Protein AF-A0A7C4AHN5-F1 (afdb_monomer_lite)

Foldseek 3Di:
DDQDPQQKDKDFALLLCLVQLCCLVVVPQFGWAQDPQEIETEGDDPDSNCRPVDRVLVCLQPPNDDPVSVVSNVVCVVVVVVGIHMDRCPPDTHYHYHYPDDDDDDDDDDDDDDDDDDDDDDDDDDDDDDDDDDPDPDQFAEEEEEEEDDPVVLCVQCVVPVVLLVDALVSVQVSVCLLAFVVLAVLQVVQVLFRYPGYYDHLPRVSNLVNVCVVVVPDPPPDDDDSLRSVLVVCQVSVGLEYEYACCQVCPVVSQVVHPDRHVAYEYEDDAEDEPPGQRQSHQEYEYQFPLVQVVSVVNHHNHYDYAAGFAALVLLVLQVPQAQQFLEFEAEEDDQQWQVVVLVLLVLVLVCVVVVLGGYAYAYDYQCVNHDPSSVVRHPYHAGGSRVLSRLNNYLEYEEEAIFHAYQYPVSDGDGSRVQHGRDCVLLSNLQNLHAYEYAHGPCVVVQPDDLQQHHYDPDSVSSSVVSSVCSVVVVSSSRNSVSSNVSSCVPRHSVNRSQVVQCVVCVSVVHDTGPDDDDDDDDDDDDDDDDDDDDDDDDDPDDLLVVLVVLLVVLLVVLVVDQDDQVVLQVSLVVLVVSLVVCLVVLVLLSSLSSLLSSLSNLHDDQCSLVSNLSSCVSVVNNLSSLVSLLLNCLVCVVPVVSVVVNVPDDDDPLPDDDDQPPLCVVLVVLLVSLDPDRSVVLSVLLVVLLVCQQVQPDAAAEDAQCLLQSSVLSSLSSCVPRHPDDHAYEYEDQLSADAAFDCVCDDSNHHCSSVSNGRRPSHHHVVSNQVSNVVSPRNVRYDYDHDDDD

pLDDT: mean 85.03, std 18.62, range [21.61, 98.75]

Organism: NCBI:txid270496

Radius of gyration: 33.11 Å; chains: 1; bounding box: 94×71×88 Å

Sequence (793 aa):
MRIARRGYIETPTKGKDALMGSARVSNHRWHVELLGRTLVFTEYEERDLAGFGVDILMNMHTSPQTDREKAFSALVWLRADQCNTMLAWDGGFDFQVRRPSVTQVPETVEKRAPGTAKADVSVSVAAPQSGPAAQPQGRPLRLMQVHTFYPNYLHYFYSRRPDMAHAPYAEQARALHQDGFSAVHMLAEHLAPLGYEAQLVVANNPAAQHAWAFEQGLDFRGRVPSPQDILQAQVEAFAPDVLYISDPIGFDSRFVRRLSRRPRLVLGWRAANIPESWDPTEFDLILSCLDGVRAKALEMGARDAAHFHPGFPDFLFQAVRDEQAVHDVAFCGQVNANQYRSRNARLHLLAEACAQGRFGLRMNLSGQLEAATPLTRAVNAGPCFGLDMYRALRSGRVVFDVRGDIGLVGPGGRAQDLAGRQTANMRIFEATGVGAFLLTEHFDNVEDYFRPGVEIETYADDAELLDKIAHYLKHEDRRREIAARGLERCRREHSMERRIGDFDRMVRGRLGLAQGVGAQDGARAPEISTQEIPAPEIQAAPQGSPTRRAAQLTDKLTRLASLGSLPRAQAAALVEGAMPLIKELIQANAFRPALSLVCAAKFLCVPVRNLDFLRALAFLGVGERPSAREALKEELRFFPDNGNARNMLDQFAEDPLGGFDAIPPGLAEILPVIRTYTMVVPKHLTSLFLLAKAVCDNDLPGDFAECGVAGGGTSALLAYVITRYSKRPRLLHCFDTFTGMPAPTQEDTHEGVGAQDSGWGQGTCAAPVDSLMRVCAELGVQDIIRPYPGLFA

InterPro domains:
  IPR008884 Macrocin-O-methyltransferase [PF05711] (676-748)
  IPR008884 Macrocin-O-methyltransferase [PTHR40036] (609-792)
  IPR029063 S-adenosyl-L-methionine-dependent methyltransferase superfamily [G3DSA:3.40.50.150] (668-793)
  IPR055259 Spore protein YkvP/CgeB, glycosyl transferase-like domain [PF13524] (359-502)

Secondary structure (DSSP, 8-state):
-EE-TTSEEEEE-HHHHHHH-HHHHTT--EEEEEETTEEEEEEPPHHHHHTTS--HHHHHHHS--SHHHHHHHHHHHHTHHHHEEEEE-SS--EEEEE----PPPPP-----PPPP---------PPPPPPP----PPPPEEEEEEE---HHHHHHHHHT-GGGGGS-HHHHHHHHHHT-TTGGG--GGG-GGGTEEEEEEETT-HHHHHHHHHHTT---TTPPPPHHHHHHHHHHHH--SEEEES-TTTT-HHHHTTSSS--SEEEEE--S-EETT---TT-SEEE-S-HHHHHHHHHTT-S-EE-----B-HHHHHHHTT----EEEEEEEEE-TTT-HHHHHHHHHHHHHHHTTSS-EEEEEEE-GGGS-HHHHHTB-----HHHHHHHHHTEEEEEE-PPP-EEE-TT--PEESSTT----THHHHHHHTTPPEEEE--TTSTTT--BTTTBEEESSHHHHHHHHHHHHH-HHHHHHHHHHHHHHHHHHSBHHHHHHHHHHHHHHHHT-PPPTT-----PPPP------PPPP-PPPPTT-HHHHHHHHHHHHHHHHHT----HHHHHHHHHHHHHHHHHHHHTT-HHHHHHHHHHHHTT----TTHHHHHHHHHHHTT-HHHHHHHHHHHHHH-TT-HHHHHHHTTSPPPP--SSSPPPHHHHHHHHHHTTS----HHHHHHHHHHHHHHHHTT-SS-EEEE--TTSHHHHHHHHHHHHH-SS---EEEEE-SS------SS-EETTEETTTTT--TT-S---HHHHHHHHHHTT-GGGEEEEESS--

Structure (mmCIF, N/CA/C/O backbone):
data_AF-A0A7C4AHN5-F1
#
_entry.id   AF-A0A7C4AHN5-F1
#
loop_
_atom_site.group_PDB
_atom_site.id
_atom_site.type_symbol
_atom_site.label_atom_id
_atom_site.label_alt_id
_atom_site.label_comp_id
_atom_site.label_asym_id
_atom_site.label_entity_id
_atom_site.label_seq_id
_atom_site.pdbx_PDB_ins_code
_atom_site.Cartn_x
_atom_site.Cartn_y
_atom_site.Cartn_z
_atom_site.occupancy
_atom_site.B_iso_or_equiv
_atom_site.auth_seq_id
_atom_site.auth_comp_id
_atom_site.auth_asym_id
_atom_site.auth_atom_id
_atom_site.pdbx_PDB_model_num
ATOM 1 N N . MET A 1 1 ? -36.817 -6.821 12.869 1.00 77.94 1 MET A N 1
ATOM 2 C CA . MET A 1 1 ? -38.069 -6.352 12.235 1.00 77.94 1 MET A CA 1
ATOM 3 C C . MET A 1 1 ? -37.908 -4.884 11.893 1.00 77.94 1 MET A C 1
ATOM 5 O O . MET A 1 1 ? -37.505 -4.121 12.762 1.00 77.94 1 MET A O 1
ATOM 9 N N . ARG A 1 2 ? -38.157 -4.508 10.641 1.00 80.88 2 ARG A N 1
ATOM 10 C CA . ARG A 1 2 ? -38.149 -3.123 10.153 1.00 80.88 2 ARG A CA 1
ATOM 11 C C . ARG A 1 2 ? -39.585 -2.714 9.841 1.00 80.88 2 ARG A C 1
ATOM 13 O O . ARG A 1 2 ? -40.384 -3.560 9.453 1.00 80.88 2 ARG A O 1
ATOM 20 N N . ILE A 1 3 ? -39.903 -1.435 10.009 1.00 76.25 3 ILE A N 1
ATOM 21 C CA . ILE A 1 3 ? -41.188 -0.865 9.595 1.00 76.25 3 ILE A CA 1
ATOM 22 C C . ILE A 1 3 ? -40.873 0.202 8.551 1.00 76.25 3 ILE A C 1
ATOM 24 O O . ILE A 1 3 ? -40.299 1.245 8.863 1.00 76.25 3 ILE A O 1
ATOM 28 N N . ALA A 1 4 ? -41.173 -0.091 7.290 1.00 68.38 4 ALA A N 1
ATOM 29 C CA . ALA A 1 4 ? -40.932 0.820 6.182 1.00 68.38 4 ALA A CA 1
ATOM 30 C C . ALA A 1 4 ? -41.868 2.037 6.266 1.00 68.38 4 ALA A C 1
ATOM 32 O O . ALA A 1 4 ? -43.000 1.931 6.742 1.00 68.38 4 ALA A O 1
ATOM 33 N N . ARG A 1 5 ? -41.443 3.180 5.704 1.00 54.56 5 ARG A N 1
ATOM 34 C CA . ARG A 1 5 ? -42.168 4.476 5.722 1.00 54.56 5 ARG A CA 1
ATOM 35 C C . ARG A 1 5 ? -43.618 4.451 5.196 1.00 54.56 5 ARG A C 1
ATOM 37 O O . ARG A 1 5 ? -44.309 5.456 5.304 1.00 54.56 5 ARG A O 1
ATOM 44 N N . ARG A 1 6 ? -44.077 3.342 4.608 1.00 65.19 6 ARG A N 1
ATOM 45 C CA . ARG A 1 6 ? -45.441 3.149 4.080 1.00 65.19 6 ARG A CA 1
ATOM 46 C C . ARG A 1 6 ? -46.269 2.128 4.874 1.00 65.19 6 ARG A C 1
ATOM 48 O O . ARG A 1 6 ? -47.247 1.620 4.343 1.00 65.19 6 ARG A O 1
ATOM 55 N N . GLY A 1 7 ? -45.849 1.795 6.097 1.00 71.62 7 GLY A N 1
ATOM 56 C CA . GLY A 1 7 ? -46.548 0.853 6.975 1.00 71.62 7 GLY A CA 1
ATOM 57 C C . GLY A 1 7 ? -46.271 -0.625 6.689 1.00 71.62 7 GLY A C 1
ATOM 58 O O . GLY A 1 7 ? -47.032 -1.466 7.134 1.00 71.62 7 GLY A O 1
ATOM 59 N N . TYR A 1 8 ? -45.210 -0.984 5.962 1.00 83.12 8 TYR A N 1
ATOM 60 C CA . TYR A 1 8 ? -44.878 -2.400 5.748 1.00 83.12 8 TYR A CA 1
ATOM 61 C C . TYR A 1 8 ? -43.930 -2.895 6.836 1.00 83.12 8 TYR A C 1
ATOM 63 O O . TYR A 1 8 ? -42.855 -2.328 7.028 1.00 83.12 8 TYR A O 1
ATOM 71 N N . ILE A 1 9 ? -44.324 -3.960 7.524 1.00 86.00 9 ILE A N 1
ATOM 72 C CA . ILE A 1 9 ? -43.466 -4.744 8.407 1.00 86.00 9 ILE A CA 1
ATOM 73 C C . ILE A 1 9 ? -42.619 -5.666 7.528 1.00 86.00 9 ILE A C 1
ATOM 75 O O . ILE A 1 9 ? -43.169 -6.428 6.738 1.00 86.00 9 ILE A O 1
ATOM 79 N N . GLU A 1 10 ? -41.297 -5.607 7.680 1.00 88.56 10 GLU A N 1
ATOM 80 C CA . GLU A 1 10 ? -40.328 -6.465 6.990 1.00 88.56 10 GLU A CA 1
ATOM 81 C C . GLU A 1 10 ? -39.453 -7.212 8.012 1.00 88.56 10 GLU A C 1
ATOM 83 O O . GLU A 1 10 ? -38.889 -6.633 8.953 1.00 88.56 10 GLU A O 1
ATOM 88 N N . THR A 1 11 ? -39.294 -8.514 7.803 1.00 89.25 11 THR A N 1
ATOM 89 C CA . THR A 1 11 ? -38.358 -9.383 8.530 1.00 89.25 11 THR A CA 1
ATOM 90 C C . THR A 1 11 ? -37.723 -10.370 7.557 1.00 89.25 11 THR A C 1
ATOM 92 O O . THR A 1 11 ? -38.446 -10.902 6.718 1.00 89.25 11 THR A O 1
ATOM 95 N N . PRO A 1 12 ? -36.418 -10.673 7.655 1.00 87.56 12 PRO A N 1
ATOM 96 C CA . PRO A 1 12 ? -35.832 -11.741 6.850 1.00 87.56 12 PRO A CA 1
ATOM 97 C C . PRO A 1 12 ? -36.494 -13.084 7.169 1.00 87.56 12 PRO A C 1
ATOM 99 O O . PRO A 1 12 ? -36.913 -13.334 8.304 1.00 87.56 12 PRO A O 1
ATOM 102 N N . THR A 1 13 ? -36.595 -13.953 6.164 1.00 91.19 13 THR A N 1
ATOM 103 C CA . THR A 1 13 ? -37.018 -15.340 6.383 1.00 91.19 13 THR A CA 1
ATOM 104 C C . THR A 1 13 ? -35.904 -16.134 7.065 1.00 91.19 13 THR A C 1
ATOM 106 O O . THR A 1 13 ? -34.721 -15.819 6.909 1.00 91.19 13 THR A O 1
ATOM 109 N N . LYS A 1 14 ? -36.264 -17.234 7.742 1.00 90.38 14 LYS A N 1
ATOM 110 C CA . LYS A 1 14 ? -35.288 -18.201 8.280 1.00 90.38 14 LYS A CA 1
ATOM 111 C C . LYS A 1 14 ? -34.293 -18.674 7.211 1.00 90.38 14 LYS A C 1
ATOM 113 O O . LYS A 1 14 ? -33.110 -18.817 7.496 1.00 90.38 14 LYS A O 1
ATOM 118 N N . GLY A 1 15 ? -34.762 -18.875 5.975 1.00 88.75 15 GLY A N 1
ATOM 119 C CA . GLY A 1 15 ? -33.918 -19.269 4.846 1.00 88.75 15 GLY A CA 1
ATOM 120 C C . GLY A 1 15 ? -32.874 -18.212 4.478 1.00 88.75 15 GLY A C 1
ATOM 121 O O . GLY A 1 15 ? -31.706 -18.555 4.321 1.00 88.75 15 GLY A O 1
ATOM 122 N N . LYS A 1 16 ? -33.263 -16.930 4.397 1.00 89.12 16 LYS A N 1
ATOM 123 C CA . LYS A 1 16 ? -32.330 -15.817 4.150 1.00 89.12 16 LYS A CA 1
ATOM 124 C C . LYS A 1 16 ? -31.303 -15.689 5.273 1.00 89.12 16 LYS A C 1
ATOM 126 O O . LYS A 1 16 ? -30.112 -15.624 4.990 1.00 89.12 16 LYS A O 1
ATOM 131 N N . ASP A 1 17 ? -31.758 -15.698 6.524 1.00 90.94 17 ASP A N 1
ATOM 132 C CA . ASP A 1 17 ? -30.880 -15.571 7.690 1.00 90.94 17 ASP A CA 1
ATOM 133 C C . ASP A 1 17 ? -29.890 -16.743 7.814 1.00 90.94 17 ASP A C 1
ATOM 135 O O . ASP A 1 17 ? -28.739 -16.516 8.183 1.00 90.94 17 ASP A O 1
ATOM 139 N N . ALA A 1 18 ? -30.290 -17.965 7.443 1.00 88.50 18 ALA A N 1
ATOM 140 C CA . ALA A 1 18 ? -29.394 -19.121 7.406 1.00 88.50 18 ALA A CA 1
ATOM 141 C C . ALA A 1 18 ? -28.396 -19.068 6.233 1.00 88.50 18 ALA A C 1
ATOM 143 O O . ALA A 1 18 ? -27.205 -19.295 6.443 1.00 88.50 18 ALA A O 1
ATOM 144 N N . LEU A 1 19 ? -28.864 -18.739 5.017 1.00 87.31 19 LEU A N 1
ATOM 145 C CA . LEU A 1 19 ? -28.039 -18.639 3.801 1.00 87.31 19 LEU A CA 1
ATOM 146 C C . LEU A 1 19 ? -27.017 -17.500 3.854 1.00 87.31 19 LEU A C 1
ATOM 148 O O . LEU A 1 19 ? -25.934 -17.639 3.295 1.00 87.31 19 LEU A O 1
ATOM 152 N N . MET A 1 20 ? -27.354 -16.383 4.501 1.00 88.06 20 MET A N 1
ATOM 153 C CA . MET A 1 20 ? -26.488 -15.202 4.608 1.00 88.06 20 MET A CA 1
ATOM 154 C C . MET A 1 20 ? -25.813 -15.057 5.982 1.00 88.06 20 MET A C 1
ATOM 156 O O . MET A 1 20 ? -25.084 -14.094 6.196 1.00 88.06 20 MET A O 1
ATOM 160 N N . GLY A 1 21 ? -26.083 -15.945 6.944 1.00 87.00 21 GLY A N 1
ATOM 161 C CA . GLY A 1 21 ? -25.558 -15.837 8.313 1.00 87.00 21 GLY A CA 1
ATOM 162 C C . GLY A 1 21 ? -26.008 -14.578 9.078 1.00 87.00 21 GLY A C 1
ATOM 163 O O . GLY A 1 21 ? -25.399 -14.210 10.083 1.00 87.00 21 GLY A O 1
ATOM 164 N N . SER A 1 22 ? -27.058 -13.880 8.625 1.00 87.06 22 SER A N 1
ATOM 165 C CA . SER A 1 22 ? -27.408 -12.542 9.125 1.00 87.06 22 SER A CA 1
ATOM 166 C C . SER A 1 22 ? -28.075 -12.510 10.499 1.00 87.06 22 SER A C 1
ATOM 168 O O . SER A 1 22 ? -28.105 -11.436 11.107 1.00 87.06 22 SER A O 1
ATOM 170 N N . ALA A 1 23 ? -28.568 -13.642 11.016 1.00 86.94 23 ALA A N 1
ATOM 171 C CA . ALA A 1 23 ? -29.309 -13.693 12.279 1.00 86.94 23 ALA A CA 1
ATOM 172 C C . ALA A 1 23 ? -28.483 -13.187 13.476 1.00 86.94 23 ALA A C 1
ATOM 174 O O . ALA A 1 23 ? -28.907 -12.249 14.153 1.00 86.94 23 ALA A O 1
ATOM 175 N N . ARG A 1 24 ? -27.283 -13.748 13.710 1.00 83.00 24 ARG A N 1
ATOM 176 C CA . ARG A 1 24 ? -26.372 -13.294 14.783 1.00 83.00 24 ARG A CA 1
ATOM 177 C C . ARG A 1 24 ? -25.916 -11.853 14.570 1.00 83.00 24 ARG A C 1
ATOM 179 O O . ARG A 1 24 ? -26.051 -11.041 15.478 1.00 83.00 24 ARG A O 1
ATOM 186 N N . VAL A 1 25 ? -25.447 -11.525 13.364 1.00 80.12 25 VAL A N 1
ATOM 187 C CA . VAL A 1 25 ? -24.928 -10.186 13.013 1.00 80.12 25 VAL A CA 1
ATOM 188 C C . VAL A 1 25 ? -25.974 -9.089 13.255 1.00 80.12 25 VAL A C 1
ATOM 190 O O . VAL A 1 25 ? -25.647 -7.999 13.718 1.00 80.12 25 VAL A O 1
ATOM 193 N N . SER A 1 26 ? -27.247 -9.391 12.994 1.00 79.88 26 SER A N 1
ATOM 194 C CA . SER A 1 26 ? -28.368 -8.453 13.140 1.00 79.88 26 SER A CA 1
ATOM 195 C C . SER A 1 26 ? -29.107 -8.576 14.482 1.00 79.88 26 SER A C 1
ATOM 197 O O . SER A 1 26 ? -30.150 -7.947 14.663 1.00 79.88 26 SER A O 1
ATOM 199 N N . ASN A 1 27 ? -28.593 -9.377 15.425 1.00 84.75 27 ASN A N 1
ATOM 200 C CA . ASN A 1 27 ? -29.206 -9.666 16.729 1.00 84.75 27 ASN A CA 1
ATOM 201 C C . ASN A 1 27 ? -30.669 -10.160 16.639 1.00 84.75 27 ASN A C 1
ATOM 203 O O . ASN A 1 27 ? -31.527 -9.799 17.451 1.00 84.75 27 ASN A O 1
ATOM 207 N N . HIS A 1 28 ? -30.989 -10.981 15.636 1.00 88.38 28 HIS A N 1
ATOM 208 C CA . HIS A 1 28 ? -32.324 -11.553 15.483 1.00 88.38 28 HIS A CA 1
ATOM 209 C C . HIS A 1 28 ? -32.561 -12.677 16.497 1.00 88.38 28 HIS A C 1
ATOM 211 O O . HIS A 1 28 ? -31.870 -13.689 16.501 1.00 88.38 28 HIS A O 1
ATOM 217 N N . ARG A 1 29 ? -33.598 -12.521 17.325 1.00 87.56 29 ARG A N 1
ATOM 218 C CA . ARG A 1 29 ? -34.057 -13.546 18.281 1.00 87.56 29 ARG A CA 1
ATOM 219 C C . ARG A 1 29 ? -35.110 -14.500 17.701 1.00 87.56 29 ARG A C 1
ATOM 221 O O . ARG A 1 29 ? -35.229 -15.636 18.146 1.00 87.56 29 ARG A O 1
ATOM 228 N N . TRP A 1 30 ? -35.875 -14.033 16.717 1.00 89.75 30 TRP A N 1
ATOM 229 C CA . TRP A 1 30 ? -37.011 -14.746 16.132 1.00 89.75 30 TRP A CA 1
ATOM 230 C C . TRP A 1 30 ? -36.859 -14.773 14.612 1.00 89.75 30 TRP A C 1
ATOM 232 O O . TRP A 1 30 ? -36.615 -13.712 14.029 1.00 89.75 30 TRP A O 1
ATOM 242 N N . HIS A 1 31 ? -37.093 -15.923 13.973 1.00 91.56 31 HIS A N 1
ATOM 243 C CA . HIS A 1 31 ? -37.592 -15.889 12.596 1.00 91.56 31 HIS A CA 1
ATOM 244 C C . HIS A 1 31 ? -39.089 -15.620 12.633 1.00 91.56 31 HIS A C 1
ATOM 246 O O . HIS A 1 31 ? -39.784 -16.014 13.575 1.00 91.56 31 HIS A O 1
ATOM 252 N N . VAL A 1 32 ? -39.576 -14.926 11.609 1.00 92.62 32 VAL A N 1
ATOM 253 C CA . VAL A 1 32 ? -40.979 -14.535 11.512 1.00 92.62 32 VAL A CA 1
ATOM 254 C C . VAL A 1 32 ? -41.540 -15.027 10.189 1.00 92.62 32 VAL A C 1
ATOM 256 O O . VAL A 1 32 ? -40.997 -14.725 9.127 1.00 92.62 32 VAL A O 1
ATOM 259 N N . GLU A 1 33 ? -42.628 -15.780 10.261 1.00 93.06 33 GLU A N 1
ATOM 260 C CA . GLU A 1 33 ? -43.389 -16.286 9.117 1.00 93.06 33 GLU A CA 1
ATOM 261 C C . GLU A 1 33 ? -44.762 -15.603 9.081 1.00 93.06 33 GLU A C 1
ATOM 263 O O . GLU A 1 33 ? -45.312 -15.262 10.128 1.00 93.06 33 GLU A O 1
ATOM 268 N N . LEU A 1 34 ? -45.335 -15.405 7.892 1.00 90.19 34 LEU A N 1
ATOM 269 C CA . LEU A 1 34 ? -46.703 -14.902 7.737 1.00 90.19 34 LEU A CA 1
ATOM 270 C C . LEU A 1 34 ? -47.620 -16.059 7.325 1.00 90.19 34 LEU A C 1
ATOM 272 O O . LEU A 1 34 ? -47.509 -16.574 6.214 1.00 90.19 34 LEU A O 1
ATOM 276 N N . LEU A 1 35 ? -48.538 -16.450 8.210 1.00 88.94 35 LEU A N 1
ATOM 277 C CA . LEU A 1 35 ? -49.568 -17.452 7.928 1.00 88.94 35 LEU A CA 1
ATOM 278 C C . LEU A 1 35 ? -50.933 -16.756 7.860 1.00 88.94 35 LEU A C 1
ATOM 280 O O . LEU A 1 35 ? -51.500 -16.357 8.877 1.00 88.94 35 LEU A O 1
ATOM 284 N N . GLY A 1 36 ? -51.457 -16.568 6.646 1.00 86.56 36 GLY A N 1
ATOM 285 C CA . GLY A 1 36 ? -52.672 -15.780 6.424 1.00 86.56 36 GLY A CA 1
ATOM 286 C C . GLY A 1 36 ? -52.443 -14.304 6.763 1.00 86.56 36 GLY A C 1
ATOM 287 O O . GLY A 1 36 ? -51.706 -13.622 6.057 1.00 86.56 36 GLY A O 1
ATOM 288 N N . ARG A 1 37 ? -53.065 -13.814 7.845 1.00 84.00 37 ARG A N 1
ATOM 289 C CA . ARG A 1 37 ? -52.824 -12.470 8.415 1.00 84.00 37 ARG A CA 1
ATOM 290 C C . ARG A 1 37 ? -52.050 -12.495 9.746 1.00 84.00 37 ARG A C 1
ATOM 292 O O . ARG A 1 37 ? -51.864 -11.444 10.353 1.00 84.00 37 ARG A O 1
ATOM 299 N N . THR A 1 38 ? -51.588 -13.667 10.188 1.00 90.19 38 THR A N 1
ATOM 300 C CA . THR A 1 38 ? -50.918 -13.857 11.482 1.00 90.19 38 THR A CA 1
ATOM 301 C C . THR A 1 38 ? -49.397 -13.915 11.322 1.00 90.19 38 THR A C 1
ATOM 303 O O . THR A 1 38 ? -48.886 -14.768 10.593 1.00 90.19 38 THR A O 1
ATOM 306 N N . LEU A 1 39 ? -48.659 -13.067 12.048 1.00 93.06 39 LEU A N 1
ATOM 307 C CA . LEU A 1 39 ? -47.200 -13.176 12.166 1.00 93.06 39 LEU A CA 1
ATOM 308 C C . LEU A 1 39 ? -46.822 -14.217 13.227 1.00 93.06 39 LEU A C 1
ATOM 310 O O . LEU A 1 39 ? -47.105 -14.056 14.415 1.00 93.06 39 LEU A O 1
ATOM 314 N N . VAL A 1 40 ? -46.160 -15.287 12.804 1.00 94.25 40 VAL A N 1
ATOM 315 C CA . VAL A 1 40 ? -45.667 -16.354 13.678 1.00 94.25 40 VAL A CA 1
ATOM 316 C C . VAL A 1 40 ? -44.192 -16.115 13.966 1.00 94.25 40 VAL A C 1
ATOM 318 O O . VAL A 1 40 ? -43.352 -16.236 13.080 1.00 94.25 40 VAL A O 1
ATOM 321 N N . PHE A 1 41 ? -43.881 -15.787 15.215 1.00 93.94 41 PHE A N 1
ATOM 322 C CA . PHE A 1 41 ? -42.530 -15.599 15.726 1.00 93.94 41 PHE A CA 1
ATOM 323 C C . PHE A 1 41 ? -42.053 -16.911 16.344 1.00 93.94 41 PHE A C 1
ATOM 325 O O . PHE A 1 41 ? -42.574 -17.322 17.381 1.00 93.94 41 PHE A O 1
ATOM 332 N N . THR A 1 42 ? -41.050 -17.547 15.752 1.00 92.12 42 THR A N 1
ATOM 333 C CA . THR A 1 42 ? -40.435 -18.760 16.304 1.00 92.12 42 THR A CA 1
ATOM 334 C C . THR A 1 42 ? -39.019 -18.429 16.761 1.00 92.12 42 THR A C 1
ATOM 336 O O . THR A 1 42 ? -38.239 -17.844 16.005 1.00 92.12 42 THR A O 1
ATOM 339 N N . GLU A 1 43 ? -38.702 -18.734 18.022 1.00 91.50 43 GLU A N 1
ATOM 340 C CA . GLU A 1 43 ? -37.376 -18.456 18.588 1.00 91.50 43 GLU A CA 1
ATOM 341 C C . GLU A 1 43 ? -36.322 -19.247 17.807 1.00 91.50 43 GLU A C 1
ATOM 343 O O . GLU A 1 43 ? -36.528 -20.425 17.506 1.00 91.50 43 GLU A O 1
ATOM 348 N N . TYR A 1 44 ? -35.221 -18.600 17.427 1.00 89.31 44 TYR A N 1
ATOM 349 C CA . TYR A 1 44 ? -34.137 -19.307 16.752 1.00 89.31 44 TYR A CA 1
ATOM 350 C C . TYR A 1 44 ? -33.443 -20.275 17.718 1.00 89.31 44 TYR A C 1
ATOM 352 O O . TYR A 1 44 ? -33.063 -19.894 18.824 1.00 89.31 44 TYR A O 1
ATOM 360 N N . GLU A 1 45 ? -33.219 -21.511 17.276 1.00 86.44 45 GLU A N 1
ATOM 361 C CA . GLU A 1 45 ? -32.310 -22.436 17.959 1.00 86.44 45 GLU A CA 1
ATOM 362 C C . GLU A 1 45 ? -30.849 -22.021 17.697 1.00 86.44 45 GLU A C 1
ATOM 364 O O . GLU A 1 45 ? -30.557 -21.369 16.691 1.00 86.44 45 GLU A O 1
ATOM 369 N N . GLU A 1 46 ? -29.892 -22.422 18.545 1.00 81.44 46 GLU A N 1
ATOM 370 C CA . GLU A 1 46 ? -28.479 -22.021 18.375 1.00 81.44 46 GLU A CA 1
ATOM 371 C C . GLU A 1 46 ? -27.893 -22.374 16.999 1.00 81.44 46 GLU A C 1
ATOM 373 O O . GLU A 1 46 ? -27.105 -21.596 16.448 1.00 81.44 46 GLU A O 1
ATOM 378 N N . ARG A 1 47 ? -28.316 -23.516 16.434 1.00 82.06 47 ARG A N 1
ATOM 379 C CA . ARG A 1 47 ? -27.956 -23.957 15.077 1.00 82.06 47 ARG A CA 1
ATOM 380 C C . ARG A 1 47 ? -28.503 -23.035 13.988 1.00 82.06 47 ARG A C 1
ATOM 382 O O . ARG A 1 47 ? -27.824 -22.802 12.998 1.00 82.06 47 ARG A O 1
ATOM 389 N N . ASP A 1 48 ? -29.698 -22.478 14.179 1.00 81.69 48 ASP A N 1
ATOM 390 C CA . ASP A 1 48 ? -30.303 -21.563 13.212 1.00 81.69 48 ASP A CA 1
ATOM 391 C C . ASP A 1 48 ? -29.635 -20.185 13.287 1.00 81.69 48 ASP A C 1
ATOM 393 O O . ASP A 1 48 ? -29.376 -19.566 12.258 1.00 81.69 48 ASP A O 1
ATOM 397 N N . LEU A 1 49 ? -29.290 -19.734 14.502 1.00 83.25 49 LEU A N 1
ATOM 398 C CA . LEU A 1 49 ? -28.504 -18.517 14.719 1.00 83.25 49 LEU A CA 1
ATOM 399 C C . LEU A 1 49 ? -27.121 -18.593 14.057 1.00 83.25 49 LEU A C 1
ATOM 401 O O . LEU A 1 49 ? -26.585 -17.563 13.658 1.00 83.25 49 LEU A O 1
ATOM 405 N N . ALA A 1 50 ? -26.512 -19.779 13.984 1.00 81.94 50 ALA A N 1
ATOM 406 C CA . ALA A 1 50 ? -25.216 -19.982 13.333 1.00 81.94 50 ALA A CA 1
ATOM 407 C C . ALA A 1 50 ? -25.287 -19.963 11.789 1.00 81.94 50 ALA A C 1
ATOM 409 O O . ALA A 1 50 ? -24.268 -19.732 11.136 1.00 81.94 50 ALA A O 1
ATOM 410 N N . GLY A 1 51 ? -26.468 -20.188 11.199 1.00 85.44 51 GLY A N 1
ATOM 411 C CA . GLY A 1 51 ? -26.628 -20.358 9.753 1.00 85.44 51 GLY A CA 1
ATOM 412 C C . GLY A 1 51 ? -25.748 -21.489 9.206 1.00 85.44 51 GLY A C 1
ATOM 413 O O . GLY A 1 51 ? -25.523 -22.491 9.881 1.00 85.44 51 GLY A O 1
ATOM 414 N N . PHE A 1 52 ? -25.208 -21.323 7.996 1.00 81.88 52 PHE A N 1
ATOM 415 C CA . PHE A 1 52 ? -24.216 -22.261 7.441 1.00 81.88 52 PHE A CA 1
ATOM 416 C C . PHE A 1 52 ? -22.776 -22.040 7.944 1.00 81.88 52 PHE A C 1
ATOM 418 O O . PHE A 1 52 ? -21.864 -22.697 7.450 1.00 81.88 52 PHE A O 1
ATOM 425 N N . GLY A 1 53 ? -22.541 -21.118 8.886 1.00 77.62 53 GLY A N 1
ATOM 426 C CA . GLY A 1 53 ? -21.198 -20.820 9.404 1.00 77.62 53 GLY A CA 1
ATOM 427 C C . GLY A 1 53 ? -20.242 -20.152 8.405 1.00 77.62 53 GLY A C 1
ATOM 428 O O . GLY A 1 53 ? -19.064 -20.004 8.709 1.00 77.62 53 GLY A O 1
ATOM 429 N N . VAL A 1 54 ? -20.731 -19.738 7.231 1.00 78.50 54 VAL A N 1
ATOM 430 C CA . VAL A 1 54 ? -19.960 -19.038 6.193 1.00 78.50 54 VAL A CA 1
ATOM 431 C C . VAL A 1 54 ? -20.710 -17.801 5.710 1.00 78.50 54 VAL A C 1
ATOM 433 O O . VAL A 1 54 ? -21.931 -17.818 5.554 1.00 78.50 54 VAL A O 1
ATOM 436 N N . ASP A 1 55 ? -19.973 -16.730 5.436 1.00 79.50 55 ASP A N 1
ATOM 437 C CA . ASP A 1 55 ? -20.493 -15.430 5.000 1.00 79.50 55 ASP A CA 1
ATOM 438 C C . ASP A 1 55 ? -20.415 -15.230 3.475 1.00 79.50 55 ASP A C 1
ATOM 440 O O . ASP A 1 55 ? -20.770 -14.166 2.977 1.00 79.50 55 ASP A O 1
ATOM 444 N N . ILE A 1 56 ? -20.000 -16.253 2.716 1.00 87.00 56 ILE A N 1
ATOM 445 C CA . ILE A 1 56 ? -19.766 -16.187 1.262 1.00 87.00 56 ILE A CA 1
ATOM 446 C C . ILE A 1 56 ? -20.952 -15.538 0.536 1.00 87.00 56 ILE A C 1
ATOM 448 O O . ILE A 1 56 ? -20.767 -14.558 -0.178 1.00 87.00 56 ILE A O 1
ATOM 452 N N . LEU A 1 57 ? -22.180 -16.023 0.752 1.00 89.81 57 LEU A N 1
ATOM 453 C CA . LEU A 1 57 ? -23.368 -15.453 0.105 1.00 89.81 57 LEU A CA 1
ATOM 454 C C . LEU A 1 57 ? -23.711 -14.045 0.614 1.00 89.81 57 LEU A C 1
ATOM 456 O O . LEU A 1 57 ? -24.263 -13.252 -0.144 1.00 89.81 57 LEU A O 1
ATOM 460 N N . MET A 1 58 ? -23.364 -13.697 1.856 1.00 90.31 58 MET A N 1
ATOM 461 C CA . MET A 1 58 ? -23.496 -12.319 2.334 1.00 90.31 58 MET A CA 1
ATOM 462 C C . MET A 1 58 ? -22.515 -11.403 1.602 1.00 90.31 58 MET A C 1
ATOM 464 O O . MET A 1 58 ? -22.940 -10.392 1.054 1.00 90.31 58 MET A O 1
ATOM 468 N N . ASN A 1 59 ? -21.242 -11.784 1.502 1.00 89.06 59 ASN A N 1
ATOM 469 C CA . ASN A 1 59 ? -20.209 -11.010 0.809 1.00 89.06 59 ASN A CA 1
ATOM 470 C C . ASN A 1 59 ? -20.503 -10.877 -0.694 1.00 89.06 59 ASN A C 1
ATOM 472 O O . ASN A 1 59 ? -20.379 -9.788 -1.251 1.00 89.06 59 ASN A O 1
ATOM 476 N N . MET A 1 60 ? -21.009 -11.936 -1.335 1.00 93.06 60 MET A N 1
ATOM 477 C CA . MET A 1 60 ? -21.518 -11.881 -2.711 1.00 93.06 60 MET A CA 1
ATOM 478 C C . MET A 1 60 ? -22.744 -10.963 -2.866 1.00 93.06 60 MET A C 1
ATOM 480 O O . MET A 1 60 ? -23.001 -10.481 -3.964 1.00 93.06 60 MET A O 1
ATOM 484 N N . HIS A 1 61 ? -23.520 -10.717 -1.806 1.00 92.19 61 HIS A N 1
ATOM 485 C CA . HIS A 1 61 ? -24.657 -9.793 -1.839 1.00 92.19 61 HIS A CA 1
ATOM 486 C C . HIS A 1 61 ? -24.240 -8.340 -1.558 1.00 92.19 61 HIS A C 1
ATOM 488 O O . HIS A 1 61 ? -24.675 -7.437 -2.277 1.00 92.19 61 HIS A O 1
ATOM 494 N N . THR A 1 62 ? -23.400 -8.113 -0.544 1.00 88.00 62 THR A N 1
ATOM 495 C CA . THR A 1 62 ? -23.014 -6.783 -0.037 1.00 88.00 62 THR A CA 1
ATOM 496 C C . THR A 1 62 ? -21.823 -6.163 -0.763 1.00 88.00 62 THR A C 1
ATOM 498 O O . THR A 1 62 ? -21.748 -4.940 -0.842 1.00 88.00 62 THR A O 1
ATOM 501 N N . SER A 1 63 ? -20.918 -6.978 -1.312 1.00 89.62 63 SER A N 1
ATOM 502 C CA . SER A 1 63 ? -19.720 -6.539 -2.038 1.00 89.62 63 SER A CA 1
ATOM 503 C C . SER A 1 63 ? -19.444 -7.413 -3.282 1.00 89.62 63 SER A C 1
ATOM 505 O O . SER A 1 63 ? -18.382 -8.032 -3.388 1.00 89.62 63 SER A O 1
ATOM 507 N N . PRO A 1 64 ? -20.390 -7.505 -4.241 1.00 91.50 64 PRO A N 1
ATOM 508 C CA . PRO A 1 64 ? -20.257 -8.362 -5.420 1.00 91.50 64 PRO A CA 1
ATOM 509 C C . PRO A 1 64 ? -19.123 -7.908 -6.354 1.00 91.50 64 PRO A C 1
ATOM 511 O O . PRO A 1 64 ? -19.193 -6.837 -6.964 1.00 91.50 64 PRO A O 1
ATOM 514 N N . GLN A 1 65 ? -18.113 -8.756 -6.538 1.00 90.00 65 GLN A N 1
ATOM 515 C CA . GLN A 1 65 ? -16.947 -8.484 -7.383 1.00 90.00 65 GLN A CA 1
ATOM 516 C C . GLN A 1 65 ? -17.171 -8.979 -8.819 1.00 90.00 65 GLN A C 1
ATOM 518 O O . GLN A 1 65 ? -16.905 -8.261 -9.790 1.00 90.00 65 GLN A O 1
ATOM 523 N N . THR A 1 66 ? -17.723 -10.184 -8.976 1.00 92.88 66 THR A N 1
ATOM 524 C CA . THR A 1 66 ? -17.959 -10.810 -10.290 1.00 92.88 66 THR A CA 1
ATOM 525 C C . THR A 1 66 ? -19.384 -10.594 -10.800 1.00 92.88 66 THR A C 1
ATOM 527 O O . THR A 1 66 ? -20.311 -10.333 -10.036 1.00 92.88 66 THR A O 1
ATOM 530 N N . ASP A 1 67 ? -19.608 -10.741 -12.106 1.00 87.44 67 ASP A N 1
ATOM 531 C CA . ASP A 1 67 ? -20.948 -10.544 -12.682 1.00 87.44 67 ASP A CA 1
ATOM 532 C C . ASP A 1 67 ? -21.954 -11.623 -12.242 1.00 87.44 67 ASP A C 1
ATOM 534 O O . ASP A 1 67 ? -23.147 -11.344 -12.126 1.00 87.44 67 ASP A O 1
ATOM 538 N N . ARG A 1 68 ? -21.479 -12.827 -11.883 1.00 89.25 68 ARG A N 1
ATOM 539 C CA . ARG A 1 68 ? -22.303 -13.865 -11.238 1.00 89.25 68 ARG A CA 1
ATOM 540 C C . ARG A 1 68 ? -22.759 -13.434 -9.839 1.00 89.25 68 ARG A C 1
ATOM 542 O O . ARG A 1 68 ? -23.901 -13.696 -9.471 1.00 89.25 68 ARG A O 1
ATOM 549 N N . GLU A 1 69 ? -21.901 -12.760 -9.080 1.00 92.62 69 GLU A N 1
ATOM 550 C CA . GLU A 1 69 ? -22.223 -12.247 -7.740 1.00 92.62 69 GLU A CA 1
ATOM 551 C C . GLU A 1 69 ? -23.165 -11.047 -7.821 1.00 92.62 69 GLU A C 1
ATOM 553 O O . GLU A 1 69 ? -24.146 -10.985 -7.086 1.00 92.62 69 GLU A O 1
ATOM 558 N N . LYS A 1 70 ? -22.955 -10.144 -8.789 1.00 88.62 70 LYS A N 1
ATOM 559 C CA . LYS A 1 70 ? -23.885 -9.038 -9.077 1.00 88.62 70 LYS A CA 1
ATOM 560 C C . LYS A 1 70 ? -25.265 -9.571 -9.464 1.00 88.62 70 LYS A C 1
ATOM 562 O O . LYS A 1 70 ? -26.265 -9.069 -8.960 1.00 88.62 70 LYS A O 1
ATOM 567 N N . ALA A 1 71 ? -25.329 -10.616 -10.295 1.00 91.19 71 ALA A N 1
ATOM 568 C CA . ALA A 1 71 ? -26.582 -11.279 -10.655 1.00 91.19 71 ALA A CA 1
ATOM 569 C C . ALA A 1 71 ? -27.259 -11.956 -9.448 1.00 91.19 71 ALA A C 1
ATOM 571 O O . ALA A 1 71 ? -28.473 -11.843 -9.289 1.00 91.19 71 ALA A O 1
ATOM 572 N N . PHE A 1 72 ? -26.491 -12.606 -8.566 1.00 92.12 72 PHE A N 1
ATOM 573 C CA . PHE A 1 72 ? -27.003 -13.153 -7.305 1.00 92.12 72 PHE A CA 1
ATOM 574 C C . PHE A 1 72 ? -27.550 -12.051 -6.381 1.00 92.12 72 PHE A C 1
ATOM 576 O O . PHE A 1 72 ? -28.679 -12.155 -5.904 1.00 92.12 72 PHE A O 1
ATOM 583 N N . SER A 1 73 ? -26.805 -10.960 -6.185 1.00 92.12 73 SER A N 1
ATOM 584 C CA . SER A 1 73 ? -27.245 -9.823 -5.373 1.00 92.12 73 SER A CA 1
ATOM 585 C C . SER A 1 73 ? -28.515 -9.177 -5.943 1.00 92.12 73 SER A C 1
ATOM 587 O O . SER A 1 73 ? -29.476 -8.940 -5.210 1.00 92.12 73 SER A O 1
ATOM 589 N N . ALA A 1 74 ? -28.578 -8.984 -7.264 1.00 91.31 74 ALA A N 1
ATOM 590 C CA . ALA A 1 74 ? -29.770 -8.495 -7.952 1.00 91.31 74 ALA A CA 1
ATOM 591 C C . ALA A 1 74 ? -30.974 -9.438 -7.783 1.00 91.31 74 ALA A C 1
ATOM 593 O O . ALA A 1 74 ? -32.087 -8.962 -7.570 1.00 91.31 74 ALA A O 1
ATOM 594 N N . LEU A 1 75 ? -30.773 -10.762 -7.814 1.00 90.50 75 LEU A N 1
ATOM 595 C CA . LEU A 1 75 ? -31.839 -11.744 -7.593 1.00 90.50 75 LEU A CA 1
ATOM 596 C C . LEU A 1 75 ? -32.462 -11.620 -6.192 1.00 90.50 75 LEU A C 1
ATOM 598 O O . LEU A 1 75 ? -33.685 -11.686 -6.076 1.00 90.50 75 LEU A O 1
ATOM 602 N N . VAL A 1 76 ? -31.652 -11.384 -5.151 1.00 89.19 76 VAL A N 1
ATOM 603 C CA . VAL A 1 76 ? -32.136 -11.156 -3.773 1.00 89.19 76 VAL A CA 1
ATOM 604 C C . VAL A 1 76 ? -33.051 -9.930 -3.700 1.00 89.19 76 VAL A C 1
ATOM 606 O O . VAL A 1 76 ? -34.084 -9.977 -3.034 1.00 89.19 76 VAL A O 1
ATOM 609 N N . TRP A 1 77 ? -32.702 -8.844 -4.397 1.00 84.62 77 TRP A N 1
ATOM 610 C CA . TRP A 1 77 ? -33.532 -7.635 -4.456 1.00 84.62 77 TRP A CA 1
ATOM 611 C C . TRP A 1 77 ? -34.801 -7.834 -5.295 1.00 84.62 77 TRP A C 1
ATOM 613 O O . TRP A 1 77 ? -35.886 -7.438 -4.873 1.00 84.62 77 TRP A O 1
ATOM 623 N N . LEU A 1 78 ? -34.687 -8.483 -6.457 1.00 87.06 78 LEU A N 1
ATOM 624 C CA . LEU A 1 78 ? -35.810 -8.751 -7.364 1.00 87.06 78 LEU A CA 1
ATOM 625 C C . LEU A 1 78 ? -36.829 -9.746 -6.788 1.00 87.06 78 LEU A C 1
ATOM 627 O O . LEU A 1 78 ? -37.986 -9.723 -7.199 1.00 87.06 78 LEU A O 1
ATOM 631 N N . ARG A 1 79 ? -36.410 -10.615 -5.858 1.00 88.94 79 ARG A N 1
ATOM 632 C CA . ARG A 1 79 ? -37.249 -11.615 -5.168 1.00 88.94 79 ARG A CA 1
ATOM 633 C C . ARG A 1 79 ? -37.286 -11.388 -3.656 1.00 88.94 79 ARG A C 1
ATOM 635 O O . ARG A 1 79 ? -37.314 -12.331 -2.862 1.00 88.94 79 ARG A O 1
ATOM 642 N N . ALA A 1 80 ? -37.295 -10.117 -3.250 1.00 84.62 80 ALA A N 1
ATOM 643 C CA . ALA A 1 80 ? -37.343 -9.717 -1.846 1.00 84.62 80 ALA A CA 1
ATOM 644 C C . ALA A 1 80 ? -38.573 -10.272 -1.096 1.00 84.62 80 ALA A C 1
ATOM 646 O O . ALA A 1 80 ? -38.489 -10.474 0.111 1.00 84.62 80 ALA A O 1
ATOM 647 N N . ASP A 1 81 ? -39.668 -10.571 -1.801 1.00 82.56 81 ASP A N 1
ATOM 648 C CA . ASP A 1 81 ? -40.878 -11.250 -1.310 1.00 82.56 81 ASP A CA 1
ATOM 649 C C . ASP A 1 81 ? -40.651 -12.712 -0.889 1.00 82.56 81 ASP A C 1
ATOM 651 O O . ASP A 1 81 ? -41.371 -13.235 -0.043 1.00 82.56 81 ASP A O 1
ATOM 655 N N . GLN A 1 82 ? -39.646 -13.375 -1.465 1.00 85.94 82 GLN A N 1
ATOM 656 C CA . GLN A 1 82 ? -39.272 -14.754 -1.126 1.00 85.94 82 GLN A CA 1
ATOM 657 C C . GLN A 1 82 ? -38.151 -14.801 -0.083 1.00 85.94 82 GLN A C 1
ATOM 659 O O . GLN A 1 82 ? -38.015 -15.768 0.668 1.00 85.94 82 GLN A O 1
ATOM 664 N N . CYS A 1 83 ? -37.340 -13.745 -0.024 1.00 88.38 83 CYS A N 1
ATOM 665 C CA . CYS A 1 83 ? -36.226 -13.622 0.909 1.00 88.38 83 CYS A CA 1
ATOM 666 C C . CYS A 1 83 ? -36.626 -12.940 2.236 1.00 88.38 83 CYS A C 1
ATOM 668 O O . CYS A 1 83 ? -35.977 -13.170 3.257 1.00 88.38 83 CYS A O 1
ATOM 670 N N . ASN A 1 84 ? -37.697 -12.143 2.261 1.00 90.81 84 ASN A N 1
ATOM 671 C CA . ASN A 1 84 ? -38.229 -11.485 3.455 1.00 90.81 84 ASN A CA 1
ATOM 672 C C . ASN A 1 84 ? -39.728 -11.774 3.630 1.00 90.81 84 ASN A C 1
ATOM 674 O O . ASN A 1 84 ? -40.513 -11.644 2.696 1.00 90.81 84 ASN A O 1
ATOM 678 N N . THR A 1 85 ? -40.141 -12.049 4.863 1.00 91.56 85 THR A N 1
ATOM 679 C CA . THR A 1 85 ? -41.545 -11.993 5.277 1.00 91.56 85 THR A CA 1
ATOM 680 C C . THR A 1 85 ? -41.982 -10.529 5.331 1.00 91.56 85 THR A C 1
ATOM 682 O O . THR A 1 85 ? -41.366 -9.725 6.040 1.00 91.56 85 THR A O 1
ATOM 685 N N . MET A 1 86 ? -43.042 -10.181 4.596 1.00 89.38 86 MET A N 1
ATOM 686 C CA . MET A 1 86 ? -43.590 -8.823 4.533 1.00 89.38 86 MET A CA 1
ATOM 687 C C . MET A 1 86 ? -45.088 -8.796 4.857 1.00 89.38 86 MET A C 1
ATOM 689 O O . MET A 1 86 ? -45.840 -9.630 4.359 1.00 89.38 86 MET A O 1
ATOM 693 N N . LEU A 1 87 ? -45.531 -7.809 5.640 1.00 89.56 87 LEU A N 1
ATOM 694 C CA . LEU A 1 87 ? -46.944 -7.571 5.961 1.00 89.56 87 LEU A CA 1
ATOM 695 C C . LEU A 1 87 ? -47.271 -6.074 5.874 1.00 89.56 87 LEU A C 1
ATOM 697 O O . LEU A 1 87 ? -46.562 -5.252 6.448 1.00 89.56 87 LEU A O 1
ATOM 701 N N . ALA A 1 88 ? -48.363 -5.714 5.197 1.00 86.81 88 ALA A N 1
ATOM 702 C CA . ALA A 1 88 ? -48.908 -4.358 5.248 1.00 86.81 88 ALA A CA 1
ATOM 703 C C . ALA A 1 88 ? -49.653 -4.145 6.578 1.00 86.81 88 ALA A C 1
ATOM 705 O O . ALA A 1 88 ? -50.590 -4.878 6.883 1.00 86.81 88 ALA A O 1
ATOM 706 N N . TRP A 1 89 ? -49.238 -3.153 7.364 1.00 82.75 89 TRP A N 1
ATOM 707 C CA . TRP A 1 89 ? -49.853 -2.795 8.641 1.00 82.75 89 TRP A CA 1
ATOM 708 C C . TRP A 1 89 ? -50.936 -1.733 8.419 1.00 82.75 89 TRP A C 1
ATOM 710 O O . TRP A 1 89 ? -50.648 -0.574 8.125 1.00 82.75 89 TRP A O 1
ATOM 720 N N . ASP A 1 90 ? -52.191 -2.147 8.575 1.00 78.81 90 ASP A N 1
ATOM 721 C CA . ASP A 1 90 ? -53.414 -1.356 8.379 1.00 78.81 90 ASP A CA 1
ATOM 722 C C . ASP A 1 90 ? -54.080 -0.945 9.713 1.00 78.81 90 ASP A C 1
ATOM 724 O O . ASP A 1 90 ? -55.261 -0.610 9.762 1.00 78.81 90 ASP A O 1
ATOM 728 N N . GLY A 1 91 ? -53.304 -0.939 10.805 1.00 78.44 91 GLY A N 1
ATOM 729 C CA . GLY A 1 91 ? -53.736 -0.571 12.160 1.00 78.44 91 GLY A CA 1
ATOM 730 C C . GLY A 1 91 ? -53.522 -1.678 13.197 1.00 78.44 91 GLY A C 1
ATOM 731 O O . GLY A 1 91 ? -53.233 -1.381 14.354 1.00 78.44 91 GLY A O 1
ATOM 732 N N . GLY A 1 92 ? -53.530 -2.949 12.788 1.00 83.25 92 GLY A N 1
ATOM 733 C CA . GLY A 1 92 ? -53.236 -4.089 13.665 1.00 83.25 92 GLY A CA 1
ATOM 734 C C . GLY A 1 92 ? -52.905 -5.367 12.892 1.00 83.25 92 GLY A C 1
ATOM 735 O O . GLY A 1 92 ? -53.088 -5.433 11.681 1.00 83.25 92 GLY A O 1
ATOM 736 N N . PHE A 1 93 ? -52.399 -6.380 13.591 1.00 88.31 93 PHE A N 1
ATOM 737 C CA . PHE A 1 93 ? -52.153 -7.714 13.041 1.00 88.31 93 PHE A CA 1
ATOM 738 C C . PHE A 1 93 ? -52.205 -8.767 14.151 1.00 88.31 93 PHE A C 1
ATOM 740 O O . PHE A 1 93 ? -51.861 -8.483 15.300 1.00 88.31 93 PHE A O 1
ATOM 747 N N . ASP A 1 94 ? -52.606 -9.987 13.799 1.00 91.94 94 ASP A N 1
ATOM 748 C CA . ASP A 1 94 ? -52.560 -11.124 14.716 1.00 91.94 94 ASP A CA 1
ATOM 749 C C . ASP A 1 94 ? -51.124 -11.642 14.836 1.00 91.94 94 ASP A C 1
ATOM 751 O O . ASP A 1 94 ? -50.362 -11.626 13.865 1.00 91.94 94 ASP A O 1
ATOM 755 N N . PHE A 1 95 ? -50.744 -12.164 16.003 1.00 93.75 95 PHE A N 1
ATOM 756 C CA . PHE A 1 95 ? -49.440 -12.803 16.167 1.00 93.75 95 PHE A CA 1
ATOM 757 C C . PHE A 1 95 ? -49.483 -14.056 17.042 1.00 93.75 95 PHE A C 1
ATOM 759 O O . PHE A 1 95 ? -50.305 -14.190 17.946 1.00 93.75 95 PHE A O 1
ATOM 766 N N . GLN A 1 96 ? -48.550 -14.970 16.784 1.00 94.69 96 GLN A N 1
ATOM 767 C CA . GLN A 1 96 ? -48.282 -16.148 17.606 1.00 94.69 96 GLN A CA 1
ATOM 768 C C . GLN A 1 96 ? -46.796 -16.168 17.968 1.00 94.69 96 GLN A C 1
ATOM 770 O O . GLN A 1 96 ? -45.956 -15.908 17.113 1.00 94.69 96 GLN A O 1
ATOM 775 N N . VAL A 1 97 ? -46.456 -16.521 19.210 1.00 92.69 97 VAL A N 1
ATOM 776 C CA . VAL A 1 97 ? -45.063 -16.744 19.630 1.00 92.69 97 VAL A CA 1
ATOM 777 C C . VAL A 1 97 ? -44.862 -18.221 19.952 1.00 92.69 97 VAL A C 1
ATOM 779 O O . VAL A 1 97 ? -45.607 -18.790 20.749 1.00 92.69 97 VAL A O 1
ATOM 782 N N . ARG A 1 98 ? -43.851 -18.839 19.341 1.00 91.06 98 ARG A N 1
ATOM 783 C CA . ARG A 1 98 ? -43.436 -20.229 19.549 1.00 91.06 98 ARG A CA 1
ATOM 784 C C . ARG A 1 98 ? -42.033 -20.241 20.147 1.00 91.06 98 ARG A C 1
ATOM 786 O O . ARG A 1 98 ? -41.118 -19.626 19.602 1.00 91.06 98 ARG A O 1
ATOM 793 N N . ARG A 1 99 ? -41.863 -20.947 21.264 1.00 86.44 99 ARG A N 1
ATOM 794 C CA . ARG A 1 99 ? -40.560 -21.179 21.902 1.00 86.44 99 ARG A CA 1
ATOM 795 C C . ARG A 1 99 ? -40.300 -22.683 21.957 1.00 86.44 99 ARG A C 1
ATOM 797 O O . ARG A 1 99 ? -41.244 -23.408 22.282 1.00 86.44 99 ARG A O 1
ATOM 804 N N . PRO A 1 100 ? -39.076 -23.159 21.679 1.00 67.88 100 PRO A N 1
ATOM 805 C CA . PRO A 1 100 ? -38.701 -24.539 21.959 1.00 67.88 100 PRO A CA 1
ATOM 806 C C . PRO A 1 100 ? -38.952 -24.854 23.438 1.00 67.88 100 PRO A C 1
ATOM 808 O O . PRO A 1 100 ? -38.554 -24.094 24.324 1.00 67.88 100 PRO A O 1
ATOM 811 N N . SER A 1 101 ? -39.641 -25.958 23.721 1.00 51.81 101 SER A N 1
ATOM 812 C CA . SER A 1 101 ? -39.843 -26.423 25.092 1.00 51.81 101 SER A CA 1
ATOM 813 C C . SER A 1 101 ? -38.502 -26.858 25.679 1.00 51.81 101 SER A C 1
ATOM 815 O O . SER A 1 101 ? -37.891 -27.792 25.164 1.00 51.81 101 SER A O 1
ATOM 817 N N . VAL A 1 102 ? -38.060 -26.198 26.752 1.00 47.66 102 VAL A N 1
ATOM 818 C CA . VAL A 1 102 ? -36.813 -26.539 27.449 1.00 47.66 102 VAL A CA 1
ATOM 819 C C . VAL A 1 102 ? -36.903 -27.968 27.980 1.00 47.66 102 VAL A C 1
ATOM 821 O O . VAL A 1 102 ? -37.644 -28.240 28.926 1.00 47.66 102 VAL A O 1
ATOM 824 N N . THR A 1 103 ? -36.136 -28.882 27.387 1.00 39.16 103 THR A N 1
ATOM 825 C CA . THR A 1 103 ? -35.919 -30.217 27.944 1.00 39.16 103 THR A CA 1
ATOM 826 C C . THR A 1 103 ? -35.211 -30.055 29.285 1.00 39.16 103 THR A C 1
ATOM 828 O O . THR A 1 103 ? -34.133 -29.466 29.354 1.00 39.16 103 THR A O 1
ATOM 831 N N . GLN A 1 104 ? -35.833 -30.532 30.362 1.00 35.34 104 GLN A N 1
ATOM 832 C CA . GLN A 1 104 ? -35.306 -30.375 31.716 1.00 35.34 104 GLN A CA 1
ATOM 833 C C . GLN A 1 104 ? -33.954 -31.088 31.862 1.00 35.34 104 GLN A C 1
ATOM 835 O O . GLN A 1 104 ? -33.883 -32.313 31.774 1.00 35.34 104 GLN A O 1
ATOM 840 N N . VAL A 1 105 ? -32.900 -30.325 32.149 1.00 34.06 105 VAL A N 1
ATOM 841 C CA . VAL A 1 105 ? -31.687 -30.850 32.792 1.00 34.06 105 VAL A CA 1
ATOM 842 C C . VAL A 1 105 ? -31.906 -30.731 34.311 1.00 34.06 105 VAL A C 1
ATOM 844 O O . VAL A 1 105 ? -32.351 -29.665 34.743 1.00 34.06 105 VAL A O 1
ATOM 847 N N . PRO A 1 106 ? -31.679 -31.783 35.126 1.00 31.25 106 PRO A N 1
ATOM 848 C CA . PRO A 1 106 ? -32.074 -31.774 36.538 1.00 31.25 106 PRO A CA 1
ATOM 849 C C . PRO A 1 106 ? -31.365 -30.716 37.394 1.00 31.25 106 PRO A C 1
ATOM 851 O O . PRO A 1 106 ? -30.171 -30.468 37.239 1.00 31.25 106 PRO A O 1
ATOM 854 N N . GLU A 1 107 ? -32.104 -30.136 38.342 1.00 37.78 107 GLU A N 1
ATOM 855 C CA . GLU A 1 107 ? -31.597 -29.160 39.313 1.00 37.78 107 GLU A CA 1
ATOM 856 C C . GLU A 1 107 ? -30.692 -29.788 40.386 1.00 37.78 107 GLU A C 1
ATOM 858 O O . GLU A 1 107 ? -30.978 -30.865 40.901 1.00 37.78 107 GLU A O 1
ATOM 863 N N . THR A 1 108 ? -29.639 -29.064 40.775 1.00 27.84 108 THR A N 1
ATOM 864 C CA . THR A 1 108 ? -28.992 -28.976 42.112 1.00 27.84 108 THR A CA 1
ATOM 865 C C . THR A 1 108 ? -27.749 -28.074 41.946 1.00 27.84 108 THR A C 1
ATOM 867 O O . THR A 1 108 ? -27.123 -28.127 40.895 1.00 27.84 108 THR A O 1
ATOM 870 N N . VAL A 1 109 ? -27.261 -27.219 42.855 1.00 28.69 109 VAL A N 1
ATOM 871 C CA . VAL A 1 109 ? -27.685 -26.589 44.133 1.00 28.69 109 VAL A CA 1
ATOM 872 C C . VAL A 1 109 ? -26.705 -25.390 44.293 1.00 28.69 109 VAL A C 1
ATOM 874 O O . VAL A 1 109 ? -25.541 -25.542 43.936 1.00 28.69 109 VAL A O 1
ATOM 877 N N . GLU A 1 110 ? -27.008 -24.163 44.734 1.00 27.06 110 GLU A N 1
ATOM 878 C CA . GLU A 1 110 ? -28.158 -23.520 45.402 1.00 27.06 110 GLU A CA 1
ATOM 879 C C . GLU A 1 110 ? -28.341 -22.066 44.849 1.00 27.06 110 GLU A C 1
ATOM 881 O O . GLU A 1 110 ? -27.779 -21.707 43.815 1.00 27.06 110 GLU A O 1
ATOM 886 N N . LYS A 1 111 ? -29.054 -21.180 45.563 1.00 29.05 111 LYS A N 1
ATOM 887 C CA . LYS A 1 111 ? -28.932 -19.708 45.483 1.00 29.05 111 LYS A CA 1
ATOM 888 C C . LYS A 1 111 ? -28.800 -19.132 46.895 1.00 29.05 111 LYS A C 1
ATOM 890 O O . LYS A 1 111 ? -29.637 -19.436 47.738 1.00 29.05 111 LYS A O 1
ATOM 895 N N . ARG A 1 112 ? -27.916 -18.144 47.090 1.00 26.42 112 ARG A N 1
ATOM 896 C CA . ARG A 1 112 ? -28.062 -17.148 48.172 1.00 26.42 112 ARG A CA 1
ATOM 897 C C . ARG A 1 112 ? -28.392 -15.757 47.628 1.00 26.42 112 ARG A C 1
ATOM 899 O O . ARG A 1 112 ? -28.043 -15.410 46.504 1.00 26.42 112 ARG A O 1
ATOM 906 N N . ALA A 1 113 ? -29.174 -15.025 48.419 1.00 29.56 113 ALA A N 1
ATOM 907 C CA . ALA A 1 113 ? -29.988 -13.882 48.002 1.00 29.56 113 ALA A CA 1
ATOM 908 C C . ALA A 1 113 ? -29.215 -12.542 47.914 1.00 29.56 113 ALA A C 1
ATOM 910 O O . ALA A 1 113 ? -28.154 -12.411 48.527 1.00 29.56 113 ALA A O 1
ATOM 911 N N . PRO A 1 114 ? -29.735 -11.535 47.178 1.00 33.06 114 PRO A N 1
ATOM 912 C CA . PRO A 1 114 ? -29.032 -10.274 46.936 1.00 33.06 114 PRO A CA 1
ATOM 913 C C . PRO A 1 114 ? -29.173 -9.270 48.092 1.00 33.06 114 PRO A C 1
ATOM 915 O O . PRO A 1 114 ? -30.268 -9.046 48.608 1.00 33.06 114 PRO A O 1
ATOM 918 N N . GLY A 1 115 ? -28.066 -8.609 48.444 1.00 28.20 115 GLY A N 1
ATOM 919 C CA . GLY A 1 115 ? -28.030 -7.462 49.357 1.00 28.20 115 GLY A CA 1
ATOM 920 C C . GLY A 1 115 ? -27.966 -6.128 48.603 1.00 28.20 115 GLY A C 1
ATOM 921 O O . GLY A 1 115 ? -27.244 -5.995 47.619 1.00 28.20 115 GLY A O 1
ATOM 922 N N . THR A 1 116 ? -28.721 -5.134 49.066 1.00 33.41 116 THR A N 1
ATOM 923 C CA . THR A 1 116 ? -28.857 -3.803 48.446 1.00 33.41 116 THR A CA 1
ATOM 924 C C . THR A 1 116 ? -27.847 -2.779 48.981 1.00 33.41 116 THR A C 1
ATOM 926 O O . THR A 1 116 ? -27.845 -2.532 50.185 1.00 33.41 116 THR A O 1
ATOM 929 N N . ALA A 1 117 ? -27.106 -2.081 48.109 1.00 25.81 117 ALA A N 1
ATOM 930 C CA . ALA A 1 117 ? -26.505 -0.763 48.390 1.00 25.81 117 ALA A CA 1
ATOM 931 C C . ALA A 1 117 ? -26.100 -0.026 47.090 1.00 25.81 117 ALA A C 1
ATOM 933 O O . ALA A 1 117 ? -26.003 -0.639 46.029 1.00 25.81 117 ALA A O 1
ATOM 934 N N . LYS A 1 118 ? -25.903 1.299 47.169 1.00 26.56 118 LYS A N 1
ATOM 935 C CA . LYS A 1 118 ? -25.585 2.198 46.038 1.00 26.56 118 LYS A CA 1
ATOM 936 C C . LYS A 1 118 ? -24.074 2.448 45.881 1.00 26.56 118 LYS A C 1
ATOM 938 O O . LYS A 1 118 ? -23.372 2.446 46.879 1.00 26.56 118 LYS A O 1
ATOM 943 N N . ALA A 1 119 ? -23.683 2.786 44.645 1.00 33.59 119 ALA A N 1
ATOM 944 C CA . ALA A 1 119 ? -22.570 3.661 44.229 1.00 33.59 119 ALA A CA 1
ATOM 945 C C . ALA A 1 119 ? -21.182 3.504 44.896 1.00 33.59 119 ALA A C 1
ATOM 947 O O . ALA A 1 119 ? -20.973 3.971 46.006 1.00 33.59 119 ALA A O 1
ATOM 948 N N . ASP A 1 120 ? -20.205 2.978 44.149 1.00 23.80 120 ASP A N 1
ATOM 949 C CA . ASP A 1 120 ? -19.106 3.782 43.571 1.00 23.80 120 ASP A CA 1
ATOM 950 C C . ASP A 1 120 ? -18.199 2.910 42.681 1.00 23.80 120 ASP A C 1
ATOM 952 O O . ASP A 1 120 ? -17.980 1.731 42.960 1.00 23.80 120 ASP A O 1
ATOM 956 N N . VAL A 1 121 ? -17.675 3.467 41.582 1.00 32.16 121 VAL A N 1
ATOM 957 C CA . VAL A 1 121 ? -16.801 2.721 40.656 1.00 32.16 121 VAL A CA 1
ATOM 958 C C . VAL A 1 121 ? -15.345 2.877 41.084 1.00 32.16 121 VAL A C 1
ATOM 960 O O . VAL A 1 121 ? -14.668 3.825 40.697 1.00 32.16 121 VAL A O 1
ATOM 963 N N . SER A 1 122 ? -14.849 1.902 41.845 1.00 24.39 122 SER A N 1
ATOM 964 C CA . SER A 1 122 ? -13.416 1.691 42.063 1.00 24.39 122 SER A CA 1
ATOM 965 C C . SER A 1 122 ? -13.056 0.238 41.750 1.00 24.39 122 SER A C 1
ATOM 967 O O . SER A 1 122 ? -13.736 -0.693 42.180 1.00 24.39 122 SER A O 1
ATOM 969 N N . VAL A 1 123 ? -12.008 0.035 40.949 1.00 30.55 123 VAL A N 1
ATOM 970 C CA . VAL A 1 123 ? -11.510 -1.303 40.604 1.00 30.55 123 VAL A CA 1
ATOM 971 C C . VAL A 1 123 ? -10.450 -1.690 41.628 1.00 30.55 123 VAL A C 1
ATOM 973 O O . VAL A 1 123 ? -9.364 -1.116 41.652 1.00 30.55 123 VAL A O 1
ATOM 976 N N . SER A 1 124 ? -10.777 -2.658 42.481 1.00 23.58 124 SER A N 1
ATOM 977 C CA . SER A 1 124 ? -9.855 -3.244 43.455 1.00 23.58 124 SER A CA 1
ATOM 978 C C . SER A 1 124 ? -9.442 -4.638 42.992 1.00 23.58 124 SER A C 1
ATOM 980 O O . SER A 1 124 ? -10.286 -5.524 42.861 1.00 23.58 124 SER A O 1
ATOM 982 N N . VAL A 1 125 ? -8.144 -4.834 42.755 1.00 31.09 125 VAL A N 1
ATOM 983 C CA . VAL A 1 125 ? -7.539 -6.155 42.533 1.00 31.09 125 VAL A CA 1
ATOM 984 C C . VAL A 1 125 ? -6.786 -6.534 43.804 1.00 31.09 125 VAL A C 1
ATOM 986 O O . VAL A 1 125 ? -5.943 -5.776 44.284 1.00 31.09 125 VAL A O 1
ATOM 989 N N . ALA A 1 126 ? -7.115 -7.690 44.380 1.00 25.17 126 ALA A N 1
ATOM 990 C CA . ALA A 1 126 ? -6.580 -8.113 45.669 1.00 25.17 126 ALA A CA 1
ATOM 991 C C . ALA A 1 126 ? -5.073 -8.423 45.604 1.00 25.17 126 ALA A C 1
ATOM 993 O O . ALA A 1 126 ? -4.613 -9.162 44.734 1.00 25.17 126 ALA A O 1
ATOM 994 N N . ALA A 1 127 ? -4.311 -7.903 46.569 1.00 29.92 127 ALA A N 1
ATOM 995 C CA . ALA A 1 127 ? -2.901 -8.238 46.742 1.00 29.92 127 ALA A CA 1
ATOM 996 C C . ALA A 1 127 ? -2.736 -9.596 47.465 1.00 29.92 127 ALA A C 1
ATOM 998 O O . ALA A 1 127 ? -3.430 -9.837 48.457 1.00 29.92 127 ALA A O 1
ATOM 999 N N . PRO A 1 128 ? -1.814 -10.476 47.029 1.00 32.19 128 PRO A N 1
ATOM 1000 C CA . PRO A 1 128 ? -1.541 -11.734 47.719 1.00 32.19 128 PRO A CA 1
ATOM 1001 C C . PRO A 1 128 ? -0.749 -11.507 49.017 1.00 32.19 128 PRO A C 1
ATOM 1003 O O . PRO A 1 128 ? 0.170 -10.689 49.072 1.00 32.19 128 PRO A O 1
ATOM 1006 N N . GLN A 1 129 ? -1.103 -12.249 50.069 1.00 28.55 129 GLN A N 1
ATOM 1007 C CA . GLN A 1 129 ? -0.469 -12.151 51.388 1.00 28.55 129 GLN A CA 1
ATOM 1008 C C . GLN A 1 129 ? 0.922 -12.806 51.426 1.00 28.55 129 GLN A C 1
ATOM 1010 O O . GLN A 1 129 ? 1.183 -13.810 50.767 1.00 28.55 129 GLN A O 1
ATOM 1015 N N . SER A 1 130 ? 1.813 -12.243 52.242 1.00 29.83 130 SER A N 1
ATOM 1016 C CA . SER A 1 130 ? 3.211 -12.658 52.384 1.00 29.83 130 SER A CA 1
ATOM 1017 C C . SER A 1 130 ? 3.408 -13.822 53.366 1.00 29.83 130 SER A C 1
ATOM 1019 O O . SER A 1 130 ? 3.190 -13.657 54.567 1.00 29.83 130 SER A O 1
ATOM 1021 N N . GLY A 1 131 ? 3.915 -14.957 52.872 1.00 27.88 131 GLY A N 1
ATOM 1022 C CA . GLY A 1 131 ? 4.568 -15.998 53.681 1.00 27.88 131 GLY A CA 1
ATOM 1023 C C . GLY A 1 131 ? 6.084 -15.750 53.835 1.00 27.88 131 GLY A C 1
ATOM 1024 O O . GLY A 1 131 ? 6.656 -14.985 53.055 1.00 27.88 131 GLY A O 1
ATOM 1025 N N . PRO A 1 132 ? 6.760 -16.352 54.834 1.00 34.03 132 PRO A N 1
ATOM 1026 C CA . PRO A 1 132 ? 8.124 -15.969 55.201 1.00 34.03 132 PRO A CA 1
ATOM 1027 C C . PRO A 1 132 ? 9.219 -16.523 54.270 1.00 34.03 132 PRO A C 1
ATOM 1029 O O . PRO A 1 132 ? 9.428 -17.726 54.167 1.00 34.03 132 PRO A O 1
ATOM 1032 N N . ALA A 1 133 ? 9.952 -15.587 53.661 1.00 40.12 133 ALA A N 1
ATOM 1033 C CA . ALA A 1 133 ? 11.356 -15.635 53.234 1.00 40.12 133 ALA A CA 1
ATOM 1034 C C . ALA A 1 133 ? 12.017 -17.005 52.935 1.00 40.12 133 ALA A C 1
ATOM 1036 O O . ALA A 1 133 ? 12.700 -17.586 53.780 1.00 40.12 133 ALA A O 1
ATOM 1037 N N . ALA A 1 134 ? 12.005 -17.387 51.655 1.00 30.77 134 ALA A N 1
ATOM 1038 C CA . ALA A 1 134 ? 13.156 -18.023 51.008 1.00 30.77 134 ALA A CA 1
ATOM 1039 C C . ALA A 1 134 ? 13.855 -16.985 50.105 1.00 30.77 134 ALA A C 1
ATOM 1041 O O . ALA A 1 134 ? 13.207 -16.064 49.605 1.00 30.77 134 ALA A O 1
ATOM 1042 N N . GLN A 1 135 ? 15.178 -17.085 49.936 1.00 31.89 135 GLN A N 1
ATOM 1043 C CA . GLN A 1 135 ? 15.989 -16.061 49.257 1.00 31.89 135 GLN A CA 1
ATOM 1044 C C . GLN A 1 135 ? 15.566 -15.876 47.782 1.00 31.89 135 GLN A C 1
ATOM 1046 O O . GLN A 1 135 ? 15.494 -16.867 47.052 1.00 31.89 135 GLN A O 1
ATOM 1051 N N . PRO A 1 136 ? 15.305 -14.641 47.308 1.00 39.41 136 PRO A N 1
ATOM 1052 C CA . PRO A 1 136 ? 14.785 -14.436 45.965 1.00 39.41 136 PRO A CA 1
ATOM 1053 C C . PRO A 1 136 ? 15.894 -14.527 44.911 1.00 39.41 136 PRO A C 1
ATOM 1055 O O . PRO A 1 136 ? 16.695 -13.606 44.744 1.00 39.41 136 PRO A O 1
ATOM 1058 N N . GLN A 1 137 ? 15.863 -15.591 44.108 1.00 44.88 137 GLN A N 1
ATOM 1059 C CA . GLN A 1 137 ? 16.264 -15.458 42.709 1.00 44.88 137 GLN A CA 1
ATOM 1060 C C . GLN A 1 137 ? 15.346 -14.392 42.088 1.00 44.88 137 GLN A C 1
ATOM 1062 O O . GLN A 1 137 ? 14.124 -14.465 42.228 1.00 44.88 137 GLN A O 1
ATOM 1067 N N . GLY A 1 138 ? 15.930 -13.345 41.499 1.00 60.25 138 GLY A N 1
ATOM 1068 C CA . GLY A 1 138 ? 15.162 -12.202 41.005 1.00 60.25 138 GLY A CA 1
ATOM 1069 C C . GLY A 1 138 ? 14.131 -12.623 39.957 1.00 60.25 138 GLY A C 1
ATOM 1070 O O . GLY A 1 138 ? 14.438 -13.439 39.090 1.00 60.25 138 GLY A O 1
ATOM 1071 N N . ARG A 1 139 ? 12.914 -12.060 40.027 1.00 81.31 139 ARG A N 1
ATOM 1072 C CA . ARG A 1 139 ? 11.858 -12.334 39.036 1.00 81.31 139 ARG A CA 1
ATOM 1073 C C . ARG A 1 139 ? 12.377 -12.086 37.605 1.00 81.31 139 ARG A C 1
ATOM 1075 O O . ARG A 1 139 ? 13.135 -11.126 37.423 1.00 81.31 139 ARG A O 1
ATOM 1082 N N . PRO A 1 140 ? 11.967 -12.889 36.605 1.00 88.88 140 PRO A N 1
ATOM 1083 C CA . PRO A 1 140 ? 12.393 -12.693 35.223 1.00 88.88 140 PRO A CA 1
ATOM 1084 C C . PRO A 1 140 ? 12.019 -11.294 34.722 1.00 88.88 140 PRO A C 1
ATOM 1086 O O . PRO A 1 140 ? 11.050 -10.677 35.184 1.00 88.88 140 PRO A O 1
ATOM 1089 N N . LEU A 1 141 ? 12.816 -10.777 33.785 1.00 95.25 141 LEU A N 1
ATOM 1090 C CA . LEU A 1 141 ? 12.586 -9.455 33.211 1.00 95.25 141 LEU A CA 1
ATOM 1091 C C . LEU A 1 141 ? 11.432 -9.547 32.206 1.00 95.25 141 LEU A C 1
ATOM 1093 O O . LEU A 1 141 ? 11.524 -10.296 31.234 1.00 95.25 141 LEU A O 1
ATOM 1097 N N . ARG A 1 142 ? 10.336 -8.820 32.449 1.00 98.12 142 ARG A N 1
ATOM 1098 C CA . ARG A 1 142 ? 9.112 -8.961 31.647 1.00 98.12 142 ARG A CA 1
ATOM 1099 C C . ARG A 1 142 ? 9.167 -8.033 30.439 1.00 98.12 142 ARG A C 1
ATOM 1101 O O . ARG A 1 142 ? 9.233 -6.814 30.618 1.00 98.12 142 ARG A O 1
ATOM 1108 N N . LEU A 1 143 ? 9.141 -8.585 29.228 1.00 98.31 143 LEU A N 1
ATOM 1109 C CA . LEU A 1 143 ? 9.204 -7.825 27.978 1.00 98.31 143 LEU A CA 1
ATOM 1110 C C . LEU A 1 143 ? 7.981 -8.090 27.102 1.00 98.31 143 LEU A C 1
ATOM 1112 O O . LEU A 1 143 ? 7.679 -9.234 26.780 1.00 98.31 143 LEU A O 1
ATOM 1116 N N . MET A 1 144 ? 7.312 -7.029 26.662 1.00 98.62 144 MET A N 1
ATOM 1117 C CA . MET A 1 144 ? 6.303 -7.123 25.608 1.00 98.62 144 MET A CA 1
ATOM 1118 C C . MET A 1 144 ? 6.850 -6.492 24.333 1.00 98.62 144 MET A C 1
ATOM 1120 O O . MET A 1 144 ? 7.212 -5.314 24.329 1.00 98.62 144 MET A O 1
ATOM 1124 N N . GLN A 1 145 ? 6.897 -7.269 23.253 1.00 98.50 145 GLN A N 1
ATOM 1125 C CA . GLN A 1 145 ? 7.153 -6.757 21.916 1.00 98.50 145 GLN A CA 1
ATOM 1126 C C . GLN A 1 145 ? 5.824 -6.521 21.199 1.00 98.50 145 GLN A C 1
ATOM 1128 O O . GLN A 1 145 ? 5.075 -7.458 20.932 1.00 98.50 145 GLN A O 1
ATOM 1133 N N . VAL A 1 146 ? 5.559 -5.268 20.847 1.00 98.12 146 VAL A N 1
ATOM 1134 C CA . VAL A 1 146 ? 4.413 -4.856 20.035 1.00 98.12 146 VAL A CA 1
ATOM 1135 C C . VAL A 1 146 ? 4.871 -4.729 18.590 1.00 98.12 146 VAL A C 1
ATOM 1137 O O . VAL A 1 146 ? 5.801 -3.977 18.293 1.00 98.12 146 VAL A O 1
ATOM 1140 N N . HIS A 1 147 ? 4.219 -5.450 17.685 1.00 96.56 147 HIS A N 1
ATOM 1141 C CA . HIS A 1 147 ? 4.539 -5.458 16.260 1.00 96.56 147 HIS A CA 1
ATOM 1142 C C . HIS A 1 147 ? 3.278 -5.306 15.404 1.00 96.56 147 HIS A C 1
ATOM 1144 O O . HIS A 1 147 ? 2.160 -5.551 15.866 1.00 96.56 147 HIS A O 1
ATOM 1150 N N . THR A 1 148 ? 3.451 -4.907 14.147 1.00 95.88 148 THR A N 1
ATOM 1151 C CA . THR A 1 148 ? 2.377 -4.835 13.149 1.00 95.88 148 THR A CA 1
ATOM 1152 C C . THR A 1 148 ? 2.801 -5.527 11.863 1.00 95.88 148 THR A C 1
ATOM 1154 O O . THR A 1 148 ? 3.972 -5.536 11.483 1.00 95.88 148 THR A O 1
ATOM 1157 N N . PHE A 1 149 ? 1.835 -6.134 11.178 1.00 94.50 149 PHE A N 1
ATOM 1158 C CA . PHE A 1 149 ? 2.050 -6.782 9.886 1.00 94.50 149 PHE A CA 1
ATOM 1159 C C . PHE A 1 149 ? 1.315 -6.054 8.763 1.00 94.50 149 PHE A C 1
ATOM 1161 O O . PHE A 1 149 ? 0.370 -5.303 9.000 1.00 94.50 149 PHE A O 1
ATOM 1168 N N . TYR A 1 150 ? 1.699 -6.306 7.512 1.00 89.75 150 TYR A N 1
ATOM 1169 C CA . TYR A 1 150 ? 0.934 -5.791 6.378 1.00 89.75 150 TYR A CA 1
ATOM 1170 C C . TYR A 1 150 ? -0.489 -6.384 6.383 1.00 89.75 150 TYR A C 1
ATOM 1172 O O . TYR A 1 150 ? -0.619 -7.605 6.502 1.00 89.75 150 TYR A O 1
ATOM 1180 N N . PRO A 1 151 ? -1.553 -5.580 6.181 1.00 87.06 151 PRO A N 1
ATOM 1181 C CA . PRO A 1 151 ? -2.921 -6.094 6.068 1.00 87.06 151 PRO A CA 1
ATOM 1182 C C . PRO A 1 151 ? -3.053 -7.205 5.015 1.00 87.06 151 PRO A C 1
ATOM 1184 O O . PRO A 1 151 ? -3.691 -8.226 5.263 1.00 87.06 151 PRO A O 1
ATOM 1187 N N . ASN A 1 152 ? -2.347 -7.067 3.887 1.00 85.06 152 ASN A N 1
ATOM 1188 C CA . ASN A 1 152 ? -2.302 -8.075 2.825 1.00 85.06 152 ASN A CA 1
ATOM 1189 C C . ASN A 1 152 ? -1.677 -9.405 3.285 1.00 85.06 152 ASN A C 1
ATOM 1191 O O . ASN A 1 152 ? -2.089 -10.454 2.798 1.00 85.06 152 ASN A O 1
ATOM 1195 N N . TYR A 1 153 ? -0.715 -9.384 4.219 1.00 92.81 153 TYR A N 1
ATOM 1196 C CA . TYR A 1 153 ? -0.181 -10.614 4.812 1.00 92.81 153 TYR A CA 1
ATOM 1197 C C . TYR A 1 153 ? -1.205 -11.264 5.742 1.00 92.81 153 TYR A C 1
ATOM 1199 O O . TYR A 1 153 ? -1.439 -12.460 5.625 1.00 92.81 153 TYR A O 1
ATOM 1207 N N . LEU A 1 154 ? -1.850 -10.498 6.627 1.00 92.06 154 LEU A N 1
ATOM 1208 C CA . LEU A 1 154 ? -2.866 -11.047 7.534 1.00 92.06 154 LEU A CA 1
ATOM 1209 C C . LEU A 1 154 ? -4.020 -11.685 6.744 1.00 92.06 154 LEU A C 1
ATOM 1211 O O . LEU A 1 154 ? -4.408 -12.818 7.022 1.00 92.06 154 LEU A O 1
ATOM 1215 N N . HIS A 1 155 ? -4.497 -11.017 5.691 1.00 87.00 155 HIS A N 1
ATOM 1216 C CA . HIS A 1 155 ? -5.489 -11.582 4.776 1.00 87.00 155 HIS A CA 1
ATOM 1217 C C . HIS A 1 155 ? -4.991 -12.868 4.087 1.00 87.00 155 HIS A C 1
ATOM 1219 O O . HIS A 1 155 ? -5.706 -13.870 4.057 1.00 87.00 155 HIS A O 1
ATOM 1225 N N . TYR A 1 156 ? -3.754 -12.884 3.582 1.00 86.50 156 TYR A N 1
ATOM 1226 C CA . TYR A 1 156 ? -3.132 -14.073 2.984 1.00 86.50 156 TYR A CA 1
ATOM 1227 C C . TYR A 1 156 ? -2.986 -15.239 3.981 1.00 86.50 156 TYR A C 1
ATOM 1229 O O . TYR A 1 156 ? -3.238 -16.392 3.636 1.00 86.50 156 TYR A O 1
ATOM 1237 N N . PHE A 1 157 ? -2.623 -14.945 5.230 1.00 93.31 157 PHE A N 1
ATOM 1238 C CA . PHE A 1 157 ? -2.430 -15.930 6.290 1.00 93.31 157 PHE A CA 1
ATOM 1239 C C . PHE A 1 157 ? -3.743 -16.632 6.665 1.00 93.31 157 PHE A C 1
ATOM 1241 O O . PHE A 1 157 ? -3.777 -17.864 6.707 1.00 93.31 157 PHE A O 1
ATOM 1248 N N . TYR A 1 158 ? -4.822 -15.870 6.891 1.00 89.94 158 TYR A N 1
ATOM 1249 C CA . TYR A 1 158 ? -6.124 -16.424 7.284 1.00 89.94 158 TYR A CA 1
ATOM 1250 C C . TYR A 1 158 ? -6.915 -17.011 6.109 1.00 89.94 158 TYR A C 1
ATOM 1252 O O . TYR A 1 158 ? -7.562 -18.037 6.281 1.00 89.94 158 TYR A O 1
ATOM 1260 N N . SER A 1 159 ? -6.828 -16.452 4.897 1.00 85.88 159 SER A N 1
ATOM 1261 C CA . SER A 1 159 ? -7.514 -17.030 3.721 1.00 85.88 159 SER A CA 1
ATOM 1262 C C . SER A 1 159 ? -7.022 -18.441 3.368 1.00 85.88 159 SER A C 1
ATOM 1264 O O . SER A 1 159 ? -7.791 -19.248 2.849 1.00 85.88 159 SER A O 1
ATOM 1266 N N . ARG A 1 160 ? -5.766 -18.773 3.697 1.00 85.69 160 ARG A N 1
ATOM 1267 C CA . ARG A 1 160 ? -5.199 -20.129 3.554 1.00 85.69 160 ARG A CA 1
ATOM 1268 C C . ARG A 1 160 ? -5.389 -21.011 4.794 1.00 85.69 160 ARG A C 1
ATOM 1270 O O . ARG A 1 160 ? -5.051 -22.191 4.743 1.00 85.69 160 ARG A O 1
ATOM 1277 N N . ARG A 1 161 ? -5.897 -20.453 5.899 1.00 88.00 161 ARG A N 1
ATOM 1278 C CA . ARG A 1 161 ? -6.129 -21.133 7.185 1.00 88.00 161 ARG A CA 1
ATOM 1279 C C . ARG A 1 161 ? -7.419 -20.610 7.854 1.00 88.00 161 ARG A C 1
ATOM 1281 O O . ARG A 1 161 ? -7.315 -19.997 8.916 1.00 88.00 161 ARG A O 1
ATOM 1288 N N . PRO A 1 162 ? -8.619 -20.803 7.265 1.00 80.62 162 PRO A N 1
ATOM 1289 C CA . PRO A 1 162 ? -9.840 -20.150 7.753 1.00 80.62 162 PRO A CA 1
ATOM 1290 C C . PRO A 1 162 ? -10.149 -20.463 9.223 1.00 80.62 162 PRO A C 1
ATOM 1292 O O . PRO A 1 162 ? -10.427 -19.553 10.001 1.00 80.62 162 PRO A O 1
ATOM 1295 N N . ASP A 1 163 ? -9.974 -21.723 9.629 1.00 84.25 163 ASP A N 1
ATOM 1296 C CA . ASP A 1 163 ? -10.199 -22.190 11.005 1.00 84.25 163 ASP A CA 1
ATOM 1297 C C . ASP A 1 163 ? -9.323 -21.453 12.038 1.00 84.25 163 A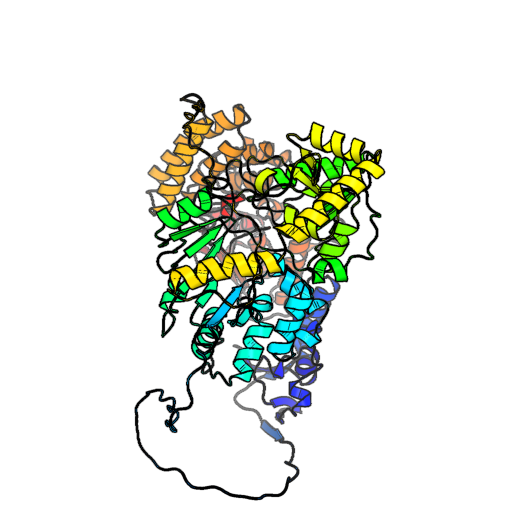SP A C 1
ATOM 1299 O O . ASP A 1 163 ? -9.731 -21.241 13.180 1.00 84.25 163 ASP A O 1
ATOM 1303 N N . MET A 1 164 ? -8.138 -20.981 11.626 1.00 90.88 164 MET A N 1
ATOM 1304 C CA . MET A 1 164 ? -7.207 -20.246 12.488 1.00 90.88 164 MET A CA 1
ATOM 1305 C C . MET A 1 164 ? -7.782 -18.901 12.953 1.00 90.88 164 MET A C 1
ATOM 1307 O O . MET A 1 164 ? -7.379 -18.406 13.999 1.00 90.88 164 MET A O 1
ATOM 1311 N N . ALA A 1 165 ? -8.741 -18.307 12.232 1.00 85.94 165 ALA A N 1
ATOM 1312 C CA . ALA A 1 165 ? -9.401 -17.071 12.669 1.00 85.94 165 ALA A CA 1
ATOM 1313 C C . ALA A 1 165 ? -10.286 -17.269 13.918 1.00 85.94 165 ALA A C 1
ATOM 1315 O O . ALA A 1 165 ? -10.612 -16.295 14.598 1.00 85.94 165 ALA A O 1
ATOM 1316 N N . HIS A 1 166 ? -10.653 -18.518 14.226 1.00 85.62 166 HIS A N 1
ATOM 1317 C CA . HIS A 1 166 ? -11.472 -18.907 15.377 1.00 85.62 166 HIS A CA 1
ATOM 1318 C C . HIS A 1 166 ? -10.684 -19.664 16.460 1.00 85.62 166 HIS A C 1
ATOM 1320 O O . HIS A 1 166 ? -11.246 -19.994 17.503 1.00 85.62 166 HIS A O 1
ATOM 1326 N N . ALA A 1 167 ? -9.395 -19.934 16.232 1.00 93.19 167 ALA A N 1
ATOM 1327 C CA . ALA A 1 167 ? -8.523 -20.589 17.201 1.00 93.19 167 ALA A CA 1
ATOM 1328 C C . ALA A 1 167 ? -8.211 -19.671 18.407 1.00 93.19 167 ALA A C 1
ATOM 1330 O O . ALA A 1 167 ? -8.271 -18.443 18.270 1.00 93.19 167 ALA A O 1
ATOM 1331 N N . PRO A 1 168 ? -7.823 -20.218 19.575 1.00 96.31 168 PRO A N 1
ATOM 1332 C CA . PRO A 1 168 ? -7.409 -19.416 20.729 1.00 96.31 168 PRO A CA 1
ATOM 1333 C C . PRO A 1 168 ? -6.223 -18.489 20.420 1.00 96.31 168 PRO A C 1
ATOM 1335 O O . PRO A 1 168 ? -5.365 -18.816 19.592 1.00 96.31 168 PRO A O 1
ATOM 1338 N N . TYR A 1 169 ? -6.107 -17.363 21.128 1.00 95.81 169 TYR A N 1
ATOM 1339 C CA . TYR A 1 169 ? -5.076 -16.340 20.903 1.00 95.81 169 TYR A CA 1
ATOM 1340 C C . TYR A 1 169 ? -3.659 -16.922 20.831 1.00 95.81 169 TYR A C 1
ATOM 1342 O O . TYR A 1 169 ? -2.902 -16.632 19.903 1.00 95.81 169 TYR A O 1
ATOM 1350 N N . ALA A 1 170 ? -3.311 -17.781 21.792 1.00 94.50 170 ALA A N 1
ATOM 1351 C CA . ALA A 1 170 ? -1.989 -18.398 21.880 1.00 94.50 170 ALA A CA 1
ATOM 1352 C C . ALA A 1 170 ? -1.685 -19.363 20.717 1.00 94.50 170 ALA A C 1
ATOM 1354 O O . ALA A 1 170 ? -0.519 -19.627 20.421 1.00 94.50 170 ALA A O 1
ATOM 1355 N N . GLU A 1 171 ? -2.710 -19.906 20.055 1.00 96.44 171 GLU A N 1
ATOM 1356 C CA . GLU A 1 171 ? -2.548 -20.723 18.853 1.00 96.44 171 GLU A CA 1
ATOM 1357 C C . GLU A 1 171 ? -2.332 -19.848 17.618 1.00 96.44 171 GLU A C 1
ATOM 1359 O O . GLU A 1 171 ? -1.365 -20.070 16.886 1.00 96.44 171 GLU A O 1
ATOM 1364 N N . GLN A 1 172 ? -3.134 -18.791 17.459 1.00 96.62 172 GLN A N 1
ATOM 1365 C CA . GLN A 1 172 ? -2.958 -17.808 16.388 1.00 96.62 172 GLN A CA 1
ATOM 1366 C C . GLN A 1 172 ? -1.566 -17.161 16.439 1.00 96.62 172 GLN A C 1
ATOM 1368 O O . GLN A 1 172 ? -0.863 -17.128 15.429 1.00 96.62 172 GLN A O 1
ATOM 1373 N N . ALA A 1 173 ? -1.129 -16.703 17.618 1.00 94.06 173 ALA A N 1
ATOM 1374 C CA . ALA A 1 173 ? 0.188 -16.097 17.822 1.00 94.06 173 ALA A CA 1
ATOM 1375 C C . ALA A 1 173 ? 1.333 -17.047 17.420 1.00 94.06 173 ALA A C 1
ATOM 1377 O O . ALA A 1 173 ? 2.228 -16.663 16.663 1.00 94.06 173 ALA A O 1
ATOM 1378 N N . ARG A 1 174 ? 1.260 -18.315 17.846 1.00 94.25 174 ARG A N 1
ATOM 1379 C CA . ARG A 1 174 ? 2.244 -19.350 17.495 1.00 94.25 174 ARG A CA 1
ATOM 1380 C C . ARG A 1 174 ? 2.271 -19.631 15.994 1.00 94.25 174 ARG A C 1
ATOM 1382 O O . ARG A 1 174 ? 3.350 -19.712 15.414 1.00 94.25 174 ARG A O 1
ATOM 1389 N N . ALA A 1 175 ? 1.105 -19.758 15.363 1.00 95.62 175 ALA A N 1
ATOM 1390 C CA . ALA A 1 175 ? 1.000 -20.029 13.933 1.00 95.62 175 ALA A CA 1
ATOM 1391 C C . ALA A 1 175 ? 1.546 -18.864 13.083 1.00 95.62 175 ALA A C 1
ATOM 1393 O O . ALA A 1 175 ? 2.212 -19.103 12.077 1.00 95.62 175 ALA A O 1
ATOM 1394 N N . LEU A 1 176 ? 1.336 -17.613 13.510 1.00 95.00 176 LEU A N 1
ATOM 1395 C CA . LEU A 1 176 ? 1.899 -16.419 12.866 1.00 95.00 176 LEU A CA 1
ATOM 1396 C C . LEU A 1 176 ? 3.429 -16.365 12.965 1.00 95.00 176 LEU A C 1
ATOM 1398 O O . LEU A 1 176 ? 4.081 -16.014 11.984 1.00 95.00 176 LEU A O 1
ATOM 1402 N N . HIS A 1 177 ? 4.002 -16.729 14.117 1.00 92.69 177 HIS A N 1
ATOM 1403 C CA . HIS A 1 177 ? 5.456 -16.835 14.281 1.00 92.69 177 HIS A CA 1
ATOM 1404 C C . HIS A 1 177 ? 6.043 -17.952 13.399 1.00 92.69 177 HIS A C 1
ATOM 1406 O O . HIS A 1 177 ? 7.022 -17.730 12.686 1.00 92.69 177 HIS A O 1
ATOM 1412 N N . GLN A 1 178 ? 5.409 -19.130 13.385 1.00 93.50 178 GLN A N 1
ATOM 1413 C CA . GLN A 1 178 ? 5.843 -20.291 12.595 1.00 93.50 178 GLN A CA 1
ATOM 1414 C C . GLN A 1 178 ? 5.745 -20.082 11.075 1.00 93.50 178 GLN A C 1
ATOM 1416 O O . GLN A 1 178 ? 6.522 -20.678 10.330 1.00 93.50 178 GLN A O 1
ATOM 1421 N N . ASP A 1 179 ? 4.837 -19.224 10.599 1.00 95.50 179 ASP A N 1
ATOM 1422 C CA . ASP A 1 179 ? 4.776 -18.809 9.189 1.00 95.50 179 ASP A CA 1
ATOM 1423 C C . ASP A 1 179 ? 5.992 -17.954 8.780 1.00 95.50 179 ASP A C 1
ATOM 1425 O O . ASP A 1 179 ? 6.314 -17.857 7.601 1.00 95.50 179 ASP A O 1
ATOM 1429 N N . GLY A 1 180 ? 6.725 -17.379 9.738 1.00 94.75 180 GLY A N 1
ATOM 1430 C CA . GLY A 1 180 ? 8.020 -16.737 9.511 1.00 94.75 180 GLY A CA 1
ATOM 1431 C C . GLY A 1 180 ? 7.962 -15.312 8.950 1.00 94.75 180 GLY A C 1
ATOM 1432 O O . GLY A 1 180 ? 9.003 -14.669 8.815 1.00 94.75 180 GLY A O 1
ATOM 1433 N N . PHE A 1 181 ? 6.782 -14.773 8.628 1.00 95.81 181 PHE A N 1
ATOM 1434 C CA . PHE A 1 181 ? 6.662 -13.405 8.116 1.00 95.81 181 PHE A CA 1
ATOM 1435 C C . PHE A 1 181 ? 7.187 -12.381 9.132 1.00 95.81 181 PHE A C 1
ATOM 1437 O O . PHE A 1 181 ? 6.725 -12.335 10.266 1.00 95.81 181 PHE A O 1
ATOM 1444 N N . SER A 1 182 ? 8.128 -11.523 8.720 1.00 94.06 182 SER A N 1
ATOM 1445 C CA . SER A 1 182 ? 8.787 -10.535 9.594 1.00 94.06 182 SER A CA 1
ATOM 1446 C C . SER A 1 182 ? 9.589 -11.143 10.765 1.00 94.06 182 SER A C 1
ATOM 1448 O O . SER A 1 182 ? 9.995 -10.416 11.673 1.00 94.06 182 SER A O 1
ATOM 1450 N N . ALA A 1 183 ? 9.873 -12.454 10.750 1.00 94.88 183 ALA A N 1
ATOM 1451 C CA . ALA A 1 183 ? 10.518 -13.153 11.868 1.00 94.88 183 ALA A CA 1
ATOM 1452 C C . ALA A 1 183 ? 11.900 -12.594 12.242 1.00 94.88 183 ALA A C 1
ATOM 1454 O O . ALA A 1 183 ? 12.280 -12.659 13.408 1.00 94.88 183 ALA A O 1
ATOM 1455 N N . VAL A 1 184 ? 12.611 -11.954 11.304 1.00 94.62 184 VAL A N 1
ATOM 1456 C CA . VAL A 1 184 ? 13.895 -11.289 11.591 1.00 94.62 184 VAL A CA 1
ATOM 1457 C C . VAL A 1 184 ? 13.799 -10.192 12.663 1.00 94.62 184 VAL A C 1
ATOM 1459 O O . VAL A 1 184 ? 14.788 -9.896 13.332 1.00 94.62 184 VAL A O 1
ATOM 1462 N N . HIS A 1 185 ? 12.611 -9.608 12.870 1.00 95.12 185 HIS A N 1
ATOM 1463 C CA . HIS A 1 185 ? 12.356 -8.590 13.895 1.00 95.12 185 HIS A CA 1
ATOM 1464 C C . HIS A 1 185 ? 11.846 -9.159 15.233 1.00 95.12 185 HIS A C 1
ATOM 1466 O O . HIS A 1 185 ? 11.793 -8.412 16.209 1.00 95.12 185 HIS A O 1
ATOM 1472 N N . MET A 1 186 ? 11.446 -10.434 15.312 1.00 95.06 186 MET A N 1
ATOM 1473 C CA . MET A 1 186 ? 10.703 -11.005 16.453 1.00 95.06 186 MET A CA 1
ATOM 1474 C C . MET A 1 186 ? 11.610 -11.444 17.609 1.00 95.06 186 MET A C 1
ATOM 1476 O O . MET A 1 186 ? 11.721 -12.628 17.909 1.00 95.06 186 MET A O 1
ATOM 1480 N N . LEU A 1 187 ? 12.260 -10.493 18.279 1.00 96.56 187 LEU A N 1
ATOM 1481 C CA . LEU A 1 187 ? 13.186 -10.786 19.379 1.00 96.56 187 LEU A CA 1
ATOM 1482 C C . LEU A 1 187 ? 12.509 -11.508 20.560 1.00 96.56 187 LEU A C 1
ATOM 1484 O O . LEU A 1 187 ? 13.139 -12.360 21.183 1.00 96.56 187 LEU A O 1
ATOM 1488 N N . ALA A 1 188 ? 11.243 -11.193 20.867 1.00 96.00 188 ALA A N 1
ATOM 1489 C CA . ALA A 1 188 ? 10.530 -11.729 22.034 1.00 96.00 188 ALA A CA 1
ATOM 1490 C C . ALA A 1 188 ? 10.549 -13.267 22.120 1.00 96.00 188 ALA A C 1
ATOM 1492 O O . ALA A 1 188 ? 10.880 -13.811 23.171 1.00 96.00 188 ALA A O 1
ATOM 1493 N N . GLU A 1 189 ? 10.297 -13.956 21.006 1.00 93.50 189 GLU A N 1
ATOM 1494 C CA . GLU A 1 189 ? 10.247 -15.428 20.922 1.00 93.50 189 GLU A CA 1
ATOM 1495 C C . GLU A 1 189 ? 11.609 -16.104 21.190 1.00 93.50 189 GLU A C 1
ATOM 1497 O O . GLU A 1 189 ? 11.686 -17.311 21.416 1.00 93.50 189 GLU A O 1
ATOM 1502 N N . HIS A 1 190 ? 12.698 -15.329 21.200 1.00 95.56 190 HIS A N 1
ATOM 1503 C CA . HIS A 1 190 ? 14.066 -15.819 21.361 1.00 95.56 190 HIS A CA 1
ATOM 1504 C C . HIS A 1 190 ? 14.741 -15.362 22.666 1.00 95.56 190 HIS A C 1
ATOM 1506 O O . HIS A 1 190 ? 15.846 -15.809 22.958 1.00 95.56 190 HIS A O 1
ATOM 1512 N N . LEU A 1 191 ? 14.108 -14.506 23.479 1.00 96.06 191 LEU A N 1
ATOM 1513 C CA . LEU A 1 191 ? 14.736 -13.908 24.671 1.00 96.06 191 LEU A CA 1
ATOM 1514 C C . LEU A 1 191 ? 14.708 -14.788 25.938 1.00 96.06 191 LEU A C 1
ATOM 1516 O O . LEU A 1 191 ? 15.437 -14.501 26.890 1.00 96.06 191 LEU A O 1
ATOM 1520 N N . ALA A 1 192 ? 13.917 -15.866 25.969 1.00 94.44 192 ALA A N 1
ATOM 1521 C CA . ALA A 1 192 ? 13.781 -16.729 27.150 1.00 94.44 192 ALA A CA 1
ATOM 1522 C C . ALA A 1 192 ? 15.119 -17.272 27.724 1.00 94.44 192 ALA A C 1
ATOM 1524 O O . ALA A 1 192 ? 15.289 -17.208 28.945 1.00 94.44 192 ALA A O 1
ATOM 1525 N N . PRO A 1 193 ? 16.116 -17.710 26.917 1.00 94.12 193 PRO A N 1
ATOM 1526 C CA . PRO A 1 193 ? 17.422 -18.154 27.424 1.00 94.12 193 PRO A CA 1
ATOM 1527 C C . PRO A 1 193 ? 18.218 -17.074 28.174 1.00 94.12 193 PRO A C 1
ATOM 1529 O O . PRO A 1 193 ? 19.099 -17.403 28.962 1.00 94.12 193 PRO A O 1
ATOM 1532 N N . LEU A 1 194 ? 17.904 -15.789 27.969 1.00 94.56 194 LEU A N 1
ATOM 1533 C CA . LEU A 1 194 ? 18.547 -14.655 28.646 1.00 94.56 194 LEU A CA 1
ATOM 1534 C C . LEU A 1 194 ? 17.784 -14.203 29.909 1.00 94.56 194 LEU A C 1
ATOM 1536 O O . LEU A 1 194 ? 18.049 -13.125 30.446 1.00 94.56 194 LEU A O 1
ATOM 1540 N N . GLY A 1 195 ? 16.842 -15.017 30.402 1.00 94.06 195 GLY A N 1
ATOM 1541 C CA . GLY A 1 195 ? 16.095 -14.769 31.642 1.00 94.06 195 GLY A CA 1
ATOM 1542 C C . GLY A 1 195 ? 14.923 -13.793 31.498 1.00 94.06 195 GLY A C 1
ATOM 1543 O O . GLY A 1 195 ? 14.572 -13.110 32.467 1.00 94.06 195 GLY A O 1
ATOM 1544 N N . TYR A 1 196 ? 14.338 -13.702 30.301 1.00 96.44 196 TYR A N 1
ATOM 1545 C CA . TYR A 1 196 ? 13.134 -12.912 30.046 1.00 96.44 196 TYR A CA 1
ATOM 1546 C C . TYR A 1 196 ? 11.866 -13.756 30.147 1.00 96.44 196 TYR A C 1
ATOM 1548 O O . TYR A 1 196 ? 11.810 -14.887 29.668 1.00 96.44 196 TYR A O 1
ATOM 1556 N N . GLU A 1 197 ? 10.813 -13.143 30.676 1.00 97.69 197 GLU A N 1
ATOM 1557 C CA . GLU A 1 197 ? 9.436 -13.530 30.384 1.00 97.69 197 GLU A CA 1
ATOM 1558 C C . GLU A 1 197 ? 8.979 -12.618 29.240 1.00 97.69 197 GLU A C 1
ATOM 1560 O O . GLU A 1 197 ? 8.751 -11.427 29.453 1.00 97.69 197 GLU A O 1
ATOM 1565 N N . ALA A 1 198 ? 8.939 -13.137 28.013 1.00 96.69 198 ALA A N 1
ATOM 1566 C CA . ALA A 1 198 ? 8.693 -12.337 26.818 1.00 96.69 198 ALA A CA 1
ATOM 1567 C C . ALA A 1 198 ? 7.365 -12.705 26.139 1.00 96.69 198 ALA A C 1
ATOM 1569 O O . ALA A 1 198 ? 6.979 -13.872 26.115 1.00 96.69 198 ALA A O 1
ATOM 1570 N N . GLN A 1 199 ? 6.678 -11.710 25.573 1.00 96.06 199 GLN A N 1
ATOM 1571 C CA . GLN A 1 199 ? 5.476 -11.896 24.754 1.00 96.06 199 GLN A CA 1
ATOM 1572 C C . GLN A 1 199 ? 5.551 -11.066 23.472 1.00 96.06 199 GLN A C 1
ATOM 1574 O O . GLN A 1 199 ? 5.811 -9.862 23.529 1.00 96.06 199 GLN A O 1
ATOM 1579 N N . LEU A 1 200 ? 5.272 -11.689 22.326 1.00 96.62 200 LEU A N 1
ATOM 1580 C CA . LEU A 1 200 ? 4.995 -10.997 21.070 1.00 96.62 200 LEU A CA 1
ATOM 1581 C C . LEU A 1 200 ? 3.491 -10.711 20.944 1.00 96.62 200 LEU A C 1
ATOM 1583 O O . LEU A 1 200 ? 2.652 -11.583 21.171 1.00 96.62 200 LEU A O 1
ATOM 1587 N N . VAL A 1 201 ? 3.152 -9.493 20.529 1.00 97.56 201 VAL A N 1
ATOM 1588 C CA . VAL A 1 201 ? 1.782 -9.071 20.228 1.00 97.56 201 VAL A CA 1
ATOM 1589 C C . VAL A 1 201 ? 1.735 -8.468 18.829 1.00 97.56 201 VAL A C 1
ATOM 1591 O O . VAL A 1 201 ? 2.361 -7.442 18.565 1.00 97.56 201 VAL A O 1
ATOM 1594 N N . VAL A 1 202 ? 0.947 -9.073 17.937 1.00 97.50 202 VAL A N 1
ATOM 1595 C CA . VAL A 1 202 ? 0.624 -8.493 16.624 1.00 97.50 202 VAL A CA 1
ATOM 1596 C C . VAL A 1 202 ? -0.613 -7.612 16.791 1.00 97.50 202 VAL A C 1
ATOM 1598 O O . VAL A 1 202 ? -1.749 -8.084 16.730 1.00 97.50 202 VAL A O 1
ATOM 1601 N N . ALA A 1 203 ? -0.393 -6.328 17.066 1.00 96.12 203 ALA A N 1
ATOM 1602 C CA . ALA A 1 203 ? -1.443 -5.425 17.536 1.00 96.12 203 ALA A CA 1
ATOM 1603 C C . ALA A 1 203 ? -2.507 -5.112 16.474 1.00 96.12 203 ALA A C 1
ATOM 1605 O O . ALA A 1 203 ? -3.652 -4.839 16.813 1.00 96.12 203 ALA A O 1
ATOM 1606 N N . ASN A 1 204 ? -2.161 -5.178 15.185 1.00 94.69 204 ASN A N 1
ATOM 1607 C CA . ASN A 1 204 ? -3.094 -4.919 14.087 1.00 94.69 204 ASN A CA 1
ATOM 1608 C C . ASN A 1 204 ? -3.742 -6.188 13.503 1.00 94.69 204 ASN A C 1
ATOM 1610 O O . ASN A 1 204 ? -4.198 -6.161 12.362 1.00 94.69 204 ASN A O 1
ATOM 1614 N N . ASN A 1 205 ? -3.787 -7.287 14.263 1.00 95.44 205 ASN A N 1
ATOM 1615 C CA . ASN A 1 205 ? -4.457 -8.529 13.878 1.00 95.44 205 ASN A CA 1
ATOM 1616 C C . ASN A 1 205 ? -5.823 -8.670 14.587 1.00 95.44 205 ASN A C 1
ATOM 1618 O O . ASN A 1 205 ? -5.851 -9.087 15.747 1.00 95.44 205 ASN A O 1
ATOM 1622 N N . PRO A 1 206 ? -6.961 -8.379 13.922 1.00 89.56 206 PRO A N 1
ATOM 1623 C CA . PRO A 1 206 ? -8.264 -8.362 14.586 1.00 89.56 206 PRO A CA 1
ATOM 1624 C C . PRO A 1 206 ? -8.704 -9.727 15.120 1.00 89.56 206 PRO A C 1
ATOM 1626 O O . PRO A 1 206 ? -9.291 -9.784 16.194 1.00 89.56 206 PRO A O 1
ATOM 1629 N N . ALA A 1 207 ? -8.408 -10.825 14.415 1.00 90.25 207 ALA A N 1
ATOM 1630 C CA . ALA A 1 207 ? -8.820 -12.165 14.838 1.00 90.25 207 ALA A CA 1
ATOM 1631 C C . ALA A 1 207 ? -8.133 -12.571 16.151 1.00 90.25 207 ALA A C 1
ATOM 1633 O O . ALA A 1 207 ? -8.802 -12.980 17.100 1.00 90.25 207 ALA A O 1
ATOM 1634 N N . ALA A 1 208 ? -6.817 -12.362 16.243 1.00 94.25 208 ALA A N 1
ATOM 1635 C CA . ALA A 1 208 ? -6.061 -12.645 17.459 1.00 94.25 208 ALA A CA 1
ATOM 1636 C C . ALA A 1 208 ? -6.447 -11.685 18.602 1.00 94.25 208 ALA A C 1
ATOM 1638 O O . ALA A 1 208 ? -6.693 -12.124 19.724 1.00 94.25 208 ALA A O 1
ATOM 1639 N N . GLN A 1 209 ? -6.555 -10.382 18.324 1.00 94.25 209 GLN A N 1
ATOM 1640 C CA . GLN A 1 209 ? -6.932 -9.380 19.329 1.00 94.25 209 GLN A CA 1
ATOM 1641 C C . GLN A 1 209 ? -8.338 -9.644 19.903 1.00 94.25 209 GLN A C 1
ATOM 1643 O O . GLN A 1 209 ? -8.519 -9.608 21.120 1.00 94.25 209 GLN A O 1
ATOM 1648 N N . HIS A 1 210 ? -9.325 -9.980 19.065 1.00 89.56 210 HIS A N 1
ATOM 1649 C CA . HIS A 1 210 ? -10.671 -10.334 19.529 1.00 89.56 210 HIS A CA 1
ATOM 1650 C C . HIS A 1 210 ? -10.705 -11.659 20.300 1.00 89.56 210 HIS A C 1
ATOM 1652 O O . HIS A 1 210 ? -11.393 -11.723 21.318 1.00 89.56 210 HIS A O 1
ATOM 1658 N N . ALA A 1 211 ? -9.953 -12.682 19.873 1.00 91.62 211 ALA A N 1
ATOM 1659 C CA . ALA A 1 211 ? -9.835 -13.938 20.619 1.00 91.62 211 ALA A CA 1
ATOM 1660 C C . ALA A 1 211 ? -9.290 -13.688 22.034 1.00 91.62 211 ALA A C 1
ATOM 1662 O O . ALA A 1 211 ? -9.916 -14.091 23.012 1.00 91.62 211 ALA A O 1
ATOM 1663 N N . TRP A 1 212 ? -8.204 -12.917 22.161 1.00 95.19 212 TRP A N 1
ATOM 1664 C CA . TRP A 1 212 ? -7.647 -12.553 23.466 1.00 95.19 212 TRP A CA 1
ATOM 1665 C C . TRP A 1 212 ? -8.641 -11.763 24.327 1.00 95.19 212 TRP A C 1
ATOM 1667 O O . TRP A 1 212 ? -8.832 -12.076 25.500 1.00 95.19 212 TRP A O 1
ATOM 1677 N N . ALA A 1 213 ? -9.311 -10.758 23.755 1.00 91.00 213 ALA A N 1
ATOM 1678 C CA . ALA A 1 213 ? -10.272 -9.940 24.493 1.00 91.00 213 ALA A CA 1
ATOM 1679 C C . ALA A 1 213 ? -11.477 -10.755 25.002 1.00 91.00 213 ALA A C 1
ATOM 1681 O O . ALA A 1 213 ? -11.955 -10.522 26.115 1.00 91.00 213 ALA A O 1
ATOM 1682 N N . PHE A 1 214 ? -11.935 -11.730 24.211 1.00 88.62 214 PHE A N 1
ATOM 1683 C CA . PHE A 1 214 ? -12.973 -12.685 24.596 1.00 88.62 214 PHE A CA 1
ATOM 1684 C C . PHE A 1 214 ? -12.490 -13.639 25.701 1.00 88.62 214 PHE A C 1
ATOM 1686 O O . PHE A 1 214 ? -13.182 -13.804 26.703 1.00 88.62 214 PHE A O 1
ATOM 1693 N N . GLU A 1 215 ? -11.285 -14.203 25.569 1.00 92.81 215 GLU A N 1
ATOM 1694 C CA . GLU A 1 215 ? -10.658 -15.080 26.573 1.00 92.81 215 GLU A CA 1
ATOM 1695 C C . GLU A 1 215 ? -10.462 -14.389 27.932 1.00 92.81 215 GLU A C 1
ATOM 1697 O O . GLU A 1 215 ? -10.606 -15.029 28.972 1.00 92.81 215 GLU A O 1
ATOM 1702 N N . GLN A 1 216 ? -10.169 -13.084 27.942 1.00 92.00 216 GLN A N 1
ATOM 1703 C CA . GLN A 1 216 ? -10.066 -12.281 29.169 1.00 92.00 216 GLN A CA 1
ATOM 1704 C C . GLN A 1 216 ? -11.420 -11.775 29.704 1.00 92.00 216 GLN A C 1
ATOM 1706 O O . GLN A 1 216 ? -11.454 -11.100 30.733 1.00 92.00 216 GLN A O 1
ATOM 1711 N N . GLY A 1 217 ? -12.537 -12.065 29.027 1.00 86.75 217 GLY A N 1
ATOM 1712 C CA . GLY A 1 217 ? -13.872 -11.633 29.450 1.00 86.75 217 GLY A CA 1
ATOM 1713 C C . GLY A 1 217 ? -14.075 -10.112 29.440 1.00 86.75 217 GLY A C 1
ATOM 1714 O O . GLY A 1 217 ? -14.815 -9.590 30.275 1.00 86.75 217 GLY A O 1
ATOM 1715 N N . LEU A 1 218 ? -13.412 -9.383 28.532 1.00 81.44 218 LEU A N 1
ATOM 1716 C CA . LEU A 1 218 ? -13.498 -7.921 28.473 1.00 81.44 218 LEU A CA 1
ATOM 1717 C C . LEU A 1 218 ? -14.870 -7.447 27.963 1.00 81.44 218 LEU A C 1
ATOM 1719 O O . LEU A 1 218 ? -15.167 -7.495 26.770 1.00 81.44 218 LEU A O 1
ATOM 1723 N N . ASP A 1 219 ? -15.693 -6.928 28.877 1.00 67.19 219 ASP A N 1
ATOM 1724 C CA . ASP A 1 219 ? -16.960 -6.269 28.553 1.00 67.19 219 ASP A CA 1
ATOM 1725 C C . ASP A 1 219 ? -16.749 -4.797 28.158 1.00 67.19 219 ASP A C 1
ATOM 1727 O O . ASP A 1 219 ? -16.610 -3.905 29.000 1.00 67.19 219 ASP A O 1
ATOM 1731 N N . PHE A 1 220 ? -16.790 -4.528 26.852 1.00 65.31 220 PHE A N 1
ATOM 1732 C CA . PHE A 1 220 ? -16.749 -3.174 26.288 1.00 65.31 220 PHE A CA 1
ATOM 1733 C C . PHE A 1 220 ? -18.120 -2.464 26.270 1.00 65.31 220 PHE A C 1
ATOM 1735 O O . PHE A 1 220 ? -18.275 -1.429 25.616 1.00 65.31 220 PHE A O 1
ATOM 1742 N N . ARG A 1 221 ? -19.128 -2.987 26.985 1.00 59.09 221 ARG A N 1
ATOM 1743 C CA . ARG A 1 221 ? -20.447 -2.370 27.232 1.00 59.09 221 ARG A CA 1
ATOM 1744 C C . ARG A 1 221 ? -21.182 -1.926 25.963 1.00 59.09 221 ARG A C 1
ATOM 1746 O O . ARG A 1 221 ? -21.800 -0.864 25.924 1.00 59.09 221 ARG A O 1
ATOM 1753 N N . GLY A 1 222 ? -21.096 -2.738 24.910 1.00 56.97 222 GLY A N 1
ATOM 1754 C CA . GLY A 1 222 ? -21.738 -2.481 23.614 1.00 56.97 222 GLY A CA 1
ATOM 1755 C C . GLY A 1 222 ? -20.945 -1.591 22.646 1.00 56.97 222 GLY A C 1
ATOM 1756 O O . GLY A 1 222 ? -21.427 -1.333 21.545 1.00 56.97 222 GLY A O 1
ATOM 1757 N N . ARG A 1 223 ? -19.731 -1.149 23.000 1.00 62.88 223 ARG A N 1
ATOM 1758 C CA . ARG A 1 223 ? -18.785 -0.536 22.054 1.00 62.88 223 ARG A CA 1
ATOM 1759 C C . ARG A 1 223 ? -17.909 -1.618 21.414 1.00 62.88 223 ARG A C 1
ATOM 1761 O O . ARG A 1 223 ? -17.417 -2.498 22.110 1.00 62.88 223 ARG A O 1
ATOM 1768 N N . VAL A 1 224 ? -17.655 -1.518 20.107 1.00 66.19 224 VAL A N 1
ATOM 1769 C CA . VAL A 1 224 ? -16.607 -2.321 19.453 1.00 66.19 224 VAL A CA 1
ATOM 1770 C C . VAL A 1 224 ? -15.237 -1.782 19.901 1.00 66.19 224 VAL A C 1
ATOM 1772 O O . VAL A 1 224 ? -14.979 -0.587 19.703 1.00 66.19 224 VAL A O 1
ATOM 1775 N N . PRO A 1 225 ? -14.373 -2.595 20.534 1.00 73.81 225 PRO A N 1
ATOM 1776 C CA . PRO A 1 225 ? -13.054 -2.148 20.970 1.00 73.81 225 PRO A CA 1
ATOM 1777 C C . PRO A 1 225 ? -12.153 -1.843 19.772 1.00 73.81 225 PRO A C 1
ATOM 1779 O O . PRO A 1 225 ? -12.163 -2.566 18.777 1.00 73.81 225 PRO A O 1
ATOM 1782 N N . SER A 1 226 ? -11.343 -0.786 19.859 1.00 82.81 226 SER A N 1
ATOM 1783 C CA . SER A 1 226 ? -10.285 -0.572 18.867 1.00 82.81 226 SER A CA 1
ATOM 1784 C C . SER A 1 226 ? -9.070 -1.462 19.172 1.00 82.81 226 SER A C 1
ATOM 1786 O O . SER A 1 226 ? -8.855 -1.818 20.334 1.00 82.81 226 SER A O 1
ATOM 1788 N N . PRO A 1 227 ? -8.208 -1.763 18.183 1.00 81.75 227 PRO A N 1
ATOM 1789 C CA . PRO A 1 227 ? -6.963 -2.494 18.428 1.00 81.75 227 PRO A CA 1
ATOM 1790 C C . PRO A 1 227 ? -6.053 -1.832 19.477 1.00 81.75 227 PRO A C 1
ATOM 1792 O O . PRO A 1 227 ? -5.346 -2.524 20.200 1.00 81.75 227 PRO A O 1
ATOM 1795 N N . GLN A 1 228 ? -6.103 -0.499 19.623 1.00 89.12 228 GLN A N 1
ATOM 1796 C CA . GLN A 1 228 ? -5.381 0.206 20.691 1.00 89.12 228 GLN A CA 1
ATOM 1797 C C . GLN A 1 228 ? -5.974 -0.046 22.084 1.00 89.12 228 GLN A C 1
ATOM 1799 O O . GLN A 1 228 ? -5.226 -0.047 23.056 1.00 89.12 228 GLN A O 1
ATOM 1804 N N . ASP A 1 229 ? -7.291 -0.241 22.196 1.00 90.62 229 ASP A N 1
ATOM 1805 C CA . ASP A 1 229 ? -7.957 -0.498 23.479 1.00 90.62 229 ASP A CA 1
ATOM 1806 C C . ASP A 1 229 ? -7.642 -1.919 23.976 1.00 90.62 229 ASP A C 1
ATOM 1808 O O . ASP A 1 229 ? -7.362 -2.115 25.158 1.00 90.62 229 ASP A O 1
ATOM 1812 N N . ILE A 1 230 ? -7.611 -2.898 23.061 1.00 93.94 230 ILE A N 1
ATOM 1813 C CA . ILE A 1 230 ? -7.219 -4.280 23.375 1.00 93.94 230 ILE A CA 1
ATOM 1814 C C . ILE A 1 230 ? -5.720 -4.351 23.684 1.00 93.94 230 ILE A C 1
ATOM 1816 O O . ILE A 1 230 ? -5.350 -4.900 24.720 1.00 93.94 230 ILE A O 1
ATOM 1820 N N . LEU A 1 231 ? -4.860 -3.729 22.867 1.00 96.31 231 LEU A N 1
ATOM 1821 C CA . LEU A 1 231 ? -3.424 -3.672 23.147 1.00 96.31 231 LEU A CA 1
ATOM 1822 C C . LEU A 1 231 ? -3.129 -2.983 24.488 1.00 96.31 231 LEU A C 1
ATOM 1824 O O . LEU A 1 231 ? -2.262 -3.441 25.228 1.00 96.31 231 LEU A O 1
ATOM 1828 N N . GLN A 1 232 ? -3.842 -1.904 24.828 1.00 95.75 232 GLN A N 1
ATOM 1829 C CA . GLN A 1 232 ? -3.717 -1.267 26.140 1.00 95.75 232 GLN A CA 1
ATOM 1830 C C . GLN A 1 232 ? -4.023 -2.273 27.260 1.00 95.75 232 GLN A C 1
ATOM 1832 O O . GLN A 1 232 ? -3.195 -2.444 28.153 1.00 95.75 232 GLN A O 1
ATOM 1837 N N . ALA A 1 233 ? -5.144 -2.994 27.175 1.00 95.38 233 ALA A N 1
ATOM 1838 C CA . ALA A 1 233 ? -5.485 -4.030 28.148 1.00 95.38 233 ALA A CA 1
ATOM 1839 C C . ALA A 1 233 ? -4.441 -5.168 28.194 1.00 95.38 233 ALA A C 1
ATOM 1841 O O . ALA A 1 233 ? -4.131 -5.658 29.278 1.00 95.38 233 ALA A O 1
ATOM 1842 N N . GLN A 1 234 ? -3.845 -5.555 27.058 1.00 97.31 234 GLN A N 1
ATOM 1843 C CA . GLN A 1 234 ? -2.750 -6.536 27.000 1.00 97.31 234 GLN A CA 1
ATOM 1844 C C . GLN A 1 234 ? -1.497 -6.044 27.731 1.00 97.31 234 GLN A C 1
ATOM 1846 O O . GLN A 1 234 ? -0.943 -6.773 28.555 1.00 97.31 234 GLN A O 1
ATOM 1851 N N . VAL A 1 235 ? -1.067 -4.803 27.479 1.00 98.00 235 VAL A N 1
ATOM 1852 C CA . VAL A 1 235 ? 0.088 -4.188 28.153 1.00 98.00 235 VAL A CA 1
ATOM 1853 C C . VAL A 1 235 ? -0.169 -4.043 29.655 1.00 98.00 235 VAL A C 1
ATOM 1855 O O . VAL A 1 235 ? 0.730 -4.292 30.454 1.00 98.00 235 VAL A O 1
ATOM 1858 N N . GLU A 1 236 ? -1.385 -3.682 30.064 1.00 96.62 236 GLU A N 1
ATOM 1859 C CA . GLU A 1 236 ? -1.746 -3.505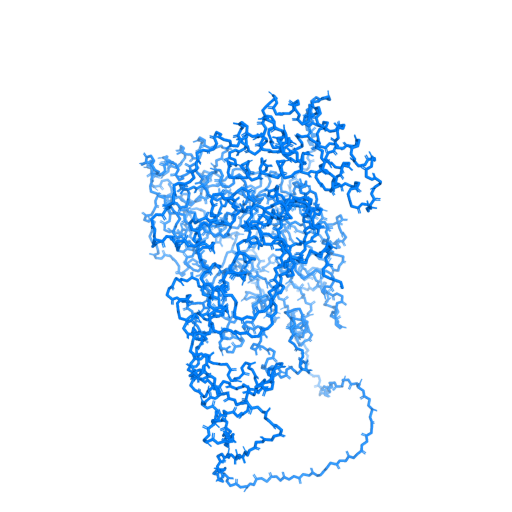 31.475 1.00 96.62 236 GLU A CA 1
ATOM 1860 C C . GLU A 1 236 ? -1.859 -4.842 32.223 1.00 96.62 236 GLU A C 1
ATOM 1862 O O . GLU A 1 236 ? -1.320 -4.966 33.324 1.00 96.62 236 GLU A O 1
ATOM 1867 N N . ALA A 1 237 ? -2.463 -5.867 31.612 1.00 96.06 237 ALA A N 1
ATOM 1868 C CA . ALA A 1 237 ? -2.539 -7.218 32.173 1.00 96.06 237 ALA A CA 1
ATOM 1869 C C . ALA A 1 237 ? -1.160 -7.899 32.245 1.00 96.06 237 ALA A C 1
ATOM 1871 O O . ALA A 1 237 ? -0.837 -8.562 33.234 1.00 96.06 237 ALA A O 1
ATOM 1872 N N . PHE A 1 238 ? -0.319 -7.718 31.221 1.00 97.12 238 PHE A N 1
ATOM 1873 C CA . PHE A 1 238 ? 1.038 -8.258 31.217 1.00 97.12 238 PHE A CA 1
ATOM 1874 C C . PHE A 1 238 ? 2.020 -7.430 32.056 1.00 97.12 238 PHE A C 1
ATOM 1876 O O . PHE A 1 238 ? 3.024 -7.974 32.496 1.00 97.12 238 PHE A O 1
ATOM 1883 N N . ALA A 1 239 ? 1.754 -6.150 32.324 1.00 97.00 239 ALA A N 1
ATOM 1884 C CA . ALA A 1 239 ? 2.585 -5.258 33.141 1.00 97.00 239 ALA A CA 1
ATOM 1885 C C . ALA A 1 239 ? 4.113 -5.390 32.877 1.00 97.00 239 ALA A C 1
ATOM 1887 O O . ALA A 1 239 ? 4.867 -5.744 33.797 1.00 97.00 239 ALA A O 1
ATOM 1888 N N . PRO A 1 240 ? 4.587 -5.145 31.637 1.00 98.00 240 PRO A N 1
ATOM 1889 C CA . PRO A 1 240 ? 5.987 -5.334 31.269 1.00 98.00 240 PRO A CA 1
ATOM 1890 C C . PRO A 1 240 ? 6.924 -4.349 31.986 1.00 98.00 240 PRO A C 1
ATOM 1892 O O . PRO A 1 240 ? 6.607 -3.174 32.182 1.00 98.00 240 PRO A O 1
ATOM 1895 N N . ASP A 1 241 ? 8.139 -4.803 32.305 1.00 98.06 241 ASP A N 1
ATOM 1896 C CA . ASP A 1 241 ? 9.253 -3.905 32.624 1.00 98.06 241 ASP A CA 1
ATOM 1897 C C . ASP A 1 241 ? 9.724 -3.160 31.369 1.00 98.06 241 ASP A C 1
ATOM 1899 O O . ASP A 1 241 ? 10.075 -1.981 31.447 1.00 98.06 241 ASP A O 1
ATOM 1903 N N . VAL A 1 242 ? 9.727 -3.857 30.228 1.00 98.50 242 VAL A N 1
ATOM 1904 C CA . VAL A 1 242 ? 10.248 -3.382 28.944 1.00 98.50 242 VAL A CA 1
ATOM 1905 C C . VAL A 1 242 ? 9.171 -3.492 27.868 1.00 98.50 242 VAL A C 1
ATOM 1907 O O . VAL A 1 242 ? 8.674 -4.582 27.592 1.00 98.50 242 VAL A O 1
ATOM 1910 N N . LEU A 1 243 ? 8.828 -2.375 27.232 1.00 98.69 243 LEU A N 1
ATOM 1911 C CA . LEU A 1 243 ? 7.907 -2.339 26.096 1.00 98.69 243 LEU A CA 1
ATOM 1912 C C . LEU A 1 243 ? 8.696 -2.004 24.832 1.00 98.69 243 LEU A C 1
ATOM 1914 O O . LEU A 1 243 ? 9.237 -0.907 24.716 1.00 98.69 243 LEU A O 1
ATOM 1918 N N . TYR A 1 244 ? 8.779 -2.949 23.901 1.00 98.56 244 TYR A N 1
ATOM 1919 C CA . TYR A 1 244 ? 9.503 -2.792 22.641 1.00 98.56 244 TYR A CA 1
ATOM 1920 C C . TYR A 1 244 ? 8.518 -2.697 21.475 1.00 98.56 244 TYR A C 1
ATOM 1922 O O . TYR A 1 244 ? 7.852 -3.667 21.130 1.00 98.56 244 TYR A O 1
ATOM 1930 N N . ILE A 1 245 ? 8.418 -1.523 20.861 1.00 98.12 245 ILE A N 1
ATOM 1931 C CA . ILE A 1 245 ? 7.448 -1.223 19.810 1.00 98.12 245 ILE A CA 1
ATOM 1932 C C . ILE A 1 245 ? 8.164 -1.214 18.454 1.00 98.12 245 ILE A C 1
ATOM 1934 O O . ILE A 1 245 ? 8.915 -0.301 18.117 1.00 98.12 245 ILE A O 1
ATOM 1938 N N . SER A 1 246 ? 7.929 -2.252 17.655 1.00 94.75 246 SER A N 1
ATOM 1939 C CA . SER A 1 246 ? 8.506 -2.403 16.312 1.00 94.75 246 SER A CA 1
ATOM 1940 C C . SER A 1 246 ? 7.792 -1.564 15.238 1.00 94.75 246 SER A C 1
ATOM 1942 O O . SER A 1 246 ? 8.340 -1.359 14.157 1.00 94.75 246 SER A O 1
ATOM 1944 N N . ASP A 1 247 ? 6.617 -1.011 15.564 1.00 94.44 247 ASP A N 1
ATOM 1945 C CA . ASP A 1 247 ? 5.931 0.040 14.803 1.00 94.44 247 ASP A CA 1
ATOM 1946 C C . ASP A 1 247 ? 5.675 1.283 15.682 1.00 94.44 247 ASP A C 1
ATOM 1948 O O . ASP A 1 247 ? 4.553 1.519 16.143 1.00 94.44 247 ASP A O 1
ATOM 1952 N N . PRO A 1 248 ? 6.717 2.093 15.950 1.00 95.94 248 PRO A N 1
ATOM 1953 C CA . PRO A 1 248 ? 6.605 3.267 16.809 1.00 95.94 248 PRO A CA 1
ATOM 1954 C C . PRO A 1 248 ? 5.841 4.422 16.145 1.00 95.94 248 PRO A C 1
ATOM 1956 O O . PRO A 1 248 ? 5.748 5.482 16.751 1.00 95.94 248 PRO A O 1
ATOM 1959 N N . ILE A 1 249 ? 5.322 4.253 14.918 1.00 94.44 249 ILE A N 1
ATOM 1960 C CA . ILE A 1 249 ? 4.469 5.241 14.241 1.00 94.44 249 ILE A CA 1
ATOM 1961 C C . ILE A 1 249 ? 2.997 4.974 14.568 1.00 94.44 249 ILE A C 1
ATOM 1963 O O . ILE A 1 249 ? 2.279 5.895 14.950 1.00 94.44 249 ILE A O 1
ATOM 1967 N N . GLY A 1 250 ? 2.549 3.716 14.452 1.00 92.38 250 GLY A N 1
ATOM 1968 C CA . GLY A 1 250 ? 1.186 3.317 14.823 1.00 92.38 250 GLY A CA 1
ATOM 1969 C C . GLY A 1 250 ? 0.922 3.368 16.334 1.00 92.38 250 GLY A C 1
ATOM 1970 O O . GLY A 1 250 ? -0.202 3.643 16.756 1.00 92.38 250 GLY A O 1
ATOM 1971 N N . PHE A 1 251 ? 1.965 3.147 17.142 1.00 95.56 251 PHE A N 1
ATOM 1972 C CA . PHE A 1 251 ? 1.908 3.127 18.607 1.00 95.56 251 PHE A CA 1
ATOM 1973 C C . PHE A 1 251 ? 3.004 4.023 19.199 1.00 95.56 251 PHE A C 1
ATOM 1975 O O . PHE A 1 251 ? 3.969 3.552 19.797 1.00 95.56 251 PHE A O 1
ATOM 1982 N N . ASP A 1 252 ? 2.868 5.331 18.981 1.00 96.69 252 ASP A N 1
ATOM 1983 C CA . ASP A 1 252 ? 3.837 6.335 19.431 1.00 96.69 252 ASP A CA 1
ATOM 1984 C C . ASP A 1 252 ? 3.609 6.793 20.891 1.00 96.69 252 ASP A C 1
ATOM 1986 O O . ASP A 1 252 ? 2.867 6.173 21.660 1.00 96.69 252 ASP A O 1
ATOM 1990 N N . SER A 1 253 ? 4.233 7.899 21.303 1.00 97.88 253 SER A N 1
ATOM 1991 C CA . SER A 1 253 ? 4.129 8.428 22.673 1.00 97.88 253 SER A CA 1
ATOM 1992 C C . SER A 1 253 ? 2.696 8.749 23.111 1.00 97.88 253 SER A C 1
ATOM 1994 O O . SER A 1 253 ? 2.398 8.739 24.306 1.00 97.88 253 SER A O 1
ATOM 1996 N N . ARG A 1 254 ? 1.768 8.983 22.173 1.00 96.69 254 ARG A N 1
ATOM 1997 C CA . ARG A 1 254 ? 0.337 9.145 22.476 1.00 96.69 254 ARG A CA 1
ATOM 1998 C C . ARG A 1 254 ? -0.276 7.844 22.986 1.00 96.69 254 ARG A C 1
ATOM 2000 O O . ARG A 1 254 ? -1.101 7.902 23.892 1.00 96.69 254 ARG A O 1
ATOM 2007 N N . PHE A 1 255 ? 0.147 6.690 22.465 1.00 97.00 255 PHE A N 1
ATOM 2008 C CA . PHE A 1 255 ? -0.244 5.385 23.002 1.00 97.00 255 PHE A CA 1
ATOM 2009 C C . PHE A 1 255 ? 0.406 5.133 24.368 1.00 97.00 255 PHE A C 1
ATOM 2011 O O . PHE A 1 255 ? -0.292 4.776 25.313 1.00 97.00 255 PHE A O 1
ATOM 2018 N N . VAL A 1 256 ? 1.708 5.401 24.518 1.00 97.50 256 VAL A N 1
ATOM 2019 C CA . VAL A 1 256 ? 2.424 5.178 25.792 1.00 97.50 256 VAL A CA 1
ATOM 2020 C C . VAL A 1 256 ? 1.806 5.985 26.944 1.00 97.50 256 VAL A C 1
ATOM 2022 O O . VAL A 1 256 ? 1.623 5.445 28.034 1.00 97.50 256 VAL A O 1
ATOM 2025 N N . ARG A 1 257 ? 1.395 7.240 26.699 1.00 97.44 257 ARG A N 1
ATOM 2026 C CA . ARG A 1 257 ? 0.708 8.094 27.692 1.00 97.44 257 ARG A CA 1
ATOM 2027 C C . ARG A 1 257 ? -0.725 7.658 28.035 1.00 97.44 257 ARG A C 1
ATOM 2029 O O . ARG A 1 257 ? -1.270 8.164 29.011 1.00 97.44 257 ARG A O 1
ATOM 2036 N N . ARG A 1 258 ? -1.348 6.746 27.273 1.00 95.88 258 ARG A N 1
ATOM 2037 C CA . ARG A 1 258 ? -2.663 6.165 27.622 1.00 95.88 258 ARG A CA 1
ATOM 2038 C C . ARG A 1 258 ? -2.569 5.071 28.686 1.00 95.88 258 ARG A C 1
ATOM 2040 O O . ARG A 1 258 ? -3.575 4.799 29.335 1.00 95.88 258 ARG A O 1
ATOM 2047 N N . LEU A 1 259 ? -1.407 4.430 28.828 1.00 96.94 259 LEU A N 1
ATOM 2048 C CA . LEU A 1 259 ? -1.200 3.324 29.762 1.00 96.94 259 LEU A CA 1
ATOM 2049 C C . LEU A 1 259 ? -1.331 3.817 31.208 1.00 96.94 259 LEU A C 1
ATOM 2051 O O . LEU A 1 259 ? -0.664 4.773 31.604 1.00 96.94 259 LEU A O 1
ATOM 2055 N N . SER A 1 260 ? -2.113 3.114 32.028 1.00 95.44 260 SER A N 1
ATOM 2056 C CA . SER A 1 260 ? -2.244 3.385 33.472 1.00 95.44 260 SER A CA 1
ATOM 2057 C C . SER A 1 260 ? -0.909 3.337 34.229 1.00 95.44 260 SER A C 1
ATOM 2059 O O . SER A 1 260 ? -0.751 3.990 35.262 1.00 95.44 260 SER A O 1
ATOM 2061 N N . ARG A 1 261 ? 0.079 2.605 33.700 1.00 94.50 261 ARG A N 1
ATOM 2062 C CA . ARG A 1 261 ? 1.464 2.598 34.173 1.00 94.50 261 ARG A CA 1
ATOM 2063 C C . ARG A 1 261 ? 2.433 2.575 32.994 1.00 94.50 261 ARG A C 1
ATOM 2065 O O . ARG A 1 261 ? 2.457 1.614 32.230 1.00 94.50 261 ARG A O 1
ATOM 2072 N N . ARG A 1 262 ? 3.309 3.581 32.910 1.00 96.69 262 ARG A N 1
ATOM 2073 C CA . ARG A 1 262 ? 4.438 3.574 31.970 1.00 96.69 262 ARG A CA 1
ATOM 2074 C C . ARG A 1 262 ? 5.429 2.444 32.329 1.00 96.69 262 ARG A C 1
ATOM 2076 O O . ARG A 1 262 ? 5.839 2.359 33.493 1.00 96.69 262 ARG A O 1
ATOM 2083 N N . PRO A 1 263 ? 5.852 1.608 31.363 1.00 97.75 263 PRO A N 1
ATOM 2084 C CA . PRO A 1 263 ? 6.957 0.662 31.530 1.00 97.75 263 PRO A CA 1
ATOM 2085 C C . PRO A 1 263 ? 8.265 1.354 31.944 1.00 97.75 263 PRO A C 1
ATOM 2087 O O . PRO A 1 263 ? 8.457 2.554 31.717 1.00 97.75 263 PRO A O 1
ATOM 2090 N N . ARG A 1 264 ? 9.188 0.594 32.550 1.00 97.38 264 ARG A N 1
ATOM 2091 C CA . ARG A 1 264 ? 10.486 1.122 33.019 1.00 97.38 264 ARG A CA 1
ATOM 2092 C C . ARG A 1 264 ? 11.397 1.520 31.862 1.00 97.38 264 ARG A C 1
ATOM 2094 O O . ARG A 1 264 ? 12.196 2.432 32.028 1.00 97.38 264 ARG A O 1
ATOM 2101 N N . LEU A 1 265 ? 11.277 0.827 30.732 1.00 98.50 265 LEU A N 1
ATOM 2102 C CA . LEU A 1 265 ? 12.011 1.109 29.505 1.00 98.50 265 LEU A CA 1
ATOM 2103 C C . LEU A 1 265 ? 11.077 0.946 28.300 1.00 98.50 265 LEU A C 1
ATOM 2105 O O . LEU A 1 265 ? 10.474 -0.115 28.122 1.00 98.50 265 LEU A O 1
ATOM 2109 N N . VAL A 1 266 ? 10.965 1.985 27.477 1.00 98.75 266 VAL A N 1
ATOM 2110 C CA . VAL A 1 266 ? 10.183 1.984 26.232 1.00 98.75 266 VAL A CA 1
ATOM 2111 C C . VAL A 1 266 ? 11.136 2.114 25.045 1.00 98.75 266 VAL A C 1
ATOM 2113 O O . VAL A 1 266 ? 11.813 3.130 24.899 1.00 98.75 266 VAL A O 1
ATOM 2116 N N . LEU A 1 267 ? 11.196 1.084 24.200 1.00 98.50 267 LEU A N 1
ATOM 2117 C CA . LEU A 1 267 ? 12.037 1.045 23.003 1.00 98.50 267 LEU A CA 1
ATOM 2118 C C . LEU A 1 267 ? 11.194 1.120 21.733 1.00 98.50 267 LEU A C 1
ATOM 2120 O O . LEU A 1 267 ? 10.110 0.545 21.673 1.00 98.50 267 LEU A O 1
ATOM 2124 N N . GLY A 1 268 ? 11.727 1.755 20.694 1.00 98.00 268 GLY A N 1
ATOM 2125 C CA . GLY A 1 268 ? 11.165 1.748 19.344 1.00 98.00 268 GLY A CA 1
ATOM 2126 C C . GLY A 1 268 ? 12.159 1.182 18.333 1.00 98.00 268 GLY A C 1
ATOM 2127 O O . GLY A 1 268 ? 13.364 1.292 18.540 1.00 98.00 268 GLY A O 1
ATOM 2128 N N . TRP A 1 269 ? 11.685 0.616 17.222 1.00 97.00 269 TRP A N 1
ATOM 2129 C CA . TRP A 1 269 ? 12.524 0.290 16.057 1.00 97.00 269 TRP A CA 1
ATOM 2130 C C . TRP A 1 269 ? 12.035 1.025 14.807 1.00 97.00 269 TRP A C 1
ATOM 2132 O O . TRP A 1 269 ? 10.838 1.023 14.513 1.00 97.00 269 TRP A O 1
ATOM 2142 N N . ARG A 1 270 ? 12.943 1.635 14.031 1.00 94.62 270 ARG A N 1
ATOM 2143 C CA . ARG A 1 270 ? 12.574 2.264 12.752 1.00 94.62 270 ARG A CA 1
ATOM 2144 C C . ARG A 1 270 ? 13.668 2.167 11.692 1.00 94.62 270 ARG A C 1
ATOM 2146 O O . ARG A 1 270 ? 14.812 2.531 11.924 1.00 94.62 270 ARG A O 1
ATOM 2153 N N . ALA A 1 271 ? 13.281 1.759 10.487 1.00 91.88 271 ALA A N 1
ATOM 2154 C CA . ALA A 1 271 ? 14.108 1.806 9.276 1.00 91.88 271 ALA A CA 1
ATOM 2155 C C . ALA A 1 271 ? 13.232 2.058 8.027 1.00 91.88 271 ALA A C 1
ATOM 2157 O O . ALA A 1 271 ? 13.350 1.386 7.008 1.00 91.88 271 ALA A O 1
ATOM 2158 N N . ALA A 1 272 ? 12.267 2.973 8.151 1.00 90.06 272 ALA A N 1
ATOM 2159 C CA . ALA A 1 272 ? 11.281 3.310 7.124 1.00 90.06 272 ALA A CA 1
ATOM 2160 C C . ALA A 1 272 ? 10.715 4.720 7.373 1.00 90.06 272 ALA A C 1
ATOM 2162 O O . ALA A 1 272 ? 10.895 5.258 8.468 1.00 90.06 272 ALA A O 1
ATOM 2163 N N . ASN A 1 273 ? 10.004 5.278 6.385 1.00 89.56 273 ASN A N 1
ATOM 2164 C CA . ASN A 1 273 ? 9.455 6.643 6.379 1.00 89.56 273 ASN A CA 1
ATOM 2165 C C . ASN A 1 273 ? 8.873 7.107 7.724 1.00 89.56 273 ASN A C 1
ATOM 2167 O O . ASN A 1 273 ? 8.137 6.360 8.373 1.00 89.56 273 ASN A O 1
ATOM 2171 N N . ILE A 1 274 ? 9.165 8.344 8.116 1.00 91.31 274 ILE A N 1
ATOM 2172 C CA . ILE A 1 274 ? 8.703 8.957 9.369 1.00 91.31 274 ILE A CA 1
ATOM 2173 C C . ILE A 1 274 ? 7.752 10.103 9.010 1.00 91.31 274 ILE A C 1
ATOM 2175 O O . ILE A 1 274 ? 8.153 10.959 8.229 1.00 91.31 274 ILE A O 1
ATOM 2179 N N . PRO A 1 275 ? 6.514 10.166 9.525 1.00 91.81 275 PRO A N 1
ATOM 2180 C CA . PRO A 1 275 ? 5.662 11.328 9.312 1.00 91.81 275 PRO A CA 1
ATOM 2181 C C . PRO A 1 275 ? 6.126 12.513 10.172 1.00 91.81 275 PRO A C 1
ATOM 2183 O O . PRO A 1 275 ? 6.565 12.323 11.304 1.00 91.81 275 PRO A O 1
ATOM 2186 N N . GLU A 1 276 ? 5.958 13.745 9.685 1.00 90.06 276 GLU A N 1
ATOM 2187 C CA . GLU A 1 276 ? 6.234 14.971 10.468 1.00 90.06 276 GLU A CA 1
ATOM 2188 C C . GLU A 1 276 ? 5.443 15.040 11.790 1.00 90.06 276 GLU A C 1
ATOM 2190 O O . GLU A 1 276 ? 5.865 15.700 12.733 1.00 90.06 276 GLU A O 1
ATOM 2195 N N . SER A 1 277 ? 4.313 14.332 11.872 1.00 91.88 277 SER A N 1
ATOM 2196 C CA . SER A 1 277 ? 3.433 14.239 13.043 1.00 91.88 277 SER A CA 1
ATOM 2197 C C . SER A 1 277 ? 3.779 13.108 14.028 1.00 91.88 277 SER A C 1
ATOM 2199 O O . SER A 1 277 ? 2.955 12.779 14.888 1.00 91.88 277 SER A O 1
ATOM 2201 N N . TRP A 1 278 ? 4.948 12.472 13.895 1.00 95.88 278 TRP A N 1
ATOM 2202 C CA . TRP A 1 278 ? 5.414 11.441 14.828 1.00 95.88 278 TRP A CA 1
ATOM 2203 C C . TRP A 1 278 ? 5.822 12.044 16.180 1.00 95.88 278 TRP A C 1
ATOM 2205 O O . TRP A 1 278 ? 6.599 12.994 16.216 1.00 95.88 278 TRP A O 1
ATOM 2215 N N . ASP A 1 279 ? 5.343 11.476 17.291 1.00 97.69 279 ASP A N 1
ATOM 2216 C CA . ASP A 1 279 ? 5.748 11.873 18.646 1.00 97.69 279 ASP A CA 1
ATOM 2217 C C . ASP A 1 279 ? 6.572 10.751 19.317 1.00 97.69 279 ASP A C 1
ATOM 2219 O O . ASP A 1 279 ? 5.987 9.792 19.837 1.00 97.69 279 ASP A O 1
ATOM 2223 N N . PRO A 1 280 ? 7.918 10.841 19.347 1.00 97.94 280 PRO A N 1
ATOM 2224 C CA . PRO A 1 280 ? 8.786 9.878 20.024 1.00 97.94 280 PRO A CA 1
ATOM 2225 C C . PRO A 1 280 ? 9.183 10.269 21.467 1.00 97.94 280 PRO A C 1
ATOM 2227 O O . PRO A 1 280 ? 10.048 9.613 22.046 1.00 97.94 280 PRO A O 1
ATOM 2230 N N . THR A 1 281 ? 8.585 11.301 22.073 1.00 98.19 281 THR A N 1
ATOM 2231 C CA . THR A 1 281 ? 9.025 11.868 23.372 1.00 98.19 281 THR A CA 1
ATOM 2232 C C . THR A 1 281 ? 8.993 10.916 24.580 1.00 98.19 281 THR A C 1
ATOM 2234 O O . THR A 1 281 ? 9.744 11.099 25.541 1.00 98.19 281 THR A O 1
ATOM 2237 N N . GLU A 1 282 ? 8.165 9.871 24.548 1.00 98.00 282 GLU A N 1
ATOM 2238 C CA . GLU A 1 282 ? 8.119 8.829 25.582 1.00 98.00 282 GLU A CA 1
ATOM 2239 C C . GLU A 1 282 ? 9.087 7.665 25.337 1.00 98.00 282 GLU A C 1
ATOM 2241 O O . GLU A 1 282 ? 9.176 6.777 26.185 1.00 98.00 282 GLU A O 1
ATOM 2246 N N . PHE A 1 283 ? 9.820 7.633 24.223 1.00 98.56 283 PHE A N 1
ATOM 2247 C CA . PHE A 1 283 ? 10.764 6.555 23.941 1.00 98.56 283 PHE A CA 1
ATOM 2248 C C . PHE A 1 283 ? 12.102 6.797 24.645 1.00 98.56 283 PHE A C 1
ATOM 2250 O O . PHE A 1 283 ? 12.774 7.809 24.440 1.00 98.56 283 PHE A O 1
ATOM 2257 N N . ASP A 1 284 ? 12.502 5.821 25.460 1.00 98.56 284 ASP A N 1
ATOM 2258 C CA . ASP A 1 284 ? 13.800 5.791 26.134 1.00 98.56 284 ASP A CA 1
ATOM 2259 C C . ASP A 1 284 ? 14.936 5.401 25.184 1.00 98.56 284 ASP A C 1
ATOM 2261 O O . ASP A 1 284 ? 16.086 5.728 25.459 1.00 98.56 284 ASP A O 1
ATOM 2265 N N . LEU A 1 285 ? 14.629 4.692 24.090 1.00 98.44 285 LEU A N 1
ATOM 2266 C CA . LEU A 1 285 ? 15.596 4.335 23.053 1.00 98.44 285 LEU A CA 1
ATOM 2267 C C . LEU A 1 285 ? 14.924 4.086 21.695 1.00 98.44 285 LEU A C 1
ATOM 2269 O O . LEU A 1 285 ? 14.053 3.221 21.588 1.00 98.44 285 LEU A O 1
ATOM 2273 N N . ILE A 1 286 ? 15.381 4.761 20.638 1.00 98.50 286 ILE A N 1
ATOM 2274 C CA . ILE A 1 286 ? 15.041 4.411 19.249 1.00 98.50 286 ILE A CA 1
ATOM 2275 C C . ILE A 1 286 ? 16.190 3.634 18.595 1.00 98.50 286 ILE A C 1
ATOM 2277 O O . ILE A 1 286 ? 17.317 4.108 18.468 1.00 98.50 286 ILE A O 1
ATOM 2281 N N . LEU A 1 287 ? 15.891 2.418 18.156 1.00 97.81 287 LEU A N 1
ATOM 2282 C CA . LEU A 1 287 ? 16.809 1.517 17.475 1.00 97.81 287 LEU A CA 1
ATOM 2283 C C . LEU A 1 287 ? 16.688 1.687 15.952 1.00 97.81 287 LEU A C 1
ATOM 2285 O O . LEU A 1 287 ? 15.584 1.644 15.400 1.00 97.81 287 LEU A O 1
ATOM 2289 N N . SER A 1 288 ? 17.818 1.872 15.262 1.00 96.06 288 SER A N 1
ATOM 2290 C CA . SER A 1 288 ? 17.867 1.948 13.794 1.00 96.06 288 SER A CA 1
ATOM 2291 C C . SER A 1 288 ? 19.271 1.716 13.241 1.00 96.06 288 SER A C 1
ATOM 2293 O O . SER A 1 288 ? 20.243 2.249 13.770 1.00 96.06 288 SER A O 1
ATOM 2295 N N . CYS A 1 289 ? 19.382 1.016 12.114 1.00 92.25 289 CYS A N 1
ATOM 2296 C CA . CYS A 1 289 ? 20.635 0.902 11.361 1.00 92.25 289 CYS A CA 1
ATOM 2297 C C . CYS A 1 289 ? 20.945 2.121 10.465 1.00 92.25 289 CYS A C 1
ATOM 2299 O O . CYS A 1 289 ? 22.032 2.170 9.901 1.00 92.25 289 CYS A O 1
ATOM 2301 N N . LEU A 1 290 ? 20.042 3.110 10.361 1.00 94.50 290 LEU A N 1
ATOM 2302 C CA . LEU A 1 290 ? 20.225 4.325 9.551 1.00 94.50 290 LEU A CA 1
ATOM 2303 C C . LEU A 1 290 ? 20.513 5.544 10.425 1.00 94.50 290 LEU A C 1
ATOM 2305 O O . LEU A 1 290 ? 19.762 5.847 11.356 1.00 94.50 290 LEU A O 1
ATOM 2309 N N . ASP A 1 291 ? 21.562 6.284 10.094 1.00 95.25 291 ASP A N 1
ATOM 2310 C CA . ASP A 1 291 ? 22.048 7.387 10.924 1.00 95.25 291 ASP A CA 1
ATOM 2311 C C . ASP A 1 291 ? 21.094 8.579 10.897 1.00 95.25 291 ASP A C 1
ATOM 2313 O O . ASP A 1 291 ? 20.758 9.120 11.951 1.00 95.25 291 ASP A O 1
ATOM 2317 N N . GLY A 1 292 ? 20.568 8.927 9.718 1.00 95.19 292 GLY A N 1
ATOM 2318 C CA . GLY A 1 292 ? 19.582 9.999 9.569 1.00 95.19 292 GLY A CA 1
ATOM 2319 C C . GLY A 1 292 ? 18.268 9.709 10.302 1.00 95.19 292 GLY A C 1
ATOM 2320 O O . GLY A 1 292 ? 17.662 10.626 10.849 1.00 95.19 292 GLY A O 1
ATOM 2321 N N . VAL A 1 293 ? 17.860 8.438 10.415 1.00 95.31 293 VAL A N 1
ATOM 2322 C CA . VAL A 1 293 ? 16.699 8.036 11.233 1.00 95.31 293 VAL A CA 1
ATOM 2323 C C . VAL A 1 293 ? 16.980 8.207 12.728 1.00 95.31 293 VAL A C 1
ATOM 2325 O O . VAL A 1 293 ? 16.121 8.728 13.441 1.00 95.31 293 VAL A O 1
ATOM 2328 N N . ARG A 1 294 ? 18.171 7.825 13.216 1.00 97.19 294 ARG A N 1
ATOM 2329 C CA . ARG A 1 294 ? 18.554 8.035 14.627 1.00 97.19 294 ARG A CA 1
ATOM 2330 C C . ARG A 1 294 ? 18.655 9.520 14.968 1.00 97.19 294 ARG A C 1
ATOM 2332 O O . ARG A 1 294 ? 18.082 9.951 15.965 1.00 97.19 294 ARG A O 1
ATOM 2339 N N . ALA A 1 295 ? 19.310 10.304 14.114 1.00 96.88 295 ALA A N 1
ATOM 2340 C CA . ALA A 1 295 ? 19.414 11.751 14.266 1.00 96.88 295 ALA A CA 1
ATOM 2341 C C . ALA A 1 295 ? 18.028 12.420 14.276 1.00 96.88 295 ALA A C 1
ATOM 2343 O O . ALA A 1 295 ? 17.746 13.222 15.165 1.00 96.88 295 ALA A O 1
ATOM 2344 N N . LYS A 1 296 ? 17.128 12.036 13.356 1.00 96.00 296 LYS A N 1
ATOM 2345 C CA . LYS A 1 296 ? 15.758 12.570 13.311 1.00 96.00 296 LYS A CA 1
ATOM 2346 C C . LYS A 1 296 ? 14.943 12.191 14.548 1.00 96.00 296 LYS A C 1
ATOM 2348 O O . LYS A 1 296 ? 14.202 13.025 15.054 1.00 96.00 296 LYS A O 1
ATOM 2353 N N . ALA A 1 297 ? 15.091 10.972 15.068 1.00 97.44 297 ALA A N 1
ATOM 2354 C CA . ALA A 1 297 ? 14.413 10.558 16.295 1.00 97.44 297 ALA A CA 1
ATOM 2355 C C . ALA A 1 297 ? 14.820 11.417 17.506 1.00 97.44 297 ALA A C 1
ATOM 2357 O O . ALA A 1 297 ? 13.949 11.843 18.263 1.00 97.44 297 ALA A O 1
ATOM 2358 N N . LEU A 1 298 ? 16.116 11.715 17.652 1.00 98.19 298 LEU A N 1
ATOM 2359 C CA . LEU A 1 298 ? 16.633 12.615 18.690 1.00 98.19 298 LEU A CA 1
ATOM 2360 C C . LEU A 1 298 ? 16.137 14.059 18.494 1.00 98.19 298 LEU A C 1
ATOM 2362 O O . LEU A 1 298 ? 15.672 14.677 19.446 1.00 98.19 298 LEU A O 1
ATOM 2366 N N . GLU A 1 299 ? 16.162 14.577 17.259 1.00 96.88 299 GLU A N 1
ATOM 2367 C CA . GLU A 1 299 ? 15.628 15.908 16.914 1.00 96.88 299 GLU A CA 1
ATOM 2368 C C . GLU A 1 299 ? 14.136 16.044 17.274 1.00 96.88 299 GLU A C 1
ATOM 2370 O O . GLU A 1 299 ? 13.701 17.085 17.761 1.00 96.88 299 GLU A O 1
ATOM 2375 N N . MET A 1 300 ? 13.358 14.976 17.075 1.00 96.56 300 MET A N 1
ATOM 2376 C CA . MET A 1 300 ? 11.928 14.912 17.399 1.00 96.56 300 MET A CA 1
ATOM 2377 C C . MET A 1 300 ? 11.646 14.572 18.878 1.00 96.56 300 MET A C 1
ATOM 2379 O O . MET A 1 300 ? 10.485 14.459 19.266 1.00 96.56 300 MET A O 1
ATOM 2383 N N . GLY A 1 301 ? 12.680 14.448 19.720 1.00 97.44 301 GLY A N 1
ATOM 2384 C CA . GLY A 1 301 ? 12.552 14.364 21.178 1.00 97.44 301 GLY A CA 1
ATOM 2385 C C . GLY A 1 301 ? 12.652 12.967 21.799 1.00 97.44 301 GLY A C 1
ATOM 2386 O O . GLY A 1 301 ? 12.353 12.833 22.985 1.00 97.44 301 GLY A O 1
ATOM 2387 N N . ALA A 1 302 ? 13.078 11.936 21.059 1.00 98.19 302 ALA A N 1
ATOM 2388 C CA . ALA A 1 302 ? 13.468 10.662 21.672 1.00 98.19 302 ALA A CA 1
ATOM 2389 C C . ALA A 1 302 ? 14.635 10.875 22.653 1.00 98.19 302 ALA A C 1
ATOM 2391 O O . ALA A 1 302 ? 15.539 11.666 22.381 1.00 98.19 302 ALA A O 1
ATOM 2392 N N . ARG A 1 303 ? 14.652 10.150 23.779 1.00 97.94 303 ARG A N 1
ATOM 2393 C CA . ARG A 1 303 ? 15.678 10.347 24.824 1.00 97.94 303 ARG A CA 1
ATOM 2394 C C . ARG A 1 303 ? 17.070 9.872 24.408 1.00 97.94 303 ARG A C 1
ATOM 2396 O O . ARG A 1 303 ? 18.062 10.408 24.889 1.00 97.94 303 ARG A O 1
ATOM 2403 N N . ASP A 1 304 ? 17.126 8.851 23.559 1.00 98.19 304 ASP A N 1
ATOM 2404 C CA . ASP A 1 304 ? 18.352 8.207 23.090 1.00 98.19 304 ASP A CA 1
ATOM 2405 C C . ASP A 1 304 ? 18.078 7.460 21.769 1.00 98.19 304 ASP A C 1
ATOM 2407 O O . ASP A 1 304 ? 16.935 7.084 21.477 1.00 98.19 304 ASP A O 1
ATOM 2411 N N . ALA A 1 305 ? 19.117 7.208 20.973 1.00 98.12 305 ALA A N 1
ATOM 2412 C CA . ALA A 1 305 ? 19.029 6.420 19.749 1.00 98.12 305 ALA A CA 1
ATOM 2413 C C . ALA A 1 305 ? 20.308 5.604 19.499 1.00 98.12 305 ALA A C 1
ATOM 2415 O O . ALA A 1 305 ? 21.411 6.145 19.489 1.00 98.12 305 ALA A O 1
ATOM 2416 N N . ALA A 1 306 ? 20.170 4.301 19.231 1.00 97.31 306 ALA A N 1
ATOM 2417 C CA . ALA A 1 306 ? 21.304 3.386 19.063 1.00 97.31 306 ALA A CA 1
ATOM 2418 C C . ALA A 1 306 ? 21.275 2.621 17.736 1.00 97.31 306 ALA A C 1
ATOM 2420 O O . ALA A 1 306 ? 20.215 2.266 17.212 1.00 97.31 306 ALA A O 1
ATOM 2421 N N . HIS A 1 307 ? 22.472 2.353 17.206 1.00 95.50 307 HIS A N 1
ATOM 2422 C CA . HIS A 1 307 ? 22.641 1.483 16.051 1.00 95.50 307 HIS A CA 1
ATOM 2423 C C . HIS A 1 307 ? 22.284 0.043 16.431 1.00 95.50 307 HIS A C 1
ATOM 2425 O O . HIS A 1 307 ? 22.805 -0.494 17.407 1.00 95.50 307 HIS A O 1
ATOM 2431 N N . PHE A 1 308 ? 21.395 -0.579 15.665 1.00 94.62 308 PHE A N 1
ATOM 2432 C CA . PHE A 1 308 ? 20.968 -1.962 15.858 1.00 94.62 308 PHE A CA 1
ATOM 2433 C C . PHE A 1 308 ? 20.527 -2.547 14.516 1.00 94.62 308 PHE A C 1
ATOM 2435 O O . PHE A 1 308 ? 20.132 -1.810 13.611 1.00 94.62 308 PHE A O 1
ATOM 2442 N N . HIS A 1 309 ? 20.548 -3.871 14.407 1.00 89.44 309 HIS A N 1
ATOM 2443 C CA . HIS A 1 309 ? 20.058 -4.603 13.243 1.00 89.44 309 HIS A CA 1
ATOM 2444 C C . HIS A 1 309 ? 19.191 -5.773 13.719 1.00 89.44 309 HIS A C 1
ATOM 2446 O O . HIS A 1 309 ? 19.544 -6.407 14.714 1.00 89.44 309 HIS A O 1
ATOM 2452 N N . PRO A 1 310 ? 18.116 -6.121 13.000 1.00 87.81 310 PRO A N 1
ATOM 2453 C CA . PRO A 1 310 ? 17.383 -7.365 13.220 1.00 87.81 310 PRO A CA 1
ATOM 2454 C C . PRO A 1 310 ? 18.276 -8.588 12.937 1.00 87.81 310 PRO A C 1
ATOM 2456 O O . PRO A 1 310 ? 19.372 -8.452 12.383 1.00 87.81 310 PRO A O 1
ATOM 2459 N N . GLY A 1 311 ? 17.845 -9.778 13.358 1.00 94.25 311 GLY A N 1
ATOM 2460 C CA . GLY A 1 311 ? 18.662 -10.997 13.301 1.00 94.25 311 GLY A CA 1
ATOM 2461 C C . GLY A 1 311 ? 17.957 -12.132 12.577 1.00 94.25 311 GLY A C 1
ATOM 2462 O O . GLY A 1 311 ? 16.748 -12.270 12.685 1.00 94.25 311 GLY A O 1
ATOM 2463 N N . PHE A 1 312 ? 18.693 -12.960 11.844 1.00 96.94 312 PHE A N 1
ATOM 2464 C CA . PHE A 1 312 ? 18.131 -14.066 11.072 1.00 96.94 312 PHE A CA 1
ATOM 2465 C C . PHE A 1 312 ? 17.919 -15.328 11.942 1.00 96.94 312 PHE A C 1
ATOM 2467 O O . PHE A 1 312 ? 18.899 -15.856 12.482 1.00 96.94 312 PHE A O 1
ATOM 2474 N N . PRO A 1 313 ? 16.683 -15.843 12.110 1.00 96.25 313 PRO A N 1
ATOM 2475 C CA . PRO A 1 313 ? 16.430 -17.083 12.849 1.00 96.25 313 PRO A CA 1
ATOM 2476 C C . PRO A 1 313 ? 16.800 -18.338 12.042 1.00 96.25 313 PRO A C 1
ATOM 2478 O O . PRO A 1 313 ? 16.350 -18.505 10.909 1.00 96.25 313 PRO A O 1
ATOM 2481 N N . ASP A 1 314 ? 17.538 -19.280 12.644 1.00 94.81 314 ASP A N 1
ATOM 2482 C CA . ASP A 1 314 ? 17.981 -20.513 11.961 1.00 94.81 314 ASP A CA 1
ATOM 2483 C C . ASP A 1 314 ? 16.807 -21.372 11.448 1.00 94.81 314 ASP A C 1
ATOM 2485 O O . ASP A 1 314 ? 16.917 -22.000 10.396 1.00 94.81 314 ASP A O 1
ATOM 2489 N N . PHE A 1 315 ? 15.646 -21.336 12.121 1.00 95.62 315 PHE A N 1
ATOM 2490 C CA . PHE A 1 315 ? 14.464 -22.103 11.705 1.00 95.62 315 PHE A CA 1
ATOM 2491 C C . PHE A 1 315 ? 13.983 -21.750 10.290 1.00 95.62 315 PHE A C 1
ATOM 2493 O O . PHE A 1 315 ? 13.486 -22.633 9.591 1.00 95.62 315 PHE A O 1
ATOM 2500 N N . LEU A 1 316 ? 14.168 -20.499 9.842 1.00 96.88 316 LEU A N 1
ATOM 2501 C CA . LEU A 1 316 ? 13.829 -20.085 8.479 1.00 96.88 316 LEU A CA 1
ATOM 2502 C C . LEU A 1 316 ? 14.690 -20.831 7.461 1.00 96.88 316 LEU A C 1
ATOM 2504 O O . LEU A 1 316 ? 14.157 -21.372 6.496 1.00 96.88 316 LEU A O 1
ATOM 2508 N N . PHE A 1 317 ? 16.005 -20.911 7.703 1.00 96.62 317 PHE A N 1
ATOM 2509 C CA . PHE A 1 317 ? 16.914 -21.698 6.871 1.00 96.62 317 PHE A CA 1
ATOM 2510 C C . PHE A 1 317 ? 16.516 -23.175 6.889 1.00 96.62 317 PHE A C 1
ATOM 2512 O O . PHE A 1 317 ? 16.340 -23.759 5.823 1.00 96.62 317 PHE A O 1
ATOM 2519 N N . GLN A 1 318 ? 16.290 -23.774 8.066 1.00 97.19 318 GLN A N 1
ATOM 2520 C CA . GLN A 1 318 ? 15.904 -25.191 8.155 1.00 97.19 318 GLN A CA 1
ATOM 2521 C C . GLN A 1 318 ? 14.608 -25.502 7.390 1.00 97.19 318 GLN A C 1
ATOM 2523 O O . GLN A 1 318 ? 14.528 -26.538 6.735 1.00 97.19 318 GLN A O 1
ATOM 2528 N N . ALA A 1 319 ? 13.620 -24.604 7.430 1.00 96.56 319 ALA A N 1
ATOM 2529 C CA . ALA A 1 319 ? 12.322 -24.777 6.778 1.00 96.56 319 ALA A CA 1
ATOM 2530 C C . ALA A 1 319 ? 12.353 -24.662 5.240 1.00 96.56 319 ALA A C 1
ATOM 2532 O O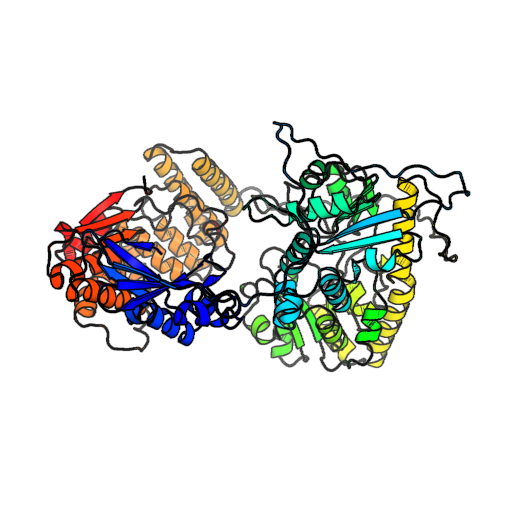 . ALA A 1 319 ? 11.382 -25.060 4.585 1.00 96.56 319 ALA A O 1
ATOM 2533 N N . VAL A 1 320 ? 13.433 -24.115 4.661 1.00 96.88 320 VAL A N 1
ATOM 2534 C CA . VAL A 1 320 ? 13.585 -23.942 3.202 1.00 96.88 320 VAL A CA 1
ATOM 2535 C C . VAL A 1 320 ? 14.863 -24.557 2.624 1.00 96.88 320 VAL A C 1
ATOM 2537 O O . VAL A 1 320 ? 15.038 -24.529 1.413 1.00 96.88 320 VAL A O 1
ATOM 2540 N N . ARG A 1 321 ? 15.760 -25.134 3.434 1.00 95.25 321 ARG A N 1
ATOM 2541 C CA . ARG A 1 321 ? 17.089 -25.624 3.002 1.00 95.25 321 ARG A CA 1
ATOM 2542 C C . ARG A 1 321 ? 17.062 -26.575 1.797 1.00 95.25 321 ARG A C 1
ATOM 2544 O O . ARG A 1 321 ? 18.010 -26.581 1.017 1.00 95.25 321 ARG A O 1
ATOM 2551 N N . ASP A 1 322 ? 15.986 -27.338 1.633 1.00 94.69 322 ASP A N 1
ATOM 2552 C CA . ASP A 1 322 ? 15.830 -28.340 0.575 1.00 94.69 322 ASP A CA 1
ATOM 2553 C C . ASP A 1 322 ? 15.230 -27.750 -0.732 1.00 94.69 322 ASP A C 1
ATOM 2555 O O . ASP A 1 322 ? 15.156 -28.435 -1.751 1.00 94.69 322 ASP A O 1
ATOM 2559 N N . GLU A 1 323 ? 14.854 -26.462 -0.732 1.00 95.94 323 GLU A N 1
ATOM 2560 C CA . GLU A 1 323 ? 14.414 -25.698 -1.911 1.00 95.94 323 GLU A CA 1
ATOM 2561 C C . GLU A 1 323 ? 15.561 -25.523 -2.925 1.00 95.94 323 GLU A C 1
ATOM 2563 O O . GLU A 1 323 ? 16.692 -25.189 -2.551 1.00 95.94 323 GLU A O 1
ATOM 2568 N N . GLN A 1 324 ? 15.268 -25.719 -4.216 1.00 92.12 324 GLN A N 1
ATOM 2569 C CA . GLN A 1 324 ? 16.260 -25.699 -5.298 1.00 92.12 324 GLN A CA 1
ATOM 2570 C C . GLN A 1 324 ? 16.223 -24.398 -6.112 1.00 92.12 324 GLN A C 1
ATOM 2572 O O . GLN A 1 324 ? 15.157 -23.901 -6.468 1.00 92.12 324 GLN A O 1
ATOM 2577 N N . ALA A 1 325 ? 17.400 -23.889 -6.490 1.00 93.12 325 ALA A N 1
ATOM 2578 C CA . ALA A 1 325 ? 17.557 -22.675 -7.296 1.00 93.12 325 ALA A CA 1
ATOM 2579 C C . ALA A 1 325 ? 17.217 -22.904 -8.789 1.00 93.12 325 ALA A C 1
ATOM 2581 O O . ALA A 1 325 ? 18.104 -23.077 -9.635 1.00 93.12 325 ALA A O 1
ATOM 2582 N N . VAL A 1 326 ? 15.917 -22.926 -9.099 1.00 93.38 326 VAL A N 1
ATOM 2583 C CA . VAL A 1 326 ? 15.351 -23.214 -10.431 1.00 93.38 326 VAL A CA 1
ATOM 2584 C C . VAL A 1 326 ? 15.098 -21.978 -11.304 1.00 93.38 326 VAL A C 1
ATOM 2586 O O . VAL A 1 326 ? 15.019 -22.117 -12.522 1.00 93.38 326 VAL A O 1
ATOM 2589 N N . HIS A 1 327 ? 14.986 -20.779 -10.728 1.00 94.75 327 HIS A N 1
ATOM 2590 C CA . HIS A 1 327 ? 14.789 -19.527 -11.473 1.00 94.75 327 HIS A CA 1
ATOM 2591 C C . HIS A 1 327 ? 16.103 -18.754 -11.589 1.00 94.75 327 HIS A C 1
ATOM 2593 O O . HIS A 1 327 ? 16.877 -18.732 -10.637 1.00 94.75 327 HIS A O 1
ATOM 2599 N N . ASP A 1 328 ? 16.363 -18.084 -12.713 1.00 97.94 328 ASP A N 1
ATOM 2600 C CA . ASP A 1 328 ? 17.612 -17.330 -12.880 1.00 97.94 328 ASP A CA 1
ATOM 2601 C C . ASP A 1 328 ? 17.663 -16.090 -11.977 1.00 97.94 328 ASP A C 1
ATOM 2603 O O . ASP A 1 328 ? 18.603 -15.937 -11.196 1.00 97.94 328 ASP A O 1
ATOM 2607 N N . VAL A 1 329 ? 16.630 -15.245 -12.014 1.00 98.06 329 VAL A N 1
ATOM 2608 C CA . VAL A 1 329 ? 16.507 -14.066 -11.142 1.00 98.06 329 VAL A CA 1
ATOM 2609 C C . VAL A 1 329 ? 15.219 -14.145 -10.324 1.00 98.06 329 VAL A C 1
ATOM 2611 O O . VAL A 1 329 ? 14.148 -14.401 -10.877 1.00 98.06 329 VAL A O 1
ATOM 2614 N N . ALA A 1 330 ? 15.306 -13.899 -9.015 1.00 97.25 330 ALA A N 1
ATOM 2615 C CA . ALA A 1 330 ? 14.159 -13.839 -8.110 1.00 97.25 330 ALA A CA 1
ATOM 2616 C C . ALA A 1 330 ? 14.082 -12.503 -7.354 1.00 97.25 330 ALA A C 1
ATOM 2618 O O . ALA A 1 330 ? 15.090 -11.983 -6.870 1.00 97.25 330 ALA A O 1
ATOM 2619 N N . PHE A 1 331 ? 12.865 -11.978 -7.202 1.00 96.44 331 PHE A N 1
ATOM 2620 C CA . PHE A 1 331 ? 12.558 -10.821 -6.361 1.00 96.44 331 PHE A CA 1
ATOM 2621 C C . PHE A 1 331 ? 11.200 -10.990 -5.670 1.00 96.44 331 PHE A C 1
ATOM 2623 O O . PHE A 1 331 ? 10.192 -11.237 -6.329 1.00 96.44 331 PHE A O 1
ATOM 2630 N N . CYS A 1 332 ? 11.150 -10.769 -4.355 1.00 94.81 332 CYS A N 1
ATOM 2631 C CA . CYS A 1 332 ? 9.906 -10.690 -3.581 1.00 94.81 332 CYS A CA 1
ATOM 2632 C C . CYS A 1 332 ? 9.787 -9.303 -2.940 1.00 94.81 332 CYS A C 1
ATOM 2634 O O . CYS A 1 332 ? 10.705 -8.890 -2.230 1.00 94.81 332 CYS A O 1
ATOM 2636 N N . GLY A 1 333 ? 8.684 -8.576 -3.108 1.00 91.12 333 GLY A N 1
ATOM 2637 C CA . GLY A 1 333 ? 8.587 -7.258 -2.474 1.00 91.12 333 GLY A CA 1
ATOM 2638 C C . GLY A 1 333 ? 7.337 -6.454 -2.786 1.00 91.12 333 GLY A C 1
ATOM 2639 O O . GLY A 1 333 ? 6.367 -6.954 -3.353 1.00 91.12 333 GLY A O 1
ATOM 2640 N N . GLN A 1 334 ? 7.370 -5.186 -2.383 1.00 88.31 334 GLN A N 1
ATOM 2641 C CA . GLN A 1 334 ? 6.310 -4.221 -2.653 1.00 88.31 334 GLN A CA 1
ATOM 2642 C C . GLN A 1 334 ? 6.689 -3.259 -3.780 1.00 88.31 334 GLN A C 1
ATOM 2644 O O . GLN A 1 334 ? 7.840 -2.817 -3.864 1.00 88.31 334 GLN A O 1
ATOM 2649 N N . VAL A 1 335 ? 5.685 -2.912 -4.586 1.00 84.62 335 VAL A N 1
ATOM 2650 C CA . VAL A 1 335 ? 5.671 -1.787 -5.530 1.00 84.62 335 VAL A CA 1
ATOM 2651 C C . VAL A 1 335 ? 4.741 -0.687 -5.003 1.00 84.62 335 VAL A C 1
ATOM 2653 O O . VAL A 1 335 ? 3.725 -0.959 -4.361 1.00 84.62 335 VAL A O 1
ATOM 2656 N N . ASN A 1 336 ? 5.149 0.566 -5.196 1.00 76.81 336 ASN A N 1
ATOM 2657 C CA . ASN A 1 336 ? 4.469 1.773 -4.711 1.00 76.81 336 ASN A CA 1
ATOM 2658 C C . ASN A 1 336 ? 4.980 2.975 -5.520 1.00 76.81 336 ASN A C 1
ATOM 2660 O O . ASN A 1 336 ? 6.182 3.051 -5.790 1.00 76.81 336 ASN A O 1
ATOM 2664 N N . ALA A 1 337 ? 4.109 3.905 -5.916 1.00 70.50 337 ALA A N 1
ATOM 2665 C CA . ALA A 1 337 ? 4.504 5.044 -6.757 1.00 70.50 337 ALA A CA 1
ATOM 2666 C C . ALA A 1 337 ? 5.375 6.089 -6.024 1.00 70.50 337 ALA A C 1
ATOM 2668 O O . ALA A 1 337 ? 6.165 6.795 -6.657 1.00 70.50 337 ALA A O 1
ATOM 2669 N N . ASN A 1 338 ? 5.246 6.168 -4.697 1.00 67.31 338 ASN A N 1
ATOM 2670 C CA . ASN A 1 338 ? 5.822 7.220 -3.860 1.00 67.31 338 ASN A CA 1
ATOM 2671 C C . ASN A 1 338 ? 7.106 6.783 -3.142 1.00 67.31 338 ASN A C 1
ATOM 2673 O O . ASN A 1 338 ? 8.043 7.571 -3.081 1.00 67.31 338 ASN A O 1
ATOM 2677 N N . GLN A 1 339 ? 7.163 5.550 -2.620 1.00 68.56 339 GLN A N 1
ATOM 2678 C CA . GLN A 1 339 ? 8.324 5.046 -1.860 1.00 68.56 339 GLN A CA 1
ATOM 2679 C C . GLN A 1 339 ? 9.315 4.218 -2.700 1.00 68.56 339 GLN A C 1
ATOM 2681 O O . GLN A 1 339 ? 10.449 3.982 -2.292 1.00 68.56 339 GLN A O 1
ATOM 2686 N N . TYR A 1 340 ? 8.884 3.694 -3.846 1.00 76.75 340 TYR A N 1
ATOM 2687 C CA . TYR A 1 340 ? 9.640 2.676 -4.579 1.00 76.75 340 TYR A CA 1
ATOM 2688 C C . TYR A 1 340 ? 9.948 3.107 -6.012 1.00 76.75 340 TYR A C 1
ATOM 2690 O O . TYR A 1 340 ? 10.011 2.270 -6.902 1.00 76.75 340 TYR A O 1
ATOM 2698 N N . ARG A 1 341 ? 10.183 4.402 -6.265 1.00 78.81 341 ARG A N 1
ATOM 2699 C CA . ARG A 1 341 ? 10.395 4.917 -7.631 1.00 78.81 341 ARG A CA 1
ATOM 2700 C C . ARG A 1 341 ? 11.617 4.283 -8.309 1.00 78.81 341 ARG A C 1
ATOM 2702 O O . ARG A 1 341 ? 11.490 3.752 -9.409 1.00 78.81 341 ARG A O 1
ATOM 2709 N N . SER A 1 342 ? 12.763 4.281 -7.620 1.00 82.88 342 SER A N 1
ATOM 2710 C CA . SER A 1 342 ? 14.005 3.632 -8.077 1.00 82.88 342 SER A CA 1
ATOM 2711 C C . SER A 1 342 ? 13.825 2.117 -8.263 1.00 82.88 342 SER A C 1
ATOM 2713 O O . SER A 1 342 ? 14.135 1.557 -9.316 1.00 82.88 342 SER A O 1
ATOM 2715 N N . ARG A 1 343 ? 13.208 1.456 -7.275 1.00 88.94 343 ARG A N 1
ATOM 2716 C CA . ARG A 1 343 ? 12.857 0.031 -7.336 1.00 88.94 343 ARG A CA 1
ATOM 2717 C C . ARG A 1 343 ? 11.982 -0.298 -8.547 1.00 88.94 343 ARG A C 1
ATOM 2719 O O . ARG A 1 343 ? 12.321 -1.211 -9.288 1.00 88.94 343 ARG A O 1
ATOM 2726 N N . ASN A 1 344 ? 10.882 0.419 -8.769 1.00 89.88 344 ASN A N 1
ATOM 2727 C CA . ASN A 1 344 ? 9.939 0.140 -9.856 1.00 89.88 344 ASN A CA 1
ATOM 2728 C C . ASN A 1 344 ? 10.618 0.275 -11.230 1.00 89.88 344 ASN A C 1
ATOM 2730 O O . ASN A 1 344 ? 10.343 -0.534 -12.115 1.00 89.88 344 ASN A O 1
ATOM 2734 N N . ALA A 1 345 ? 11.533 1.240 -11.395 1.00 90.81 345 ALA A N 1
ATOM 2735 C CA . ALA A 1 345 ? 12.331 1.389 -12.612 1.00 90.81 345 ALA A CA 1
ATOM 2736 C C . ALA A 1 345 ? 13.220 0.159 -12.866 1.00 90.81 345 ALA A C 1
ATOM 2738 O O . ALA A 1 345 ? 13.177 -0.417 -13.952 1.00 90.81 345 ALA A O 1
ATOM 2739 N N . ARG A 1 346 ? 13.943 -0.330 -11.850 1.00 94.44 346 ARG A N 1
ATOM 2740 C CA . ARG A 1 346 ? 14.785 -1.531 -11.999 1.00 94.44 346 ARG A CA 1
ATOM 2741 C C . ARG A 1 346 ? 13.980 -2.827 -12.112 1.00 94.44 346 ARG A C 1
ATOM 2743 O O . ARG A 1 346 ? 14.373 -3.728 -12.845 1.00 94.44 346 ARG A O 1
ATOM 2750 N N . LEU A 1 347 ? 12.806 -2.915 -11.484 1.00 94.50 347 LEU A N 1
ATOM 2751 C CA . LEU A 1 347 ? 11.879 -4.027 -11.717 1.00 94.50 347 LEU A CA 1
ATOM 2752 C C . LEU A 1 347 ? 11.324 -4.020 -13.154 1.00 94.50 347 LEU A C 1
ATOM 2754 O O . LEU A 1 347 ? 11.077 -5.083 -13.720 1.00 94.50 347 LEU A O 1
ATOM 2758 N N . HIS A 1 348 ? 11.148 -2.848 -13.770 1.00 94.75 348 HIS A N 1
ATOM 2759 C CA . HIS A 1 348 ? 10.828 -2.745 -15.194 1.00 94.75 348 HIS A CA 1
ATOM 2760 C C . HIS A 1 348 ? 12.003 -3.184 -16.077 1.00 94.75 348 HIS A C 1
ATOM 2762 O O . HIS A 1 348 ? 11.798 -4.031 -16.942 1.00 94.75 348 HIS A O 1
ATOM 2768 N N . LEU A 1 349 ? 13.223 -2.717 -15.795 1.00 96.62 349 LEU A N 1
ATOM 2769 C CA . LEU A 1 349 ? 14.450 -3.121 -16.496 1.00 96.62 349 LEU A CA 1
ATOM 2770 C C . LEU A 1 349 ? 14.653 -4.648 -16.500 1.00 96.62 349 LEU A C 1
ATOM 2772 O O . LEU A 1 349 ? 14.942 -5.243 -17.537 1.00 96.62 349 LEU A O 1
ATOM 2776 N N . LEU A 1 350 ? 14.461 -5.307 -15.351 1.00 96.88 350 LEU A N 1
ATOM 2777 C CA . LEU A 1 350 ? 14.556 -6.767 -15.252 1.00 96.88 350 LEU A CA 1
ATOM 2778 C C . LEU A 1 350 ? 13.441 -7.477 -16.035 1.00 96.88 350 LEU A C 1
ATOM 2780 O O . LEU A 1 350 ? 13.702 -8.498 -16.671 1.00 96.88 350 LEU A O 1
ATOM 2784 N N . ALA A 1 351 ? 12.214 -6.944 -16.019 1.00 95.19 351 ALA A N 1
ATOM 2785 C CA . ALA A 1 351 ? 11.102 -7.491 -16.797 1.00 95.19 351 ALA A CA 1
ATOM 2786 C C . ALA A 1 351 ? 11.326 -7.333 -18.314 1.00 95.19 351 ALA A C 1
ATOM 2788 O O . ALA A 1 351 ? 11.006 -8.243 -19.078 1.00 95.19 351 ALA A O 1
ATOM 2789 N N . GLU A 1 352 ? 11.932 -6.226 -18.749 1.00 95.94 352 GLU A N 1
ATOM 2790 C CA . GLU A 1 352 ? 12.345 -6.005 -20.137 1.00 95.94 352 GLU A CA 1
ATOM 2791 C C . GLU A 1 352 ? 13.457 -6.972 -20.561 1.00 95.94 352 GLU A C 1
ATOM 2793 O O . GLU A 1 352 ? 13.317 -7.668 -21.567 1.00 95.94 352 GLU A O 1
ATOM 2798 N N . ALA A 1 353 ? 14.517 -7.105 -19.760 1.00 94.81 353 ALA A N 1
ATOM 2799 C CA . ALA A 1 353 ? 15.588 -8.067 -20.010 1.00 94.81 353 ALA A CA 1
ATOM 2800 C C . ALA A 1 353 ? 15.072 -9.521 -20.075 1.00 94.81 353 ALA A C 1
ATOM 2802 O O . ALA A 1 353 ? 15.518 -10.299 -20.923 1.00 94.81 353 ALA A O 1
ATOM 2803 N N . CYS A 1 354 ? 14.093 -9.880 -19.237 1.00 95.06 354 CYS A N 1
ATOM 2804 C CA . CYS A 1 354 ? 13.413 -11.174 -19.300 1.00 95.06 354 CYS A CA 1
ATOM 2805 C C . CYS A 1 354 ? 12.607 -11.343 -20.599 1.00 95.06 354 CYS A C 1
ATOM 2807 O O . CYS A 1 354 ? 12.694 -12.389 -21.238 1.00 95.06 354 CYS A O 1
ATOM 2809 N N . ALA A 1 355 ? 11.850 -10.324 -21.020 1.00 90.56 355 ALA A N 1
ATOM 2810 C CA . ALA A 1 355 ? 11.067 -10.358 -22.260 1.00 90.56 355 ALA A CA 1
ATOM 2811 C C . ALA A 1 355 ? 11.947 -10.431 -23.524 1.00 90.56 355 ALA A C 1
ATOM 2813 O O . ALA A 1 355 ? 11.551 -11.028 -24.522 1.00 90.56 355 ALA A O 1
ATOM 2814 N N . GLN A 1 356 ? 13.165 -9.887 -23.458 1.00 92.88 356 GLN A N 1
ATOM 2815 C CA . GLN A 1 356 ? 14.217 -10.038 -24.472 1.00 92.88 356 GLN A CA 1
ATOM 2816 C C . GLN A 1 356 ? 14.915 -11.416 -24.434 1.00 92.88 356 GLN A C 1
ATOM 2818 O O . GLN A 1 356 ? 15.823 -11.664 -25.225 1.00 92.88 356 GLN A O 1
ATOM 2823 N N . GLY A 1 357 ? 14.534 -12.313 -23.516 1.00 92.00 357 GLY A N 1
ATOM 2824 C CA . GLY A 1 357 ? 15.103 -13.658 -23.393 1.00 92.00 357 GLY A CA 1
ATOM 2825 C C . GLY A 1 357 ? 16.496 -13.717 -22.755 1.00 92.00 357 GLY A C 1
ATOM 2826 O O . GLY A 1 357 ? 17.190 -14.717 -22.928 1.00 92.00 357 GLY A O 1
ATOM 2827 N N . ARG A 1 358 ? 16.936 -12.676 -22.025 1.00 94.19 358 ARG A N 1
ATOM 2828 C CA . ARG A 1 358 ? 18.280 -12.642 -21.408 1.00 94.19 358 ARG A CA 1
ATOM 2829 C C . ARG A 1 358 ? 18.431 -13.610 -20.227 1.00 94.19 358 ARG A C 1
ATOM 2831 O O . ARG A 1 358 ? 19.537 -14.090 -19.995 1.00 94.19 358 ARG A O 1
ATOM 2838 N N . PHE A 1 359 ? 17.354 -13.856 -19.480 1.00 96.56 359 PHE A N 1
ATOM 2839 C CA . PHE A 1 359 ? 17.283 -14.768 -18.328 1.00 96.56 359 PHE A CA 1
ATOM 2840 C C . PHE A 1 359 ? 15.822 -15.017 -17.918 1.00 96.56 359 PHE A C 1
ATOM 2842 O O . PHE A 1 359 ? 14.945 -14.215 -18.244 1.00 96.56 359 PHE A O 1
ATOM 2849 N N . GLY A 1 360 ? 15.556 -16.093 -17.172 1.00 94.88 360 GLY A N 1
ATOM 2850 C CA . GLY A 1 360 ? 14.260 -16.307 -16.520 1.00 94.88 360 GLY A CA 1
ATOM 2851 C C . GLY A 1 360 ? 14.061 -15.416 -15.286 1.00 94.88 360 GLY A C 1
ATOM 2852 O O . GLY A 1 360 ? 14.986 -15.194 -14.506 1.00 94.88 360 GLY A O 1
ATOM 2853 N N . LEU A 1 361 ? 12.841 -14.929 -15.065 1.00 95.06 361 LEU A N 1
ATOM 2854 C CA . LEU A 1 361 ? 12.536 -14.006 -13.971 1.00 95.06 361 LEU A CA 1
ATOM 2855 C C . LEU A 1 361 ? 11.316 -14.461 -13.165 1.00 95.06 361 LEU A C 1
ATOM 2857 O O . LEU A 1 361 ? 10.239 -14.676 -13.718 1.00 95.06 361 LEU A O 1
ATOM 2861 N N . ARG A 1 362 ? 11.474 -14.529 -11.841 1.00 92.75 362 ARG A N 1
ATOM 2862 C CA . ARG A 1 362 ? 10.384 -14.690 -10.876 1.00 92.75 362 ARG A CA 1
ATOM 2863 C C . ARG A 1 362 ? 10.233 -13.418 -10.052 1.00 92.75 362 ARG A C 1
ATOM 2865 O O . ARG A 1 362 ? 11.061 -13.131 -9.190 1.00 92.75 362 ARG A O 1
ATOM 2872 N N . MET A 1 363 ? 9.148 -12.682 -10.275 1.00 94.19 363 MET A N 1
ATOM 2873 C CA . MET A 1 363 ? 8.747 -11.583 -9.398 1.00 94.19 363 MET A CA 1
ATOM 2874 C C . MET A 1 363 ? 7.527 -11.985 -8.576 1.00 94.19 363 MET A C 1
ATOM 2876 O O . MET A 1 363 ? 6.509 -12.372 -9.135 1.00 94.19 363 MET A O 1
ATOM 2880 N N . ASN A 1 364 ? 7.603 -11.858 -7.257 1.00 95.50 364 ASN A N 1
ATOM 2881 C CA . ASN A 1 364 ? 6.468 -11.989 -6.350 1.00 95.50 364 ASN A CA 1
ATOM 2882 C C . ASN A 1 364 ? 6.167 -10.607 -5.748 1.00 95.50 364 ASN A C 1
ATOM 2884 O O . ASN A 1 364 ? 6.757 -10.202 -4.741 1.00 95.50 364 ASN A O 1
ATOM 2888 N N . LEU A 1 365 ? 5.302 -9.846 -6.426 1.00 92.50 365 LEU A N 1
ATOM 2889 C CA . LEU A 1 365 ? 5.007 -8.446 -6.114 1.00 92.50 365 LEU A CA 1
ATOM 2890 C C . LEU A 1 365 ? 3.708 -8.293 -5.321 1.00 92.50 365 LEU A C 1
ATOM 2892 O O . LEU A 1 365 ? 2.715 -8.987 -5.540 1.00 92.50 365 LEU A O 1
ATOM 2896 N N . SER A 1 366 ? 3.720 -7.313 -4.426 1.00 88.81 366 SER A N 1
ATOM 2897 C CA . SER A 1 366 ? 2.603 -6.890 -3.581 1.00 88.81 366 SER A CA 1
ATOM 2898 C C . SER A 1 366 ? 2.543 -5.356 -3.499 1.00 88.81 366 SER A C 1
ATOM 2900 O O . SER A 1 366 ? 3.397 -4.668 -4.058 1.00 88.81 366 SER A O 1
ATOM 2902 N N . GLY A 1 367 ? 1.551 -4.801 -2.800 1.00 83.62 367 GLY A N 1
ATOM 2903 C CA . GLY A 1 367 ? 1.347 -3.351 -2.721 1.00 83.62 367 GLY A CA 1
ATOM 2904 C C . GLY A 1 367 ? 0.519 -2.820 -3.894 1.00 83.62 367 GLY A C 1
ATOM 2905 O O . GLY A 1 367 ? -0.426 -3.479 -4.319 1.00 83.62 367 GLY A O 1
ATOM 2906 N N . GLN A 1 368 ? 0.880 -1.638 -4.390 1.00 82.88 368 GLN A N 1
ATOM 2907 C CA . GLN A 1 368 ? 0.186 -0.903 -5.454 1.00 82.88 368 GLN A CA 1
ATOM 2908 C C . GLN A 1 368 ? 0.641 -1.407 -6.832 1.00 82.88 368 GLN A C 1
ATOM 2910 O O . GLN A 1 368 ? 1.563 -0.853 -7.438 1.00 82.88 368 GLN A O 1
ATOM 2915 N N . LEU A 1 369 ? 0.053 -2.506 -7.317 1.00 82.19 369 LEU A N 1
ATOM 2916 C CA . LEU A 1 369 ? 0.433 -3.131 -8.596 1.00 82.19 369 LEU A CA 1
ATOM 2917 C C . LEU A 1 369 ? 0.155 -2.229 -9.813 1.00 82.19 369 LEU A C 1
ATOM 2919 O O . LEU A 1 369 ? 0.793 -2.386 -10.853 1.00 82.19 369 LEU A O 1
ATOM 2923 N N . GLU A 1 370 ? -0.745 -1.263 -9.678 1.00 79.81 370 GLU A N 1
ATOM 2924 C CA . GLU A 1 370 ? -1.006 -0.164 -10.608 1.00 79.81 370 GLU A CA 1
ATOM 2925 C C . GLU A 1 370 ? 0.241 0.701 -10.871 1.00 79.81 370 GLU A C 1
ATOM 2927 O O . GLU A 1 370 ? 0.461 1.128 -12.005 1.00 79.81 370 GLU A O 1
ATOM 2932 N N . ALA A 1 371 ? 1.131 0.852 -9.880 1.00 76.50 371 ALA A N 1
ATOM 2933 C CA . ALA A 1 371 ? 2.412 1.548 -10.027 1.00 76.50 371 ALA A CA 1
ATOM 2934 C C . ALA A 1 371 ? 3.466 0.742 -10.817 1.00 76.50 371 ALA A C 1
ATOM 2936 O O . ALA A 1 371 ? 4.540 1.266 -11.126 1.00 76.50 371 ALA A O 1
ATOM 2937 N N . ALA A 1 372 ? 3.189 -0.527 -11.139 1.00 80.56 372 ALA A N 1
ATOM 2938 C CA . ALA A 1 372 ? 4.052 -1.371 -11.955 1.00 80.56 372 ALA A CA 1
ATOM 2939 C C . ALA A 1 372 ? 3.644 -1.332 -13.438 1.00 80.56 372 ALA A C 1
ATOM 2941 O O . ALA A 1 372 ? 2.461 -1.377 -13.804 1.00 80.56 372 ALA A O 1
ATOM 2942 N N . THR A 1 373 ? 4.649 -1.296 -14.317 1.00 84.94 373 THR A N 1
ATOM 2943 C CA . THR A 1 373 ? 4.435 -1.296 -15.774 1.00 84.94 373 THR A CA 1
ATOM 2944 C C . THR A 1 373 ? 3.672 -2.550 -16.228 1.00 84.94 373 THR A C 1
ATOM 2946 O O . THR A 1 373 ? 3.750 -3.581 -15.552 1.00 84.94 373 THR A O 1
ATOM 2949 N N . PRO A 1 374 ? 2.972 -2.527 -17.381 1.00 82.50 374 PRO A N 1
ATOM 2950 C CA . PRO A 1 374 ? 2.300 -3.716 -17.911 1.00 82.50 374 PRO A CA 1
ATOM 2951 C C . PRO A 1 374 ? 3.234 -4.927 -18.042 1.00 82.50 374 PRO A C 1
ATOM 2953 O O . PRO A 1 374 ? 2.831 -6.047 -17.741 1.00 82.50 374 PRO A O 1
ATOM 2956 N N . LEU A 1 375 ? 4.501 -4.697 -18.405 1.00 84.31 375 LEU A N 1
ATOM 2957 C CA . LEU A 1 375 ? 5.508 -5.749 -18.532 1.00 84.31 375 LEU A CA 1
ATOM 2958 C C . LEU A 1 375 ? 5.921 -6.328 -17.170 1.00 84.31 375 LEU A C 1
ATOM 2960 O O . LEU A 1 375 ? 5.959 -7.542 -16.999 1.00 84.31 375 LEU A O 1
ATOM 2964 N N . THR A 1 376 ? 6.141 -5.467 -16.172 1.00 87.25 376 THR A N 1
ATOM 2965 C CA . THR A 1 376 ? 6.401 -5.875 -14.780 1.00 87.25 376 THR A CA 1
ATOM 2966 C C . THR A 1 376 ? 5.213 -6.640 -14.182 1.00 87.25 376 THR A C 1
ATOM 2968 O O . THR A 1 376 ? 5.407 -7.593 -13.431 1.00 87.25 376 THR A O 1
ATOM 2971 N N . ARG A 1 377 ? 3.974 -6.265 -14.533 1.00 86.25 377 ARG A N 1
ATOM 2972 C CA . ARG A 1 377 ? 2.762 -6.995 -14.131 1.00 86.25 377 ARG A CA 1
ATOM 2973 C C . ARG A 1 377 ? 2.636 -8.356 -14.819 1.00 86.25 377 ARG A C 1
ATOM 2975 O O . ARG A 1 377 ? 2.213 -9.300 -14.163 1.00 86.25 377 ARG A O 1
ATOM 2982 N N . ALA A 1 378 ? 3.037 -8.481 -16.085 1.00 83.81 378 ALA A N 1
ATOM 2983 C CA . ALA A 1 378 ? 2.986 -9.746 -16.823 1.00 83.81 378 ALA A CA 1
ATOM 2984 C C . ALA A 1 378 ? 3.918 -10.834 -16.248 1.00 83.81 378 ALA A C 1
ATOM 2986 O O . ALA A 1 378 ? 3.606 -12.016 -16.358 1.00 83.81 378 ALA A O 1
ATOM 2987 N N . VAL A 1 379 ? 5.027 -10.447 -15.605 1.00 85.38 379 VAL A N 1
ATOM 2988 C CA . VAL A 1 379 ? 5.973 -11.367 -14.934 1.00 85.38 379 VAL A CA 1
ATOM 2989 C C . VAL A 1 379 ? 5.712 -11.539 -13.427 1.00 85.38 379 VAL A C 1
ATOM 2991 O O . VAL A 1 379 ? 6.507 -12.167 -12.725 1.00 85.38 379 VAL A O 1
ATOM 2994 N N . ASN A 1 380 ? 4.614 -10.980 -12.903 1.00 92.50 380 ASN A N 1
ATOM 2995 C CA . ASN A 1 380 ? 4.268 -11.071 -11.486 1.00 92.50 380 ASN A CA 1
ATOM 2996 C C . ASN A 1 380 ? 3.546 -12.391 -11.155 1.00 92.50 380 ASN A C 1
ATOM 2998 O O . ASN A 1 380 ? 2.394 -12.595 -11.530 1.00 92.50 380 ASN A O 1
ATOM 3002 N N . ALA A 1 381 ? 4.185 -13.237 -10.350 1.00 90.12 381 ALA A N 1
ATOM 3003 C CA . ALA A 1 381 ? 3.639 -14.472 -9.785 1.00 90.12 381 ALA A CA 1
ATOM 3004 C C . ALA A 1 381 ? 2.762 -14.252 -8.528 1.00 90.12 381 ALA A C 1
ATOM 3006 O O . ALA A 1 381 ? 2.441 -15.207 -7.820 1.00 90.12 381 ALA A O 1
ATOM 3007 N N . GLY A 1 382 ? 2.386 -13.004 -8.230 1.00 89.06 382 GLY A N 1
ATOM 3008 C CA . GLY A 1 382 ? 1.500 -12.631 -7.126 1.00 89.06 382 GLY A CA 1
ATOM 3009 C C . GLY A 1 382 ? 2.213 -12.423 -5.781 1.00 89.06 382 GLY A C 1
ATOM 3010 O O . GLY A 1 382 ? 3.421 -12.662 -5.661 1.00 89.06 382 GLY A O 1
ATOM 3011 N N . PRO A 1 383 ? 1.482 -11.960 -4.751 1.00 89.12 383 PRO A N 1
ATOM 3012 C CA . PRO A 1 383 ? 2.044 -11.706 -3.431 1.00 89.12 383 PRO A CA 1
ATOM 3013 C C . PRO A 1 383 ? 2.506 -13.009 -2.770 1.00 89.12 383 PRO A C 1
ATOM 3015 O O . PRO A 1 383 ? 1.817 -14.027 -2.815 1.00 89.12 383 PRO A O 1
ATOM 3018 N N . CYS A 1 384 ? 3.670 -12.959 -2.128 1.00 91.19 384 CYS A N 1
ATOM 3019 C CA . CYS A 1 384 ? 4.269 -14.095 -1.442 1.00 91.19 384 CYS A CA 1
ATOM 3020 C C . CYS A 1 384 ? 4.863 -13.626 -0.112 1.00 91.19 384 CYS A C 1
ATOM 3022 O O . CYS A 1 384 ? 5.558 -12.608 -0.074 1.00 91.19 384 CYS A O 1
ATOM 3024 N N . PHE A 1 385 ? 4.577 -14.348 0.970 1.00 94.31 385 PHE A N 1
ATOM 3025 C CA . PHE A 1 385 ? 4.916 -13.957 2.339 1.00 94.31 385 PHE A CA 1
ATOM 3026 C C . PHE A 1 385 ? 5.403 -15.165 3.151 1.00 94.31 385 PHE A C 1
ATOM 3028 O O . PHE A 1 385 ? 5.246 -16.308 2.719 1.00 94.31 385 PHE A O 1
ATOM 3035 N N . GLY A 1 386 ? 6.001 -14.905 4.317 1.00 95.38 386 GLY A N 1
ATOM 3036 C CA . GLY A 1 386 ? 6.425 -15.952 5.249 1.00 95.38 386 GLY A CA 1
ATOM 3037 C C . GLY A 1 386 ? 7.370 -16.980 4.627 1.00 95.38 386 GLY A C 1
ATOM 3038 O O . GLY A 1 386 ? 8.206 -16.645 3.785 1.00 95.38 386 GLY A O 1
ATOM 3039 N N . LEU A 1 387 ? 7.225 -18.249 5.009 1.00 96.19 387 LEU A N 1
ATOM 3040 C CA . LEU A 1 387 ? 8.017 -19.361 4.474 1.00 96.19 387 LEU A CA 1
ATOM 3041 C C . LEU A 1 387 ? 7.933 -19.474 2.946 1.00 96.19 387 LEU A C 1
ATOM 3043 O O . LEU A 1 387 ? 8.937 -19.805 2.321 1.00 96.19 387 LEU A O 1
ATOM 3047 N N . ASP A 1 388 ? 6.797 -19.145 2.323 1.00 95.38 388 ASP A N 1
ATOM 3048 C CA . ASP A 1 388 ? 6.681 -19.169 0.859 1.00 95.38 388 ASP A CA 1
ATOM 3049 C C . ASP A 1 388 ? 7.515 -18.052 0.203 1.00 95.38 388 ASP A C 1
ATOM 3051 O O . ASP A 1 388 ? 8.083 -18.258 -0.873 1.00 95.38 388 ASP A O 1
ATOM 3055 N N . MET A 1 389 ? 7.687 -16.899 0.867 1.00 96.75 389 MET A N 1
ATOM 3056 C CA . MET A 1 389 ? 8.639 -15.873 0.425 1.00 96.75 389 MET A CA 1
ATOM 3057 C C . MET A 1 389 ? 10.076 -16.389 0.525 1.00 96.75 389 MET A C 1
ATOM 3059 O O . MET A 1 389 ? 10.828 -16.250 -0.436 1.00 96.75 389 MET A O 1
ATOM 3063 N N . TYR A 1 390 ? 10.461 -17.007 1.645 1.00 97.69 390 TYR A N 1
ATOM 3064 C CA . TYR A 1 390 ? 11.814 -17.550 1.828 1.00 97.69 390 TYR A CA 1
ATOM 3065 C C . TYR A 1 390 ? 12.137 -18.666 0.818 1.00 97.69 390 TYR A C 1
ATOM 3067 O O . TYR A 1 390 ? 13.244 -18.689 0.275 1.00 97.69 390 TYR A O 1
ATOM 3075 N N . ARG A 1 391 ? 11.154 -19.511 0.470 1.00 96.94 391 ARG A N 1
ATOM 3076 C CA . ARG A 1 391 ? 11.240 -20.458 -0.658 1.00 96.94 391 ARG A CA 1
ATOM 3077 C C . ARG A 1 391 ? 11.429 -19.736 -1.988 1.00 96.94 391 ARG A C 1
ATOM 3079 O O . ARG A 1 391 ? 12.357 -20.046 -2.725 1.00 96.94 391 ARG A O 1
ATOM 3086 N N . ALA A 1 392 ? 10.614 -18.720 -2.281 1.00 96.19 392 ALA A N 1
ATOM 3087 C CA . ALA A 1 392 ? 10.740 -17.944 -3.514 1.00 96.19 392 ALA A CA 1
ATOM 3088 C C . ALA A 1 392 ? 12.123 -17.272 -3.652 1.00 96.19 392 ALA A C 1
ATOM 3090 O O . ALA A 1 392 ? 12.696 -17.303 -4.741 1.00 96.19 392 ALA A O 1
ATOM 3091 N N . LEU A 1 393 ? 12.708 -16.759 -2.562 1.00 97.19 393 LEU A N 1
ATOM 3092 C CA . LEU A 1 393 ? 14.079 -16.233 -2.553 1.00 97.19 393 LEU A CA 1
ATOM 3093 C C . LEU A 1 393 ? 15.115 -17.332 -2.832 1.00 97.19 393 LEU A C 1
ATOM 3095 O O . LEU A 1 393 ? 15.919 -17.188 -3.749 1.00 97.19 393 LEU A O 1
ATOM 3099 N N . ARG A 1 394 ? 15.076 -18.452 -2.099 1.00 96.50 394 ARG A N 1
ATOM 3100 C CA . ARG A 1 394 ? 16.033 -19.558 -2.281 1.00 96.50 394 ARG A CA 1
ATOM 3101 C C . ARG A 1 394 ? 15.896 -20.267 -3.635 1.00 96.50 394 ARG A C 1
ATOM 3103 O O . ARG A 1 394 ? 16.878 -20.793 -4.151 1.00 96.50 394 ARG A O 1
ATOM 3110 N N . SER A 1 395 ? 14.714 -20.213 -4.248 1.00 96.19 395 SER A N 1
ATOM 3111 C CA . SER A 1 395 ? 14.479 -20.701 -5.611 1.00 96.19 395 SER A CA 1
ATOM 3112 C C . SER A 1 395 ? 15.133 -19.839 -6.705 1.00 96.19 395 SER A C 1
ATOM 3114 O O . SER A 1 395 ? 15.187 -20.258 -7.863 1.00 96.19 395 SER A O 1
ATOM 3116 N N . GLY A 1 396 ? 15.656 -18.656 -6.359 1.00 97.19 396 GLY A N 1
ATOM 3117 C CA . GLY A 1 396 ? 16.432 -17.796 -7.247 1.00 97.19 396 GLY A CA 1
ATOM 3118 C C . GLY A 1 396 ? 17.922 -18.135 -7.262 1.00 97.19 396 GLY A C 1
ATOM 3119 O O . GLY A 1 396 ? 18.575 -18.217 -6.223 1.00 97.19 396 GLY A O 1
ATOM 3120 N N . ARG A 1 397 ? 18.497 -18.261 -8.459 1.00 98.31 397 ARG A N 1
ATOM 3121 C CA . ARG A 1 397 ? 19.946 -18.352 -8.666 1.00 98.31 397 ARG A CA 1
ATOM 3122 C C . ARG A 1 397 ? 20.625 -17.034 -8.319 1.00 98.31 397 ARG A C 1
ATOM 3124 O O . ARG A 1 397 ? 21.687 -17.077 -7.703 1.00 98.31 397 ARG A O 1
ATOM 3131 N N . VAL A 1 398 ? 20.006 -15.910 -8.680 1.00 98.62 398 VAL A N 1
ATOM 3132 C CA . VAL A 1 398 ? 20.337 -14.551 -8.239 1.00 98.62 398 VAL A CA 1
ATOM 3133 C C . VAL A 1 398 ? 19.111 -13.956 -7.547 1.00 98.62 398 VAL A C 1
ATOM 3135 O O . VAL A 1 398 ? 18.054 -13.813 -8.162 1.00 98.62 398 VAL A O 1
ATOM 3138 N N . VAL A 1 399 ? 19.241 -13.588 -6.275 1.00 98.44 399 VAL A N 1
ATOM 3139 C CA . VAL A 1 399 ? 18.245 -12.777 -5.568 1.00 98.44 399 VAL A CA 1
ATOM 3140 C C . VAL A 1 399 ? 18.602 -11.315 -5.767 1.00 98.44 399 VAL A C 1
ATOM 3142 O O . VAL A 1 399 ? 19.652 -10.855 -5.320 1.00 98.44 399 VAL A O 1
ATOM 3145 N N . PHE A 1 400 ? 17.719 -10.595 -6.449 1.00 97.50 400 PHE A N 1
ATOM 3146 C CA . PHE A 1 400 ? 17.846 -9.161 -6.659 1.00 97.50 400 PHE A CA 1
ATOM 3147 C C . PHE A 1 400 ? 17.399 -8.396 -5.408 1.00 97.50 400 PHE A C 1
ATOM 3149 O O . PHE A 1 400 ? 16.357 -8.716 -4.824 1.00 97.50 400 PHE A O 1
ATOM 3156 N N . ASP A 1 401 ? 18.144 -7.358 -5.031 1.00 95.75 401 ASP A N 1
ATOM 3157 C CA . ASP A 1 401 ? 17.698 -6.378 -4.046 1.00 95.75 401 ASP A CA 1
ATOM 3158 C C . ASP A 1 401 ? 17.946 -4.926 -4.466 1.00 95.75 401 ASP A C 1
ATOM 3160 O O . ASP A 1 401 ? 18.940 -4.593 -5.105 1.00 95.75 401 ASP A O 1
ATOM 3164 N N . VAL A 1 402 ? 17.019 -4.056 -4.064 1.00 92.06 402 VAL A N 1
ATOM 3165 C CA . VAL A 1 402 ? 17.055 -2.613 -4.310 1.00 92.06 402 VAL A CA 1
ATOM 3166 C C . VAL A 1 402 ? 16.354 -1.879 -3.167 1.00 92.06 402 VAL A C 1
ATOM 3168 O O . VAL A 1 402 ? 15.226 -2.227 -2.770 1.00 92.06 402 VAL A O 1
ATOM 3171 N N . ARG A 1 403 ? 17.022 -0.852 -2.630 1.00 87.81 403 ARG A N 1
ATOM 3172 C CA . ARG A 1 403 ? 16.531 -0.069 -1.489 1.00 87.81 403 ARG A CA 1
ATOM 3173 C C . ARG A 1 403 ? 15.279 0.718 -1.893 1.00 87.81 403 ARG A C 1
ATOM 3175 O O . ARG A 1 403 ? 15.113 1.127 -3.039 1.00 87.81 403 ARG A O 1
ATOM 3182 N N . GLY A 1 404 ? 14.373 0.911 -0.939 1.00 83.12 404 GLY A N 1
ATOM 3183 C CA . GLY A 1 404 ? 13.309 1.903 -1.077 1.00 83.12 404 GLY A CA 1
ATOM 3184 C C . GLY A 1 404 ? 13.771 3.295 -0.662 1.00 83.12 404 GLY A C 1
ATOM 3185 O O . GLY A 1 404 ? 14.811 3.453 -0.019 1.00 83.12 404 GLY A O 1
ATOM 3186 N N . ASP A 1 405 ? 12.952 4.289 -0.972 1.00 83.19 405 ASP A N 1
ATOM 3187 C CA . ASP A 1 405 ? 13.102 5.635 -0.437 1.00 83.19 405 ASP A CA 1
ATOM 3188 C C . ASP A 1 405 ? 12.718 5.621 1.060 1.00 83.19 405 ASP A C 1
ATOM 3190 O O . ASP A 1 405 ? 11.740 4.976 1.468 1.00 83.19 405 ASP A O 1
ATOM 3194 N N . ILE A 1 406 ? 13.526 6.276 1.899 1.00 87.19 406 ILE A N 1
ATOM 3195 C CA . ILE A 1 406 ? 13.325 6.367 3.353 1.00 87.19 406 ILE A CA 1
ATOM 3196 C C . ILE A 1 406 ? 13.552 7.819 3.770 1.00 87.19 406 ILE A C 1
ATOM 3198 O O . ILE A 1 406 ? 14.678 8.312 3.746 1.00 87.19 406 ILE A O 1
ATOM 3202 N N . GLY A 1 407 ? 12.483 8.505 4.166 1.00 87.88 407 GLY A N 1
ATOM 3203 C CA . GLY A 1 407 ? 12.543 9.927 4.485 1.00 87.88 407 GLY A CA 1
ATOM 3204 C C . GLY A 1 407 ? 11.476 10.425 5.454 1.00 87.88 407 GLY A C 1
ATOM 3205 O O . GLY A 1 407 ? 10.597 9.678 5.895 1.00 87.88 407 GLY A O 1
ATOM 3206 N N . LEU A 1 408 ? 11.565 11.713 5.778 1.00 86.19 408 LEU A N 1
ATOM 3207 C CA . LEU A 1 408 ? 10.525 12.450 6.495 1.00 86.19 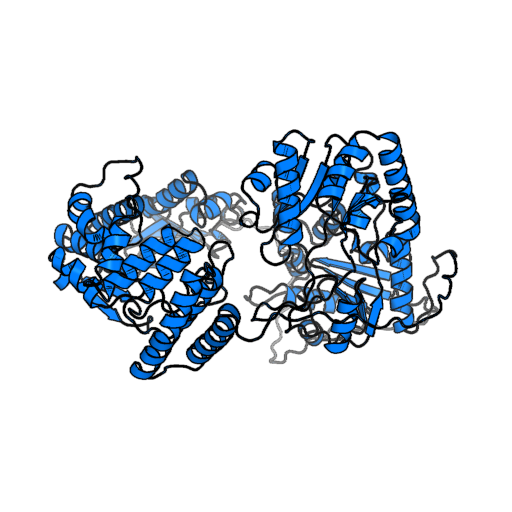408 LEU A CA 1
ATOM 3208 C C . LEU A 1 408 ? 9.366 12.755 5.534 1.00 86.19 408 LEU A C 1
ATOM 3210 O O . LEU A 1 408 ? 9.607 13.263 4.443 1.00 86.19 408 LEU A O 1
ATOM 3214 N N . VAL A 1 409 ? 8.124 12.463 5.913 1.00 82.19 409 VAL A N 1
ATOM 3215 C CA . VAL A 1 409 ? 6.932 12.626 5.068 1.00 82.19 409 VAL A CA 1
ATOM 3216 C C . VAL A 1 409 ? 6.004 13.672 5.681 1.00 82.19 409 VAL A C 1
ATOM 3218 O O . VAL A 1 409 ? 5.419 13.453 6.742 1.00 82.19 409 VAL A O 1
ATOM 3221 N N . GLY A 1 410 ? 5.869 14.804 4.992 1.00 70.69 410 GLY A N 1
ATOM 3222 C CA . GLY A 1 410 ? 4.971 15.902 5.351 1.00 70.69 410 GLY A CA 1
ATOM 3223 C C . GLY A 1 410 ? 3.792 16.067 4.385 1.00 70.69 410 GLY A C 1
ATOM 3224 O O . GLY A 1 410 ? 3.820 15.500 3.287 1.00 70.69 410 GLY A O 1
ATOM 3225 N N . PRO A 1 411 ? 2.784 16.897 4.725 1.00 51.66 411 PRO A N 1
ATOM 3226 C CA . PRO A 1 411 ? 1.594 17.131 3.893 1.00 51.66 411 PRO A CA 1
ATOM 3227 C C . PRO A 1 411 ? 1.881 17.676 2.482 1.00 51.66 411 PRO A C 1
ATOM 3229 O O . PRO A 1 411 ? 1.023 17.594 1.612 1.00 51.66 411 PRO A O 1
ATOM 3232 N N . GLY A 1 412 ? 3.073 18.241 2.253 1.00 51.22 412 GLY A N 1
ATOM 3233 C CA . GLY A 1 412 ? 3.524 18.764 0.956 1.00 51.22 412 GLY A CA 1
ATOM 3234 C C . GLY A 1 412 ? 4.450 17.834 0.159 1.00 51.22 412 GLY A C 1
ATOM 3235 O O . GLY A 1 412 ? 5.091 18.293 -0.782 1.00 51.22 412 GLY A O 1
ATOM 3236 N N . GLY A 1 413 ? 4.613 16.565 0.554 1.00 48.28 413 GLY A N 1
ATOM 3237 C CA . GLY A 1 413 ? 5.327 15.540 -0.229 1.00 48.28 413 GLY A CA 1
ATOM 3238 C C . GLY A 1 413 ? 6.847 15.713 -0.405 1.00 48.28 413 GLY A C 1
ATOM 3239 O O . GLY A 1 413 ? 7.493 14.848 -0.998 1.00 48.28 413 GLY A O 1
ATOM 3240 N N . ARG A 1 414 ? 7.457 16.789 0.109 1.00 42.28 414 ARG A N 1
ATOM 3241 C CA . ARG A 1 414 ? 8.911 17.001 0.049 1.00 42.28 414 ARG A CA 1
ATOM 3242 C C . ARG A 1 414 ? 9.625 16.116 1.073 1.00 42.28 414 ARG A C 1
ATOM 3244 O O . ARG A 1 414 ? 9.824 16.522 2.214 1.00 42.28 414 ARG A O 1
ATOM 3251 N N . ALA A 1 415 ? 10.058 14.937 0.639 1.00 59.00 415 ALA A N 1
ATOM 3252 C CA . ALA A 1 415 ? 10.848 14.048 1.478 1.00 59.00 415 ALA A CA 1
ATOM 3253 C C . ALA A 1 415 ? 12.234 14.639 1.795 1.00 59.00 415 ALA A C 1
ATOM 3255 O O . ALA A 1 415 ? 13.027 14.905 0.890 1.00 59.00 415 ALA A O 1
ATOM 3256 N N . GLN A 1 416 ? 12.548 14.811 3.083 1.00 79.75 416 GLN A N 1
ATOM 3257 C CA . GLN A 1 416 ? 13.943 14.838 3.531 1.00 79.75 416 GLN A CA 1
ATOM 3258 C C . GLN A 1 416 ? 14.444 13.393 3.491 1.00 79.75 416 GLN A C 1
ATOM 3260 O O . GLN A 1 416 ? 13.890 12.557 4.201 1.00 79.75 416 GLN A O 1
ATOM 3265 N N . ASP A 1 417 ? 15.460 13.097 2.682 1.00 87.12 417 ASP A N 1
ATOM 3266 C CA . ASP A 1 417 ? 16.121 11.789 2.708 1.00 87.12 417 ASP A CA 1
ATOM 3267 C C . ASP A 1 417 ? 16.787 11.577 4.080 1.00 87.12 417 ASP A C 1
ATOM 3269 O O . ASP A 1 417 ? 17.559 12.421 4.542 1.00 87.12 417 ASP A O 1
ATOM 3273 N N . LEU A 1 418 ? 16.437 10.475 4.748 1.00 89.81 418 LEU A N 1
ATOM 3274 C CA . LEU A 1 418 ? 16.966 10.074 6.057 1.00 89.81 418 LEU A CA 1
ATOM 3275 C C . LEU A 1 418 ? 17.864 8.831 5.972 1.00 89.81 418 LEU A C 1
ATOM 3277 O O . LEU A 1 418 ? 18.418 8.415 6.991 1.00 89.81 418 LEU A O 1
ATOM 3281 N N . ALA A 1 419 ? 18.003 8.230 4.789 1.00 88.12 419 ALA A N 1
ATOM 3282 C CA . ALA A 1 419 ? 18.903 7.107 4.545 1.00 88.12 419 ALA A CA 1
ATOM 3283 C C . ALA A 1 419 ? 20.160 7.527 3.773 1.00 88.12 419 ALA A C 1
ATOM 3285 O O . ALA A 1 419 ? 21.206 6.908 3.946 1.00 88.12 419 ALA A O 1
ATOM 3286 N N . GLY A 1 420 ? 20.102 8.565 2.934 1.00 89.00 420 GLY A N 1
ATOM 3287 C CA . GLY A 1 420 ? 21.256 9.067 2.186 1.00 89.00 420 GLY A CA 1
ATOM 3288 C C . GLY A 1 420 ? 21.895 7.957 1.353 1.00 89.00 420 GLY A C 1
ATOM 3289 O O . GLY A 1 420 ? 21.229 7.312 0.540 1.00 89.00 420 GLY A O 1
ATOM 3290 N N . ARG A 1 421 ? 23.175 7.670 1.614 1.00 90.94 421 ARG A N 1
ATOM 3291 C CA . ARG A 1 421 ? 23.921 6.551 1.015 1.00 90.94 421 ARG A CA 1
ATOM 3292 C C . ARG A 1 421 ? 24.000 5.286 1.895 1.00 90.94 421 ARG A C 1
ATOM 3294 O O . ARG A 1 421 ? 24.853 4.440 1.658 1.00 90.94 421 ARG A O 1
ATOM 3301 N N . GLN A 1 422 ? 23.102 5.113 2.867 1.00 92.62 422 GLN A N 1
ATOM 3302 C CA . GLN A 1 422 ? 23.024 3.923 3.730 1.00 92.62 422 GLN A CA 1
ATOM 3303 C C . GLN A 1 422 ? 21.824 3.028 3.383 1.00 92.62 422 GLN A C 1
ATOM 3305 O O . GLN A 1 422 ? 20.709 3.509 3.175 1.00 92.62 422 GLN A O 1
ATOM 3310 N N . THR A 1 423 ? 22.010 1.710 3.349 1.00 90.50 423 THR A N 1
ATOM 3311 C CA . THR A 1 423 ? 20.925 0.728 3.221 1.00 90.50 423 THR A CA 1
ATOM 3312 C C . THR A 1 423 ? 20.553 0.108 4.563 1.00 90.50 423 THR A C 1
ATOM 3314 O O . THR A 1 423 ? 21.378 -0.059 5.454 1.00 90.50 423 THR A O 1
ATOM 3317 N N . ALA A 1 424 ? 19.279 -0.248 4.685 1.00 85.69 424 ALA A N 1
ATOM 3318 C CA . ALA A 1 424 ? 18.689 -0.934 5.832 1.00 85.69 424 ALA A CA 1
ATOM 3319 C C . ALA A 1 424 ? 17.752 -2.063 5.383 1.00 85.69 424 ALA A C 1
ATOM 3321 O O . ALA A 1 424 ? 16.813 -2.436 6.088 1.00 85.69 424 ALA A O 1
ATOM 3322 N N . ASN A 1 425 ? 17.929 -2.549 4.154 1.00 88.94 425 ASN A N 1
ATOM 3323 C CA . ASN A 1 425 ? 16.970 -3.457 3.555 1.00 88.94 425 ASN A CA 1
ATOM 3324 C C . ASN A 1 425 ? 17.108 -4.862 4.150 1.00 88.94 425 ASN A C 1
ATOM 3326 O O . ASN A 1 425 ? 18.145 -5.510 4.014 1.00 88.94 425 ASN A O 1
ATOM 3330 N N . MET A 1 426 ? 16.042 -5.352 4.786 1.00 90.44 426 MET A N 1
ATOM 3331 C CA . MET A 1 426 ? 16.041 -6.665 5.441 1.00 90.44 426 MET A CA 1
ATOM 3332 C C . MET A 1 426 ? 16.353 -7.804 4.477 1.00 90.44 426 MET A C 1
ATOM 3334 O O . MET A 1 426 ? 16.950 -8.797 4.890 1.00 90.44 426 MET A O 1
ATOM 3338 N N . ARG A 1 427 ? 16.053 -7.625 3.184 1.00 93.12 427 ARG A N 1
ATOM 3339 C CA . ARG A 1 427 ? 16.378 -8.592 2.136 1.00 93.12 427 ARG A CA 1
ATOM 3340 C C . ARG A 1 427 ? 17.850 -9.008 2.122 1.00 93.12 427 ARG A C 1
ATOM 3342 O O . ARG A 1 427 ? 18.134 -10.154 1.785 1.00 93.12 427 ARG A O 1
ATOM 3349 N N . ILE A 1 428 ? 18.763 -8.129 2.535 1.00 94.94 428 ILE A N 1
ATOM 3350 C CA . ILE A 1 428 ? 20.194 -8.433 2.629 1.00 94.94 428 ILE A CA 1
ATOM 3351 C C . ILE A 1 428 ? 20.436 -9.610 3.594 1.00 94.94 428 ILE A C 1
ATOM 3353 O O . ILE A 1 428 ? 21.131 -10.564 3.246 1.00 94.94 428 ILE A O 1
ATOM 3357 N N . PHE A 1 429 ? 19.796 -9.594 4.767 1.00 95.75 429 PHE A N 1
ATOM 3358 C CA . PHE A 1 429 ? 19.882 -10.669 5.766 1.00 95.75 429 PHE A CA 1
ATOM 3359 C C . PHE A 1 429 ? 18.994 -11.868 5.413 1.00 95.75 429 PHE A C 1
ATOM 3361 O O . PHE A 1 429 ? 19.374 -13.009 5.657 1.00 95.75 429 PHE A O 1
ATOM 3368 N N . GLU A 1 430 ? 17.828 -11.634 4.806 1.00 97.06 430 GLU A N 1
ATOM 3369 C CA . GLU A 1 430 ? 16.920 -12.709 4.392 1.00 97.06 430 GLU A CA 1
ATOM 3370 C C . GLU A 1 430 ? 17.522 -13.597 3.300 1.00 97.06 430 GLU A C 1
ATOM 3372 O O . GLU A 1 430 ? 17.472 -14.818 3.416 1.00 97.06 430 GLU A O 1
ATOM 3377 N N . ALA A 1 431 ? 18.092 -13.001 2.247 1.00 97.31 431 ALA A N 1
ATOM 3378 C CA . ALA A 1 431 ? 18.651 -13.730 1.110 1.00 97.31 431 ALA A CA 1
ATOM 3379 C C . ALA A 1 431 ? 19.906 -14.520 1.506 1.00 97.31 431 ALA A C 1
ATOM 3381 O O . ALA A 1 431 ? 20.008 -15.709 1.204 1.00 97.31 431 ALA A O 1
ATOM 3382 N N . THR A 1 432 ? 20.829 -13.881 2.233 1.00 97.75 432 THR A N 1
ATOM 3383 C CA . THR A 1 432 ? 22.045 -14.534 2.744 1.00 97.75 432 THR A CA 1
ATOM 3384 C C . THR A 1 432 ? 21.713 -15.604 3.783 1.00 97.75 432 THR A C 1
ATOM 3386 O O . THR A 1 432 ? 22.272 -16.697 3.730 1.00 97.75 432 THR A O 1
ATOM 3389 N N . GLY A 1 433 ? 20.751 -15.350 4.676 1.00 97.12 433 GLY A N 1
ATOM 3390 C CA . GLY A 1 433 ? 20.312 -16.295 5.705 1.00 97.12 433 GLY A CA 1
ATOM 3391 C C . GLY A 1 433 ? 19.628 -17.547 5.149 1.00 97.12 433 GLY A C 1
ATOM 3392 O O . GLY A 1 433 ? 19.836 -18.637 5.679 1.00 97.12 433 GLY A O 1
ATOM 3393 N N . VAL A 1 434 ? 18.891 -17.446 4.033 1.00 97.50 434 VAL A N 1
ATOM 3394 C CA . VAL A 1 434 ? 18.407 -18.632 3.291 1.00 97.50 434 VAL A CA 1
ATOM 3395 C C . VAL A 1 434 ? 19.445 -19.207 2.320 1.00 97.50 434 VAL A C 1
ATOM 3397 O O . VAL A 1 434 ? 19.126 -20.120 1.560 1.00 97.50 434 VAL A O 1
ATOM 3400 N N . GLY A 1 435 ? 20.687 -18.713 2.326 1.00 97.12 435 GLY A N 1
ATOM 3401 C CA . GLY A 1 435 ? 21.790 -19.220 1.506 1.00 97.12 435 GLY A CA 1
ATOM 3402 C C . GLY A 1 435 ? 21.619 -19.013 0.001 1.00 97.12 435 GLY A C 1
ATOM 3403 O O . GLY A 1 435 ? 22.058 -19.860 -0.777 1.00 97.12 435 GLY A O 1
ATOM 3404 N N . ALA A 1 436 ? 20.957 -17.930 -0.406 1.00 97.69 436 ALA A N 1
ATOM 3405 C CA . ALA A 1 436 ? 20.863 -17.504 -1.798 1.00 97.69 436 ALA A CA 1
ATOM 3406 C C . ALA A 1 436 ? 21.979 -16.503 -2.148 1.00 97.69 436 ALA A C 1
ATOM 3408 O O . ALA A 1 436 ? 22.463 -15.761 -1.293 1.00 97.69 436 ALA A O 1
ATOM 3409 N N . PHE A 1 437 ? 22.373 -16.450 -3.423 1.00 98.62 437 PHE A N 1
ATOM 3410 C CA . PHE A 1 437 ? 23.294 -15.422 -3.910 1.00 98.62 437 PHE A CA 1
ATOM 3411 C C . PHE A 1 437 ? 22.560 -14.081 -4.013 1.00 98.62 437 PHE A C 1
ATOM 3413 O O . PHE A 1 437 ? 21.618 -13.954 -4.797 1.00 98.62 437 PHE A O 1
ATOM 3420 N N . LEU A 1 438 ? 22.996 -13.091 -3.236 1.00 98.62 438 LEU A N 1
ATOM 3421 C CA . LEU A 1 438 ? 22.439 -11.741 -3.235 1.00 98.62 438 LEU A CA 1
ATOM 3422 C C . LEU A 1 438 ? 23.196 -10.828 -4.208 1.00 98.62 438 LEU A C 1
ATOM 3424 O O . LEU A 1 438 ? 24.420 -10.721 -4.125 1.00 98.62 438 LEU A O 1
ATOM 3428 N N . LEU A 1 439 ? 22.446 -10.110 -5.046 1.00 98.56 439 LEU A N 1
ATOM 3429 C CA . LEU A 1 439 ? 22.918 -8.981 -5.846 1.00 98.56 439 LEU A CA 1
ATOM 3430 C C . LEU A 1 439 ? 22.122 -7.724 -5.458 1.00 98.56 439 LEU A C 1
ATOM 3432 O O . LEU A 1 439 ? 20.940 -7.617 -5.788 1.00 98.56 439 LEU A O 1
ATOM 3436 N N . THR A 1 440 ? 22.760 -6.795 -4.743 1.00 97.00 440 THR A N 1
ATOM 3437 C CA . THR A 1 440 ? 22.118 -5.599 -4.154 1.00 97.00 440 THR A CA 1
ATOM 3438 C C . THR A 1 440 ? 22.673 -4.288 -4.714 1.00 97.00 440 THR A C 1
ATOM 3440 O O . THR A 1 440 ? 23.821 -4.217 -5.140 1.00 97.00 440 THR A O 1
ATOM 3443 N N . GLU A 1 441 ? 21.888 -3.215 -4.677 1.00 95.00 441 GLU A N 1
ATOM 3444 C CA . GLU A 1 441 ? 22.396 -1.864 -4.943 1.00 95.00 441 GLU A CA 1
ATOM 3445 C C . GLU A 1 441 ? 23.529 -1.501 -3.962 1.00 95.00 441 GLU A C 1
ATOM 3447 O O . GLU A 1 441 ? 23.449 -1.816 -2.769 1.00 95.00 441 GLU A O 1
ATOM 3452 N N . HIS A 1 442 ? 24.591 -0.867 -4.466 1.00 94.88 442 HIS A N 1
ATOM 3453 C CA . HIS A 1 442 ? 25.756 -0.477 -3.674 1.00 94.88 442 HIS A CA 1
ATOM 3454 C C . HIS A 1 442 ? 25.467 0.752 -2.792 1.00 94.88 442 HIS A C 1
ATOM 3456 O O . HIS A 1 442 ? 25.087 1.815 -3.284 1.00 94.88 442 HIS A O 1
ATOM 3462 N N . PHE A 1 443 ? 25.716 0.611 -1.490 1.00 93.88 443 PHE A N 1
ATOM 3463 C CA . PHE A 1 443 ? 25.560 1.647 -0.468 1.00 93.88 443 PHE A CA 1
ATOM 3464 C C . PHE A 1 443 ? 26.742 1.604 0.506 1.00 93.88 443 PHE A C 1
ATOM 3466 O O . PHE A 1 443 ? 27.324 0.545 0.726 1.00 93.88 443 PHE A O 1
ATOM 3473 N N . ASP A 1 444 ? 27.077 2.743 1.109 1.00 93.19 444 ASP A N 1
ATOM 3474 C CA . ASP A 1 444 ? 28.357 2.957 1.801 1.00 93.19 444 ASP A CA 1
ATOM 3475 C C . ASP A 1 444 ? 28.513 2.076 3.053 1.00 93.19 444 ASP A C 1
ATOM 3477 O O . ASP A 1 444 ? 29.618 1.671 3.394 1.00 93.19 444 ASP A O 1
ATOM 3481 N N . ASN A 1 445 ? 27.400 1.725 3.706 1.00 93.38 445 ASN A N 1
ATOM 3482 C CA . ASN A 1 445 ? 27.357 0.852 4.885 1.00 93.38 445 ASN A CA 1
ATOM 3483 C C . ASN A 1 445 ? 27.145 -0.639 4.550 1.00 93.38 445 ASN A C 1
ATOM 3485 O O . ASN A 1 445 ? 26.847 -1.434 5.439 1.00 93.38 445 ASN A O 1
ATOM 3489 N N . VAL A 1 446 ? 27.230 -1.053 3.278 1.00 93.06 446 VAL A N 1
ATOM 3490 C CA . VAL A 1 446 ? 26.997 -2.465 2.920 1.00 93.06 446 VAL A CA 1
ATOM 3491 C C . VAL A 1 446 ? 28.109 -3.381 3.450 1.00 93.06 446 VAL A C 1
ATOM 3493 O O . VAL A 1 446 ? 27.827 -4.512 3.849 1.00 93.06 446 VAL A O 1
ATOM 3496 N N . GLU A 1 447 ? 29.350 -2.882 3.527 1.00 93.25 447 GLU A N 1
ATOM 3497 C CA . GLU A 1 447 ? 30.510 -3.649 4.007 1.00 93.25 447 GLU A CA 1
ATOM 3498 C C . GLU A 1 447 ? 30.458 -3.945 5.518 1.00 93.25 447 GLU A C 1
ATOM 3500 O O . GLU A 1 447 ? 30.978 -4.979 5.959 1.00 93.25 447 GLU A O 1
ATOM 3505 N N . ASP A 1 448 ? 29.736 -3.116 6.287 1.00 91.38 448 ASP A N 1
ATOM 3506 C CA . ASP A 1 448 ? 29.411 -3.364 7.701 1.00 91.38 448 ASP A CA 1
ATOM 3507 C C . ASP A 1 448 ? 28.639 -4.684 7.875 1.00 91.38 448 ASP A C 1
ATOM 3509 O O . ASP A 1 448 ? 28.706 -5.324 8.928 1.00 91.38 448 ASP A O 1
ATOM 3513 N N . TYR A 1 449 ? 27.913 -5.113 6.835 1.00 93.38 449 TYR A N 1
ATOM 3514 C CA . TYR A 1 449 ? 27.109 -6.334 6.829 1.00 93.38 449 TYR A CA 1
ATOM 3515 C C . TYR A 1 449 ? 27.809 -7.477 6.097 1.00 93.38 449 TYR A C 1
ATOM 3517 O O . TYR A 1 449 ? 27.985 -8.555 6.657 1.00 93.38 449 TYR A O 1
ATOM 3525 N N . PHE A 1 450 ? 28.211 -7.259 4.845 1.00 96.62 450 PHE A N 1
ATOM 3526 C CA . PHE A 1 450 ? 28.778 -8.296 3.985 1.00 96.62 450 PHE A CA 1
ATOM 3527 C C . PHE A 1 450 ? 29.753 -7.692 2.979 1.00 96.62 450 PHE A C 1
ATOM 3529 O O . PHE A 1 450 ? 29.500 -6.637 2.404 1.00 96.62 450 PHE A O 1
ATOM 3536 N N . ARG A 1 451 ? 30.859 -8.387 2.715 1.00 97.56 451 ARG A N 1
ATOM 3537 C CA . ARG A 1 451 ? 31.899 -7.926 1.797 1.00 97.56 451 ARG A CA 1
ATOM 3538 C C . ARG A 1 451 ? 31.508 -8.195 0.330 1.00 97.56 451 ARG A C 1
ATOM 3540 O O . ARG A 1 451 ? 31.363 -9.371 -0.040 1.00 97.56 451 ARG A O 1
ATOM 3547 N N . PRO A 1 452 ? 31.393 -7.156 -0.524 1.00 97.69 452 PRO A N 1
ATOM 3548 C CA . PRO A 1 452 ? 31.113 -7.317 -1.949 1.00 97.69 452 PRO A CA 1
ATOM 3549 C C . PRO A 1 452 ? 32.158 -8.185 -2.660 1.00 97.69 452 PRO A C 1
ATOM 3551 O O . PRO A 1 452 ? 33.345 -8.177 -2.325 1.00 97.69 452 PRO A O 1
ATOM 3554 N N . GLY A 1 453 ? 31.702 -8.984 -3.623 1.00 95.50 453 GLY A N 1
ATOM 3555 C CA . GLY A 1 453 ? 32.512 -9.937 -4.380 1.00 95.50 453 GLY A CA 1
ATOM 3556 C C . GLY A 1 453 ? 33.002 -11.154 -3.580 1.00 95.50 453 GLY A C 1
ATOM 3557 O O . GLY A 1 453 ? 33.673 -12.010 -4.161 1.00 95.50 453 GLY A O 1
ATOM 3558 N N . VAL A 1 454 ? 32.698 -11.257 -2.277 1.00 97.88 454 VAL A N 1
ATOM 3559 C CA . VAL A 1 454 ? 33.149 -12.351 -1.389 1.00 97.88 454 VAL A CA 1
ATOM 3560 C C . VAL A 1 454 ? 31.979 -13.056 -0.705 1.00 97.88 454 VAL A C 1
ATOM 3562 O O . VAL A 1 454 ? 31.949 -14.281 -0.696 1.00 97.88 454 VAL A O 1
ATOM 3565 N N . GLU A 1 455 ? 31.028 -12.309 -0.146 1.00 98.31 455 GLU A N 1
ATOM 3566 C CA . GLU A 1 455 ? 29.888 -12.836 0.634 1.00 98.31 455 GLU A CA 1
ATOM 3567 C C . GLU A 1 455 ? 28.533 -12.463 0.014 1.00 98.31 455 GLU A C 1
ATOM 3569 O O . GLU A 1 455 ? 27.556 -13.198 0.135 1.00 98.31 455 GLU A O 1
ATOM 3574 N N . ILE A 1 456 ? 28.501 -11.331 -0.688 1.00 98.38 456 ILE A N 1
ATOM 3575 C CA . ILE A 1 456 ? 27.406 -10.844 -1.532 1.00 98.38 456 ILE A CA 1
ATOM 3576 C C . ILE A 1 456 ? 28.016 -10.229 -2.798 1.00 98.38 456 ILE A C 1
ATOM 3578 O O . ILE A 1 456 ? 29.236 -10.085 -2.893 1.00 98.38 456 ILE A O 1
ATOM 3582 N N . GLU A 1 457 ? 27.193 -9.791 -3.742 1.00 98.38 457 GLU A N 1
ATOM 3583 C CA . GLU A 1 457 ? 27.617 -8.911 -4.832 1.00 98.38 457 GLU A CA 1
ATOM 3584 C C . GLU A 1 457 ? 26.811 -7.604 -4.822 1.00 98.38 457 GLU A C 1
ATOM 3586 O O . GLU A 1 457 ? 25.651 -7.578 -4.400 1.00 98.38 457 GLU A O 1
ATOM 3591 N N . THR A 1 458 ? 27.421 -6.516 -5.299 1.00 98.19 458 THR A N 1
ATOM 3592 C CA . THR A 1 458 ? 26.754 -5.216 -5.443 1.00 98.19 458 THR A CA 1
ATOM 3593 C C . THR A 1 458 ? 26.702 -4.738 -6.893 1.00 98.19 458 THR A C 1
ATOM 3595 O O . THR A 1 458 ? 27.488 -5.196 -7.717 1.00 98.19 458 THR A O 1
ATOM 3598 N N . TYR A 1 459 ? 25.834 -3.780 -7.208 1.00 97.62 459 TYR A N 1
ATOM 3599 C CA . TYR A 1 459 ? 25.864 -3.024 -8.466 1.00 97.62 459 TYR A CA 1
ATOM 3600 C C . TYR A 1 459 ? 25.707 -1.517 -8.203 1.00 97.62 459 TYR A C 1
ATOM 3602 O O . TYR A 1 459 ? 24.977 -1.112 -7.294 1.00 97.62 459 TYR A O 1
ATOM 3610 N N . ALA A 1 460 ? 26.398 -0.688 -8.982 1.00 94.56 460 ALA A N 1
ATOM 3611 C CA . ALA A 1 460 ? 26.349 0.771 -8.914 1.00 94.56 460 ALA A CA 1
ATOM 3612 C C . ALA A 1 460 ? 25.297 1.371 -9.862 1.00 94.56 460 ALA A C 1
ATOM 3614 O O . ALA A 1 460 ? 24.692 2.395 -9.541 1.00 94.56 460 ALA A O 1
ATOM 3615 N N . ASP A 1 461 ? 25.049 0.728 -11.006 1.00 95.31 461 ASP A N 1
ATOM 3616 C CA . ASP A 1 461 ? 24.106 1.195 -12.023 1.00 95.31 461 ASP A CA 1
ATOM 3617 C C . ASP A 1 461 ? 23.360 0.052 -12.738 1.00 95.31 461 ASP A C 1
ATOM 3619 O O . ASP A 1 461 ? 23.551 -1.136 -12.468 1.00 95.31 461 ASP A O 1
ATOM 3623 N N . ASP A 1 462 ? 22.453 0.443 -13.631 1.00 97.00 462 ASP A N 1
ATOM 3624 C CA . ASP A 1 462 ? 21.540 -0.441 -14.356 1.00 97.00 462 ASP A CA 1
ATOM 3625 C C . ASP A 1 462 ? 22.244 -1.307 -15.421 1.00 97.00 462 ASP A C 1
ATOM 3627 O O . ASP A 1 462 ? 21.761 -2.396 -15.744 1.00 97.00 462 ASP A O 1
ATOM 3631 N N . ALA A 1 463 ? 23.390 -0.864 -15.951 1.00 96.56 463 ALA A N 1
ATOM 3632 C CA . ALA A 1 463 ? 24.192 -1.653 -16.883 1.00 96.56 463 ALA A CA 1
ATOM 3633 C C . ALA A 1 463 ? 24.992 -2.717 -16.122 1.00 96.56 463 ALA A C 1
ATOM 3635 O O . ALA A 1 463 ? 24.909 -3.902 -16.456 1.00 96.56 463 ALA A O 1
ATOM 3636 N N . GLU A 1 464 ? 25.673 -2.325 -15.040 1.00 98.00 464 GLU A N 1
ATOM 3637 C CA . GLU A 1 464 ? 26.406 -3.252 -14.174 1.00 98.00 464 GLU A CA 1
ATOM 3638 C C . GLU A 1 464 ? 25.472 -4.308 -13.560 1.00 98.00 464 GLU A C 1
ATOM 3640 O O . GLU A 1 464 ? 25.842 -5.479 -13.486 1.00 98.00 464 GLU A O 1
ATOM 3645 N N . LEU A 1 465 ? 24.239 -3.939 -13.191 1.00 98.25 465 LEU A N 1
ATOM 3646 C CA . LEU A 1 465 ? 23.199 -4.875 -12.746 1.00 98.25 465 LEU A CA 1
ATOM 3647 C C . LEU A 1 465 ? 22.951 -5.990 -13.776 1.00 98.25 465 LEU A C 1
ATOM 3649 O O . LEU A 1 465 ? 23.015 -7.176 -13.442 1.00 98.25 465 LEU A O 1
ATOM 3653 N N . LEU A 1 466 ? 22.676 -5.628 -15.031 1.00 98.25 466 LEU A N 1
ATOM 3654 C CA . LEU A 1 466 ? 22.370 -6.600 -16.085 1.00 98.25 466 LEU A CA 1
ATOM 3655 C C . LEU A 1 466 ? 23.596 -7.428 -16.497 1.00 98.25 466 LEU A C 1
ATOM 3657 O O . LEU A 1 466 ? 23.453 -8.619 -16.798 1.00 98.25 466 LEU A O 1
ATOM 3661 N N . ASP A 1 467 ? 24.786 -6.831 -16.478 1.00 98.12 467 ASP A N 1
ATOM 3662 C CA . ASP A 1 467 ? 26.039 -7.517 -16.791 1.00 98.12 467 ASP A CA 1
ATOM 3663 C C . ASP A 1 467 ? 26.457 -8.478 -15.673 1.00 98.12 467 ASP A C 1
ATOM 3665 O O . ASP A 1 467 ? 26.844 -9.613 -15.962 1.00 98.12 467 ASP A O 1
ATOM 3669 N N . LYS A 1 468 ? 26.288 -8.106 -14.396 1.00 98.44 468 LYS A N 1
ATOM 3670 C CA . LYS A 1 468 ? 26.526 -9.005 -13.255 1.00 98.44 468 LYS A CA 1
ATOM 3671 C C . LYS A 1 468 ? 25.521 -10.150 -13.206 1.00 98.44 468 LYS A C 1
ATOM 3673 O O . LYS A 1 468 ? 25.940 -11.283 -12.972 1.00 98.44 468 LYS A O 1
ATOM 3678 N N . ILE A 1 469 ? 24.241 -9.923 -13.518 1.00 98.56 469 ILE A N 1
ATOM 3679 C CA . ILE A 1 469 ? 23.276 -11.025 -13.696 1.00 98.56 469 ILE A CA 1
ATOM 3680 C C . ILE A 1 469 ? 23.771 -11.983 -14.791 1.00 98.56 469 ILE A C 1
ATOM 3682 O O . ILE A 1 469 ? 23.921 -13.181 -14.544 1.00 98.56 469 ILE A O 1
ATOM 3686 N N . ALA A 1 470 ? 24.103 -11.470 -15.980 1.00 97.94 470 ALA A N 1
ATOM 3687 C CA . ALA A 1 470 ? 24.583 -12.298 -17.089 1.00 97.94 470 ALA A CA 1
ATOM 3688 C C . ALA A 1 470 ? 25.915 -13.016 -16.783 1.00 97.94 470 ALA A C 1
ATOM 3690 O O . ALA A 1 470 ? 26.137 -14.131 -17.261 1.00 97.94 470 ALA A O 1
ATOM 3691 N N . HIS A 1 471 ? 26.793 -12.404 -15.983 1.00 98.19 471 HIS A N 1
ATOM 3692 C CA . HIS A 1 471 ? 28.041 -12.997 -15.516 1.00 98.19 471 HIS A CA 1
ATOM 3693 C C . HIS A 1 471 ? 27.781 -14.143 -14.530 1.00 98.19 471 HIS A C 1
ATOM 3695 O O . HIS A 1 471 ? 28.211 -15.269 -14.778 1.00 98.19 471 HIS A O 1
ATOM 3701 N N . TYR A 1 472 ? 27.059 -13.900 -13.436 1.00 98.25 472 TYR A N 1
ATOM 3702 C CA . TYR A 1 472 ? 26.882 -14.888 -12.365 1.00 98.25 472 TYR A CA 1
ATOM 3703 C C . TYR A 1 472 ? 25.955 -16.053 -12.744 1.00 98.25 472 TYR A C 1
ATOM 3705 O O . TYR A 1 472 ? 26.103 -17.151 -12.204 1.00 98.25 472 TYR A O 1
ATOM 3713 N N . LEU A 1 473 ? 25.071 -15.878 -13.732 1.00 97.81 473 LEU A N 1
ATOM 3714 C CA . LEU A 1 473 ? 24.337 -16.995 -14.339 1.00 97.81 473 LEU A CA 1
ATOM 3715 C C . LEU A 1 473 ? 25.238 -17.929 -15.168 1.00 97.81 473 LEU A C 1
ATOM 3717 O O . LEU A 1 473 ? 24.937 -19.116 -15.269 1.00 97.81 473 LEU A O 1
ATOM 3721 N N . LYS A 1 474 ? 26.358 -17.432 -15.712 1.00 97.69 474 LYS A N 1
ATOM 3722 C CA . LYS A 1 474 ? 27.360 -18.241 -16.436 1.00 97.69 474 LYS A CA 1
ATOM 3723 C C . LYS A 1 474 ? 28.435 -18.843 -15.523 1.00 97.69 474 LYS A C 1
ATOM 3725 O O . LYS A 1 474 ? 29.003 -19.873 -15.867 1.00 97.69 474 LYS A O 1
ATOM 3730 N N . HIS A 1 475 ? 28.705 -18.229 -14.370 1.00 97.75 475 HIS A N 1
ATOM 3731 C CA . HIS A 1 475 ? 29.759 -18.639 -13.432 1.00 97.75 475 HIS A CA 1
ATOM 3732 C C . HIS A 1 475 ? 29.160 -19.252 -12.159 1.00 97.75 475 HIS A C 1
ATOM 3734 O O . HIS A 1 475 ? 29.248 -18.685 -11.067 1.00 97.75 475 HIS A O 1
ATOM 3740 N N . GLU A 1 476 ? 28.520 -20.417 -12.304 1.00 96.25 476 GLU A N 1
ATOM 3741 C CA . GLU A 1 476 ? 27.774 -21.052 -11.212 1.00 96.25 476 GLU A CA 1
ATOM 3742 C C . GLU A 1 476 ? 28.637 -21.365 -9.978 1.00 96.25 476 GLU A C 1
ATOM 3744 O O . GLU A 1 476 ? 28.202 -21.065 -8.866 1.00 96.25 476 GLU A O 1
ATOM 3749 N N . ASP A 1 477 ? 29.853 -21.889 -10.142 1.00 97.25 477 ASP A N 1
ATOM 3750 C CA . ASP A 1 477 ? 30.719 -22.220 -9.001 1.00 97.25 477 ASP A CA 1
ATOM 3751 C C . ASP A 1 477 ? 31.053 -20.980 -8.164 1.00 97.25 477 ASP A C 1
ATOM 3753 O O . ASP A 1 477 ? 30.908 -20.995 -6.942 1.00 97.25 477 ASP A O 1
ATOM 3757 N N . ARG A 1 478 ? 31.399 -19.863 -8.820 1.00 97.44 478 ARG A N 1
ATOM 3758 C CA . ARG A 1 478 ? 31.692 -18.598 -8.133 1.00 97.44 478 ARG A CA 1
ATOM 3759 C C . ARG A 1 478 ? 30.453 -18.018 -7.449 1.00 97.44 478 ARG A C 1
ATOM 3761 O O . ARG A 1 478 ? 30.543 -17.531 -6.323 1.00 97.44 478 ARG A O 1
ATOM 3768 N N . ARG A 1 479 ? 29.287 -18.107 -8.098 1.00 98.00 479 ARG A N 1
ATOM 3769 C CA . ARG A 1 479 ? 27.991 -17.696 -7.532 1.00 98.00 479 ARG A CA 1
ATOM 3770 C C . ARG A 1 479 ? 27.646 -18.503 -6.272 1.00 98.00 479 ARG A C 1
ATOM 3772 O O . ARG A 1 479 ? 27.241 -17.926 -5.264 1.00 98.00 479 ARG A O 1
ATOM 3779 N N . ARG A 1 480 ? 27.835 -19.828 -6.313 1.00 97.81 480 ARG A N 1
ATOM 3780 C CA . ARG A 1 480 ? 27.617 -20.740 -5.175 1.00 97.81 480 ARG A CA 1
ATOM 3781 C C . ARG A 1 480 ? 28.615 -20.494 -4.043 1.00 97.81 480 ARG A C 1
ATOM 3783 O O . ARG A 1 480 ? 28.213 -20.505 -2.884 1.00 97.81 480 ARG A O 1
ATOM 3790 N N . GLU A 1 481 ? 29.882 -20.233 -4.364 1.00 98.31 481 GLU A N 1
ATOM 3791 C CA . GLU A 1 481 ? 30.922 -19.905 -3.382 1.00 98.31 481 GLU A CA 1
ATOM 3792 C C . GLU A 1 481 ? 30.574 -18.636 -2.588 1.00 98.31 481 GLU A C 1
ATOM 3794 O O . GLU A 1 481 ? 30.618 -18.650 -1.357 1.00 98.31 481 GLU A O 1
ATOM 3799 N N . ILE A 1 482 ? 30.178 -17.560 -3.278 1.00 98.62 482 ILE A N 1
ATOM 3800 C CA . ILE A 1 482 ? 29.776 -16.298 -2.638 1.00 98.62 482 ILE A CA 1
ATOM 3801 C C . ILE A 1 482 ? 28.536 -16.516 -1.758 1.00 98.62 482 ILE A C 1
ATOM 3803 O O . ILE A 1 482 ? 28.546 -16.129 -0.592 1.00 98.62 482 ILE A O 1
ATOM 3807 N N . ALA A 1 483 ? 27.509 -17.216 -2.257 1.00 98.38 483 ALA A N 1
ATOM 3808 C CA . ALA A 1 483 ? 26.308 -17.531 -1.475 1.00 98.38 483 ALA A CA 1
ATOM 3809 C C . ALA A 1 483 ? 26.609 -18.348 -0.202 1.00 98.38 483 ALA A C 1
ATOM 3811 O O . ALA A 1 483 ? 26.020 -18.097 0.850 1.00 98.38 483 ALA A O 1
ATOM 3812 N N . ALA A 1 484 ? 27.543 -19.304 -0.274 1.00 98.38 484 ALA A N 1
ATOM 3813 C CA . ALA A 1 484 ? 27.959 -20.103 0.877 1.00 98.38 484 ALA A CA 1
ATOM 3814 C C . ALA A 1 484 ? 28.695 -19.260 1.935 1.00 98.38 484 ALA A C 1
ATOM 3816 O O . ALA A 1 484 ? 28.392 -19.375 3.124 1.00 98.38 484 ALA A O 1
ATOM 3817 N N . ARG A 1 485 ? 29.603 -18.370 1.511 1.00 98.56 485 ARG A N 1
ATOM 3818 C CA . ARG A 1 485 ? 30.300 -17.416 2.397 1.00 98.56 485 ARG A CA 1
ATOM 3819 C C . ARG A 1 485 ? 29.323 -16.413 3.031 1.00 98.56 485 ARG A C 1
ATOM 3821 O O . ARG A 1 485 ? 29.414 -16.144 4.227 1.00 98.56 485 ARG A O 1
ATOM 3828 N N . GLY A 1 486 ? 28.348 -15.922 2.262 1.00 98.31 486 GLY A N 1
ATOM 3829 C CA . GLY A 1 486 ? 27.260 -15.070 2.753 1.00 98.31 486 GLY A CA 1
ATOM 3830 C C . GLY A 1 486 ? 26.406 -15.755 3.821 1.00 98.31 486 GLY A C 1
ATOM 3831 O O . GLY A 1 486 ? 26.155 -15.167 4.872 1.00 98.31 486 GLY A O 1
ATOM 3832 N N . LEU A 1 487 ? 26.029 -17.021 3.611 1.00 98.31 487 LEU A N 1
ATOM 3833 C CA . LEU A 1 487 ? 25.327 -17.831 4.615 1.00 98.31 487 LEU A CA 1
ATOM 3834 C C . LEU A 1 487 ? 26.161 -18.022 5.889 1.00 98.31 487 LEU A C 1
ATOM 3836 O O . LEU A 1 487 ? 25.632 -17.886 6.994 1.00 98.31 487 LEU A O 1
ATOM 3840 N N . GLU A 1 488 ? 27.455 -18.320 5.749 1.00 98.25 488 GLU A N 1
ATOM 3841 C CA . GLU A 1 488 ? 28.369 -18.497 6.882 1.00 98.25 488 GLU A CA 1
ATOM 3842 C C . GLU A 1 488 ? 28.448 -17.224 7.738 1.00 98.25 488 GLU A C 1
ATOM 3844 O O . GLU A 1 488 ? 28.199 -17.281 8.947 1.00 98.25 488 GLU A O 1
ATOM 3849 N N . ARG A 1 489 ? 28.712 -16.060 7.122 1.00 97.56 489 ARG A N 1
ATOM 3850 C CA . ARG A 1 489 ? 28.753 -14.779 7.844 1.00 97.56 489 ARG A CA 1
ATOM 3851 C C . ARG A 1 489 ? 27.389 -14.415 8.428 1.00 97.56 489 ARG A C 1
ATOM 3853 O O . ARG A 1 489 ? 27.328 -13.975 9.573 1.00 97.56 489 ARG A O 1
ATOM 3860 N N . CYS A 1 490 ? 26.292 -14.669 7.712 1.00 97.31 490 CYS A N 1
ATOM 3861 C CA . CYS A 1 490 ? 24.946 -14.396 8.215 1.00 97.31 490 CYS A CA 1
ATOM 3862 C C . CYS A 1 490 ? 24.652 -15.194 9.498 1.00 97.31 490 CYS A C 1
ATOM 3864 O O . CYS A 1 490 ? 24.242 -14.612 10.502 1.00 97.31 490 CYS A O 1
ATOM 3866 N N . ARG A 1 491 ? 24.966 -16.498 9.530 1.00 96.06 491 ARG A N 1
ATOM 3867 C CA . ARG A 1 491 ? 24.791 -17.341 10.730 1.00 96.06 491 ARG A CA 1
ATOM 3868 C C . ARG A 1 491 ? 25.763 -16.988 11.866 1.00 96.06 491 ARG A C 1
ATOM 3870 O O . ARG A 1 491 ? 25.389 -17.113 13.030 1.00 96.06 491 ARG A O 1
ATOM 3877 N N . ARG A 1 492 ? 26.979 -16.524 11.554 1.00 95.56 492 ARG A N 1
ATOM 3878 C CA . ARG A 1 492 ? 28.006 -16.145 12.544 1.00 95.56 492 ARG A CA 1
ATOM 3879 C C . ARG A 1 492 ? 27.760 -14.777 13.193 1.00 95.56 492 ARG A C 1
ATOM 3881 O O . ARG A 1 492 ? 27.933 -14.634 14.399 1.00 95.56 492 ARG A O 1
ATOM 3888 N N . GLU A 1 493 ? 27.385 -13.772 12.404 1.00 94.81 493 GLU A N 1
ATOM 3889 C CA . GLU A 1 493 ? 27.402 -12.354 12.808 1.00 94.81 493 GLU A CA 1
ATOM 3890 C C . GLU A 1 493 ? 26.025 -11.677 12.780 1.00 94.81 493 GLU A C 1
ATOM 3892 O O . GLU A 1 493 ? 25.836 -10.669 13.467 1.00 94.81 493 GLU A O 1
ATOM 3897 N N . HIS A 1 494 ? 25.063 -12.225 12.030 1.00 95.94 494 HIS A N 1
ATOM 3898 C CA . HIS A 1 494 ? 23.721 -11.660 11.822 1.00 95.94 494 HIS A CA 1
ATOM 3899 C C . HIS A 1 494 ? 22.594 -12.600 12.270 1.00 95.94 494 HIS A C 1
ATOM 3901 O O . HIS A 1 494 ? 21.428 -12.344 11.976 1.00 95.94 494 HIS A O 1
ATOM 3907 N N . SER A 1 495 ? 22.912 -13.663 13.011 1.00 96.75 495 SER A N 1
ATOM 3908 C CA . SER A 1 495 ? 21.918 -14.581 13.561 1.00 96.75 495 SER A CA 1
ATOM 3909 C C . SER A 1 495 ? 21.063 -13.922 14.643 1.00 96.75 495 SER A C 1
ATOM 3911 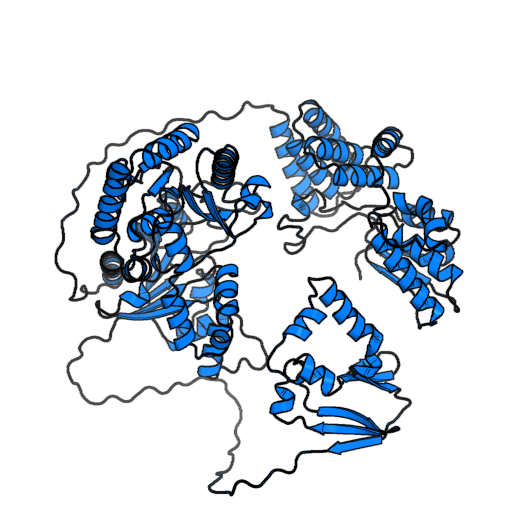O O . SER A 1 495 ? 21.490 -13.011 15.359 1.00 96.75 495 SER A O 1
ATOM 3913 N N . MET A 1 496 ? 19.839 -14.424 14.792 1.00 96.62 496 MET A N 1
ATOM 3914 C CA . MET A 1 496 ? 18.927 -14.016 15.860 1.00 96.62 496 MET A CA 1
ATOM 3915 C C . MET A 1 496 ? 19.554 -14.214 17.250 1.00 96.62 496 MET A C 1
ATOM 3917 O O . MET A 1 496 ? 19.442 -13.334 18.096 1.00 96.62 496 MET A O 1
ATOM 3921 N N . GLU A 1 497 ? 20.296 -15.308 17.450 1.00 94.31 497 GLU A N 1
ATOM 3922 C CA . GLU A 1 497 ? 21.037 -15.603 18.685 1.00 94.31 497 GLU A CA 1
ATOM 3923 C C . GLU A 1 497 ? 22.064 -14.512 19.036 1.00 94.31 497 GLU A C 1
ATOM 3925 O O . GLU A 1 497 ? 22.140 -14.070 20.185 1.00 94.31 497 GLU A O 1
ATOM 3930 N N . ARG A 1 498 ? 22.807 -13.987 18.049 1.00 95.31 498 ARG A N 1
ATOM 3931 C CA . ARG A 1 498 ? 23.718 -12.860 18.296 1.00 95.31 498 ARG A CA 1
ATOM 3932 C C . ARG A 1 498 ? 22.947 -11.577 18.621 1.00 95.31 498 ARG A C 1
ATOM 3934 O O . ARG A 1 498 ? 23.338 -10.847 19.533 1.00 95.31 498 ARG A O 1
ATOM 3941 N N . ARG A 1 499 ? 21.830 -11.319 17.929 1.00 95.44 499 ARG A N 1
ATOM 3942 C CA . ARG A 1 499 ? 21.036 -10.088 18.100 1.00 95.44 499 ARG A CA 1
ATOM 3943 C C . ARG A 1 499 ? 20.251 -10.009 19.399 1.00 95.44 499 ARG A C 1
ATOM 3945 O O . ARG A 1 499 ? 20.158 -8.910 19.941 1.00 95.44 499 ARG A O 1
ATOM 3952 N N . ILE A 1 500 ? 19.767 -11.121 19.954 1.00 96.75 500 ILE A N 1
ATOM 3953 C CA . ILE A 1 500 ? 19.194 -11.106 21.311 1.00 96.75 500 ILE A CA 1
ATOM 3954 C C . ILE A 1 500 ? 20.250 -10.750 22.365 1.00 96.75 500 ILE A C 1
ATOM 3956 O O . ILE A 1 500 ? 19.934 -10.022 23.301 1.00 96.75 500 ILE A O 1
ATOM 3960 N N . GLY A 1 501 ? 21.510 -11.166 22.184 1.00 96.31 501 GLY A N 1
ATOM 3961 C CA . GLY A 1 501 ? 22.621 -10.771 23.057 1.00 96.31 501 GLY A CA 1
ATOM 3962 C C . GLY A 1 501 ? 22.996 -9.291 22.915 1.00 96.31 501 GLY A C 1
ATOM 3963 O O . GLY A 1 501 ? 23.226 -8.606 23.910 1.00 96.31 501 GLY A O 1
ATOM 3964 N N . ASP A 1 502 ? 23.014 -8.758 21.690 1.00 95.81 502 ASP A N 1
ATOM 3965 C CA . ASP A 1 502 ? 23.198 -7.318 21.448 1.00 95.81 502 ASP A CA 1
ATOM 3966 C C . ASP A 1 502 ? 22.079 -6.490 22.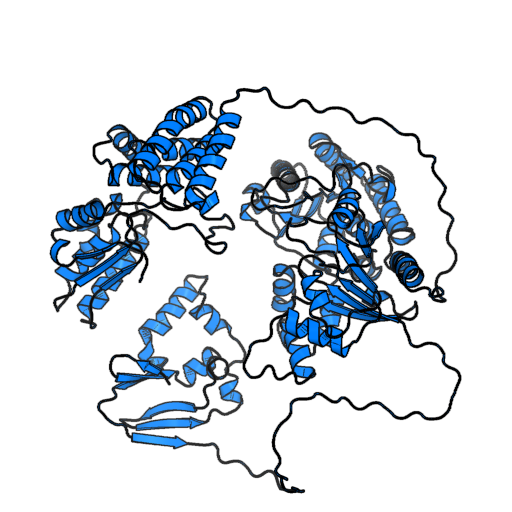109 1.00 95.81 502 ASP A C 1
ATOM 3968 O O . ASP A 1 502 ? 22.354 -5.516 22.814 1.00 95.81 502 ASP A O 1
ATOM 3972 N N . PHE A 1 503 ? 20.827 -6.921 21.944 1.00 97.12 503 PHE A N 1
ATOM 3973 C CA . PHE A 1 503 ? 19.642 -6.281 22.513 1.00 97.12 503 PHE A CA 1
ATOM 3974 C C . PHE A 1 503 ? 19.612 -6.348 24.050 1.00 97.12 503 PHE A C 1
ATOM 3976 O O . PHE A 1 503 ? 19.372 -5.331 24.704 1.00 97.12 503 PHE A O 1
ATOM 3983 N N . ASP A 1 504 ? 19.925 -7.505 24.644 1.00 97.06 504 ASP A N 1
ATOM 3984 C CA . ASP A 1 504 ? 19.985 -7.689 26.101 1.00 97.06 504 ASP A CA 1
ATOM 3985 C C . ASP A 1 504 ? 20.962 -6.712 26.762 1.00 97.06 504 ASP A C 1
ATOM 3987 O O . ASP A 1 504 ? 20.631 -6.069 27.760 1.00 97.06 504 ASP A O 1
ATOM 3991 N N . ARG A 1 505 ? 22.140 -6.521 26.155 1.00 96.31 505 ARG A N 1
ATOM 3992 C CA . ARG A 1 505 ? 23.139 -5.552 26.628 1.00 96.31 505 ARG A CA 1
ATOM 3993 C C . ARG A 1 505 ? 22.599 -4.120 26.610 1.00 96.31 505 ARG A C 1
ATOM 3995 O O . ARG A 1 505 ? 22.804 -3.385 27.578 1.00 96.31 505 ARG A O 1
ATOM 4002 N N . MET A 1 506 ? 21.866 -3.731 25.562 1.00 96.12 506 MET A N 1
ATOM 4003 C CA . MET A 1 506 ? 21.248 -2.399 25.458 1.00 96.12 506 MET A CA 1
ATOM 4004 C C . MET A 1 506 ? 20.128 -2.175 26.484 1.00 96.12 506 MET A C 1
ATOM 4006 O O . MET A 1 506 ? 20.031 -1.074 27.037 1.00 96.12 506 MET A O 1
ATOM 4010 N N . VAL A 1 507 ? 19.308 -3.198 26.742 1.00 96.62 507 VAL A N 1
ATOM 4011 C CA . VAL A 1 507 ? 18.201 -3.167 27.713 1.00 96.62 507 VAL A CA 1
ATOM 4012 C C . VAL A 1 507 ? 18.732 -3.132 29.145 1.00 96.62 507 VAL A C 1
ATOM 4014 O O . VAL A 1 507 ? 18.404 -2.225 29.913 1.00 96.62 507 VAL A O 1
ATOM 4017 N N . ARG A 1 508 ? 19.589 -4.087 29.517 1.00 94.69 508 ARG A N 1
ATOM 4018 C CA . ARG A 1 508 ? 20.106 -4.216 30.886 1.00 94.69 508 ARG A CA 1
ATOM 4019 C C . ARG A 1 508 ? 21.012 -3.059 31.282 1.00 94.69 508 ARG A C 1
ATOM 4021 O O . ARG A 1 508 ? 20.907 -2.596 32.415 1.00 94.69 508 ARG A O 1
ATOM 4028 N N . GLY A 1 509 ? 21.807 -2.533 30.346 1.00 93.38 509 GLY A N 1
ATOM 4029 C CA . GLY A 1 509 ? 22.609 -1.326 30.564 1.00 93.38 509 GLY A CA 1
ATOM 4030 C C . GLY A 1 509 ? 21.759 -0.114 30.961 1.00 93.38 509 GLY A C 1
ATOM 4031 O O . GLY A 1 509 ? 22.107 0.586 31.908 1.00 93.38 509 GLY A O 1
ATOM 4032 N N . ARG A 1 510 ? 20.600 0.090 30.316 1.00 94.31 510 ARG A N 1
ATOM 4033 C CA . ARG A 1 510 ? 19.668 1.191 30.639 1.00 94.31 510 ARG A CA 1
ATOM 4034 C C . ARG A 1 510 ? 18.817 0.931 31.886 1.00 94.31 510 ARG A C 1
ATOM 4036 O O . ARG A 1 510 ? 18.391 1.877 32.537 1.00 94.31 510 ARG A O 1
ATOM 4043 N N . LEU A 1 511 ? 18.603 -0.333 32.257 1.00 93.12 511 LEU A N 1
ATOM 4044 C CA . LEU A 1 511 ? 17.915 -0.714 33.499 1.00 93.12 511 LEU A CA 1
ATOM 4045 C C . LEU A 1 511 ? 18.837 -0.818 34.730 1.00 93.12 511 LEU A C 1
ATOM 4047 O O . LEU A 1 511 ? 18.326 -1.054 35.826 1.00 93.12 511 LEU A O 1
ATOM 4051 N N . GLY A 1 512 ? 20.159 -0.681 34.566 1.00 88.12 512 GLY A N 1
ATOM 4052 C CA . GLY A 1 512 ? 21.143 -0.847 35.643 1.00 88.12 512 GLY A CA 1
ATOM 4053 C C . GLY A 1 512 ? 21.286 -2.292 36.143 1.00 88.12 512 GLY A C 1
ATOM 4054 O O . GLY A 1 512 ? 21.511 -2.509 37.332 1.00 88.12 512 GLY A O 1
ATOM 4055 N N . LEU A 1 513 ? 21.104 -3.287 35.267 1.00 83.69 513 LEU A N 1
ATOM 4056 C CA . LEU A 1 513 ? 21.093 -4.714 35.613 1.00 83.69 513 LEU A CA 1
ATOM 4057 C C . LEU A 1 513 ? 22.338 -5.451 35.093 1.00 83.69 513 LEU A C 1
ATOM 4059 O O . LEU A 1 513 ? 22.854 -5.149 34.019 1.00 83.69 513 LEU A O 1
ATOM 4063 N N . ALA A 1 514 ? 22.778 -6.481 35.823 1.00 72.00 514 ALA A N 1
ATOM 4064 C CA . ALA A 1 514 ? 23.800 -7.416 35.347 1.00 72.00 514 ALA A CA 1
ATOM 4065 C C . ALA A 1 514 ? 23.272 -8.283 34.184 1.00 72.00 514 ALA A C 1
ATOM 4067 O O . ALA A 1 514 ? 22.079 -8.608 34.149 1.00 72.00 514 ALA A O 1
ATOM 4068 N N . GLN A 1 515 ? 24.155 -8.653 33.247 1.00 64.62 515 GLN A N 1
ATOM 4069 C CA . GLN A 1 515 ? 23.825 -9.441 32.046 1.00 64.62 515 GLN A CA 1
ATOM 4070 C C . GLN A 1 515 ? 23.300 -10.847 32.379 1.00 64.62 515 GLN A C 1
ATOM 4072 O O . GLN A 1 515 ? 23.620 -11.409 33.428 1.00 64.62 515 GLN A O 1
ATOM 4077 N N . GLY A 1 516 ? 22.479 -11.409 31.486 1.00 57.12 516 GLY A N 1
ATOM 4078 C CA . GLY A 1 516 ? 21.995 -12.785 31.614 1.00 57.12 516 GLY A CA 1
ATOM 4079 C C . GLY A 1 516 ? 23.131 -13.806 31.471 1.00 57.12 516 GLY A C 1
ATOM 4080 O O . GLY A 1 516 ? 23.990 -13.674 30.600 1.00 57.12 516 GLY A O 1
ATOM 4081 N N . VAL A 1 517 ? 23.134 -14.842 32.315 1.00 44.09 517 VAL A N 1
ATOM 4082 C CA . VAL A 1 517 ? 24.123 -15.931 32.242 1.00 44.09 517 VAL A CA 1
ATOM 4083 C C . VAL A 1 517 ? 23.781 -16.831 31.051 1.00 44.09 517 VAL A C 1
ATOM 4085 O O . VAL A 1 517 ? 22.946 -17.722 31.172 1.00 44.09 517 VAL A O 1
ATOM 4088 N N . GLY A 1 518 ? 24.407 -16.581 29.898 1.00 41.50 518 GLY A N 1
ATOM 4089 C CA . GLY A 1 518 ? 24.161 -17.361 28.677 1.00 41.50 518 GLY A CA 1
ATOM 4090 C C . GLY A 1 518 ? 25.045 -17.033 27.468 1.00 41.50 518 GLY A C 1
ATOM 4091 O O . GLY A 1 518 ? 25.240 -17.898 26.621 1.00 41.50 518 GLY A O 1
ATOM 4092 N N . ALA A 1 519 ? 25.627 -15.833 27.381 1.00 34.19 519 ALA A N 1
ATOM 4093 C CA . ALA A 1 519 ? 26.510 -15.467 26.270 1.00 34.19 519 ALA A CA 1
ATOM 4094 C C . ALA A 1 519 ? 27.973 -15.870 26.543 1.00 34.19 519 ALA A C 1
ATOM 4096 O O . ALA A 1 519 ? 28.613 -15.299 27.423 1.00 34.19 519 ALA A O 1
ATOM 4097 N N . GLN A 1 520 ? 28.512 -16.824 25.773 1.00 33.97 520 GLN A N 1
ATOM 4098 C CA . GLN A 1 520 ? 29.960 -17.073 25.724 1.00 33.97 520 GLN A CA 1
ATOM 4099 C C . GLN A 1 520 ? 30.691 -16.014 24.879 1.00 33.97 520 GLN A C 1
ATOM 4101 O O . GLN A 1 520 ? 30.115 -15.387 23.985 1.00 33.97 520 GLN A O 1
ATOM 4106 N N . ASP A 1 521 ? 31.970 -15.808 25.197 1.00 38.97 521 ASP A N 1
ATOM 4107 C CA . ASP A 1 521 ? 32.809 -14.733 24.666 1.00 38.97 521 ASP A CA 1
ATOM 4108 C C . ASP A 1 521 ? 33.011 -14.764 23.143 1.00 38.97 521 ASP A C 1
ATOM 4110 O O . ASP A 1 521 ? 33.189 -15.812 22.525 1.00 38.97 521 ASP A O 1
ATOM 4114 N N . GLY A 1 522 ? 33.073 -13.572 22.539 1.00 28.12 522 GLY A N 1
ATOM 4115 C CA . GLY A 1 522 ? 33.318 -13.417 21.105 1.00 28.12 522 GLY A CA 1
ATOM 4116 C C . GLY A 1 522 ? 33.699 -11.994 20.699 1.00 28.12 522 GLY A C 1
ATOM 4117 O O . GLY A 1 522 ? 32.814 -11.214 20.345 1.00 28.12 522 GLY A O 1
ATOM 4118 N N . ALA A 1 523 ? 35.016 -11.743 20.726 1.00 29.20 523 ALA A N 1
ATOM 4119 C CA . ALA A 1 523 ? 35.804 -10.656 20.117 1.00 29.20 523 ALA A CA 1
ATOM 4120 C C . ALA A 1 523 ? 35.502 -9.179 20.484 1.00 29.20 523 ALA A C 1
ATOM 4122 O O . ALA A 1 523 ? 34.382 -8.683 20.388 1.00 29.20 523 ALA A O 1
ATOM 4123 N N . ARG A 1 524 ? 36.576 -8.440 20.820 1.00 26.53 524 ARG A N 1
ATOM 4124 C CA . ARG A 1 524 ? 36.607 -6.965 20.871 1.00 26.53 524 ARG A CA 1
ATOM 4125 C C . ARG A 1 524 ? 36.495 -6.383 19.456 1.00 26.53 524 ARG A C 1
ATOM 4127 O O . ARG A 1 524 ? 37.193 -6.848 18.559 1.00 26.53 524 ARG A O 1
ATOM 4134 N N . ALA A 1 525 ? 35.707 -5.322 19.294 1.00 24.52 525 ALA A N 1
ATOM 4135 C CA . ALA A 1 525 ? 35.781 -4.457 18.117 1.00 24.52 525 ALA A CA 1
ATOM 4136 C C . ALA A 1 525 ? 37.049 -3.572 18.171 1.00 24.52 525 ALA A C 1
ATOM 4138 O O . ALA A 1 525 ? 37.477 -3.218 19.274 1.00 24.52 525 ALA A O 1
ATOM 4139 N N . PRO A 1 526 ? 37.656 -3.212 17.025 1.00 24.92 526 PRO A N 1
ATOM 4140 C CA . PRO A 1 526 ? 38.754 -2.252 16.974 1.00 24.92 526 PRO A CA 1
ATOM 4141 C C . PRO A 1 526 ? 38.235 -0.808 17.048 1.00 24.92 526 PRO A C 1
ATOM 4143 O O . PRO A 1 526 ? 37.214 -0.472 16.451 1.00 24.92 526 PRO A O 1
ATOM 4146 N N . GLU A 1 527 ? 38.968 0.061 17.742 1.00 24.52 527 GLU A N 1
ATOM 4147 C CA . GLU A 1 527 ? 38.754 1.510 17.684 1.00 24.52 527 GLU A CA 1
ATOM 4148 C C . GLU A 1 527 ? 39.291 2.048 16.348 1.00 24.52 527 GLU A C 1
ATOM 4150 O O . GLU A 1 527 ? 40.445 1.795 15.994 1.00 24.52 527 GLU A O 1
ATOM 4155 N N . ILE A 1 528 ? 38.470 2.795 15.603 1.00 25.73 528 ILE A N 1
ATOM 4156 C CA . ILE A 1 528 ? 38.881 3.470 14.365 1.00 25.73 528 ILE A CA 1
ATOM 4157 C C . ILE A 1 528 ? 38.912 4.980 14.611 1.00 25.73 528 ILE A C 1
ATOM 4159 O O . ILE A 1 528 ? 37.960 5.568 15.120 1.00 25.73 528 ILE A O 1
ATOM 4163 N N . SER A 1 529 ? 40.046 5.585 14.261 1.00 22.08 529 SER A N 1
ATOM 4164 C CA . SER A 1 529 ? 40.345 7.002 14.467 1.00 22.08 529 SER A CA 1
ATOM 4165 C C . SER A 1 529 ? 39.470 7.912 13.600 1.00 22.08 529 SER A C 1
ATOM 4167 O O . SER A 1 529 ? 39.358 7.709 12.391 1.00 22.08 529 SER A O 1
ATOM 4169 N N . THR A 1 530 ? 38.907 8.959 14.200 1.00 22.70 530 THR A N 1
ATOM 4170 C CA . THR A 1 530 ? 38.181 10.018 13.491 1.00 22.70 530 THR A CA 1
ATOM 4171 C C . THR A 1 530 ? 39.148 10.972 12.787 1.00 22.70 530 THR A C 1
ATOM 4173 O O . THR A 1 530 ? 39.877 11.715 13.447 1.00 22.70 530 THR A O 1
ATOM 4176 N N . GLN A 1 531 ? 39.097 11.022 11.456 1.00 22.80 531 GLN A N 1
ATOM 4177 C CA . GLN A 1 531 ? 39.545 12.182 10.680 1.00 22.80 531 GLN A CA 1
ATOM 4178 C C . GLN A 1 531 ? 38.354 12.765 9.919 1.00 22.80 531 GLN A C 1
ATOM 4180 O O . GLN A 1 531 ? 37.634 12.048 9.228 1.00 22.80 531 GLN A O 1
ATOM 4185 N N . GLU A 1 532 ? 38.135 14.067 10.085 1.00 23.50 532 GLU A N 1
ATOM 4186 C CA . GLU A 1 532 ? 37.045 14.799 9.444 1.00 23.50 532 GLU A CA 1
ATOM 4187 C C . GLU A 1 532 ? 37.325 14.989 7.945 1.00 23.50 532 GLU A C 1
ATOM 4189 O O . GLU A 1 532 ? 38.426 15.380 7.554 1.00 23.50 532 GLU A O 1
ATOM 4194 N N . ILE A 1 533 ? 36.312 14.759 7.105 1.00 23.11 533 ILE A N 1
ATOM 4195 C CA . ILE A 1 533 ? 36.340 15.068 5.669 1.00 23.11 533 ILE A CA 1
ATOM 4196 C C . ILE A 1 533 ? 35.230 16.098 5.394 1.00 23.11 533 ILE A C 1
ATOM 4198 O O . ILE A 1 533 ? 34.084 15.854 5.776 1.00 23.11 533 ILE A O 1
ATOM 4202 N N . PRO A 1 534 ? 35.527 17.252 4.765 1.00 25.05 534 PRO A N 1
ATOM 4203 C CA . PRO A 1 534 ? 34.540 18.306 4.540 1.00 25.05 534 PRO A CA 1
ATOM 4204 C C . PRO A 1 534 ? 33.550 17.955 3.417 1.00 25.05 534 PRO A C 1
ATOM 4206 O O . PRO A 1 534 ? 33.894 17.292 2.438 1.00 25.05 534 PRO A O 1
ATOM 4209 N N . ALA A 1 535 ? 32.311 18.434 3.550 1.00 21.61 535 ALA A N 1
ATOM 4210 C CA . ALA A 1 535 ? 31.220 18.148 2.619 1.00 21.61 535 ALA A CA 1
ATOM 4211 C C . ALA A 1 535 ? 31.346 18.903 1.271 1.00 21.61 535 ALA A C 1
ATOM 4213 O O . ALA A 1 535 ? 31.754 20.066 1.267 1.00 21.61 535 ALA A O 1
ATOM 4214 N N . PRO A 1 536 ? 30.939 18.297 0.136 1.00 27.97 536 PRO A N 1
ATOM 4215 C CA . PRO A 1 536 ? 30.877 18.971 -1.161 1.00 27.97 536 PRO A CA 1
ATOM 4216 C C . PRO A 1 536 ? 29.540 19.705 -1.383 1.00 27.97 536 PRO A C 1
ATOM 4218 O O . PRO A 1 536 ? 28.467 19.206 -1.040 1.00 27.97 536 PRO A O 1
ATOM 4221 N N . GLU A 1 537 ? 29.596 20.881 -2.010 1.00 26.25 537 GLU A N 1
ATOM 4222 C CA . GLU A 1 537 ? 28.418 21.685 -2.361 1.00 26.25 537 GLU A CA 1
ATOM 4223 C C . GLU A 1 537 ? 27.662 21.130 -3.585 1.00 26.25 537 GLU A C 1
ATOM 4225 O O . GLU A 1 537 ? 28.266 20.712 -4.573 1.00 26.25 537 GLU A O 1
ATOM 4230 N N . ILE A 1 538 ? 26.324 21.204 -3.563 1.00 31.08 538 ILE A N 1
ATOM 4231 C CA . ILE A 1 538 ? 25.456 20.867 -4.705 1.00 31.08 538 ILE A CA 1
ATOM 4232 C C . ILE A 1 538 ? 24.865 22.156 -5.288 1.00 31.08 538 ILE A C 1
ATOM 4234 O O . ILE A 1 538 ? 24.169 22.901 -4.597 1.00 31.08 538 ILE A O 1
ATOM 4238 N N . GLN A 1 539 ? 25.101 22.412 -6.578 1.00 29.05 539 GLN A N 1
ATOM 4239 C CA . GLN A 1 539 ? 24.557 23.586 -7.268 1.00 29.05 539 GLN A CA 1
ATOM 4240 C C . GLN A 1 539 ? 23.043 23.471 -7.506 1.00 29.05 539 GLN A C 1
ATOM 4242 O O . GLN A 1 539 ? 22.542 22.476 -8.028 1.00 29.05 539 GLN A O 1
ATOM 4247 N N . ALA A 1 540 ? 22.308 24.532 -7.164 1.00 33.22 540 ALA A N 1
ATOM 4248 C CA . ALA A 1 540 ? 20.872 24.636 -7.403 1.00 33.22 540 ALA A CA 1
ATOM 4249 C C . ALA A 1 540 ? 20.546 25.134 -8.826 1.00 33.22 540 ALA A C 1
ATOM 4251 O O . ALA A 1 540 ? 21.273 25.943 -9.402 1.00 33.22 540 ALA A O 1
ATOM 4252 N N . ALA A 1 541 ? 19.397 24.709 -9.363 1.00 31.78 541 ALA A N 1
ATOM 4253 C CA . ALA A 1 541 ? 18.904 25.150 -10.670 1.00 31.78 541 ALA A CA 1
ATOM 4254 C C . ALA A 1 541 ? 18.736 26.691 -10.756 1.00 31.78 541 ALA A C 1
ATOM 4256 O O . ALA A 1 541 ? 18.319 27.322 -9.773 1.00 31.78 541 ALA A O 1
ATOM 4257 N N . PRO A 1 542 ? 19.013 27.308 -11.924 1.00 36.69 542 PRO A N 1
ATOM 4258 C CA . PRO A 1 542 ? 19.127 28.759 -12.061 1.00 36.69 542 PRO A CA 1
ATOM 4259 C C . PRO A 1 542 ? 17.834 29.514 -11.719 1.00 36.69 542 PRO A C 1
ATOM 4261 O O . PRO A 1 542 ? 16.712 29.040 -11.930 1.00 36.69 542 PRO A O 1
ATOM 4264 N N . GLN A 1 543 ? 17.992 30.728 -11.187 1.00 38.38 543 GLN A N 1
ATOM 4265 C CA . GLN A 1 543 ? 16.863 31.594 -10.852 1.00 38.38 543 GLN A CA 1
ATOM 4266 C C . GLN A 1 543 ? 16.150 32.075 -12.129 1.00 38.38 543 GLN A C 1
ATOM 4268 O O . GLN A 1 543 ? 16.791 32.591 -13.037 1.00 38.38 543 GLN A O 1
ATOM 4273 N N . GLY A 1 544 ? 14.819 31.924 -12.183 1.00 52.97 544 GLY A N 1
ATOM 4274 C CA . GLY A 1 544 ? 13.964 32.474 -13.250 1.00 52.97 544 GLY A CA 1
ATOM 4275 C C . GLY A 1 544 ? 13.128 31.465 -14.054 1.00 52.97 544 GLY A C 1
ATOM 4276 O O . GLY A 1 544 ? 12.216 31.885 -14.774 1.00 52.97 544 GLY A O 1
ATOM 4277 N N . SER A 1 545 ? 13.377 30.154 -13.928 1.00 73.31 545 SER A N 1
ATOM 4278 C CA . SER A 1 545 ? 12.698 29.147 -14.764 1.00 73.31 545 SER A CA 1
ATOM 4279 C C . SER A 1 545 ? 11.157 29.179 -14.634 1.00 73.31 545 SER A C 1
ATOM 4281 O O . SER A 1 545 ? 10.640 29.394 -13.529 1.00 73.31 545 SER A O 1
ATOM 4283 N N . PRO A 1 546 ? 10.399 28.939 -15.729 1.00 77.06 546 PRO A N 1
ATOM 4284 C CA . PRO A 1 546 ? 8.932 28.946 -15.699 1.00 77.06 546 PRO A CA 1
ATOM 4285 C C . PRO A 1 546 ? 8.371 27.966 -14.662 1.00 77.06 546 PRO A C 1
ATOM 4287 O O . PRO A 1 546 ? 7.481 28.315 -13.894 1.00 77.06 546 PRO A O 1
ATOM 4290 N N . THR A 1 547 ? 8.971 26.777 -14.550 1.00 75.69 547 THR A N 1
ATOM 4291 C CA . THR A 1 547 ? 8.614 25.741 -13.568 1.00 75.69 547 THR A CA 1
ATOM 4292 C C . THR A 1 547 ? 8.713 26.226 -12.119 1.00 75.69 547 THR A C 1
ATOM 4294 O O . THR A 1 547 ? 7.854 25.899 -11.301 1.00 75.69 547 THR A O 1
ATOM 4297 N N . ARG A 1 548 ? 9.722 27.042 -11.779 1.00 77.12 548 ARG A N 1
ATOM 4298 C CA . ARG A 1 548 ? 9.877 27.587 -10.420 1.00 77.12 548 ARG A CA 1
ATOM 4299 C C . ARG A 1 548 ? 8.839 28.670 -10.123 1.00 77.12 548 ARG A C 1
ATOM 4301 O O . ARG A 1 548 ? 8.277 28.674 -9.030 1.00 77.12 548 ARG A O 1
ATOM 4308 N N . ARG A 1 549 ? 8.543 29.536 -11.102 1.00 86.19 549 ARG A N 1
ATOM 4309 C CA . ARG A 1 549 ? 7.427 30.500 -11.022 1.00 86.19 549 ARG A CA 1
ATOM 4310 C C . ARG A 1 549 ? 6.084 29.774 -10.859 1.00 86.19 549 ARG A C 1
ATOM 4312 O O . ARG A 1 549 ? 5.241 30.217 -10.085 1.00 86.19 549 ARG A O 1
ATOM 4319 N N . ALA A 1 550 ? 5.912 28.640 -11.540 1.00 85.19 550 ALA A N 1
ATOM 4320 C CA . ALA A 1 550 ? 4.697 27.834 -11.500 1.00 85.19 550 ALA A CA 1
ATOM 4321 C C . ALA A 1 550 ? 4.459 27.215 -10.121 1.00 85.19 550 ALA A C 1
ATOM 4323 O O . ALA A 1 550 ? 3.361 27.347 -9.590 1.00 85.19 550 ALA A O 1
ATOM 4324 N N . ALA A 1 551 ? 5.487 26.612 -9.514 1.00 72.88 551 ALA A N 1
ATOM 4325 C CA . ALA A 1 551 ? 5.405 26.069 -8.157 1.00 72.88 551 ALA A CA 1
ATOM 4326 C C . ALA A 1 551 ? 5.007 27.154 -7.139 1.00 72.88 551 ALA A C 1
ATOM 4328 O O . ALA A 1 551 ? 4.015 27.005 -6.434 1.00 72.88 551 ALA A O 1
ATOM 4329 N N . GLN A 1 552 ? 5.687 28.308 -7.161 1.00 79.44 552 GLN A N 1
ATOM 4330 C CA . GLN A 1 552 ? 5.378 29.438 -6.273 1.00 79.44 552 GLN A CA 1
ATOM 4331 C C . GLN A 1 552 ? 3.938 29.959 -6.425 1.00 79.44 552 GLN A C 1
ATOM 4333 O O . GLN A 1 552 ? 3.306 30.339 -5.438 1.00 79.44 552 GLN A O 1
ATOM 4338 N N . LEU A 1 553 ? 3.414 30.002 -7.655 1.00 84.62 553 LEU A N 1
ATOM 4339 C CA . LEU A 1 553 ? 2.040 30.436 -7.904 1.00 84.62 553 LEU A CA 1
ATOM 4340 C C . LEU A 1 553 ? 1.015 29.353 -7.529 1.00 84.62 553 LEU A C 1
ATOM 4342 O O . LEU A 1 553 ? -0.046 29.696 -7.015 1.00 84.62 553 LEU A O 1
ATOM 4346 N N . THR A 1 554 ? 1.356 28.074 -7.706 1.00 85.31 554 THR A N 1
ATOM 4347 C CA . THR A 1 554 ? 0.553 26.921 -7.263 1.00 85.31 554 THR A CA 1
ATOM 4348 C C . THR A 1 554 ? 0.369 26.968 -5.746 1.00 85.31 554 THR A C 1
ATOM 4350 O O . THR A 1 554 ? -0.764 27.048 -5.279 1.00 85.31 554 THR A O 1
ATOM 4353 N N . ASP A 1 555 ? 1.462 27.060 -4.979 1.00 73.56 555 ASP A N 1
ATOM 4354 C CA . ASP A 1 555 ? 1.431 27.166 -3.511 1.00 73.56 555 ASP A CA 1
ATOM 4355 C C . ASP A 1 555 ? 0.576 28.354 -3.042 1.00 73.56 555 ASP A C 1
ATOM 4357 O O . ASP A 1 555 ? -0.212 28.248 -2.098 1.00 73.56 555 ASP A O 1
ATOM 4361 N N . LYS A 1 556 ? 0.698 29.502 -3.726 1.00 81.19 556 LYS A N 1
ATOM 4362 C CA . LYS A 1 556 ? -0.074 30.712 -3.422 1.00 81.19 556 LYS A CA 1
ATOM 4363 C C . LYS A 1 556 ? -1.572 30.522 -3.672 1.00 81.19 556 LYS A C 1
ATOM 4365 O O . LYS A 1 556 ? -2.365 30.932 -2.826 1.00 81.19 556 LYS A O 1
ATOM 4370 N N . LEU A 1 557 ? -1.965 29.941 -4.807 1.00 85.19 557 LEU A N 1
ATOM 4371 C CA . LEU A 1 557 ? -3.372 29.714 -5.155 1.00 85.19 557 LEU A CA 1
ATOM 4372 C C . LEU A 1 557 ? -4.010 28.662 -4.236 1.00 85.19 557 LEU A C 1
ATOM 4374 O O . LEU A 1 557 ? -5.079 28.920 -3.685 1.00 85.19 557 LEU A O 1
ATOM 4378 N N . THR A 1 558 ? -3.310 27.557 -3.963 1.00 81.50 558 THR A N 1
ATOM 4379 C CA . THR A 1 558 ? -3.736 26.529 -2.998 1.00 81.50 558 THR A CA 1
ATOM 4380 C C . THR A 1 558 ? -3.940 27.120 -1.604 1.00 81.50 558 THR A C 1
ATOM 4382 O O . THR A 1 558 ? -4.989 26.925 -0.987 1.00 81.50 558 THR A O 1
ATOM 4385 N N . ARG A 1 559 ? -2.985 27.926 -1.117 1.00 74.81 559 ARG A N 1
ATOM 4386 C CA . ARG A 1 559 ? -3.117 28.604 0.180 1.00 74.81 559 ARG A CA 1
ATOM 4387 C C . ARG A 1 559 ? -4.295 29.579 0.202 1.00 74.81 559 ARG A C 1
ATOM 4389 O O . ARG A 1 559 ? -5.016 29.618 1.194 1.00 74.81 559 ARG A O 1
ATOM 4396 N N . LEU A 1 560 ? -4.514 30.348 -0.864 1.00 76.56 560 LEU A N 1
ATOM 4397 C CA . LEU A 1 560 ? -5.655 31.264 -0.953 1.00 76.56 560 LEU A CA 1
ATOM 4398 C C . LEU A 1 560 ? -7.000 30.526 -0.933 1.00 76.56 560 LEU A C 1
ATOM 4400 O O . LEU A 1 560 ? -7.895 30.962 -0.216 1.00 76.56 560 LEU A O 1
ATOM 4404 N N . ALA A 1 561 ? -7.124 29.391 -1.626 1.00 76.62 561 ALA A N 1
ATOM 4405 C CA . ALA A 1 561 ? -8.330 28.563 -1.577 1.00 76.62 561 ALA A CA 1
ATOM 4406 C C . ALA A 1 561 ? -8.614 28.019 -0.163 1.00 76.62 561 ALA A C 1
ATOM 4408 O O . ALA A 1 561 ? -9.764 27.994 0.272 1.00 76.62 561 ALA A O 1
ATOM 4409 N N . SER A 1 562 ? -7.568 27.653 0.589 1.00 70.94 562 SER A N 1
ATOM 4410 C CA . SER A 1 562 ? -7.703 27.161 1.972 1.00 70.94 562 SER A CA 1
ATOM 4411 C C . SER A 1 562 ? -8.120 28.227 3.001 1.00 70.94 562 SER A C 1
ATOM 4413 O O . SER A 1 562 ? -8.528 27.881 4.106 1.00 70.94 562 SER A O 1
ATOM 4415 N N . LEU A 1 563 ? -8.027 29.520 2.662 1.00 66.31 563 LEU A N 1
ATOM 4416 C CA . LEU A 1 563 ? -8.312 30.640 3.572 1.00 66.31 563 LEU A CA 1
ATOM 4417 C C . LEU A 1 563 ? -9.768 31.145 3.518 1.00 66.31 563 LEU A C 1
ATOM 4419 O O . LEU A 1 563 ? -10.106 32.093 4.228 1.00 66.31 563 LEU A O 1
ATOM 4423 N N . GLY A 1 564 ? -10.635 30.517 2.718 1.00 59.50 564 GLY A N 1
ATOM 4424 C CA . GLY A 1 564 ? -12.056 30.860 2.610 1.00 59.50 564 GLY A CA 1
ATOM 4425 C C . GLY A 1 564 ? -12.408 31.737 1.403 1.00 59.50 564 GLY A C 1
ATOM 4426 O O . GLY A 1 564 ? -11.601 31.971 0.505 1.00 59.50 564 GLY A O 1
ATOM 4427 N N . SER A 1 565 ? -13.663 32.189 1.345 1.00 58.78 565 SER A N 1
ATOM 4428 C CA . SER A 1 565 ? -14.254 32.784 0.140 1.00 58.78 565 SER A CA 1
ATOM 4429 C C . SER A 1 565 ? -13.638 34.135 -0.246 1.00 58.78 565 SER A C 1
ATOM 4431 O O . SER A 1 565 ? -13.935 35.167 0.363 1.00 58.78 565 SER A O 1
ATOM 4433 N N . LEU A 1 566 ? -12.853 34.147 -1.324 1.00 74.00 566 LEU A N 1
ATOM 4434 C CA . LEU A 1 566 ? -12.439 35.370 -2.011 1.00 74.00 566 LEU A CA 1
ATOM 4435 C C . LEU A 1 566 ? -13.609 35.988 -2.805 1.00 74.00 566 LEU A C 1
ATOM 4437 O O . LEU A 1 566 ? -14.414 35.254 -3.384 1.00 74.00 566 LEU A O 1
ATOM 4441 N N . PRO A 1 567 ? -13.692 37.328 -2.925 1.00 84.31 567 PRO A N 1
ATOM 4442 C CA . PRO A 1 567 ? -14.640 37.974 -3.829 1.00 84.31 567 PRO A CA 1
ATOM 4443 C C . PRO A 1 567 ? -14.450 37.485 -5.271 1.00 84.31 567 PRO A C 1
ATOM 4445 O O . PRO A 1 567 ? -13.332 37.502 -5.788 1.00 84.31 567 PRO A O 1
ATOM 4448 N N . ARG A 1 568 ? -15.542 37.109 -5.954 1.00 83.31 568 ARG A N 1
ATOM 4449 C CA . ARG A 1 568 ? -15.510 36.473 -7.289 1.00 83.31 568 ARG A CA 1
ATOM 4450 C C . ARG A 1 568 ? -14.657 37.225 -8.322 1.00 83.31 568 ARG A C 1
ATOM 4452 O O . ARG A 1 568 ? -13.961 36.589 -9.104 1.00 83.31 568 ARG A O 1
ATOM 4459 N N . ALA A 1 569 ? -14.666 38.559 -8.300 1.00 84.56 569 ALA A N 1
ATOM 4460 C CA . ALA A 1 569 ? -13.841 39.387 -9.186 1.00 84.56 569 ALA A CA 1
ATOM 4461 C C . ALA A 1 569 ? -12.329 39.287 -8.890 1.00 84.56 569 ALA A C 1
ATOM 4463 O O . ALA A 1 569 ? -11.519 39.282 -9.812 1.00 84.56 569 ALA A O 1
ATOM 4464 N N . GLN A 1 570 ? -11.939 39.167 -7.616 1.00 84.81 570 GLN A N 1
ATOM 4465 C CA . GLN A 1 570 ? -10.537 38.985 -7.216 1.00 84.81 570 GLN A CA 1
ATOM 4466 C C . GLN A 1 570 ? -10.057 37.563 -7.522 1.00 84.81 570 GLN A C 1
ATOM 4468 O O . GLN A 1 570 ? -8.945 37.383 -8.012 1.00 84.81 570 GLN A O 1
ATOM 4473 N N . ALA A 1 571 ? -10.914 36.562 -7.293 1.00 86.81 571 ALA A N 1
ATOM 4474 C CA . ALA A 1 571 ? -10.659 35.183 -7.695 1.00 86.81 571 ALA A CA 1
ATOM 4475 C C . ALA A 1 571 ? -10.446 35.073 -9.217 1.00 86.81 571 ALA A C 1
ATOM 4477 O O . ALA A 1 571 ? -9.444 34.507 -9.648 1.00 86.81 571 ALA A O 1
ATOM 4478 N N . ALA A 1 572 ? -11.324 35.681 -10.026 1.00 89.25 572 ALA A N 1
ATOM 4479 C CA . ALA A 1 572 ? -11.186 35.708 -11.484 1.00 89.25 572 ALA A CA 1
ATOM 4480 C C . ALA A 1 572 ? -9.856 36.343 -11.926 1.00 89.25 572 ALA A C 1
ATOM 4482 O O . ALA A 1 572 ? -9.106 35.718 -12.669 1.00 89.25 572 ALA A O 1
ATOM 4483 N N . ALA A 1 573 ? -9.505 37.520 -11.393 1.00 89.25 573 ALA A N 1
ATOM 4484 C CA . ALA A 1 573 ? -8.250 38.200 -11.723 1.00 89.25 573 ALA A CA 1
ATOM 4485 C C . ALA A 1 573 ? -6.991 37.381 -11.354 1.00 89.25 573 ALA A C 1
ATOM 4487 O O . ALA A 1 573 ? -5.985 37.430 -12.063 1.00 89.25 573 ALA A O 1
ATOM 4488 N N . LEU A 1 574 ? -7.032 36.605 -10.262 1.00 89.56 574 LEU A N 1
ATOM 4489 C CA . LEU A 1 574 ? -5.945 35.693 -9.878 1.00 89.56 574 LEU A CA 1
ATOM 4490 C C . LEU A 1 574 ? -5.808 34.509 -10.845 1.00 89.56 574 LEU A C 1
ATOM 4492 O O . LEU A 1 574 ? -4.687 34.151 -11.210 1.00 89.56 574 LEU A O 1
ATOM 4496 N N . VAL A 1 575 ? -6.930 33.926 -11.274 1.00 93.06 575 VAL A N 1
ATOM 4497 C CA . VAL A 1 575 ? -6.965 32.843 -12.269 1.00 93.06 575 VAL A CA 1
ATOM 4498 C C . VAL A 1 575 ? -6.468 33.344 -13.627 1.00 93.06 575 VAL A C 1
ATOM 4500 O O . VAL A 1 575 ? -5.563 32.744 -14.205 1.00 93.06 575 VAL A O 1
ATOM 4503 N N . GLU A 1 576 ? -6.983 34.479 -14.107 1.00 94.31 576 GLU A N 1
ATOM 4504 C CA . GLU A 1 576 ? -6.550 35.128 -15.352 1.00 94.31 576 GLU A CA 1
ATOM 4505 C C . GLU A 1 576 ? -5.049 35.449 -15.332 1.00 94.31 576 GLU A C 1
ATOM 4507 O O . GLU A 1 576 ? -4.344 35.169 -16.303 1.00 94.31 576 GLU A O 1
ATOM 4512 N N . GLY A 1 577 ? -4.529 35.942 -14.202 1.00 90.12 577 GLY A N 1
ATOM 4513 C CA . GLY A 1 577 ? -3.102 36.205 -14.002 1.00 90.12 577 GLY A CA 1
ATOM 4514 C C . GLY A 1 577 ? -2.203 34.960 -14.051 1.00 90.12 577 GLY A C 1
ATOM 4515 O O . GLY A 1 577 ? -1.019 35.082 -14.363 1.00 90.12 577 GLY A O 1
ATOM 4516 N N . ALA A 1 578 ? -2.739 33.761 -13.796 1.00 93.06 578 ALA A N 1
ATOM 4517 C CA . ALA A 1 578 ? -1.999 32.501 -13.913 1.00 93.06 578 ALA A CA 1
ATOM 4518 C C . ALA A 1 578 ? -1.948 31.958 -15.356 1.00 93.06 578 ALA A C 1
ATOM 4520 O O . ALA A 1 578 ? -0.998 31.262 -15.725 1.00 93.06 578 ALA A O 1
ATOM 4521 N N . MET A 1 579 ? -2.932 32.294 -16.200 1.00 95.75 579 MET A N 1
ATOM 4522 C CA . MET A 1 579 ? -3.063 31.741 -17.557 1.00 95.75 579 MET A CA 1
ATOM 4523 C C . MET A 1 579 ? -1.852 31.969 -18.484 1.00 95.75 579 MET A C 1
ATOM 4525 O O . MET A 1 579 ? -1.537 31.045 -19.239 1.00 95.75 579 MET A O 1
ATOM 4529 N N . PRO A 1 580 ? -1.148 33.124 -18.482 1.00 96.25 580 PRO A N 1
ATOM 4530 C CA . PRO A 1 580 ? 0.049 33.310 -19.306 1.00 96.25 580 PRO A CA 1
ATOM 4531 C C . PRO A 1 580 ? 1.160 32.315 -18.962 1.00 96.25 580 PRO A C 1
ATOM 4533 O O . PRO A 1 580 ? 1.775 31.755 -19.864 1.00 96.25 580 PRO A O 1
ATOM 4536 N N . LEU A 1 581 ? 1.361 32.033 -17.671 1.00 93.81 581 LEU A N 1
ATOM 4537 C CA . LEU A 1 581 ? 2.368 31.079 -17.207 1.00 93.81 581 LEU A CA 1
ATOM 4538 C C . LEU A 1 581 ? 1.963 29.632 -17.520 1.00 93.81 581 LEU A C 1
ATOM 4540 O O . LEU A 1 581 ? 2.804 28.841 -17.930 1.00 93.81 581 LEU A O 1
ATOM 4544 N N . ILE A 1 582 ? 0.674 29.289 -17.416 1.00 95.38 582 ILE A N 1
ATOM 4545 C CA . ILE A 1 582 ? 0.164 27.975 -17.851 1.00 95.38 582 ILE A CA 1
ATOM 4546 C C . ILE A 1 582 ? 0.432 27.766 -19.355 1.00 95.38 582 ILE A C 1
ATOM 4548 O O . ILE A 1 582 ? 0.907 26.703 -19.752 1.00 95.38 582 ILE A O 1
ATOM 4552 N N . LYS A 1 583 ? 0.206 28.791 -20.190 1.00 95.81 583 LYS A N 1
ATOM 4553 C CA . LYS A 1 583 ? 0.528 28.759 -21.631 1.00 95.81 583 LYS A CA 1
ATOM 4554 C C . LYS A 1 583 ? 2.032 28.609 -21.886 1.00 95.81 583 LYS A C 1
ATOM 4556 O O . LYS A 1 583 ? 2.410 27.764 -22.692 1.00 95.81 583 LYS A O 1
ATOM 4561 N N . GLU A 1 584 ? 2.867 29.375 -21.181 1.00 94.25 584 GLU A N 1
ATOM 4562 C CA . GLU A 1 584 ? 4.336 29.305 -21.254 1.00 94.25 584 GLU A CA 1
ATOM 4563 C C . GLU A 1 584 ? 4.846 27.886 -20.932 1.00 94.25 584 GLU A C 1
ATOM 4565 O O . GLU A 1 584 ? 5.669 27.336 -21.661 1.00 94.25 584 GLU A O 1
ATOM 4570 N N . LEU A 1 585 ? 4.300 27.245 -19.891 1.00 92.62 585 LEU A N 1
ATOM 4571 C CA . LEU A 1 585 ? 4.643 25.870 -19.509 1.00 92.62 585 LEU A CA 1
ATOM 4572 C C . LEU A 1 585 ? 4.215 24.841 -20.563 1.00 92.62 585 LEU A C 1
ATOM 4574 O O . LEU A 1 585 ? 4.997 23.949 -20.882 1.00 92.62 585 LEU A O 1
ATOM 4578 N N . ILE A 1 586 ? 3.004 24.960 -21.121 1.00 92.31 586 ILE A N 1
ATOM 4579 C CA . ILE A 1 586 ? 2.512 24.064 -22.183 1.00 92.31 586 ILE A CA 1
ATOM 4580 C C . ILE A 1 586 ? 3.385 24.195 -23.440 1.00 92.31 586 ILE A C 1
ATOM 4582 O O . ILE A 1 586 ? 3.787 23.184 -24.008 1.00 92.31 586 ILE A O 1
ATOM 4586 N N . GLN A 1 587 ? 3.746 25.420 -23.837 1.00 91.44 587 GLN A N 1
ATOM 4587 C CA . GLN A 1 587 ? 4.655 25.678 -24.964 1.00 91.44 587 GLN A CA 1
ATOM 4588 C C . GLN A 1 587 ? 6.071 25.128 -24.724 1.00 91.44 587 GLN A C 1
ATOM 4590 O O . GLN A 1 587 ? 6.731 24.699 -25.666 1.00 91.44 587 GLN A O 1
ATOM 4595 N N . ALA A 1 588 ? 6.523 25.096 -23.468 1.00 86.62 588 ALA A N 1
ATOM 4596 C CA . ALA A 1 588 ? 7.797 24.508 -23.057 1.00 86.62 588 ALA A CA 1
ATOM 4597 C C . ALA A 1 588 ? 7.741 22.981 -22.808 1.00 86.62 588 ALA A C 1
ATOM 4599 O O . ALA A 1 588 ? 8.700 22.420 -22.279 1.00 86.62 588 ALA A O 1
ATOM 4600 N N . ASN A 1 589 ? 6.634 22.302 -23.145 1.00 83.75 589 ASN A N 1
ATOM 4601 C CA . ASN A 1 589 ? 6.368 20.885 -22.842 1.00 83.75 589 ASN A CA 1
ATOM 4602 C C . ASN A 1 589 ? 6.429 20.520 -21.337 1.00 83.75 589 ASN A C 1
ATOM 4604 O O . ASN A 1 589 ? 6.530 19.351 -20.961 1.00 83.75 589 ASN A O 1
ATOM 4608 N N . ALA A 1 590 ? 6.325 21.506 -20.442 1.00 84.81 590 ALA A N 1
ATOM 4609 C CA . ALA A 1 590 ? 6.319 21.336 -18.989 1.00 84.81 590 ALA A CA 1
ATOM 4610 C C . ALA A 1 590 ? 4.906 20.987 -18.475 1.00 84.81 590 ALA A C 1
ATOM 4612 O O . ALA A 1 590 ? 4.343 21.666 -17.610 1.00 84.81 590 ALA A O 1
ATOM 4613 N N . PHE A 1 591 ? 4.318 19.919 -19.020 1.00 87.81 591 PHE A N 1
ATOM 4614 C CA . PHE A 1 591 ? 2.894 19.602 -18.860 1.00 87.81 591 PHE A CA 1
ATOM 4615 C C . PHE A 1 591 ? 2.476 19.268 -17.423 1.00 87.81 591 PHE A C 1
ATOM 4617 O O . PHE A 1 591 ? 1.407 19.692 -16.997 1.00 87.81 591 PHE A O 1
ATOM 4624 N N . ARG A 1 592 ? 3.318 18.575 -16.638 1.00 85.94 592 ARG A N 1
ATOM 4625 C CA . ARG A 1 592 ? 3.019 18.283 -15.220 1.00 85.94 592 ARG A CA 1
ATOM 4626 C C . ARG A 1 592 ? 2.941 19.568 -14.370 1.00 85.94 592 ARG A C 1
ATOM 4628 O O . ARG A 1 592 ? 1.903 19.772 -13.750 1.00 85.94 592 ARG A O 1
ATOM 4635 N N . PRO A 1 593 ? 3.937 20.480 -14.395 1.00 86.25 593 PRO A N 1
ATOM 4636 C CA . PRO A 1 593 ? 3.811 21.806 -13.779 1.00 86.25 593 PRO A CA 1
ATOM 4637 C C . PRO A 1 593 ? 2.612 22.625 -14.274 1.00 86.25 593 PRO A C 1
ATOM 4639 O O . PRO A 1 593 ? 1.973 23.300 -13.468 1.00 86.25 593 PRO A O 1
ATOM 4642 N N . ALA A 1 594 ? 2.282 22.562 -15.571 1.00 90.56 594 ALA A N 1
ATOM 4643 C CA . ALA A 1 594 ? 1.094 23.230 -16.107 1.00 90.56 594 ALA A CA 1
ATOM 4644 C C . ALA A 1 594 ? -0.207 22.665 -15.512 1.00 90.56 594 ALA A C 1
ATOM 4646 O O . ALA A 1 594 ? -1.095 23.438 -15.149 1.00 90.56 594 ALA A O 1
ATOM 4647 N N . LEU A 1 595 ? -0.295 21.336 -15.373 1.00 91.38 595 LEU A N 1
ATOM 4648 C CA . LEU A 1 595 ? -1.436 20.638 -14.784 1.00 91.38 595 LEU A CA 1
ATOM 4649 C C . LEU A 1 595 ? -1.601 20.979 -13.293 1.00 91.38 595 LEU A C 1
ATOM 4651 O O . LEU A 1 595 ? -2.698 21.325 -12.868 1.00 91.38 595 LEU A O 1
ATOM 4655 N N . SER A 1 596 ? -0.517 20.985 -12.510 1.00 88.94 596 SER A N 1
ATOM 4656 C CA . SER A 1 596 ? -0.566 21.405 -11.100 1.00 88.94 596 SER A CA 1
ATOM 4657 C C . SER A 1 596 ? -1.065 22.847 -10.943 1.00 88.94 596 SER A C 1
ATOM 4659 O O . SER A 1 596 ? -1.948 23.110 -10.126 1.00 88.94 596 SER A O 1
ATOM 4661 N N . LEU A 1 597 ? -0.557 23.775 -11.764 1.00 92.31 597 LEU A N 1
ATOM 4662 C CA . LEU A 1 597 ? -0.922 25.191 -11.686 1.00 92.31 597 LEU A CA 1
ATOM 4663 C C . LEU A 1 597 ? -2.371 25.459 -12.131 1.00 92.31 597 LEU A C 1
ATOM 4665 O O . LEU A 1 597 ? -3.071 26.242 -11.486 1.00 92.31 597 LEU A O 1
ATOM 4669 N N . VAL A 1 598 ? -2.848 24.811 -13.203 1.00 94.00 598 VAL A N 1
ATOM 4670 C CA . VAL A 1 598 ? -4.241 24.974 -13.664 1.00 94.00 598 VAL A CA 1
ATOM 4671 C C . VAL A 1 598 ? -5.240 24.328 -12.699 1.00 94.00 598 VAL A C 1
ATOM 4673 O O . VAL A 1 598 ? -6.317 24.883 -12.484 1.00 94.00 598 VAL A O 1
ATOM 4676 N N . CYS A 1 599 ? -4.877 23.218 -12.047 1.00 90.00 599 CYS A N 1
ATOM 4677 C CA . CYS A 1 599 ? -5.687 22.635 -10.980 1.00 90.00 599 CYS A CA 1
ATOM 4678 C C . CYS A 1 599 ? -5.779 23.580 -9.775 1.00 90.00 599 CYS A C 1
ATOM 4680 O O . CYS A 1 599 ? -6.893 23.900 -9.372 1.00 90.00 599 CYS A O 1
ATOM 4682 N N . ALA A 1 600 ? -4.661 24.123 -9.276 1.00 88.75 600 ALA A N 1
ATOM 4683 C CA . ALA A 1 600 ? -4.683 25.083 -8.165 1.00 88.75 600 ALA A CA 1
ATOM 4684 C C . ALA A 1 600 ? -5.498 26.355 -8.471 1.00 88.75 600 ALA A C 1
ATOM 4686 O O . ALA A 1 600 ? -6.145 26.909 -7.583 1.00 88.75 600 ALA A O 1
ATOM 4687 N N . ALA A 1 601 ? -5.536 26.793 -9.734 1.00 91.56 601 ALA A N 1
ATOM 4688 C CA . ALA A 1 601 ? -6.418 27.874 -10.169 1.00 91.56 601 ALA A CA 1
ATOM 4689 C C . ALA A 1 601 ? -7.917 27.508 -10.070 1.00 91.56 601 ALA A C 1
ATOM 4691 O O . ALA A 1 601 ? -8.724 28.361 -9.697 1.00 91.56 601 ALA A O 1
ATOM 4692 N N . LYS A 1 602 ? -8.305 26.248 -10.333 1.00 91.94 602 LYS A N 1
ATOM 4693 C CA . LYS A 1 602 ? -9.702 25.785 -10.198 1.00 91.94 602 LYS A CA 1
ATOM 4694 C C . LYS A 1 602 ? -10.202 25.735 -8.752 1.00 91.94 602 LYS A C 1
ATOM 4696 O O . LYS A 1 602 ? -11.409 25.847 -8.557 1.00 91.94 602 LYS A O 1
ATOM 4701 N N . PHE A 1 603 ? -9.330 25.671 -7.739 1.00 87.94 603 PHE A N 1
ATOM 4702 C CA . PHE A 1 603 ? -9.766 25.632 -6.328 1.00 87.94 603 PHE A CA 1
ATOM 4703 C C . PHE A 1 603 ? -10.491 26.917 -5.897 1.00 87.94 603 PHE A C 1
ATOM 4705 O O . PHE A 1 603 ? -11.236 26.912 -4.920 1.00 87.94 603 PHE A O 1
ATOM 4712 N N . LEU A 1 604 ? -10.298 28.014 -6.639 1.00 87.31 604 LEU A N 1
ATOM 4713 C CA . LEU A 1 604 ? -11.012 29.277 -6.443 1.00 87.31 604 LEU A CA 1
ATOM 4714 C C . LEU A 1 604 ? -12.462 29.253 -6.976 1.00 87.31 604 LEU A C 1
ATOM 4716 O O . LEU A 1 604 ? -13.157 30.263 -6.870 1.00 87.31 604 LEU A O 1
ATOM 4720 N N . CYS A 1 605 ? -12.911 28.127 -7.547 1.00 89.00 605 CYS A N 1
ATOM 4721 C CA . CYS A 1 605 ? -14.289 27.830 -7.962 1.00 89.00 605 CYS A CA 1
ATOM 4722 C C . CYS A 1 605 ? -14.957 28.933 -8.808 1.00 89.00 605 CYS A C 1
ATOM 4724 O O . CYS A 1 605 ? -16.153 29.206 -8.684 1.00 89.00 605 CYS A O 1
ATOM 4726 N N . VAL A 1 606 ? -14.179 29.582 -9.682 1.00 89.19 606 VAL A N 1
ATOM 4727 C CA . VAL A 1 606 ? -14.637 30.659 -10.570 1.00 89.19 606 VAL A CA 1
ATOM 4728 C C . VAL A 1 606 ? -14.422 30.270 -12.040 1.00 89.19 606 VAL A C 1
ATOM 4730 O O . VAL A 1 606 ? -13.300 29.933 -12.421 1.00 89.19 606 VAL A O 1
ATOM 4733 N N . PRO A 1 607 ? -15.463 30.302 -12.895 1.00 90.00 607 PRO A N 1
ATOM 4734 C CA . PRO A 1 607 ? -15.310 29.981 -14.310 1.00 90.00 607 PRO A CA 1
ATOM 4735 C C . PRO A 1 607 ? -14.591 31.122 -15.042 1.00 90.00 607 PRO A C 1
ATOM 4737 O O . PRO A 1 607 ? -15.035 32.270 -14.996 1.00 90.00 607 PRO A O 1
ATOM 4740 N N . VAL A 1 608 ? -13.506 30.791 -15.748 1.00 94.00 608 VAL A N 1
ATOM 4741 C CA . VAL A 1 608 ? -12.712 31.715 -16.577 1.00 94.00 608 VAL A CA 1
ATOM 4742 C C . VAL A 1 608 ? -12.480 31.079 -17.949 1.00 94.00 608 VAL A C 1
ATOM 4744 O O . VAL A 1 608 ? -12.075 29.920 -18.043 1.00 94.00 608 VAL A O 1
ATOM 4747 N N . ARG A 1 609 ? -12.747 31.833 -19.023 1.00 95.25 609 ARG A N 1
ATOM 4748 C CA . ARG A 1 609 ? -12.743 31.327 -20.406 1.00 95.25 609 ARG A CA 1
ATOM 4749 C C . ARG A 1 609 ? -11.348 30.858 -20.821 1.00 95.25 609 ARG A C 1
ATOM 4751 O O . ARG A 1 609 ? -10.384 31.620 -20.763 1.00 95.25 609 ARG A O 1
ATOM 4758 N N . ASN A 1 610 ? -11.265 29.647 -21.355 1.00 96.19 610 ASN A N 1
ATOM 4759 C CA . ASN A 1 610 ? -10.069 28.871 -21.693 1.00 96.19 610 ASN A CA 1
ATOM 4760 C C . ASN A 1 610 ? -9.279 28.282 -20.511 1.00 96.19 610 ASN A C 1
ATOM 4762 O O . ASN A 1 610 ? -8.199 27.739 -20.753 1.00 96.19 610 ASN A O 1
ATOM 4766 N N . LEU A 1 611 ? -9.745 28.362 -19.259 1.00 96.00 611 LEU A N 1
ATOM 4767 C CA . LEU A 1 611 ? -9.049 27.695 -18.150 1.00 96.00 611 LEU A CA 1
ATOM 4768 C C . LEU A 1 611 ? -9.085 26.171 -18.325 1.00 96.00 611 LEU A C 1
ATOM 4770 O O . LEU A 1 611 ? -8.054 25.501 -18.243 1.00 96.00 611 LEU A O 1
ATOM 4774 N N . ASP A 1 612 ? -10.262 25.631 -18.629 1.00 95.94 612 ASP A N 1
ATOM 4775 C CA . ASP A 1 612 ? -10.466 24.197 -18.805 1.00 95.94 612 ASP A CA 1
ATOM 4776 C C . ASP A 1 612 ? -9.972 23.710 -20.177 1.00 95.94 612 ASP A C 1
ATOM 4778 O O . ASP A 1 612 ? -9.472 22.591 -20.287 1.00 95.94 612 ASP A O 1
ATOM 4782 N N . PHE A 1 613 ? -9.942 24.586 -21.188 1.00 96.31 613 PHE A N 1
ATOM 4783 C CA . PHE A 1 613 ? -9.188 24.349 -22.429 1.00 96.31 613 PHE A CA 1
ATOM 4784 C C . PHE A 1 613 ? -7.672 24.177 -22.187 1.00 96.31 613 PHE A C 1
ATOM 4786 O O . PHE A 1 613 ? -7.053 23.263 -22.736 1.00 96.31 613 PHE A O 1
ATOM 4793 N N . LEU A 1 614 ? -7.055 25.009 -21.336 1.00 96.56 614 LEU A N 1
ATOM 4794 C CA . LEU A 1 614 ? -5.641 24.844 -20.960 1.00 96.56 614 LEU A CA 1
ATOM 4795 C C . LEU A 1 614 ? -5.418 23.580 -20.115 1.00 96.56 614 LEU A C 1
ATOM 4797 O O . LEU A 1 614 ? -4.402 22.907 -20.293 1.00 96.56 614 LEU A O 1
ATOM 4801 N N . ARG A 1 615 ? -6.377 23.210 -19.255 1.00 95.94 615 ARG A N 1
ATOM 4802 C CA . ARG A 1 615 ? -6.363 21.928 -18.528 1.00 95.94 615 ARG A CA 1
ATOM 4803 C C . ARG A 1 615 ? -6.420 20.733 -19.485 1.00 95.94 615 ARG A C 1
ATOM 4805 O O . ARG A 1 615 ? -5.649 19.794 -19.311 1.00 95.94 615 ARG A O 1
ATOM 4812 N N . ALA A 1 616 ? -7.245 20.789 -20.531 1.00 96.06 616 ALA A N 1
ATOM 4813 C CA . ALA A 1 616 ? -7.300 19.752 -21.561 1.00 96.06 616 ALA A CA 1
ATOM 4814 C C . ALA A 1 616 ? -5.968 19.595 -22.316 1.00 96.06 616 ALA A C 1
ATOM 4816 O O . ALA A 1 616 ? -5.494 18.474 -22.501 1.00 96.06 616 ALA A O 1
ATOM 4817 N N . LEU A 1 617 ? -5.320 20.706 -22.685 1.00 94.44 617 LEU A N 1
ATOM 4818 C CA . LEU A 1 617 ? -3.980 20.694 -23.287 1.00 94.44 617 LEU A CA 1
ATOM 4819 C C . LEU A 1 617 ? -2.918 20.091 -22.350 1.00 94.44 617 LEU A C 1
ATOM 4821 O O . LEU A 1 617 ? -2.086 19.302 -22.798 1.00 94.44 617 LEU A O 1
ATOM 4825 N N . ALA A 1 618 ? -2.961 20.414 -21.054 1.00 92.12 618 ALA A N 1
ATOM 4826 C CA . ALA A 1 618 ? -2.053 19.836 -20.064 1.00 92.12 618 ALA A CA 1
ATOM 4827 C C . ALA A 1 618 ? -2.277 18.320 -19.885 1.00 92.12 618 ALA A C 1
ATOM 4829 O O . ALA A 1 618 ? -1.301 17.570 -19.858 1.00 92.12 618 ALA A O 1
ATOM 4830 N N . PHE A 1 619 ? -3.535 17.858 -19.847 1.00 93.25 619 PHE A N 1
ATOM 4831 C CA . PHE A 1 619 ? -3.876 16.429 -19.823 1.00 93.25 619 PHE A CA 1
ATOM 4832 C C . PHE A 1 619 ? -3.374 15.688 -21.073 1.00 93.25 619 PHE A C 1
ATOM 4834 O O . PHE A 1 619 ? -2.737 14.643 -20.942 1.00 93.25 619 PHE A O 1
ATOM 4841 N N . LEU A 1 620 ? -3.577 16.241 -22.277 1.00 90.81 620 LEU A N 1
ATOM 4842 C CA . LEU A 1 620 ? -3.041 15.659 -23.517 1.00 90.81 620 LEU A CA 1
ATOM 4843 C C . LEU A 1 620 ? -1.514 15.504 -23.463 1.00 90.81 620 LEU A C 1
ATOM 4845 O O . LEU A 1 620 ? -0.997 14.454 -23.842 1.00 90.81 620 LEU A O 1
ATOM 4849 N N . GLY A 1 621 ? -0.806 16.508 -22.941 1.00 81.94 621 GLY A N 1
ATOM 4850 C CA . GLY A 1 621 ? 0.651 16.487 -22.795 1.00 81.94 621 GLY A CA 1
ATOM 4851 C C . GLY A 1 621 ? 1.195 15.472 -21.779 1.00 81.94 621 GLY A C 1
ATOM 4852 O O . GLY A 1 621 ? 2.373 15.127 -21.844 1.00 81.94 621 GLY A O 1
ATOM 4853 N N . VAL A 1 622 ? 0.364 14.952 -20.866 1.00 83.88 622 VAL A N 1
ATOM 4854 C CA . VAL A 1 622 ? 0.731 13.846 -19.955 1.00 83.88 622 VAL A CA 1
ATOM 4855 C C . VAL A 1 622 ? 0.154 12.484 -20.370 1.00 83.88 622 VAL A C 1
ATOM 4857 O O . VAL A 1 622 ? 0.381 11.504 -19.667 1.00 83.88 622 VAL A O 1
ATOM 4860 N N . GLY A 1 623 ? -0.540 12.401 -21.513 1.00 84.50 623 GLY A N 1
ATOM 4861 C CA . GLY A 1 623 ? -1.129 11.166 -22.058 1.00 84.50 623 GLY A CA 1
ATOM 4862 C C . GLY A 1 623 ? -2.600 10.916 -21.693 1.00 84.50 623 GLY A C 1
ATOM 4863 O O . GLY A 1 623 ? -3.211 9.980 -22.209 1.00 84.50 623 GLY A O 1
ATOM 4864 N N . GLU A 1 624 ? -3.207 11.778 -20.878 1.00 86.44 624 GLU A N 1
ATOM 4865 C CA . GLU A 1 624 ? -4.541 11.607 -20.283 1.00 86.44 624 GLU A CA 1
ATOM 4866 C C . GLU A 1 624 ? -5.682 12.032 -21.227 1.00 86.44 624 GLU A C 1
ATOM 4868 O O . GLU A 1 624 ? -6.445 12.968 -20.963 1.00 86.44 624 GLU A O 1
ATOM 4873 N N . ARG A 1 625 ? -5.813 11.345 -22.372 1.00 88.00 625 ARG A N 1
ATOM 4874 C CA . ARG A 1 625 ? -6.836 11.662 -23.391 1.00 88.00 625 ARG A CA 1
ATOM 4875 C C . ARG A 1 625 ? -8.281 11.676 -22.852 1.00 88.00 625 ARG A C 1
ATOM 4877 O O . ARG A 1 625 ? -8.994 12.615 -23.208 1.00 88.00 625 ARG A O 1
ATOM 4884 N N . PRO A 1 626 ? -8.747 10.727 -22.011 1.00 87.94 626 PRO A N 1
ATOM 4885 C CA . PRO A 1 626 ? -10.113 10.774 -21.481 1.00 87.94 626 PRO A CA 1
ATOM 4886 C C . PRO A 1 626 ? -10.361 12.030 -20.635 1.00 87.94 626 PRO A C 1
ATOM 4888 O O . PRO A 1 626 ? -11.336 12.743 -20.868 1.00 87.94 626 PRO A O 1
ATOM 4891 N N . SER A 1 627 ? -9.434 12.364 -19.730 1.00 90.69 627 SER A N 1
ATOM 4892 C CA . SER A 1 627 ? -9.535 13.554 -18.876 1.00 90.69 627 SER A CA 1
ATOM 4893 C C . SER A 1 627 ? -9.511 14.857 -19.680 1.00 90.69 627 SER A C 1
ATOM 4895 O O . SER A 1 627 ? -10.254 15.788 -19.369 1.00 90.69 627 SER A O 1
ATOM 4897 N N . ALA A 1 628 ? -8.738 14.912 -20.771 1.00 92.25 628 ALA A N 1
ATOM 4898 C CA . ALA A 1 628 ? -8.762 16.042 -21.698 1.00 92.25 628 ALA A CA 1
ATOM 4899 C C . ALA A 1 628 ? -10.134 16.234 -22.370 1.00 92.25 628 ALA A C 1
ATOM 4901 O O . ALA A 1 628 ? -10.625 17.361 -22.442 1.00 92.25 628 ALA A O 1
ATOM 4902 N N . ARG A 1 629 ? -10.783 15.147 -22.817 1.00 91.69 629 ARG A N 1
ATOM 4903 C CA . ARG A 1 629 ? -12.119 15.197 -23.439 1.00 91.69 629 ARG A CA 1
ATOM 4904 C C . ARG A 1 629 ? -13.164 15.777 -22.487 1.00 91.69 629 ARG A C 1
ATOM 4906 O O . ARG A 1 629 ? -13.952 16.635 -22.877 1.00 91.69 629 ARG A O 1
ATOM 4913 N N . GLU A 1 630 ? -13.170 15.325 -21.237 1.00 92.00 630 GLU A N 1
ATOM 4914 C CA . GLU A 1 630 ? -14.156 15.776 -20.250 1.00 92.00 630 GLU A CA 1
ATOM 4915 C C . GLU A 1 630 ? -13.870 17.210 -19.750 1.00 92.00 630 GLU A C 1
ATOM 4917 O O . GLU A 1 630 ? -14.814 17.969 -19.526 1.00 92.00 630 GLU A O 1
ATOM 4922 N N . ALA A 1 631 ? -12.601 17.643 -19.696 1.00 93.62 631 ALA A N 1
ATOM 4923 C CA . ALA A 1 631 ? -12.243 19.045 -19.446 1.00 93.62 631 ALA A CA 1
ATOM 4924 C C . ALA A 1 631 ? -12.754 19.994 -20.553 1.00 93.62 631 ALA A C 1
ATOM 4926 O O . ALA A 1 631 ? -13.276 21.067 -20.252 1.00 93.62 631 ALA A O 1
ATOM 4927 N N . LEU A 1 632 ? -12.700 19.585 -21.828 1.00 93.88 632 LEU A N 1
ATOM 4928 C CA . LEU A 1 632 ? -13.281 20.361 -22.937 1.00 93.88 632 LEU A CA 1
ATOM 4929 C C . LEU A 1 632 ? -14.807 20.483 -22.832 1.00 93.88 632 LEU A C 1
ATOM 4931 O O . LEU A 1 632 ? -15.358 21.544 -23.128 1.00 93.88 632 LEU A O 1
ATOM 4935 N N . LYS A 1 633 ? -15.501 19.434 -22.367 1.00 92.12 633 LYS A N 1
ATOM 4936 C CA . LYS A 1 633 ? -16.937 19.537 -22.060 1.00 92.12 633 LYS A CA 1
ATOM 4937 C C . LYS A 1 633 ? -17.194 20.528 -20.920 1.00 92.12 633 LYS A C 1
ATOM 4939 O O . LYS A 1 633 ? -18.158 21.279 -21.004 1.00 92.12 633 LYS A O 1
ATOM 4944 N N . GLU A 1 634 ? -16.359 20.550 -19.879 1.00 92.75 634 GLU A N 1
ATOM 4945 C CA . GLU A 1 634 ? -16.496 21.479 -18.744 1.00 92.75 634 GLU A CA 1
ATOM 4946 C C . GLU A 1 634 ? -16.362 22.951 -19.184 1.00 92.75 634 GLU A C 1
ATOM 4948 O O . GLU A 1 634 ? -17.224 23.765 -18.851 1.00 92.75 634 GLU A O 1
ATOM 4953 N N . GLU A 1 635 ? -15.376 23.267 -20.032 1.00 94.69 635 GLU A N 1
ATOM 4954 C CA . GLU A 1 635 ? -15.231 24.582 -20.685 1.00 94.69 635 GLU A CA 1
ATOM 4955 C C . GLU A 1 635 ? -16.518 24.987 -21.432 1.00 94.69 635 GLU A C 1
ATOM 4957 O O . GLU A 1 635 ? -17.047 26.081 -21.231 1.00 94.69 635 GLU A O 1
ATOM 4962 N N . LEU A 1 636 ? -17.067 24.085 -22.253 1.00 91.94 636 LEU A N 1
ATOM 4963 C CA . LEU A 1 636 ? -18.230 24.350 -23.111 1.00 91.94 636 LEU A CA 1
ATOM 4964 C C . LEU A 1 636 ? -19.568 24.441 -22.348 1.00 91.94 636 LEU A C 1
ATOM 4966 O O . LEU A 1 636 ? -20.535 24.982 -22.890 1.00 91.94 636 LEU A O 1
ATOM 4970 N N . ARG A 1 637 ? -19.648 23.970 -21.093 1.00 90.69 637 ARG A N 1
ATOM 4971 C CA . ARG A 1 637 ? -20.830 24.176 -20.226 1.00 90.69 637 ARG A CA 1
ATOM 4972 C C . ARG A 1 637 ? -20.993 25.648 -19.847 1.00 90.69 637 ARG A C 1
ATOM 4974 O O . ARG A 1 637 ? -22.121 26.146 -19.870 1.00 90.69 637 ARG A O 1
ATOM 4981 N N . PHE A 1 638 ? -19.887 26.326 -19.528 1.00 90.44 638 PHE A N 1
ATOM 4982 C CA . PHE A 1 638 ? -19.854 27.753 -19.178 1.00 90.44 638 PHE A CA 1
ATOM 4983 C C . PHE A 1 638 ? -19.671 28.670 -20.395 1.00 90.44 638 PHE A C 1
ATOM 4985 O O . PHE A 1 638 ? -20.263 29.746 -20.431 1.00 90.44 638 PHE A O 1
ATOM 4992 N N . PHE A 1 639 ? -18.890 28.244 -21.392 1.00 93.75 639 PHE A N 1
ATOM 4993 C CA . PHE A 1 639 ? -18.521 29.034 -22.571 1.00 93.75 639 PHE A CA 1
ATOM 4994 C C . PHE A 1 639 ? -18.870 28.270 -23.864 1.00 93.75 639 PHE A C 1
ATOM 4996 O O . PHE A 1 639 ? -17.975 27.804 -24.575 1.00 93.75 639 PHE A O 1
ATOM 5003 N N . PRO A 1 640 ? -20.169 28.085 -24.183 1.00 89.44 640 PRO A N 1
ATOM 5004 C CA . PRO A 1 640 ? -20.611 27.289 -25.336 1.00 89.44 640 PRO A CA 1
ATOM 5005 C C . PRO A 1 640 ? -20.174 27.872 -26.692 1.00 89.44 640 PRO A C 1
ATOM 5007 O O . PRO A 1 640 ? -20.160 27.160 -27.695 1.00 89.44 640 PRO A O 1
ATOM 5010 N N . ASP A 1 641 ? -19.796 29.151 -26.712 1.00 92.88 641 ASP A N 1
ATOM 5011 C CA . ASP A 1 641 ? -19.230 29.904 -27.832 1.00 92.88 641 ASP A CA 1
ATOM 5012 C C . ASP A 1 641 ? -17.714 29.679 -28.028 1.00 92.88 641 ASP A C 1
ATOM 5014 O O . ASP A 1 641 ? -17.118 30.240 -28.953 1.00 92.88 641 ASP A O 1
ATOM 5018 N N . ASN A 1 642 ? -17.050 28.893 -27.168 1.00 95.12 642 ASN A N 1
ATOM 5019 C CA . ASN A 1 642 ? -15.616 28.629 -27.280 1.00 95.12 642 ASN A CA 1
ATOM 5020 C C . ASN A 1 642 ? -15.308 27.667 -28.445 1.00 95.12 642 ASN A C 1
ATOM 5022 O O . ASN A 1 642 ? -15.100 26.464 -28.266 1.00 95.12 642 ASN A O 1
ATOM 5026 N N . GLY A 1 643 ? -15.231 28.224 -29.657 1.00 91.44 643 GLY A N 1
ATOM 5027 C CA . GLY A 1 643 ? -14.938 27.489 -30.889 1.00 91.44 643 GLY A CA 1
ATOM 5028 C C . GLY A 1 643 ? -13.628 26.692 -30.860 1.00 91.44 643 GLY A C 1
ATOM 5029 O O . GLY A 1 643 ? -13.562 25.632 -31.469 1.00 91.44 643 GLY A O 1
ATOM 5030 N N . ASN A 1 644 ? -12.609 27.124 -30.106 1.00 91.19 644 ASN A N 1
ATOM 5031 C CA . ASN A 1 644 ? -11.365 26.356 -29.965 1.00 91.19 644 ASN A CA 1
ATOM 5032 C C . ASN A 1 644 ? -11.588 25.067 -29.165 1.00 91.19 644 ASN A C 1
ATOM 5034 O O . ASN A 1 644 ? -11.099 24.006 -29.553 1.00 91.19 644 ASN A O 1
ATOM 5038 N N . ALA A 1 645 ? -12.349 25.149 -28.071 1.00 93.12 645 ALA A N 1
ATOM 5039 C CA . ALA A 1 645 ? -12.696 23.985 -27.265 1.00 93.12 645 ALA A CA 1
ATOM 5040 C C . ALA A 1 645 ? -13.642 23.034 -28.013 1.00 93.12 645 ALA A C 1
ATOM 5042 O O . ALA A 1 645 ? -13.453 21.822 -27.943 1.00 93.12 645 ALA A O 1
ATOM 5043 N N . ARG A 1 646 ? -14.598 23.572 -28.786 1.00 92.69 646 ARG A N 1
ATOM 5044 C CA . ARG A 1 646 ? -15.478 22.796 -29.678 1.00 92.69 646 ARG A CA 1
ATOM 5045 C C . ARG A 1 646 ? -14.666 22.041 -30.734 1.00 92.69 646 ARG A C 1
ATOM 5047 O O . ARG A 1 646 ? -14.655 20.818 -30.711 1.00 92.69 646 ARG A O 1
ATOM 5054 N N . ASN A 1 647 ? -13.881 22.754 -31.545 1.00 90.12 647 ASN A N 1
ATOM 5055 C CA . ASN A 1 647 ? -13.058 22.162 -32.605 1.00 90.12 647 ASN A CA 1
ATOM 5056 C C . ASN A 1 647 ? -12.068 21.107 -32.081 1.00 90.12 647 ASN A C 1
ATOM 5058 O O . ASN A 1 647 ? -11.734 20.173 -32.805 1.00 90.12 647 ASN A O 1
ATOM 5062 N N . MET A 1 648 ? -11.564 21.258 -30.850 1.00 92.00 648 MET A N 1
ATOM 5063 C CA . MET A 1 648 ? -10.700 20.256 -30.219 1.00 92.00 648 MET A CA 1
ATOM 5064 C C . MET A 1 648 ? -11.493 19.052 -29.700 1.00 92.00 648 MET A C 1
ATOM 5066 O O . MET A 1 648 ? -11.014 17.929 -29.822 1.00 92.00 648 MET A O 1
ATOM 5070 N N . LEU A 1 649 ? -12.692 19.258 -29.144 1.00 89.88 649 LEU A N 1
ATOM 5071 C CA . LEU A 1 649 ? -13.572 18.175 -28.698 1.00 89.88 649 LEU A CA 1
ATOM 5072 C C . LEU A 1 649 ? -14.016 17.304 -29.882 1.00 89.88 649 LEU A C 1
ATOM 5074 O O . LEU A 1 649 ? -13.981 16.082 -29.778 1.00 89.88 649 LEU A O 1
ATOM 5078 N N . ASP A 1 650 ? -14.330 17.927 -31.017 1.00 86.50 650 ASP A N 1
ATOM 5079 C CA . ASP A 1 650 ? -14.759 17.251 -32.248 1.00 86.50 650 ASP A CA 1
ATOM 5080 C C . ASP A 1 650 ? -13.635 16.396 -32.888 1.00 86.50 650 ASP A C 1
ATOM 5082 O O . ASP A 1 650 ? -13.904 15.519 -33.706 1.00 86.50 650 ASP A O 1
ATOM 5086 N N . GLN A 1 651 ? -12.367 16.603 -32.497 1.00 85.19 651 GLN A N 1
ATOM 5087 C CA . GLN A 1 651 ? -11.223 15.764 -32.901 1.00 85.19 651 GLN A CA 1
ATOM 5088 C C . GLN A 1 651 ? -11.057 14.495 -32.049 1.00 85.19 651 GLN A C 1
ATOM 5090 O O . GLN A 1 651 ? -10.232 13.635 -32.377 1.00 85.19 651 GLN A O 1
ATOM 5095 N N . PHE A 1 652 ? -11.797 14.347 -30.947 1.00 81.62 652 PHE A N 1
ATOM 5096 C CA . PHE A 1 652 ? -11.832 13.080 -30.225 1.00 81.62 652 PHE A CA 1
ATOM 5097 C C . PHE A 1 652 ? -12.729 12.114 -30.987 1.00 81.62 652 PHE A C 1
ATOM 5099 O O . PHE A 1 652 ? -13.940 12.303 -31.047 1.00 81.62 652 PHE A O 1
ATOM 5106 N N . ALA A 1 653 ? -12.127 11.053 -31.532 1.00 63.91 653 ALA A N 1
ATOM 5107 C CA . ALA A 1 653 ? -12.881 9.924 -32.052 1.00 63.91 653 ALA A CA 1
ATOM 5108 C C . ALA A 1 653 ? -13.890 9.462 -30.993 1.00 63.91 653 ALA A C 1
ATOM 5110 O O . ALA A 1 653 ? -13.527 9.242 -29.832 1.00 63.91 653 ALA A O 1
ATOM 5111 N N . GLU A 1 654 ? -15.155 9.345 -31.387 1.00 61.41 654 GLU A N 1
ATOM 5112 C CA . GLU A 1 654 ? -16.155 8.766 -30.509 1.00 61.41 654 GLU A CA 1
ATOM 5113 C C . GLU A 1 654 ? -15.787 7.311 -30.225 1.00 61.41 654 GLU A C 1
ATOM 5115 O O . GLU A 1 654 ? -15.522 6.544 -31.153 1.00 61.41 654 GLU A O 1
ATOM 5120 N N . ASP A 1 655 ? -15.816 6.917 -28.950 1.00 56.03 655 ASP A N 1
ATOM 5121 C CA . ASP A 1 655 ? -15.765 5.502 -28.599 1.00 56.03 655 ASP A CA 1
ATOM 5122 C C . ASP A 1 655 ? -16.915 4.799 -29.345 1.00 56.03 655 ASP A C 1
ATOM 5124 O O . ASP A 1 655 ? -18.077 5.201 -29.162 1.00 56.03 655 ASP A O 1
ATOM 5128 N N . PRO A 1 656 ? -16.637 3.789 -30.196 1.00 51.59 656 PRO A N 1
ATOM 5129 C CA . PRO A 1 656 ? -17.698 3.032 -30.837 1.00 51.59 656 PRO A CA 1
ATOM 5130 C C . PRO A 1 656 ? -18.572 2.412 -29.748 1.00 51.59 656 PRO A C 1
ATOM 5132 O O . PRO A 1 656 ? -18.078 2.013 -28.691 1.00 51.59 656 PRO A O 1
ATOM 5135 N N . LEU A 1 657 ? -19.879 2.335 -30.003 1.00 51.91 657 LEU A N 1
ATOM 5136 C CA . LEU A 1 657 ? -20.841 1.717 -29.091 1.00 51.91 657 LEU A CA 1
ATOM 5137 C C . LEU A 1 657 ? -20.491 0.227 -28.939 1.00 51.91 657 LEU A C 1
ATOM 5139 O O . LEU A 1 657 ? -20.899 -0.603 -29.748 1.00 51.91 657 LEU A O 1
ATOM 5143 N N . GLY A 1 658 ? -19.662 -0.079 -27.936 1.00 43.03 658 GLY A N 1
ATOM 5144 C CA . GLY A 1 658 ? -19.082 -1.400 -27.716 1.00 43.03 658 GLY A CA 1
ATOM 5145 C C . GLY A 1 658 ? -20.170 -2.458 -27.583 1.00 43.03 658 GLY A C 1
ATOM 5146 O O . GLY A 1 658 ? -21.097 -2.290 -26.793 1.00 43.03 658 GLY A O 1
ATOM 5147 N N . GLY A 1 659 ? -20.060 -3.517 -28.387 1.00 45.78 659 GLY A N 1
ATOM 5148 C CA . GLY A 1 659 ? -21.157 -4.444 -28.648 1.00 45.78 659 GLY A CA 1
ATOM 5149 C C . GLY A 1 659 ? -21.700 -5.140 -27.401 1.00 45.78 659 GLY A C 1
ATOM 5150 O O . GLY A 1 659 ? -21.039 -6.010 -26.844 1.00 45.78 659 GLY A O 1
ATOM 5151 N N . PHE A 1 660 ? -22.927 -4.779 -27.032 1.00 46.88 660 PHE A N 1
ATOM 5152 C CA . PHE A 1 660 ? -23.886 -5.538 -26.225 1.00 46.88 660 PHE A CA 1
ATOM 5153 C C . PHE A 1 660 ? -25.308 -5.073 -26.608 1.00 46.88 660 PHE A C 1
ATOM 5155 O O . PHE A 1 660 ? -25.448 -4.246 -27.511 1.00 46.88 660 PHE A O 1
ATOM 5162 N N . ASP A 1 661 ? -26.344 -5.647 -25.988 1.00 54.59 661 ASP A N 1
ATOM 5163 C CA . ASP A 1 661 ? -27.753 -5.585 -26.416 1.00 54.59 661 ASP A CA 1
ATOM 5164 C C . ASP A 1 661 ? -28.280 -4.210 -26.870 1.00 54.59 661 ASP A C 1
ATOM 5166 O O . ASP A 1 661 ? -27.905 -3.155 -26.354 1.00 54.59 661 ASP A O 1
ATOM 5170 N N . ALA A 1 662 ? -29.204 -4.248 -27.839 1.00 70.31 662 ALA A N 1
ATOM 5171 C CA . ALA A 1 662 ? -29.736 -3.077 -28.530 1.00 70.31 662 ALA A CA 1
ATOM 5172 C C . ALA A 1 662 ? -30.193 -1.961 -27.570 1.00 70.31 662 ALA A C 1
ATOM 5174 O O . ALA A 1 662 ? -31.036 -2.175 -26.696 1.00 70.31 662 ALA A O 1
ATOM 5175 N N . ILE A 1 663 ? -29.669 -0.748 -27.788 1.00 79.44 663 ILE A N 1
ATOM 5176 C CA . ILE A 1 663 ? -30.048 0.454 -27.035 1.00 79.44 663 ILE A CA 1
ATOM 5177 C C . ILE A 1 663 ? -31.579 0.614 -27.099 1.00 79.44 663 ILE A C 1
ATOM 5179 O O . ILE A 1 663 ? -32.129 0.625 -28.205 1.00 79.44 663 ILE A O 1
ATOM 5183 N N . PRO A 1 664 ? -32.284 0.755 -25.956 1.00 86.62 664 PRO A N 1
ATOM 5184 C CA . PRO A 1 664 ? -33.733 0.921 -25.946 1.00 86.62 664 PRO A CA 1
ATOM 5185 C C . PRO A 1 664 ? -34.157 2.083 -26.858 1.00 86.62 664 PRO A C 1
ATOM 5187 O O . PRO A 1 664 ? -33.557 3.153 -26.749 1.00 86.62 664 PRO A O 1
ATOM 5190 N N . PRO A 1 665 ? -35.194 1.944 -27.709 1.00 86.31 665 PRO A N 1
ATOM 5191 C CA . PRO A 1 665 ? -35.541 2.977 -28.690 1.00 86.31 665 PRO A CA 1
ATOM 5192 C C . PRO A 1 665 ? -35.733 4.381 -28.093 1.00 86.31 665 PRO A C 1
ATOM 5194 O O . PRO A 1 665 ? -35.221 5.351 -28.639 1.00 86.31 665 PRO A O 1
ATOM 5197 N N . GLY A 1 666 ? -36.378 4.483 -26.924 1.00 88.06 666 GLY A N 1
ATOM 5198 C CA . GLY A 1 666 ? -36.559 5.759 -26.216 1.00 88.06 666 GLY A CA 1
ATOM 5199 C C . GLY A 1 666 ? -35.287 6.336 -25.577 1.00 88.06 666 GLY A C 1
ATOM 5200 O O . GLY A 1 666 ? -35.258 7.523 -25.277 1.00 88.06 666 GLY A O 1
ATOM 5201 N N . LEU A 1 667 ? -34.230 5.538 -25.381 1.00 91.50 667 LEU A N 1
ATOM 5202 C CA . LEU A 1 667 ? -32.902 6.057 -25.036 1.00 91.50 667 LEU A CA 1
ATOM 5203 C C . LEU A 1 667 ? -32.141 6.475 -26.299 1.00 91.50 667 LEU A C 1
ATOM 5205 O O . LEU A 1 667 ? -31.493 7.515 -26.291 1.00 91.50 667 LEU A O 1
ATOM 5209 N N . ALA A 1 668 ? -32.238 5.704 -27.386 1.00 89.31 668 ALA A N 1
ATOM 5210 C CA . ALA A 1 668 ? -31.598 6.032 -28.661 1.00 89.31 668 ALA A CA 1
ATOM 5211 C C . ALA A 1 668 ? -32.078 7.385 -29.226 1.00 89.31 668 ALA A C 1
ATOM 5213 O O . ALA A 1 668 ? -31.272 8.123 -29.786 1.00 89.31 668 ALA A O 1
ATOM 5214 N N . GLU A 1 669 ? -33.354 7.728 -29.014 1.00 91.12 669 GLU A N 1
ATOM 5215 C CA . GLU A 1 669 ? -33.968 9.022 -29.354 1.00 91.12 669 GLU A CA 1
ATOM 5216 C C . GLU A 1 669 ? -33.252 10.219 -28.697 1.00 91.12 669 GLU A C 1
ATOM 5218 O O . GLU A 1 669 ? -32.970 11.212 -29.363 1.00 91.12 669 GLU A O 1
ATOM 5223 N N . ILE A 1 670 ? -32.909 10.113 -27.407 1.00 93.56 670 ILE A N 1
ATOM 5224 C CA . ILE A 1 670 ? -32.342 11.220 -26.613 1.00 93.56 670 ILE A CA 1
ATOM 5225 C C . ILE A 1 670 ? -30.817 11.168 -26.462 1.00 93.56 670 ILE A C 1
ATOM 5227 O O . ILE A 1 670 ? -30.204 12.155 -26.053 1.00 93.56 670 ILE A O 1
ATOM 5231 N N . LEU A 1 671 ? -30.185 10.029 -26.771 1.00 89.69 671 LEU A N 1
ATOM 5232 C CA . LEU A 1 671 ? -28.752 9.814 -26.559 1.00 89.69 671 LEU A CA 1
ATOM 5233 C C . LEU A 1 671 ? -27.863 10.878 -27.237 1.00 89.69 671 LEU A C 1
ATOM 5235 O O . LEU A 1 671 ? -26.939 11.340 -26.566 1.00 89.69 671 LEU A O 1
ATOM 5239 N N . PRO A 1 672 ? -28.121 11.329 -28.486 1.00 88.94 672 PRO A N 1
ATOM 5240 C CA . PRO A 1 672 ? -27.324 12.387 -29.116 1.00 88.94 672 PRO A CA 1
ATOM 5241 C C . PRO A 1 672 ? -27.355 13.714 -28.346 1.00 88.94 672 PRO A C 1
ATOM 5243 O O . PRO A 1 672 ? -26.337 14.398 -28.279 1.00 88.94 672 PRO A O 1
ATOM 5246 N N . VAL A 1 673 ? -28.496 14.045 -27.729 1.00 90.31 673 VAL A N 1
ATOM 5247 C CA . VAL A 1 673 ? -28.694 15.277 -26.951 1.00 90.31 673 VAL A CA 1
ATOM 5248 C C . VAL A 1 673 ? -27.925 15.205 -25.631 1.00 90.31 673 VAL A C 1
ATOM 5250 O O . VAL A 1 673 ? -27.135 16.089 -25.318 1.00 90.31 673 VAL A O 1
ATOM 5253 N N . ILE A 1 674 ? -28.087 14.124 -24.860 1.00 92.06 674 ILE A N 1
ATOM 5254 C CA . ILE A 1 674 ? -27.531 14.044 -23.497 1.00 92.06 674 ILE A CA 1
ATOM 5255 C C . ILE A 1 674 ? -26.025 13.721 -23.439 1.00 92.06 674 ILE A C 1
ATOM 5257 O O . ILE A 1 674 ? -25.394 13.963 -22.408 1.00 92.06 674 ILE A O 1
ATOM 5261 N N . ARG A 1 675 ? -25.421 13.180 -24.511 1.00 85.62 675 ARG A N 1
ATOM 5262 C CA . ARG A 1 675 ? -24.030 12.660 -24.514 1.00 85.62 675 ARG A CA 1
ATOM 5263 C C . ARG A 1 675 ? -22.961 13.724 -24.234 1.00 85.62 675 ARG A C 1
ATOM 5265 O O . ARG A 1 675 ? -21.924 13.414 -23.648 1.00 85.62 675 ARG A O 1
ATOM 5272 N N . THR A 1 676 ? -23.206 14.978 -24.607 1.00 84.94 676 THR A N 1
ATOM 5273 C CA . THR A 1 676 ? -22.323 16.123 -24.305 1.00 84.94 676 THR A CA 1
ATOM 5274 C C . THR A 1 676 ? -22.469 16.628 -22.864 1.00 84.94 676 THR A C 1
ATOM 5276 O O . THR A 1 676 ? -21.556 17.268 -22.340 1.00 84.94 676 THR A O 1
ATOM 5279 N N . TYR A 1 677 ? -23.570 16.282 -22.192 1.00 90.56 677 TYR A N 1
ATOM 5280 C CA . TYR A 1 677 ? -23.914 16.707 -20.833 1.00 90.56 677 TYR A CA 1
ATOM 5281 C C . TYR A 1 677 ? -23.667 15.625 -19.766 1.00 90.56 677 TYR A C 1
ATOM 5283 O O . TYR A 1 677 ? -23.952 15.849 -18.589 1.00 90.56 677 TYR A O 1
ATOM 5291 N N . THR A 1 678 ? -23.120 14.463 -20.141 1.00 89.88 678 THR A N 1
ATOM 5292 C CA . THR A 1 678 ? -22.798 13.373 -19.209 1.00 89.88 678 THR A CA 1
ATOM 5293 C C . THR A 1 678 ? -21.403 12.777 -19.425 1.00 89.88 678 THR A C 1
ATOM 5295 O O . THR A 1 678 ? -20.826 12.828 -20.516 1.00 89.88 678 THR A O 1
ATOM 5298 N N . MET A 1 679 ? -20.867 12.207 -18.343 1.00 88.31 679 MET A N 1
ATOM 5299 C CA . MET A 1 679 ? -19.660 11.369 -18.315 1.00 88.31 679 MET A CA 1
ATOM 5300 C C . MET A 1 679 ? -20.021 9.872 -18.215 1.00 88.31 679 MET A C 1
ATOM 5302 O O . MET A 1 679 ? -19.151 9.007 -18.279 1.00 88.31 679 MET A O 1
ATOM 5306 N N . VAL A 1 680 ? -21.311 9.551 -18.053 1.00 88.19 680 VAL A N 1
ATOM 5307 C CA . VAL A 1 680 ? -21.811 8.189 -17.851 1.00 88.19 680 VAL A CA 1
ATOM 5308 C C . VAL A 1 680 ? -21.807 7.421 -19.175 1.00 88.19 680 VAL A C 1
ATOM 5310 O O . VAL A 1 680 ? -22.398 7.843 -20.167 1.00 88.19 680 VAL A O 1
ATOM 5313 N N . VAL A 1 681 ? -21.141 6.265 -19.184 1.00 84.88 681 VAL A N 1
ATOM 5314 C CA . VAL A 1 681 ? -21.012 5.404 -20.370 1.00 84.88 681 VAL A CA 1
ATOM 5315 C C . VAL A 1 681 ? -22.357 4.788 -20.806 1.00 84.88 681 VAL A C 1
ATOM 5317 O O . VAL A 1 681 ? -23.196 4.500 -19.945 1.00 84.88 681 VAL A O 1
ATOM 5320 N N . PRO A 1 682 ? -22.565 4.492 -22.109 1.00 83.75 682 PRO A N 1
ATOM 5321 C CA . PRO A 1 682 ? -23.858 4.046 -22.647 1.00 83.75 682 PRO A CA 1
ATOM 5322 C C . PRO A 1 682 ? -24.507 2.870 -21.905 1.00 83.75 682 PRO A C 1
ATOM 5324 O O . PRO A 1 682 ? -25.704 2.910 -21.641 1.00 83.75 682 PRO A O 1
ATOM 5327 N N . LYS A 1 683 ? -23.729 1.867 -21.469 1.00 83.44 683 LYS A N 1
ATOM 5328 C CA . LYS A 1 683 ? -24.246 0.729 -20.681 1.00 83.44 683 LYS A CA 1
ATOM 5329 C C . LYS A 1 683 ? -24.932 1.149 -19.369 1.00 83.44 683 LYS A C 1
ATOM 5331 O O . LYS A 1 683 ? -25.929 0.553 -18.970 1.00 83.44 683 LYS A O 1
ATOM 5336 N N . HIS A 1 684 ? -24.423 2.186 -18.703 1.00 89.50 684 HIS A N 1
ATOM 5337 C CA . HIS A 1 684 ? -24.987 2.691 -17.451 1.00 89.50 684 HIS A CA 1
ATOM 5338 C C . HIS A 1 684 ? -26.191 3.609 -17.718 1.00 89.50 684 HIS A C 1
ATOM 5340 O O . HIS A 1 684 ? -27.159 3.545 -16.966 1.00 89.50 684 HIS A O 1
ATOM 5346 N N . LEU A 1 685 ? -26.193 4.370 -18.823 1.00 91.19 685 LEU A N 1
ATOM 5347 C CA . LEU A 1 685 ? -27.379 5.109 -19.287 1.00 91.19 685 LEU A CA 1
ATOM 5348 C C . LEU A 1 685 ? -28.540 4.158 -19.630 1.00 91.19 685 LEU A C 1
ATOM 5350 O O . LEU A 1 685 ? -29.674 4.418 -19.237 1.00 91.19 685 LEU A O 1
ATOM 5354 N N . THR A 1 686 ? -28.261 3.026 -20.287 1.00 90.44 686 THR A N 1
ATOM 5355 C CA . THR A 1 686 ? -29.254 1.972 -20.564 1.00 90.44 686 THR A CA 1
ATOM 5356 C C . THR A 1 686 ? -29.841 1.396 -19.277 1.00 90.44 686 THR A C 1
ATOM 5358 O O . THR A 1 686 ? -31.061 1.297 -19.157 1.00 90.44 686 THR A O 1
ATOM 5361 N N . SER A 1 687 ? -28.997 1.076 -18.290 1.00 93.31 687 SER A N 1
ATOM 5362 C CA . SER A 1 687 ? -29.455 0.612 -16.972 1.00 93.31 687 SER A CA 1
ATOM 5363 C C . SER A 1 687 ? -30.347 1.653 -16.279 1.00 93.31 687 SER A C 1
ATOM 5365 O O . SER A 1 687 ? -31.463 1.334 -15.869 1.00 93.31 687 SER A O 1
ATOM 5367 N N . LEU A 1 688 ? -29.910 2.918 -16.233 1.00 95.62 688 LEU A N 1
ATOM 5368 C CA . LEU A 1 688 ? -30.664 4.022 -15.631 1.00 95.62 688 LEU A CA 1
ATOM 5369 C C . LEU A 1 688 ? -32.032 4.220 -16.300 1.00 95.62 688 LEU A C 1
ATOM 5371 O O . LEU A 1 688 ? -33.041 4.329 -15.605 1.00 95.62 688 LEU A O 1
ATOM 5375 N N . PHE A 1 689 ? -32.078 4.205 -17.636 1.00 96.38 689 PHE A N 1
ATOM 5376 C CA . PHE A 1 689 ? -33.312 4.322 -18.415 1.00 96.38 689 PHE A CA 1
ATOM 5377 C C . PHE A 1 689 ? -34.295 3.191 -18.091 1.00 96.38 689 PHE A C 1
ATOM 5379 O O . PHE A 1 689 ? -35.462 3.452 -17.800 1.00 96.38 689 PHE A O 1
ATOM 5386 N N . LEU A 1 690 ? -33.831 1.936 -18.108 1.00 94.81 690 LEU A N 1
ATOM 5387 C CA . LEU A 1 690 ? -34.679 0.769 -17.855 1.00 94.81 690 LEU A CA 1
ATOM 5388 C C . LEU A 1 690 ? -35.200 0.739 -16.413 1.00 94.81 690 LEU A C 1
ATOM 5390 O O . LEU A 1 690 ? -36.383 0.474 -16.204 1.00 94.81 690 LEU A O 1
ATOM 5394 N N . LEU A 1 691 ? -34.357 1.063 -15.429 1.00 97.19 691 LEU A N 1
ATOM 5395 C CA . LEU A 1 691 ? -34.750 1.117 -14.019 1.00 97.19 691 LEU A CA 1
ATOM 5396 C C . LEU A 1 691 ? -35.751 2.249 -13.754 1.00 97.19 691 LEU A C 1
ATOM 5398 O O . LEU A 1 691 ? -36.810 2.001 -13.178 1.00 97.19 691 LEU A O 1
ATOM 5402 N N . ALA A 1 692 ? -35.479 3.468 -14.226 1.00 97.06 692 ALA A N 1
ATOM 5403 C CA . ALA A 1 692 ? -36.402 4.592 -14.073 1.00 97.06 692 ALA A CA 1
ATOM 5404 C C . ALA A 1 692 ? -37.740 4.338 -14.792 1.00 97.06 692 ALA A C 1
ATOM 5406 O O . ALA A 1 692 ? -38.805 4.664 -14.258 1.00 97.06 692 ALA A O 1
ATOM 5407 N N . LYS A 1 693 ? -37.711 3.680 -15.961 1.00 96.94 693 LYS A N 1
ATOM 5408 C CA . LYS A 1 693 ? -38.927 3.269 -16.671 1.00 96.94 693 LYS A CA 1
ATOM 5409 C C . LYS A 1 693 ? -39.693 2.214 -15.873 1.00 96.94 693 LYS A C 1
ATOM 5411 O O . LYS A 1 693 ? -40.902 2.347 -15.732 1.00 96.94 693 LYS A O 1
ATOM 5416 N N . ALA A 1 694 ? -39.017 1.228 -15.284 1.00 96.44 694 ALA A N 1
ATOM 5417 C CA . ALA A 1 694 ? -39.661 0.218 -14.446 1.00 96.44 694 ALA A CA 1
ATOM 5418 C C . ALA A 1 694 ? -40.328 0.825 -13.195 1.00 96.44 694 ALA A C 1
ATOM 5420 O O . ALA A 1 694 ? -41.430 0.407 -12.840 1.00 96.44 694 ALA A O 1
ATOM 5421 N N . VAL A 1 695 ? -39.724 1.838 -12.558 1.00 96.94 695 VAL A N 1
ATOM 5422 C CA . VAL A 1 695 ? -40.347 2.602 -11.452 1.00 96.94 695 VAL A CA 1
ATOM 5423 C C . VAL A 1 695 ? -41.658 3.262 -11.905 1.00 96.94 695 VAL A C 1
ATOM 5425 O O . VAL A 1 695 ? -42.649 3.241 -11.170 1.00 96.94 695 VAL A O 1
ATOM 5428 N N . CYS A 1 696 ? -41.680 3.801 -13.127 1.00 97.06 696 CYS A N 1
ATOM 5429 C CA . CYS A 1 696 ? -42.855 4.422 -13.738 1.00 97.06 696 CYS A CA 1
ATOM 5430 C C . CYS A 1 696 ? -43.931 3.397 -14.154 1.00 97.06 696 CYS A C 1
ATOM 5432 O O . CYS A 1 696 ? -45.105 3.566 -13.819 1.00 97.06 696 CYS A O 1
ATOM 5434 N N . ASP A 1 697 ? -43.536 2.305 -14.816 1.00 96.12 697 ASP A N 1
ATOM 5435 C CA . ASP A 1 697 ? -44.418 1.228 -15.288 1.00 96.12 697 ASP A CA 1
ATOM 5436 C C . ASP A 1 697 ? -45.118 0.505 -14.125 1.00 96.12 697 ASP A C 1
ATOM 5438 O O . ASP A 1 697 ? -46.310 0.201 -14.214 1.00 96.12 697 ASP A O 1
ATOM 5442 N N . ASN A 1 698 ? -44.398 0.257 -13.024 1.00 95.75 698 ASN A N 1
ATOM 5443 C CA . ASN A 1 698 ? -44.936 -0.336 -11.792 1.00 95.75 698 ASN A CA 1
ATOM 5444 C C . ASN A 1 698 ? -45.642 0.690 -10.887 1.00 95.75 698 ASN A C 1
ATOM 5446 O O . ASN A 1 698 ? -46.155 0.330 -9.832 1.00 95.75 698 ASN A O 1
ATOM 5450 N N . ASP A 1 699 ? -45.668 1.961 -11.299 1.00 95.06 699 ASP A N 1
ATOM 5451 C CA . ASP A 1 699 ? -46.300 3.082 -10.606 1.00 95.06 699 ASP A CA 1
ATOM 5452 C C . ASP A 1 699 ? -45.954 3.177 -9.106 1.00 95.06 699 ASP A C 1
ATOM 5454 O O . ASP A 1 699 ? -46.796 3.429 -8.239 1.00 95.06 699 ASP A O 1
ATOM 5458 N N . LEU A 1 700 ? -44.669 2.985 -8.795 1.00 94.81 700 LEU A N 1
ATOM 5459 C CA . LEU A 1 700 ? -44.148 3.113 -7.434 1.00 94.81 700 LEU A CA 1
ATOM 5460 C C . LEU A 1 700 ? -44.395 4.540 -6.900 1.00 94.81 700 LEU A C 1
ATOM 5462 O O . LEU A 1 700 ? -44.493 5.480 -7.683 1.00 94.81 700 LEU A O 1
ATOM 5466 N N . PRO A 1 701 ? -44.528 4.763 -5.587 1.00 91.56 701 PRO A N 1
ATOM 5467 C CA . PRO A 1 701 ? -44.820 6.088 -5.026 1.00 91.56 701 PRO A CA 1
ATOM 5468 C C . PRO A 1 701 ? -43.647 7.077 -5.124 1.00 91.56 701 PRO A C 1
ATOM 5470 O O . PRO A 1 701 ? -42.494 6.666 -5.164 1.00 91.56 701 PRO A O 1
ATOM 5473 N N . GLY A 1 702 ? -43.956 8.373 -5.010 1.00 93.88 702 GLY A N 1
ATOM 5474 C CA . GLY A 1 702 ? -42.976 9.434 -4.755 1.00 93.88 702 GLY A CA 1
ATOM 5475 C C . GLY A 1 702 ? -42.325 10.052 -5.994 1.00 93.88 702 GLY A C 1
ATOM 5476 O O . GLY A 1 702 ? -42.572 9.640 -7.128 1.00 93.88 702 GLY A O 1
ATOM 5477 N N . ASP A 1 703 ? -41.501 11.061 -5.737 1.00 97.44 703 ASP A N 1
ATOM 5478 C CA . ASP A 1 703 ? -40.712 11.786 -6.731 1.00 97.44 703 ASP A CA 1
ATOM 5479 C C . ASP A 1 703 ? -39.327 11.151 -6.922 1.00 97.44 703 ASP A C 1
ATOM 5481 O O . ASP A 1 703 ? -38.902 10.300 -6.135 1.00 97.44 703 ASP A O 1
ATOM 5485 N N . PHE A 1 704 ? -38.619 11.556 -7.975 1.00 97.69 704 PHE A N 1
ATOM 5486 C CA . PHE A 1 704 ? -37.237 11.140 -8.212 1.00 97.69 704 PHE A CA 1
ATOM 5487 C C . PHE A 1 704 ? -36.265 12.162 -7.614 1.00 97.69 704 PHE A C 1
ATOM 5489 O O . PHE A 1 704 ? -36.531 13.363 -7.622 1.00 97.69 704 PHE A O 1
ATOM 5496 N N . ALA A 1 705 ? -35.110 11.695 -7.146 1.00 95.50 705 ALA A N 1
ATOM 5497 C CA . ALA A 1 705 ? -34.018 12.545 -6.688 1.00 95.50 705 ALA A CA 1
ATOM 5498 C C . ALA A 1 705 ? -32.691 12.080 -7.298 1.00 95.50 705 ALA A C 1
ATOM 5500 O O . ALA A 1 705 ? -32.431 10.878 -7.374 1.00 95.50 705 ALA A O 1
ATOM 5501 N N . GLU A 1 706 ? -31.861 13.033 -7.706 1.00 94.56 706 GLU A N 1
ATOM 5502 C CA . GLU A 1 706 ? -30.506 12.819 -8.209 1.00 94.56 706 GLU A CA 1
ATOM 5503 C C . GLU A 1 706 ? -29.519 13.663 -7.400 1.00 94.56 706 GLU A C 1
ATOM 5505 O O . GLU A 1 706 ? -29.764 14.839 -7.124 1.00 94.56 706 GLU A O 1
ATOM 5510 N N . CYS A 1 707 ? -28.402 13.043 -7.024 1.00 92.19 707 CYS A N 1
ATOM 5511 C CA . CYS A 1 707 ? -27.356 13.623 -6.193 1.00 92.19 707 CYS A CA 1
ATOM 5512 C C . CYS A 1 707 ? -26.051 13.632 -6.998 1.00 92.19 707 CYS A C 1
ATOM 5514 O O . CYS A 1 707 ? -25.516 12.561 -7.278 1.00 92.19 707 CYS A O 1
ATOM 5516 N N . GLY A 1 708 ? -25.552 14.815 -7.364 1.00 89.31 708 GLY A N 1
ATOM 5517 C CA . GLY A 1 708 ? -24.446 14.963 -8.317 1.00 89.31 708 GLY A CA 1
ATOM 5518 C C . GLY A 1 708 ? -24.957 15.021 -9.759 1.00 89.31 708 GLY A C 1
ATOM 5519 O O . GLY A 1 708 ? -24.999 14.019 -10.466 1.00 89.31 708 GLY A O 1
ATOM 5520 N N . VAL A 1 709 ? -25.349 16.219 -10.180 1.00 91.12 709 VAL A N 1
ATOM 5521 C CA . VAL A 1 709 ? -25.930 16.547 -11.492 1.00 91.12 709 VAL A CA 1
ATOM 5522 C C . VAL A 1 709 ? -24.836 16.800 -12.532 1.00 91.12 709 VAL A C 1
ATOM 5524 O O . VAL A 1 709 ? -24.964 16.398 -13.694 1.00 91.12 709 VAL A O 1
ATOM 5527 N N . ALA A 1 710 ? -23.775 17.510 -12.132 1.00 89.06 710 ALA A N 1
ATOM 5528 C CA . ALA A 1 710 ? -22.760 18.071 -13.020 1.00 89.06 710 ALA A CA 1
ATOM 5529 C C . ALA A 1 710 ? -23.385 18.691 -14.294 1.00 89.06 710 ALA A C 1
ATOM 5531 O O . ALA A 1 710 ? -24.106 19.682 -14.223 1.00 89.06 710 ALA A O 1
ATOM 5532 N N . GLY A 1 711 ? -23.140 18.110 -15.475 1.00 89.38 711 GLY A N 1
ATOM 5533 C CA . GLY A 1 711 ? -23.651 18.631 -16.748 1.00 89.38 711 GLY A CA 1
ATOM 5534 C C . GLY A 1 711 ? -25.171 18.515 -16.958 1.00 89.38 711 GLY A C 1
ATOM 5535 O O . GLY A 1 711 ? -25.698 19.258 -17.787 1.00 89.38 711 GLY A O 1
ATOM 5536 N N . GLY A 1 712 ? -25.867 17.633 -16.226 1.00 94.56 712 GLY A N 1
ATOM 5537 C CA . GLY A 1 712 ? -27.324 17.434 -16.297 1.00 94.56 712 GLY A CA 1
ATOM 5538 C C . GLY A 1 712 ? -27.825 16.369 -17.286 1.00 94.56 712 GLY A C 1
ATOM 5539 O O . GLY A 1 712 ? -29.033 16.178 -17.412 1.00 94.56 712 GLY A O 1
ATOM 5540 N N . GLY A 1 713 ? -26.943 15.646 -17.989 1.00 95.06 713 GLY A N 1
ATOM 5541 C CA . GLY A 1 713 ? -27.363 14.669 -19.008 1.00 95.06 713 GLY A CA 1
ATOM 5542 C C . GLY A 1 713 ? -28.131 13.457 -18.453 1.00 95.06 713 GLY A C 1
ATOM 5543 O O . GLY A 1 713 ? -29.042 12.950 -19.107 1.00 95.06 713 GLY A O 1
ATOM 5544 N N . THR A 1 714 ? -27.813 13.005 -17.237 1.00 96.38 714 THR A N 1
ATOM 5545 C CA . THR A 1 714 ? -28.573 11.955 -16.530 1.00 96.38 714 THR A CA 1
ATOM 5546 C C . THR A 1 714 ? -29.897 12.476 -15.976 1.00 96.38 714 THR A C 1
ATOM 5548 O O . THR A 1 714 ? -30.907 11.780 -16.089 1.00 96.38 714 THR A O 1
ATOM 5551 N N . SER A 1 715 ? -29.941 13.727 -15.509 1.00 97.50 715 SER A N 1
ATOM 5552 C CA . SER A 1 715 ? -31.180 14.400 -15.101 1.00 97.50 715 SER A CA 1
ATOM 5553 C C . SER A 1 715 ? -32.172 14.516 -16.256 1.00 97.50 715 SER A C 1
ATOM 5555 O O . SER A 1 715 ? -33.350 14.201 -16.107 1.00 97.50 715 SER A O 1
ATOM 5557 N N . ALA A 1 716 ? -31.690 14.906 -17.438 1.00 97.69 716 ALA A N 1
ATOM 5558 C CA . ALA A 1 716 ? -32.494 14.996 -18.652 1.00 97.69 716 ALA A CA 1
ATOM 5559 C C . ALA A 1 716 ? -33.060 13.630 -19.077 1.00 97.69 716 ALA A C 1
ATOM 5561 O O . ALA A 1 716 ? -34.240 13.535 -19.414 1.00 97.69 716 ALA A O 1
ATOM 5562 N N . LEU A 1 717 ? -32.260 12.559 -18.978 1.00 97.88 717 LEU A N 1
ATOM 5563 C CA . LEU A 1 717 ? -32.714 11.179 -19.194 1.00 97.88 717 LEU A CA 1
ATOM 5564 C C . LEU A 1 717 ? -33.814 10.786 -18.198 1.00 97.88 717 LEU A C 1
ATOM 5566 O O . LEU A 1 717 ? -34.860 10.283 -18.613 1.00 97.88 717 LEU A O 1
ATOM 5570 N N . LEU A 1 718 ? -33.611 11.031 -16.900 1.00 98.12 718 LEU A N 1
ATOM 5571 C CA . LEU A 1 718 ? -34.604 10.732 -15.865 1.00 98.12 718 LEU A CA 1
ATOM 5572 C C . LEU A 1 718 ? -35.907 11.506 -16.100 1.00 98.12 718 LEU A C 1
ATOM 5574 O O . LEU A 1 718 ? -36.983 10.914 -16.068 1.00 98.12 718 LEU A O 1
ATOM 5578 N N . ALA A 1 719 ? -35.822 12.800 -16.404 1.00 98.00 719 ALA A N 1
ATOM 5579 C CA . ALA A 1 719 ? -36.981 13.648 -16.659 1.00 98.00 719 ALA A CA 1
ATOM 5580 C C . ALA A 1 719 ? -37.745 13.257 -17.938 1.00 98.00 719 ALA A C 1
ATOM 5582 O O . ALA A 1 719 ? -38.979 13.243 -17.930 1.00 98.00 719 ALA A O 1
ATOM 5583 N N . TYR A 1 720 ? -37.043 12.852 -19.003 1.00 97.94 720 TYR A N 1
ATOM 5584 C CA . TYR A 1 720 ? -37.649 12.253 -20.198 1.00 97.94 720 TYR A CA 1
ATOM 5585 C C . TYR A 1 720 ? -38.424 10.976 -19.855 1.00 97.94 720 TYR A C 1
ATOM 5587 O O . TYR A 1 720 ? -39.588 10.827 -20.234 1.00 97.94 720 TYR A O 1
ATOM 5595 N N . VAL A 1 721 ? -37.823 10.078 -19.068 1.00 97.81 721 VAL A N 1
ATOM 5596 C CA . VAL A 1 721 ? -38.472 8.831 -18.642 1.00 97.81 721 VAL A CA 1
ATOM 5597 C C . VAL A 1 721 ? -39.699 9.097 -17.761 1.00 97.81 721 VAL A C 1
ATOM 5599 O O . VAL A 1 721 ? -40.754 8.508 -18.000 1.00 97.81 721 VAL A O 1
ATOM 5602 N N . ILE A 1 722 ? -39.600 10.012 -16.793 1.00 97.94 722 ILE A N 1
ATOM 5603 C CA . ILE A 1 722 ? -40.715 10.407 -15.918 1.00 97.94 722 ILE A CA 1
ATOM 5604 C C . ILE A 1 722 ? -41.876 10.956 -16.750 1.00 97.94 722 ILE A C 1
ATOM 5606 O O . ILE A 1 722 ? -42.995 10.457 -16.640 1.00 97.94 722 ILE A O 1
ATOM 5610 N N . THR A 1 723 ? -41.603 11.938 -17.612 1.00 96.94 723 THR A N 1
ATOM 5611 C CA . THR A 1 723 ? -42.623 12.626 -18.421 1.00 96.94 723 THR A CA 1
ATOM 5612 C C . THR A 1 723 ? -43.326 11.671 -19.388 1.00 96.94 723 THR A C 1
ATOM 5614 O O . THR A 1 723 ? -44.524 11.804 -19.628 1.00 96.94 723 THR A O 1
ATOM 5617 N N . ARG A 1 724 ? -42.600 10.686 -19.934 1.00 96.00 724 ARG A N 1
ATOM 5618 C CA . ARG A 1 724 ? -43.112 9.772 -20.965 1.00 96.00 724 ARG A CA 1
ATOM 5619 C C . ARG A 1 724 ? -43.798 8.516 -20.424 1.00 96.00 724 ARG A C 1
ATOM 5621 O O . ARG A 1 724 ? -44.684 7.995 -21.097 1.00 96.00 724 ARG A O 1
ATOM 5628 N N . TYR A 1 725 ? -43.382 8.003 -19.264 1.00 96.56 725 TYR A N 1
ATOM 5629 C CA . TYR A 1 725 ? -43.823 6.687 -18.775 1.00 96.56 725 TYR A CA 1
ATOM 5630 C C . TYR A 1 725 ? -44.525 6.711 -17.411 1.00 96.56 725 TYR A C 1
ATOM 5632 O O . TYR A 1 725 ? -45.143 5.711 -17.040 1.00 96.56 725 TYR A O 1
ATOM 5640 N N . SER A 1 726 ? -44.449 7.799 -16.636 1.00 96.81 726 SER A N 1
ATOM 5641 C CA . SER A 1 726 ? -45.085 7.847 -15.315 1.00 96.81 726 SER A CA 1
ATOM 5642 C C . SER A 1 726 ? -46.609 7.922 -15.413 1.00 96.81 726 SER A C 1
ATOM 5644 O O . SER A 1 726 ? -47.162 8.795 -16.075 1.00 96.81 726 SER A O 1
ATOM 5646 N N . LYS A 1 727 ? -47.307 7.056 -14.667 1.00 95.38 727 LYS A N 1
ATOM 5647 C CA . LYS A 1 727 ? -48.781 7.059 -14.563 1.00 95.38 727 LYS A CA 1
ATOM 5648 C C . LYS A 1 727 ? -49.331 8.116 -13.593 1.00 95.38 727 LYS A C 1
ATOM 5650 O O . LYS A 1 727 ? -50.542 8.240 -13.436 1.00 95.38 727 LYS A O 1
ATOM 5655 N N . ARG A 1 728 ? -48.444 8.871 -12.938 1.00 92.19 728 ARG A N 1
ATOM 5656 C CA . ARG A 1 728 ? -48.754 9.961 -12.001 1.00 92.19 728 ARG A CA 1
ATOM 5657 C C . ARG A 1 728 ? -47.825 11.159 -12.231 1.00 92.19 728 ARG A C 1
ATOM 5659 O O . ARG A 1 728 ? -46.691 10.941 -12.667 1.00 92.19 728 ARG A O 1
ATOM 5666 N N . PRO A 1 729 ? -48.230 12.393 -11.887 1.00 95.12 729 PRO A N 1
ATOM 5667 C CA . PRO A 1 729 ? -47.302 13.518 -11.809 1.00 95.12 729 PRO A CA 1
ATOM 5668 C C . PRO A 1 729 ? -46.157 13.204 -10.838 1.00 95.12 729 PRO A C 1
ATOM 5670 O O . PRO A 1 729 ? -46.400 12.639 -9.769 1.00 95.12 729 PRO A O 1
ATOM 5673 N N . ARG A 1 730 ? -44.929 13.558 -11.221 1.00 97.06 730 ARG A N 1
ATOM 5674 C CA . ARG A 1 730 ? -43.728 13.485 -10.380 1.00 97.06 730 ARG A CA 1
ATOM 5675 C C . ARG A 1 730 ? -42.803 14.649 -10.696 1.00 97.06 730 ARG A C 1
ATOM 5677 O O . ARG A 1 730 ? -42.800 15.145 -11.822 1.00 97.06 730 ARG A O 1
ATOM 5684 N N . LEU A 1 731 ? -41.989 15.018 -9.724 1.00 97.94 731 LEU A N 1
ATOM 5685 C CA . LEU A 1 731 ? -40.865 15.930 -9.869 1.00 97.94 731 LEU A CA 1
ATOM 5686 C C . LEU A 1 731 ? -39.544 15.151 -9.938 1.00 97.94 731 LEU A C 1
ATOM 5688 O O . LEU A 1 731 ? -39.454 13.991 -9.518 1.00 97.94 731 LEU A O 1
ATOM 5692 N N . LEU A 1 732 ? -38.515 15.810 -10.468 1.00 98.12 732 LEU A N 1
ATOM 5693 C CA . LEU A 1 732 ? -37.125 15.384 -10.361 1.00 98.12 732 LEU A CA 1
ATOM 5694 C C . LEU A 1 732 ? -36.349 16.436 -9.562 1.00 98.12 732 LEU A C 1
ATOM 5696 O O . LEU A 1 732 ? -36.171 17.569 -10.012 1.00 98.12 732 LEU A O 1
ATOM 5700 N N . HIS A 1 733 ? -35.899 16.055 -8.371 1.00 97.44 733 HIS A N 1
ATOM 5701 C CA . HIS A 1 733 ? -35.104 16.896 -7.483 1.00 97.44 733 HIS A CA 1
ATOM 5702 C C . HIS A 1 733 ? -33.611 16.698 -7.783 1.00 97.44 733 HIS A C 1
ATOM 5704 O O . HIS A 1 733 ? -33.076 15.609 -7.590 1.00 97.44 733 HIS A O 1
ATOM 5710 N N . CYS A 1 734 ? -32.946 17.745 -8.265 1.00 96.25 734 CYS A N 1
ATOM 5711 C CA . CYS A 1 734 ? -31.562 17.723 -8.736 1.00 96.25 734 CYS A CA 1
ATOM 5712 C C . CYS A 1 734 ? -30.658 18.456 -7.733 1.00 96.25 734 CYS A C 1
ATOM 5714 O O . CYS A 1 734 ? -30.648 19.689 -7.705 1.00 96.25 734 CYS A O 1
ATOM 5716 N N . PHE A 1 735 ? -29.913 17.716 -6.912 1.00 94.06 735 PHE A N 1
ATOM 5717 C CA . PHE A 1 735 ? -29.039 18.261 -5.869 1.00 94.06 735 PHE A CA 1
ATOM 5718 C C . PHE A 1 735 ? -27.578 18.290 -6.335 1.00 94.06 735 PHE A C 1
ATOM 5720 O O . PHE A 1 735 ? -26.994 17.245 -6.633 1.00 94.06 735 PHE A O 1
ATOM 5727 N N . ASP A 1 736 ? -26.981 19.481 -6.382 1.00 92.44 736 ASP A N 1
ATOM 5728 C CA . ASP A 1 736 ? -25.575 19.690 -6.743 1.00 92.44 736 ASP A CA 1
ATOM 5729 C C . ASP A 1 736 ? -25.081 21.038 -6.198 1.00 92.44 736 ASP A C 1
ATOM 5731 O O . ASP A 1 736 ? -25.855 21.970 -6.001 1.00 92.44 736 ASP A O 1
ATOM 5735 N N . THR A 1 737 ? -23.775 21.186 -6.014 1.00 90.00 737 THR A N 1
ATOM 5736 C CA . THR A 1 737 ? -23.151 22.487 -5.734 1.00 90.00 737 THR A CA 1
ATOM 5737 C C . THR A 1 737 ? -23.256 23.471 -6.907 1.00 90.00 737 THR A C 1
ATOM 5739 O O . THR A 1 737 ? -23.287 24.679 -6.682 1.00 90.00 737 THR A O 1
ATOM 5742 N N . PHE A 1 738 ? -23.253 22.975 -8.154 1.00 89.94 738 PHE A N 1
ATOM 5743 C CA . PHE A 1 738 ? -23.068 23.696 -9.428 1.00 89.94 738 PHE A CA 1
ATOM 5744 C C . PHE A 1 738 ? -21.741 24.493 -9.550 1.00 89.94 738 PHE A C 1
ATOM 5746 O O . PHE A 1 738 ? -21.277 24.798 -10.650 1.00 89.94 738 PHE A O 1
ATOM 5753 N N . THR A 1 739 ? -21.050 24.764 -8.441 1.00 86.38 739 THR A N 1
ATOM 5754 C CA . THR A 1 739 ? -19.730 25.416 -8.377 1.00 86.38 739 THR A CA 1
ATOM 5755 C C . THR A 1 739 ? -18.546 24.460 -8.555 1.00 86.38 739 THR A C 1
ATOM 5757 O O . THR A 1 739 ? -17.401 24.908 -8.539 1.00 86.38 739 THR A O 1
ATOM 5760 N N . GLY A 1 740 ? -18.809 23.163 -8.732 1.00 88.62 740 GLY A N 1
ATOM 5761 C CA . GLY A 1 740 ? -17.797 22.109 -8.788 1.00 88.62 740 GLY A CA 1
ATOM 5762 C C . GLY A 1 740 ? -17.549 21.460 -7.428 1.00 88.62 740 GLY A C 1
ATOM 5763 O O . GLY A 1 740 ? -18.031 21.933 -6.398 1.00 88.62 740 GLY A O 1
ATOM 5764 N N . MET A 1 741 ? -16.805 20.355 -7.435 1.00 89.12 741 MET A N 1
ATOM 5765 C CA . MET A 1 741 ? -16.644 19.495 -6.260 1.00 89.12 741 MET A CA 1
ATOM 5766 C C . MET A 1 741 ? -16.036 20.247 -5.059 1.00 89.12 741 MET A C 1
ATOM 5768 O O . MET A 1 741 ? -15.188 21.127 -5.258 1.00 89.12 741 MET A O 1
ATOM 5772 N N . PRO A 1 742 ? -16.445 19.913 -3.817 1.00 86.62 742 PRO A N 1
ATOM 5773 C CA . PRO A 1 742 ? -15.853 20.478 -2.607 1.00 86.62 742 PRO A CA 1
ATOM 5774 C C . PRO A 1 742 ? -14.375 20.078 -2.458 1.00 86.62 742 PRO A C 1
ATOM 5776 O O . PRO A 1 742 ? -13.840 19.291 -3.239 1.00 86.62 742 PRO A O 1
ATOM 5779 N N . ALA A 1 743 ? -13.708 20.625 -1.438 1.00 85.31 743 ALA A N 1
ATOM 5780 C CA . ALA A 1 743 ? -12.382 20.159 -1.042 1.00 85.31 743 ALA A CA 1
ATOM 5781 C C . ALA A 1 743 ? -12.442 18.652 -0.708 1.00 85.31 743 ALA A C 1
ATOM 5783 O O . ALA A 1 743 ? -13.244 18.277 0.153 1.00 85.31 743 ALA A O 1
ATOM 5784 N N . PRO A 1 744 ? -11.643 17.792 -1.367 1.00 84.88 744 PRO A N 1
ATOM 5785 C CA . PRO A 1 744 ? -11.671 16.358 -1.112 1.00 84.88 744 PRO A CA 1
ATOM 5786 C C . PRO A 1 744 ? -11.092 16.019 0.265 1.00 84.88 744 PRO A C 1
ATOM 5788 O O . PRO A 1 744 ? -10.156 16.658 0.754 1.00 84.88 744 PRO A O 1
ATOM 5791 N N . THR A 1 745 ? -11.651 14.986 0.880 1.00 82.31 745 THR A N 1
ATOM 5792 C CA . THR A 1 745 ? -11.152 14.361 2.106 1.00 82.31 745 THR A CA 1
ATOM 5793 C C . THR A 1 745 ? -10.038 13.353 1.796 1.00 82.31 745 THR A C 1
ATOM 5795 O O . THR A 1 745 ? -9.687 13.114 0.643 1.00 82.31 745 THR A O 1
ATOM 5798 N N . GLN A 1 746 ? -9.476 12.722 2.832 1.00 73.44 746 GLN A N 1
ATOM 5799 C CA . GLN A 1 746 ? -8.499 11.636 2.658 1.00 73.44 746 GLN A CA 1
ATOM 5800 C C . GLN A 1 746 ? -9.125 10.338 2.113 1.00 73.44 746 GLN A C 1
ATOM 5802 O O . GLN A 1 746 ? -8.392 9.463 1.660 1.00 73.44 746 GLN A O 1
ATOM 5807 N N . GLU A 1 747 ? -10.455 10.204 2.156 1.00 80.81 747 GLU A N 1
ATOM 5808 C CA . GLU A 1 747 ? -11.183 9.038 1.637 1.00 80.81 747 GLU A CA 1
ATOM 5809 C C . GLU A 1 747 ? -11.491 9.175 0.135 1.00 80.81 747 GLU A C 1
ATOM 5811 O O . GLU A 1 747 ? -11.605 8.169 -0.568 1.00 80.81 747 GLU A O 1
ATOM 5816 N N . ASP A 1 748 ? -11.546 10.412 -0.377 1.00 80.88 748 ASP A N 1
ATOM 5817 C CA . ASP A 1 748 ? -11.807 10.745 -1.780 1.00 80.88 748 ASP A CA 1
ATOM 5818 C C . ASP A 1 748 ? -10.600 10.395 -2.667 1.00 80.88 748 ASP A C 1
ATOM 5820 O O . ASP A 1 748 ? -9.799 11.247 -3.065 1.00 80.88 748 ASP A O 1
ATOM 5824 N N . THR A 1 749 ? -10.455 9.105 -2.967 1.00 75.25 749 THR A N 1
ATOM 5825 C CA . THR A 1 749 ? -9.342 8.534 -3.735 1.00 75.25 749 THR A CA 1
ATOM 5826 C C . THR A 1 749 ? -9.837 7.653 -4.884 1.00 75.25 749 THR A C 1
ATOM 5828 O O . THR A 1 749 ? -10.884 7.010 -4.805 1.00 75.25 749 THR A O 1
ATOM 5831 N N . HIS A 1 750 ? -9.062 7.589 -5.966 1.00 68.75 750 HIS A N 1
ATOM 5832 C CA . HIS A 1 750 ? -9.255 6.651 -7.069 1.00 68.75 750 HIS A CA 1
ATOM 5833 C C . HIS A 1 750 ? -7.922 5.964 -7.370 1.00 68.75 750 HIS A C 1
ATOM 5835 O O . HIS A 1 750 ? -6.914 6.641 -7.549 1.00 68.75 750 HIS A O 1
ATOM 5841 N N . GLU A 1 751 ? -7.899 4.628 -7.356 1.00 66.25 751 GLU A N 1
ATOM 5842 C CA . GLU A 1 751 ? -6.669 3.823 -7.508 1.00 66.25 751 GLU A CA 1
ATOM 5843 C C . GLU A 1 751 ? -5.524 4.279 -6.569 1.00 66.25 751 GLU A C 1
ATOM 5845 O O . GLU A 1 751 ? -4.354 4.320 -6.934 1.00 66.25 751 GLU A O 1
ATOM 5850 N N . GLY A 1 752 ? -5.874 4.682 -5.339 1.00 56.31 752 GLY A N 1
ATOM 5851 C CA . GLY A 1 752 ? -4.924 5.180 -4.335 1.00 56.31 752 GLY A CA 1
ATOM 5852 C C . GLY A 1 752 ? -4.382 6.596 -4.582 1.00 56.31 752 GLY A C 1
ATOM 5853 O O . GLY A 1 752 ? -3.599 7.088 -3.769 1.00 56.31 752 GLY A O 1
ATOM 5854 N N . VAL A 1 753 ? -4.798 7.267 -5.659 1.00 70.06 753 VAL A N 1
ATOM 5855 C CA . VAL A 1 753 ? -4.514 8.682 -5.932 1.00 70.06 753 VAL A CA 1
ATOM 5856 C C . VAL A 1 753 ? -5.625 9.530 -5.318 1.00 70.06 753 VAL A C 1
ATOM 5858 O O . VAL A 1 753 ? -6.802 9.290 -5.584 1.00 70.06 753 VAL A O 1
ATOM 5861 N N . GLY A 1 754 ? -5.277 10.531 -4.507 1.00 77.25 754 GLY A N 1
ATOM 5862 C CA . GLY A 1 754 ? -6.258 11.492 -4.002 1.00 77.25 754 GLY A CA 1
ATOM 5863 C C . GLY A 1 754 ? -6.933 12.236 -5.152 1.00 77.25 754 GLY A C 1
ATOM 5864 O O . GLY A 1 754 ? -6.273 12.599 -6.127 1.00 77.25 754 GLY A O 1
ATOM 5865 N N . ALA A 1 755 ? -8.232 12.517 -5.037 1.00 79.81 755 ALA A N 1
ATOM 5866 C CA . ALA A 1 755 ? -8.975 13.298 -6.029 1.00 79.81 755 ALA A CA 1
ATOM 5867 C C . ALA A 1 755 ? -8.261 14.624 -6.351 1.00 79.81 755 ALA A C 1
ATOM 5869 O O . ALA A 1 755 ? -8.264 15.094 -7.488 1.00 79.81 755 ALA A O 1
ATOM 5870 N N . GLN A 1 756 ? -7.560 15.195 -5.366 1.00 80.94 756 GLN A N 1
ATOM 5871 C CA . GLN A 1 756 ? -6.803 16.419 -5.563 1.00 80.94 756 GLN A CA 1
ATOM 5872 C C . GLN A 1 756 ? -5.586 16.278 -6.496 1.00 80.94 756 GLN A C 1
ATOM 5874 O O . GLN A 1 756 ? -5.286 17.211 -7.248 1.00 80.94 756 GLN A O 1
ATOM 5879 N N . ASP A 1 757 ? -4.928 15.120 -6.485 1.00 71.62 757 ASP A N 1
ATOM 5880 C CA . ASP A 1 757 ? -3.717 14.827 -7.260 1.00 71.62 757 ASP A CA 1
ATOM 5881 C C . ASP A 1 757 ? -4.027 14.236 -8.646 1.00 71.62 757 ASP A C 1
ATOM 5883 O O . ASP A 1 757 ? -3.196 14.300 -9.553 1.00 71.62 757 ASP A O 1
ATOM 5887 N N . SER A 1 758 ? -5.238 13.703 -8.845 1.00 76.94 758 SER A N 1
ATOM 5888 C CA . SER A 1 758 ? -5.700 13.133 -10.122 1.00 76.94 758 SER A CA 1
ATOM 5889 C C . SER A 1 758 ? -6.079 14.182 -11.180 1.00 76.94 758 SER A C 1
ATOM 5891 O O . SER A 1 758 ? -6.363 13.842 -12.329 1.00 76.94 758 SER A O 1
ATOM 5893 N N . GLY A 1 759 ? -6.124 15.466 -10.806 1.00 79.44 759 GLY A N 1
ATOM 5894 C CA . GLY A 1 759 ? -6.659 16.544 -11.646 1.00 79.44 759 GLY A CA 1
ATOM 5895 C C . GLY A 1 759 ? -8.193 16.634 -11.662 1.00 79.44 759 GLY A C 1
ATOM 5896 O O . GLY A 1 759 ? -8.742 17.470 -12.388 1.00 79.44 759 GLY A O 1
ATOM 5897 N N . TRP A 1 760 ? -8.863 15.825 -10.832 1.00 85.50 760 TRP A N 1
ATOM 5898 C CA . TRP A 1 760 ? -10.309 15.793 -10.581 1.00 85.50 760 TRP A CA 1
ATOM 5899 C C . TRP A 1 760 ? -10.618 16.147 -9.116 1.00 85.50 760 TRP A C 1
ATOM 5901 O O . TRP A 1 760 ? -11.329 15.432 -8.420 1.00 85.50 760 TRP A O 1
ATOM 5911 N N . GLY A 1 761 ? -10.026 17.245 -8.635 1.00 85.44 761 GLY A N 1
ATOM 5912 C CA . GLY A 1 761 ? -10.158 17.721 -7.253 1.00 85.44 761 GLY A CA 1
ATOM 5913 C C . GLY A 1 761 ? -11.167 18.857 -7.087 1.00 85.44 761 GLY A C 1
ATOM 5914 O O . GLY A 1 761 ? -12.109 18.998 -7.876 1.00 85.44 761 GLY A O 1
ATOM 5915 N N . GLN A 1 762 ? -10.931 19.708 -6.085 1.00 90.12 762 GLN A N 1
ATOM 5916 C CA . GLN A 1 762 ? -11.783 20.858 -5.770 1.00 90.12 762 GLN A CA 1
ATOM 5917 C C . GLN A 1 762 ? -12.048 21.747 -7.001 1.00 90.12 762 GLN A C 1
ATOM 5919 O O . GLN A 1 762 ? -11.134 22.078 -7.761 1.00 90.12 762 GLN A O 1
ATOM 5924 N N . GLY A 1 763 ? -13.307 22.152 -7.191 1.00 86.94 763 GLY A N 1
ATOM 5925 C CA . GLY A 1 763 ? -13.730 23.048 -8.274 1.00 86.94 763 GLY A CA 1
ATOM 5926 C C . GLY A 1 763 ? -13.738 22.428 -9.679 1.00 86.94 763 GLY A C 1
ATOM 5927 O O . GLY A 1 763 ? -13.948 23.144 -10.659 1.00 86.94 763 GLY A O 1
ATOM 5928 N N . THR A 1 764 ? -13.509 21.117 -9.812 1.00 90.31 764 THR A N 1
ATOM 5929 C CA . THR A 1 764 ? -13.745 20.363 -11.061 1.00 90.31 764 THR A CA 1
ATOM 5930 C C . THR A 1 764 ? -15.187 19.847 -11.131 1.00 90.31 764 THR A C 1
ATOM 5932 O O . THR A 1 764 ? -15.934 19.961 -10.157 1.00 90.31 764 THR A O 1
ATOM 5935 N N . CYS A 1 765 ? -15.611 19.325 -12.288 1.00 88.94 765 CYS A N 1
ATOM 5936 C CA . CYS A 1 765 ? -16.999 18.914 -12.555 1.00 88.94 765 CYS A CA 1
ATOM 5937 C C . CYS A 1 765 ? -18.030 20.055 -12.455 1.00 88.94 765 CYS A C 1
ATOM 5939 O O . CYS A 1 765 ? -19.231 19.791 -12.411 1.00 88.94 765 CYS A O 1
ATOM 5941 N N . ALA A 1 766 ? -17.586 21.316 -12.465 1.00 90.00 766 ALA A N 1
ATOM 5942 C CA . ALA A 1 766 ? -18.467 22.470 -12.357 1.00 90.00 766 ALA A CA 1
ATOM 5943 C C . ALA A 1 766 ? -19.411 22.584 -13.570 1.00 90.00 766 ALA A C 1
ATOM 5945 O O . ALA A 1 766 ? -19.074 22.196 -14.697 1.00 90.00 766 ALA A O 1
ATOM 5946 N N . ALA A 1 767 ? -20.601 23.140 -13.344 1.00 90.62 767 ALA A N 1
ATOM 5947 C CA . ALA A 1 767 ? -21.584 23.414 -14.386 1.00 90.62 767 ALA A CA 1
ATOM 5948 C C . ALA A 1 767 ? -22.618 24.431 -13.879 1.00 90.62 767 ALA A C 1
ATOM 5950 O O . ALA A 1 767 ? -23.107 24.277 -12.764 1.00 90.62 767 ALA A O 1
ATOM 5951 N N . PRO A 1 768 ? -23.021 25.442 -14.667 1.00 91.06 768 PRO A N 1
ATOM 5952 C CA . PRO A 1 768 ? -24.106 26.329 -14.260 1.00 91.06 768 PRO A CA 1
ATOM 5953 C C . PRO A 1 768 ? -25.439 25.563 -14.230 1.00 91.06 768 PRO A C 1
ATOM 5955 O O . PRO A 1 768 ? -25.634 24.638 -15.018 1.00 91.06 768 PRO A O 1
ATOM 5958 N N . VAL A 1 769 ? -26.398 26.002 -13.404 1.00 93.88 769 VAL A N 1
ATOM 5959 C CA . VAL A 1 769 ? -27.784 25.476 -13.421 1.00 93.88 769 VAL A CA 1
ATOM 5960 C C . VAL A 1 769 ? -28.389 25.571 -14.831 1.00 93.88 769 VAL A C 1
ATOM 5962 O O . VAL A 1 769 ? -29.084 24.662 -15.276 1.00 93.88 769 VAL A O 1
ATOM 5965 N N . ASP A 1 770 ? -28.021 26.601 -15.597 1.00 92.50 770 ASP A N 1
ATOM 5966 C CA . ASP A 1 770 ? -28.402 26.766 -17.005 1.00 92.50 770 ASP A CA 1
ATOM 5967 C C . ASP A 1 770 ? -27.899 25.635 -17.924 1.00 92.50 770 ASP A C 1
ATOM 5969 O O . ASP A 1 770 ? -28.419 25.467 -19.022 1.00 92.50 770 ASP A O 1
ATOM 5973 N N . SER A 1 771 ? -26.883 24.853 -17.535 1.00 93.19 771 SER A N 1
ATOM 5974 C CA . SER A 1 771 ? -26.485 23.629 -18.253 1.00 93.19 771 SER A CA 1
ATOM 5975 C C . SER A 1 771 ? -27.580 22.571 -18.153 1.00 93.19 771 SER A C 1
ATOM 5977 O O . SER A 1 771 ? -28.072 22.116 -19.182 1.00 93.19 771 SER A O 1
ATOM 5979 N N . LEU A 1 772 ? -28.008 22.257 -16.924 1.00 95.06 772 LEU A N 1
ATOM 5980 C CA . LEU A 1 772 ? -29.119 21.347 -16.637 1.00 95.06 772 LEU A CA 1
ATOM 5981 C C . LEU A 1 772 ? -30.407 21.824 -17.322 1.00 95.06 772 LEU A C 1
ATOM 5983 O O . LEU A 1 772 ? -31.056 21.061 -18.034 1.00 95.06 772 LEU A O 1
ATOM 5987 N N . MET A 1 773 ? -30.760 23.101 -17.152 1.00 96.00 773 MET A N 1
ATOM 5988 C CA . MET A 1 773 ? -32.011 23.629 -17.700 1.00 96.00 773 MET A CA 1
ATOM 5989 C C . MET A 1 773 ? -32.021 23.644 -19.235 1.00 96.00 773 MET A C 1
ATOM 5991 O O . MET A 1 773 ? -33.069 23.369 -19.813 1.00 96.00 773 MET A O 1
ATOM 5995 N N . ARG A 1 774 ? -30.880 23.883 -19.906 1.00 94.00 774 ARG A N 1
ATOM 5996 C CA . ARG A 1 774 ? -30.773 23.781 -21.375 1.00 94.00 774 ARG A CA 1
ATOM 5997 C C . ARG A 1 774 ? -31.017 22.360 -21.873 1.00 94.00 774 ARG A C 1
ATOM 5999 O O . ARG A 1 774 ? -31.910 22.175 -22.691 1.00 94.00 774 ARG A O 1
ATOM 6006 N N . VAL A 1 775 ? -30.296 21.361 -21.356 1.00 94.94 775 VAL A N 1
ATOM 6007 C CA . VAL A 1 775 ? -30.452 19.971 -21.828 1.00 94.94 775 VAL A CA 1
ATOM 6008 C C . VAL A 1 775 ? -31.853 19.415 -21.530 1.00 94.94 775 VAL A C 1
ATOM 6010 O O . VAL A 1 775 ? -32.415 18.682 -22.342 1.00 94.94 775 VAL A O 1
ATOM 6013 N N . CYS A 1 776 ? -32.480 19.820 -20.420 1.00 96.56 776 CYS A N 1
ATOM 6014 C CA . CYS A 1 776 ? -33.878 19.484 -20.145 1.00 96.56 776 CYS A CA 1
ATOM 6015 C C . CYS A 1 776 ? -34.870 20.228 -21.057 1.00 96.56 776 CYS A C 1
ATOM 6017 O O . CYS A 1 776 ? -35.894 19.647 -21.410 1.00 96.56 776 CYS A O 1
ATOM 6019 N N . ALA A 1 777 ? -34.581 21.469 -21.463 1.00 96.31 777 ALA A N 1
ATOM 6020 C CA . ALA A 1 777 ? -35.409 22.226 -22.405 1.00 96.31 777 ALA A CA 1
ATOM 6021 C C . ALA A 1 777 ? -35.304 21.702 -23.847 1.00 96.31 777 ALA A C 1
ATOM 6023 O O . ALA A 1 777 ? -36.315 21.642 -24.541 1.00 96.31 777 ALA A O 1
ATOM 6024 N N . GLU A 1 778 ? -34.123 21.243 -24.278 1.00 95.12 778 GLU A N 1
ATOM 6025 C CA . GLU A 1 778 ? -33.928 20.562 -25.570 1.00 95.12 778 GLU A CA 1
ATOM 6026 C C . GLU A 1 778 ? -34.770 19.275 -25.685 1.00 95.12 778 GLU A C 1
ATOM 6028 O O . GLU A 1 778 ? -35.202 18.919 -26.779 1.00 95.12 778 GLU A O 1
ATOM 6033 N N . LEU A 1 779 ? -35.063 18.611 -24.557 1.00 96.00 779 LEU A N 1
ATOM 6034 C CA . LEU A 1 779 ? -35.968 17.455 -24.483 1.00 96.00 779 LEU A CA 1
ATOM 6035 C C . LEU A 1 779 ? -37.422 17.809 -24.098 1.00 96.00 779 LEU A C 1
ATOM 6037 O O . LEU A 1 779 ? -38.262 16.912 -24.036 1.00 96.00 779 LEU A O 1
ATOM 6041 N N . GLY A 1 780 ? -37.736 19.081 -23.825 1.00 96.38 780 GLY A N 1
ATOM 6042 C CA . GLY A 1 780 ? -39.077 19.537 -23.434 1.00 96.38 780 GLY A CA 1
ATOM 6043 C C . GLY A 1 780 ? -39.560 19.057 -22.056 1.00 96.38 780 GLY A C 1
ATOM 6044 O O . GLY A 1 780 ? -40.760 18.876 -21.862 1.00 96.38 780 GLY A O 1
ATOM 6045 N N . VAL A 1 781 ? -38.647 18.813 -21.107 1.00 97.00 781 VAL A N 1
ATOM 6046 C CA . VAL A 1 781 ? -38.942 18.232 -19.776 1.00 97.00 781 VAL A CA 1
ATOM 6047 C C . VAL A 1 781 ? -38.510 19.105 -18.594 1.00 97.00 781 VAL A C 1
ATOM 6049 O O . VAL A 1 781 ? -38.484 18.652 -17.449 1.00 97.00 781 VAL A O 1
ATOM 6052 N N . GLN A 1 782 ? -38.181 20.372 -18.843 1.00 96.19 782 GLN A N 1
ATOM 6053 C CA . GLN A 1 782 ? -37.715 21.317 -17.824 1.00 96.19 782 GLN A CA 1
ATOM 6054 C C . GLN A 1 782 ? -38.735 21.586 -16.697 1.00 96.19 782 GLN A C 1
ATOM 6056 O O . GLN A 1 782 ? -38.340 21.875 -15.569 1.00 96.19 782 GLN A O 1
ATOM 6061 N N . ASP A 1 783 ? -40.037 21.444 -16.962 1.00 95.81 783 ASP A N 1
ATOM 6062 C CA . ASP A 1 783 ? -41.109 21.862 -16.043 1.00 95.81 783 ASP A CA 1
ATOM 6063 C C . ASP A 1 783 ? -41.185 21.021 -14.751 1.00 95.81 783 ASP A C 1
ATOM 6065 O O . ASP A 1 783 ? -41.664 21.501 -13.714 1.00 95.81 783 ASP A O 1
ATOM 6069 N N . ILE A 1 784 ? -40.670 19.785 -14.778 1.00 97.38 784 ILE A N 1
ATOM 6070 C CA . ILE A 1 784 ? -40.607 18.877 -13.617 1.00 97.38 784 ILE A CA 1
ATOM 6071 C C . ILE A 1 784 ? -39.274 18.940 -12.854 1.00 97.38 784 ILE A C 1
ATOM 6073 O O . ILE A 1 784 ? -39.163 18.345 -11.781 1.00 97.38 784 ILE A O 1
ATOM 6077 N N . ILE A 1 785 ? -38.279 19.672 -13.366 1.00 97.81 785 ILE A N 1
ATOM 6078 C CA . ILE A 1 785 ? -36.949 19.800 -12.754 1.00 97.81 785 ILE A CA 1
ATOM 6079 C C . ILE A 1 785 ? -36.999 20.763 -11.568 1.00 97.81 785 ILE A C 1
ATOM 6081 O O . ILE A 1 785 ? -37.510 21.881 -11.671 1.00 97.81 785 ILE A O 1
ATOM 6085 N N . ARG A 1 786 ? -36.433 20.364 -10.432 1.00 97.12 786 ARG A N 1
ATOM 6086 C CA . ARG A 1 786 ? -36.230 21.226 -9.262 1.00 97.12 786 ARG A CA 1
ATOM 6087 C C . ARG A 1 786 ? -34.742 21.203 -8.898 1.00 97.12 786 ARG A C 1
ATOM 6089 O O . ARG A 1 786 ? -34.307 20.240 -8.272 1.00 97.12 786 ARG A O 1
ATOM 6096 N N . PRO A 1 787 ? -33.945 22.201 -9.323 1.00 95.56 787 PRO A N 1
ATOM 6097 C CA . PRO A 1 787 ? -32.538 22.284 -8.954 1.00 95.56 787 PRO A CA 1
ATOM 6098 C C . PRO A 1 787 ? -32.387 22.828 -7.530 1.00 95.56 787 PRO A C 1
ATOM 6100 O O . PRO A 1 787 ? -33.045 23.800 -7.157 1.00 95.56 787 PRO A O 1
ATOM 6103 N N . TYR A 1 788 ? -31.483 22.230 -6.758 1.00 93.75 788 TYR A N 1
ATOM 6104 C CA . TYR A 1 788 ? -31.141 22.632 -5.394 1.00 93.75 788 TYR A CA 1
ATOM 6105 C C . TYR A 1 788 ? -29.635 22.912 -5.315 1.00 93.75 788 TYR A C 1
ATOM 6107 O O . TYR A 1 788 ? -28.860 21.975 -5.113 1.00 93.75 788 TYR A O 1
ATOM 6115 N N . PRO A 1 789 ? -29.207 24.175 -5.515 1.00 91.12 789 PRO A N 1
ATOM 6116 C CA . PRO A 1 789 ? -27.803 24.550 -5.425 1.00 91.12 789 PRO A CA 1
ATOM 6117 C C . PRO A 1 789 ? -27.278 24.501 -3.988 1.00 91.12 789 PRO A C 1
ATOM 6119 O O . PRO A 1 789 ? -27.778 25.215 -3.119 1.00 91.12 789 PRO A O 1
ATOM 6122 N N . GLY A 1 790 ? -26.238 23.703 -3.758 1.00 84.62 790 GLY A N 1
ATOM 6123 C CA . GLY A 1 790 ? -25.533 23.601 -2.482 1.00 84.62 790 GLY A CA 1
ATOM 6124 C C . GLY A 1 790 ? -25.159 22.167 -2.109 1.00 84.62 790 GLY A C 1
ATOM 6125 O O . GLY A 1 790 ? -25.430 21.214 -2.836 1.00 84.62 790 GLY A O 1
ATOM 6126 N N . LEU A 1 791 ? -24.525 22.021 -0.947 1.00 73.94 791 LEU A N 1
ATOM 6127 C CA . LEU A 1 791 ? -24.420 20.734 -0.258 1.00 73.94 791 LEU A CA 1
ATOM 6128 C C . LEU A 1 791 ? -25.696 20.522 0.570 1.00 73.94 791 LEU A C 1
ATOM 6130 O O . LEU A 1 791 ? -26.267 21.496 1.056 1.00 73.94 791 LEU A O 1
ATOM 6134 N N . PHE A 1 792 ? -26.134 19.268 0.721 1.00 65.38 792 PHE A N 1
ATOM 6135 C CA . PHE A 1 792 ? -27.350 18.898 1.458 1.00 65.38 792 PHE A CA 1
ATOM 6136 C C . PHE A 1 792 ? -27.364 19.512 2.870 1.00 65.38 792 PHE A C 1
ATOM 6138 O O . PHE A 1 792 ? -26.540 19.138 3.707 1.00 65.38 792 PHE A O 1
ATOM 6145 N N . ALA A 1 793 ? -28.296 20.438 3.113 1.00 39.88 793 ALA A N 1
ATOM 6146 C CA . ALA A 1 793 ? -28.452 21.210 4.347 1.00 39.88 793 ALA A CA 1
ATOM 6147 C C . ALA A 1 793 ? -29.925 21.243 4.781 1.00 39.88 793 ALA A C 1
ATOM 6149 O O . ALA A 1 793 ? -30.790 21.334 3.878 1.00 39.88 793 ALA A O 1
#